Protein AF-A0A8A3P132-F1 (afdb_monomer)

InterPro domains:
  IPR001680 WD40 repeat [PF00400] (25-53)
  IPR001680 WD40 repeat [PF00400] (61-95)
  IPR001680 WD40 repeat [PS50082] (63-104)
  IPR001680 WD40 repeat [SM00320] (16-53)
  IPR001680 WD40 repeat [SM00320] (56-95)
  IPR001680 WD40 repeat [SM00320] (253-295)
  IPR001680 WD40 repeat [SM00320] (298-338)
  IPR004099 Pyridine nucleotide-disulphide oxidoreductase, dimerisation domain [PF02852] (936-1050)
  IPR006322 Glutathione reductase, eukaryote/bacterial [TIGR01421] (576-1051)
  IPR012999 Pyridine nucleotide-disulphide oxidoreductase, class I, active site [PS00076] (618-628)
  IPR015943 WD40/YVTN repeat-like-containing domain superfamily [G3DSA:2.130.10.10] (10-339)
  IPR016156 FAD/NAD-linked reductase, dimerisation domain superfamily [G3DSA:3.30.390.30] (935-1051)
  IPR016156 FAD/NAD-linked reductase, dimerisation domain superfamily [SSF55424] (933-1050)
  IPR019775 WD40 repeat, conserved site [PS00678] (82-96)
  IPR023753 FAD/NAD(P)-binding domain [PF07992] (578-913)
  IPR036188 FAD/NAD(P)-binding domain superfamily [G3DSA:3.50.50.60] (578-922)
  IPR036188 FAD/NAD(P)-binding domain superfamily [G3DSA:3.50.50.60] (737-866)
  IPR036188 FAD/NAD(P)-binding domain superfamily [SSF51905] (575-956)
  IPR036322 WD40-repeat-containing domain superfamily [SSF50978] (15-337)
  IPR046952 Glutathione reductase/thioredoxin reductase-like [PTHR42737] (564-1051)

Nearest PDB structures (foldseek):
  6e29-assembly2_B  TM=9.704E-01  e=8.428E-47  Thermothelomyces thermophilus
  1onf-assembly1_A-2  TM=9.423E-01  e=1.959E-43  Plasmodium falciparum
  8plu-assembly1_A  TM=9.176E-01  e=4.994E-42  Schistosoma mansoni
  8plm-assembly1_A-2  TM=9.094E-01  e=2.785E-42  Schistosoma mansoni
  8plf-assembly1_A  TM=9.152E-01  e=4.994E-42  Schistosoma mansoni

Radius of gyration: 40.09 Å; Cα contacts (8 Å, |Δi|>4): 2018; chains: 1; bounding box: 108×114×121 Å

Mean predicted aligned error: 20.46 Å

Solvent-accessible surface area (backbone atoms only — not comparable to full-atom values): 61676 Å² total; per-residue (Å²): 131,76,74,71,70,64,56,72,72,59,76,69,52,84,59,48,70,38,66,74,50,70,51,79,78,70,43,30,56,24,67,38,63,36,83,84,37,55,37,36,38,33,22,14,54,73,12,39,35,38,30,29,30,59,86,81,68,42,79,62,45,78,41,80,81,50,84,23,31,27,46,27,65,25,58,30,75,57,56,42,36,41,38,39,17,12,62,67,15,35,37,41,31,30,36,44,74,86,61,47,72,81,42,76,48,80,58,99,44,37,28,52,43,42,41,51,36,60,83,39,79,49,32,37,39,37,23,32,59,100,39,72,31,30,46,33,42,48,83,48,95,70,70,47,76,40,82,43,74,54,67,77,45,83,77,94,56,95,82,70,74,80,85,66,78,81,76,88,62,48,41,55,30,66,47,70,40,64,86,39,59,33,32,44,33,26,14,58,57,11,35,42,33,37,28,35,60,88,83,50,44,58,62,36,51,50,74,83,50,81,36,34,30,64,45,73,43,69,32,90,86,44,40,38,34,43,34,40,33,72,79,31,45,35,32,34,31,52,54,69,76,87,83,46,95,81,68,56,56,86,74,65,73,72,60,73,76,39,70,45,64,50,88,85,81,59,50,42,67,59,27,64,33,47,40,45,86,50,52,33,42,36,35,17,25,49,99,35,43,50,33,42,32,29,38,50,96,75,55,39,83,75,47,72,41,67,68,67,96,43,36,29,35,37,41,41,46,33,50,81,47,39,32,37,42,29,21,26,65,79,75,10,30,36,42,28,26,26,61,80,78,75,89,55,73,66,48,78,38,76,86,65,67,83,72,89,64,92,74,86,84,77,87,61,94,74,80,77,68,83,72,55,68,69,59,55,51,45,60,46,50,68,58,68,73,52,83,79,73,88,77,72,78,77,80,78,67,76,76,96,63,85,63,93,73,61,55,73,71,61,83,70,84,88,70,85,82,75,82,84,77,83,58,60,44,76,80,54,98,90,41,72,44,75,63,66,99,70,86,82,74,84,87,79,89,84,83,91,83,92,83,89,80,90,81,89,87,88,89,82,87,84,88,88,86,89,85,87,78,92,81,91,90,82,84,90,86,86,87,86,80,91,89,90,86,87,85,89,80,90,82,89,90,81,89,85,89,82,91,85,89,86,87,88,81,92,80,93,75,83,89,73,90,77,82,84,81,92,66,97,73,90,76,82,86,80,89,80,82,90,84,89,88,87,87,81,86,85,88,81,90,86,88,81,90,87,91,90,86,88,83,87,84,90,88,89,89,84,88,83,83,89,79,85,87,78,86,85,76,84,75,88,70,82,61,46,81,36,56,31,37,27,39,20,38,15,49,21,19,45,27,18,48,49,31,29,12,17,48,60,95,74,74,20,49,56,37,50,24,39,39,32,26,68,73,59,56,37,25,57,45,46,72,52,29,61,48,54,47,53,55,49,39,56,51,11,49,45,40,42,50,55,66,48,36,48,53,74,71,44,94,61,68,96,78,73,90,79,58,65,51,64,50,48,52,54,53,52,53,49,39,54,49,51,28,53,51,48,52,54,52,36,53,75,32,58,35,45,77,44,56,20,51,57,28,45,77,37,81,50,30,36,39,32,42,34,69,89,67,87,48,72,51,46,38,34,26,73,29,39,35,46,14,57,20,57,45,71,44,75,65,99,45,56,45,44,87,76,38,37,37,64,55,44,59,72,61,51,72,70,83,59,60,22,35,40,34,35,26,39,41,62,69,25,46,26,55,52,32,32,48,50,39,50,51,88,35,51,43,33,36,41,21,78,40,92,52,35,39,80,89,53,34,68,68,59,16,51,54,51,38,49,33,38,46,74,70,66,35,44,72,42,55,65,44,84,52,62,68,37,40,42,82,79,42,38,94,46,100,88,40,71,48,32,32,45,40,36,41,83,85,49,89,84,77,52,44,79,29,42,42,33,37,40,31,68,46,73,38,35,58,47,89,70,30,44,42,74,70,54,58,54,52,57,50,102,72,51,22,44,47,56,54,77,61,28,38,35,86,33,87,49,36,29,45,40,29,38,23,37,65,80,55,82,41,61,70,53,10,25,47,39,19,36,22,36,29,34,32,78,59,46,63,75,92,26,63,82,35,51,57,79,81,68,62,59,70,48,67,40,72,36,76,58,20,29,21,38,33,55,45,36,65,73,55,43,39,73,74,61,35,75,94,36,53,51,76,39,72,51,78,56,63,58,74,92,48,68,64,44,56,71,73,66,40,73,56,52,68,23,42,40,36,42,33,21,37,55,99,73,26,32,42,50,17,42,40,39,38,12,85,68,27,64,64,58,45,62,61,57,43,50,43,45,65,77,54,36,26,54,68,62,36,58,70,42,83,70,58,84,94,44,79,71,26,63,73,33,65,69,121

Organism: NCBI:txid61207

Foldseek 3Di:
DPPQLDDVVQVVDQAFAAFDDWADDAFFFAWDADQQRQWIWTWHQQGKIWIAGPQQRDTQDIAHDDRGTWQDWEAALLRQWIWIFGQSQKIFIAGLQVRDTPDIDGDPAGWNDKYAQRHDNQWIWTAGDVDFIWIWGRPDVDIDTDGADPDADDQPDPPDDPPDDDDDWHFQDKDAQNVSQWIWTWIQQQKTFIAGPVVSDTLHIDGHDGGGFHDWDAAPVSFKIWTFTPQQKIFIKGFPPPVDPPDRSSPDDIDTQEIAHDPPPGWHFQEKEAGLVRQKIWTFTDPFCWIWIAGRVVSGTDDIYDDDGAGWHYKYYRNHFNKIWTQGQVRSMITMGHHDPDPPVCSVCSVPPPCPDDDDDDDDPPPPDDDDPVVVVVVVVVVVPDPDPPPDDDDPPDDDDDPVSRDDRDRDPPDPPDPDDFDWDDPDSPDTHTDDPPPPDDDDDDDDDDDDDDDDDDDDDDDDDDDDDDDDDDDDDDDDDDDDDDDDDDDDDDDDDDDDDDDDDDDDDDDDDDRDDSDDDDDDDDDDDDDDDDDDDDDDDDDDDDDDDDDYDDDDDDDDDDDDDDDDDDDDDPAAEWAEEEEALALLSLLQQLQAQADVVVNHQNTQYEYEHQDFHRPCCLQLHVQVLVLLLVLLVVLVVLVLVVLVVDPRDPDDDDDPLVSLVVSVVVSVVVSVVSVVSCVVSNYHYFHAFWADPAQFKIWGAGPVNPGIHIHGHLAYEYENAWDFDQDPAAASVQADESNVLSVDNDDWLEEEQEAQALSSQSSQQSNLSNPNHAAEYEDLADWHHVQAAPVCGVLSRLLCVLSRYHYHHNFPDWNYKDWPWDPDVVIQTWIFTHGDPDPVRGDITRHYYRPHDIAADCPRHNVVNNPQDADPRQAGDADQLQDTPRRSYGYFANSNVLDNDSVRSSQSSSLNSCCPRNPPVSVVRGDDPAFDWDWRSGVFIKIKTADHPVRCCVVQNPVFKDKWKDKDFQPSCVSPPPSVRVSAIWMWMFMAGHPQRFTGIIITTHHPNVVLNPVVSVCSVVGDGLVNLCPDDADPPDSSSCSSPTD

Sequence (1051 aa):
MNLSLTDPFVLAQDYPESSTLTLRSGHASCVRFNRKGDFLAAGRTDGTVVIFDVETNGIARKLKGHTRQVQSLSWSRDGRFLLTSSQDWTCNIWDLMDGSIVKSVRFEAPVYLAEFHPWTHLKILVSLFEDPPLLVDLTNQQAVKYILPSTIKKRTVYGEDESKPIAPQTTTVAIFTASGDHILSGTNKGWLNIIEVSTRTVIYSTKLCTGVLLYMRLTTSGRDVVVNAQDRIIRTIQIPNLSAENLDPDTIDIEVEHKFQDVVNRLSWNHVAFSATGEYVTASTFNNHDIYIWERNHGSLVKILEGPKEEHGVVEWHPHKPMIAACGLESGRIHIWAIVPQQRWSALAPDFAEVEENVEYIEREDEFDIHPQEEIHKRRLDAEDDDVDVLTVEPIKGDVVDEENAFRMPVQLDGDDTESEEEFVAVGRGEMRRKSPSDGRNYQLDSEAIGSADEQPRKKKASYIPITSLLIPRKAAASGNLPLTPHKERDKEAAPMPLNRPCPPSLTITTTFFAPPTNLIAVSSNTSSTATQSSKSTSATTLSTISSVAKSALPISRAGLTRKMSGSVVTGGKAKEFDYIVIGGGSGGSGTARRAAAPREKGGWGKKVLLVEEGKSGGTCVNVGCVPKKHTWNFSSMSEALRASRHYGYETPSNIPFSYADFRAKRDANIAGLNRGYESNWAREGITLVRGSANFIASKTIAVKLEDGSGVETFKADHICIATGGKPIVPKIPGAQFGITSDGFFGLEELPQKIAVVGAGYIAVEMAGMLNAIGGIEVHMFIRGEKLLRKFDPMISETMTRTYEDAGIFVHRGYKGFSRIEMWSGEKKTEEKVLNLRWDGDDGKGLVANEVLWAVGRSPETEALDLEVVGVVTDERGHVKVDAFQNTNVEGVYALGDVTGQLELTPVAIAAGRQLSNRIFGPSRYSQSALSYSFVPTVVFAHPEVGTIGLTEPEALQKYGAGNLKIYRTRFTAMFYDFFPVEEKKHIPTEFKIICEGEEERIVGLHLIGLGVGEMLQGFAVAVKMGARKRDFDACVAIHPTSAEEIVTMK

Secondary structure (DSSP, 8-state):
--S--S-TTTTT--S--EEEEEE-SS-EEEEEE-SSSSEEEEEETTSEEEEEETTT-SEEEEEE--SS-EEEEEE-TTS-EEEEEETTSEEEEEETTT--EEEEEE-SS-EEEEEEETTEEEEEEEEESSS--EEEE-SSSSPEEEEPP-PPPPP--TT--TTSPPPP--EEEEEE-TTSSEEEEEETTSEEEEEETTT--EEEEEE--SS-EEEEEE-TTSSEEEEEETTS-EEEEEPP-TT-TT--TTT----EEEEE--TTT---EEEEEE-TTSSEEEEEETTS--EEEEETTTTEEEEEE---SS-EEEEEE-TTSSEEEEEETTT--EEEEE------GGGG-TT----SS-PPP---TTTT----HHHHHHHHHTTTSS---SS-----TT--S-GGG---------------S--EEEEETTEEEEPPTTS-----------------PPP-------------------------------------------------------------------------------------------------------------------PEEEEEEEE--BHHHHHHHHHHHS-GGGTS----EEEEESS-TBHHHHHSSHHHHHHHHHHHHHHHHHHHHGGGT----SS----HHHHHHHHHHHHHHHHHHHHHHHHHTT-EEEEEEEEEEETTEEEEEETTSS-EEEEEEEEEEE---EEEPPP-STTGGGSB-HHHHHH-SS--SEEEEE-SSHHHHHHHHHHHHH-S-EEEEE-SSS-SSTTS-HHHHHHHHHHHHHTT-EEETT---EEEEEEEE-SSTTS--EEEEEETT--SS-EEESEEEE-S-EEES-TTS-GGGTTPPB-TTSPBP--TT-B-SSTTEEE-SGGG-S---HHHHHHHHHHHHHHHHS-GGGTT-----SS--EEE--SSEEEEEE--HHHHHHHH-GGGEEEEEEEE--GGGTTS-HHHHHTS-EEEEEEEETTTTEEEEEEEEETTHHHHHHHHHHHHHHT-BHHHHHTSPP-SS-GGGGGTS--

pLDDT: mean 79.04, std 25.05, range [21.28, 98.69]

Structure (mmCIF, N/CA/C/O backbone):
data_AF-A0A8A3P132-F1
#
_entry.id   AF-A0A8A3P132-F1
#
loop_
_atom_site.group_PDB
_atom_site.id
_atom_site.type_symbol
_atom_site.label_atom_id
_atom_site.label_alt_id
_atom_site.label_comp_id
_atom_site.label_asym_id
_atom_site.label_entity_id
_atom_site.label_seq_id
_atom_site.pdbx_PDB_ins_code
_atom_site.Cartn_x
_atom_site.Cartn_y
_atom_site.Cartn_z
_atom_site.occupancy
_atom_site.B_iso_or_equiv
_atom_site.auth_seq_id
_atom_site.auth_comp_id
_atom_site.auth_asym_id
_atom_site.auth_atom_id
_atom_site.pdbx_PDB_model_num
ATOM 1 N N . MET A 1 1 ? -16.813 -29.650 -5.266 1.00 29.25 1 MET A N 1
ATOM 2 C CA . MET A 1 1 ? -17.705 -28.698 -4.568 1.00 29.25 1 MET A CA 1
ATOM 3 C C . MET A 1 1 ? -17.029 -27.327 -4.551 1.00 29.25 1 MET A C 1
ATOM 5 O O . MET A 1 1 ? -16.440 -26.963 -3.547 1.00 29.25 1 MET A O 1
ATOM 9 N N . ASN A 1 2 ? -17.024 -26.597 -5.675 1.00 32.03 2 ASN A N 1
ATOM 10 C CA . ASN A 1 2 ? -15.958 -25.610 -5.944 1.00 32.03 2 ASN A CA 1
ATOM 11 C C . ASN A 1 2 ? -16.453 -24.146 -5.979 1.00 32.03 2 ASN A C 1
ATOM 13 O O . ASN A 1 2 ? -15.849 -23.309 -6.639 1.00 32.03 2 ASN A O 1
ATOM 17 N N . LEU A 1 3 ? -17.546 -23.835 -5.271 1.00 30.72 3 LEU A N 1
ATOM 18 C CA . LEU A 1 3 ? -18.132 -22.484 -5.182 1.00 30.72 3 LEU A CA 1
ATOM 19 C C . LEU A 1 3 ? -17.760 -21.725 -3.887 1.00 30.72 3 LEU A C 1
ATOM 21 O O . LEU A 1 3 ? -18.159 -20.580 -3.708 1.00 30.72 3 LEU A O 1
ATOM 25 N N . SER A 1 4 ? -17.000 -22.347 -2.979 1.00 37.00 4 SER A N 1
ATOM 26 C CA . SER A 1 4 ? -16.753 -21.877 -1.604 1.00 37.00 4 SER A CA 1
ATOM 27 C C . SER A 1 4 ? -15.451 -21.087 -1.385 1.00 37.00 4 SER A C 1
ATOM 29 O O . SER A 1 4 ? -15.171 -20.698 -0.257 1.00 37.00 4 SER A O 1
ATOM 31 N N . LEU A 1 5 ? -14.657 -20.826 -2.431 1.00 41.88 5 LEU A N 1
ATOM 32 C CA . LEU A 1 5 ? -13.356 -20.132 -2.332 1.00 41.88 5 LEU A CA 1
ATOM 33 C C . LEU A 1 5 ? -13.416 -18.615 -2.616 1.00 41.88 5 LEU A C 1
ATOM 35 O O . LEU A 1 5 ? -12.380 -17.972 -2.777 1.00 41.88 5 LEU A O 1
ATOM 39 N N . THR A 1 6 ? -14.615 -18.025 -2.686 1.00 43.41 6 THR A N 1
ATOM 40 C CA . THR A 1 6 ? -14.787 -16.566 -2.806 1.00 43.41 6 THR A CA 1
ATOM 41 C C . THR A 1 6 ? -15.220 -15.992 -1.461 1.00 43.41 6 THR A C 1
ATOM 43 O O . THR A 1 6 ? -16.232 -16.412 -0.910 1.00 43.41 6 THR A O 1
ATOM 46 N N . ASP A 1 7 ? -14.459 -15.029 -0.934 1.00 42.38 7 ASP A N 1
ATOM 47 C CA . ASP A 1 7 ? -14.737 -14.386 0.356 1.00 42.38 7 ASP A CA 1
ATOM 48 C C . ASP A 1 7 ? -16.152 -13.755 0.373 1.00 42.38 7 ASP A C 1
ATOM 50 O O . ASP A 1 7 ? -16.442 -12.911 -0.485 1.00 42.38 7 ASP A O 1
ATOM 54 N N . PRO A 1 8 ? -17.030 -14.091 1.343 1.00 44.03 8 PRO A N 1
ATOM 55 C CA . PRO A 1 8 ? -18.371 -13.510 1.450 1.00 44.03 8 PRO A CA 1
ATOM 56 C C . PRO A 1 8 ? -18.376 -11.983 1.643 1.00 44.03 8 PRO A C 1
ATOM 58 O O . PRO A 1 8 ? -19.392 -11.346 1.388 1.00 44.03 8 PRO A O 1
ATOM 61 N N . PHE A 1 9 ? -17.255 -11.372 2.037 1.00 44.50 9 PHE A N 1
ATOM 62 C CA . PHE A 1 9 ? -17.093 -9.916 2.085 1.00 44.50 9 PHE A CA 1
ATOM 63 C C . PHE A 1 9 ? -16.603 -9.299 0.764 1.00 44.50 9 PHE A C 1
ATOM 65 O O . PHE A 1 9 ? -16.760 -8.096 0.576 1.00 44.50 9 PHE A O 1
ATOM 72 N N . VAL A 1 10 ? -16.050 -10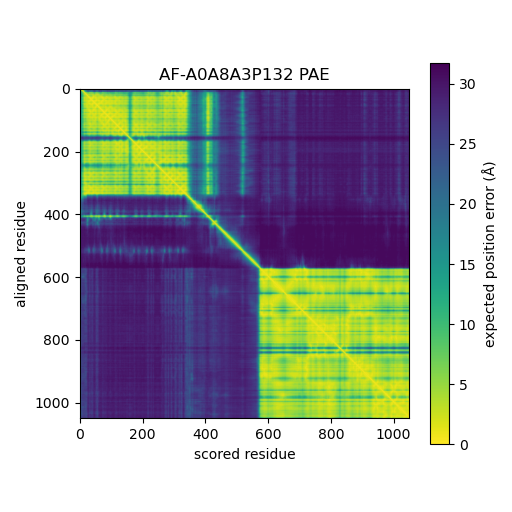.091 -0.162 1.00 46.00 10 VAL A N 1
ATOM 73 C CA . VAL A 1 10 ? -15.859 -9.676 -1.568 1.00 46.00 10 VAL A CA 1
ATOM 74 C C . VAL A 1 10 ? -17.184 -9.802 -2.330 1.00 46.00 10 VAL A C 1
ATOM 76 O O . VAL A 1 10 ? -17.493 -8.949 -3.152 1.00 46.00 10 VAL A O 1
ATOM 79 N N . LEU A 1 11 ? -18.021 -10.781 -1.966 1.00 42.78 11 LEU A N 1
ATOM 80 C CA . LEU A 1 11 ? -19.432 -10.892 -2.376 1.00 42.78 11 LEU A CA 1
ATOM 81 C C . LEU A 1 11 ? -20.368 -9.852 -1.715 1.00 42.78 11 LEU A C 1
ATOM 83 O O . LEU A 1 11 ? -21.577 -9.925 -1.894 1.00 42.78 11 LEU A O 1
ATOM 87 N N . ALA A 1 12 ? -19.828 -8.900 -0.946 1.00 47.56 12 ALA A N 1
ATOM 88 C CA . ALA A 1 12 ? -20.568 -7.774 -0.365 1.00 47.56 12 ALA A CA 1
ATOM 89 C C . ALA A 1 12 ? -20.214 -6.425 -1.027 1.00 47.56 12 ALA A C 1
ATOM 91 O O . ALA A 1 12 ? -20.519 -5.361 -0.481 1.00 47.56 12 ALA A O 1
ATOM 92 N N . GLN A 1 13 ? -19.510 -6.458 -2.164 1.00 61.34 13 GLN A N 1
ATOM 93 C CA . GLN A 1 13 ? -19.112 -5.278 -2.922 1.00 61.34 13 GLN A CA 1
ATOM 94 C C . GLN A 1 13 ? -19.314 -5.546 -4.420 1.00 61.34 13 GLN A C 1
ATOM 96 O O . GLN A 1 13 ? -18.494 -6.174 -5.080 1.00 61.34 13 GLN A O 1
ATOM 101 N N . ASP A 1 14 ? -20.426 -5.061 -4.967 1.00 77.38 14 ASP A N 1
ATOM 102 C CA . ASP A 1 14 ? -20.915 -5.475 -6.292 1.00 77.38 14 ASP A CA 1
ATOM 103 C C . ASP A 1 14 ? -20.467 -4.572 -7.457 1.00 77.38 14 ASP A C 1
ATOM 105 O O . ASP A 1 14 ? -20.869 -4.769 -8.607 1.00 77.38 14 ASP A O 1
ATOM 109 N N . TYR A 1 15 ? -19.601 -3.588 -7.191 1.00 85.88 15 TYR A N 1
ATOM 110 C CA . TYR A 1 15 ? -19.082 -2.639 -8.182 1.00 85.88 15 TYR A CA 1
ATOM 111 C C . TYR A 1 15 ? -17.563 -2.406 -8.043 1.00 85.88 15 TYR A C 1
ATOM 113 O O . TYR A 1 15 ? -17.030 -2.431 -6.932 1.00 85.88 15 TYR A O 1
ATOM 121 N N . PRO A 1 16 ? -16.835 -2.166 -9.154 1.00 89.38 16 PRO A N 1
ATOM 122 C CA . PRO A 1 16 ? -15.399 -1.888 -9.116 1.00 89.38 16 PRO A CA 1
ATOM 123 C C . PRO A 1 16 ? -15.092 -0.532 -8.466 1.00 89.38 16 PRO A C 1
ATOM 125 O O . PRO A 1 16 ? -15.871 0.412 -8.579 1.00 89.38 16 PRO A O 1
ATOM 128 N N . GLU A 1 17 ? -13.919 -0.400 -7.840 1.00 84.12 17 GLU A N 1
ATOM 129 C CA . GLU A 1 17 ? -13.526 0.842 -7.151 1.00 84.12 17 GLU A CA 1
ATOM 130 C C . GLU A 1 17 ? -12.268 1.526 -7.692 1.00 84.12 17 GLU A C 1
ATOM 132 O O . GLU A 1 17 ? -12.102 2.727 -7.476 1.00 84.12 17 GLU A O 1
ATOM 137 N N . SER A 1 18 ? -11.379 0.785 -8.358 1.00 84.56 18 SER A N 1
ATOM 138 C CA . SER A 1 18 ? -10.027 1.243 -8.702 1.00 84.56 18 SER A CA 1
ATOM 139 C C . SER A 1 18 ? -9.568 0.726 -10.059 1.00 84.56 18 SER A C 1
ATOM 141 O O . SER A 1 18 ? -9.802 -0.438 -10.381 1.00 84.56 18 SER A O 1
ATOM 143 N N . SER A 1 19 ? -8.852 1.561 -10.818 1.00 88.00 19 SER A N 1
ATOM 144 C CA . SER A 1 19 ? -8.117 1.139 -12.017 1.00 88.00 19 SER A CA 1
ATOM 145 C C . SER A 1 19 ? -7.047 0.117 -11.620 1.00 88.00 19 SER A C 1
ATOM 147 O O . SER A 1 19 ? -6.108 0.459 -10.904 1.00 88.00 19 SER A O 1
ATOM 149 N N . THR A 1 20 ? -7.180 -1.123 -12.085 1.00 86.69 20 THR A N 1
ATOM 150 C CA . THR A 1 20 ? -6.280 -2.241 -11.752 1.00 86.69 20 THR A CA 1
ATOM 151 C C . THR A 1 20 ? -5.294 -2.561 -12.868 1.00 86.69 20 THR A C 1
ATOM 153 O O . THR A 1 20 ? -4.156 -2.928 -12.583 1.00 86.69 20 THR A O 1
ATOM 156 N N . LEU A 1 21 ? -5.698 -2.399 -14.132 1.00 88.81 21 LEU A N 1
ATOM 157 C CA . LEU A 1 21 ? -4.904 -2.812 -15.288 1.00 88.81 21 LEU A CA 1
ATOM 158 C C . LEU A 1 21 ? -5.118 -1.890 -16.498 1.00 88.81 21 LEU A C 1
ATOM 160 O O . LEU A 1 21 ? -6.043 -1.081 -16.562 1.00 88.81 21 LEU A O 1
ATOM 164 N N . THR A 1 22 ? -4.221 -1.981 -17.477 1.00 91.25 22 THR A N 1
ATOM 165 C CA . THR A 1 22 ? -4.355 -1.324 -18.779 1.00 91.25 22 THR A CA 1
ATOM 166 C C . THR A 1 22 ? -3.805 -2.232 -19.873 1.00 91.25 22 THR A C 1
ATOM 168 O O . THR A 1 22 ? -2.589 -2.396 -19.980 1.00 91.25 22 THR A O 1
ATOM 171 N N . LEU A 1 23 ? -4.689 -2.795 -20.698 1.00 90.44 23 LEU A N 1
ATOM 172 C CA . LEU A 1 23 ? -4.308 -3.596 -21.861 1.00 90.44 23 LEU A CA 1
ATOM 173 C C . LEU A 1 23 ? -3.900 -2.679 -23.023 1.00 90.44 23 LEU A C 1
ATOM 175 O O . LEU A 1 23 ? -4.410 -1.562 -23.174 1.00 90.44 23 LEU A O 1
ATOM 179 N N . ARG A 1 24 ? -2.971 -3.154 -23.858 1.00 85.50 24 ARG A N 1
ATOM 180 C CA . ARG A 1 24 ? -2.433 -2.415 -25.009 1.00 85.50 24 ARG A CA 1
ATOM 181 C C . ARG A 1 24 ? -2.270 -3.353 -26.201 1.00 85.50 24 ARG A C 1
ATOM 183 O O . ARG A 1 24 ? -1.592 -4.367 -26.087 1.00 85.50 24 ARG A O 1
ATOM 190 N N . SER A 1 25 ? -2.872 -3.015 -27.339 1.00 83.50 25 SER A N 1
ATOM 191 C CA . SER A 1 25 ? -2.595 -3.664 -28.627 1.00 83.50 25 SER A CA 1
ATOM 192 C C . SER A 1 25 ? -3.145 -2.796 -29.756 1.00 83.50 25 SER A C 1
ATOM 194 O O . SER A 1 25 ? -4.300 -2.951 -30.155 1.00 83.50 25 SER A O 1
ATOM 196 N N . GLY A 1 26 ? -2.332 -1.856 -30.244 1.00 86.62 26 GLY A N 1
ATOM 197 C CA . GLY A 1 26 ? -2.779 -0.792 -31.150 1.00 86.62 26 GLY A CA 1
ATOM 198 C C . GLY A 1 26 ? -3.847 0.116 -30.526 1.00 86.62 26 GLY A C 1
ATOM 199 O O . GLY A 1 26 ? -4.088 0.070 -29.319 1.00 86.62 26 GLY A O 1
ATOM 200 N N . HIS A 1 27 ? -4.491 0.940 -31.355 1.00 92.44 27 HIS A N 1
ATOM 201 C CA . HIS A 1 27 ? -5.522 1.878 -30.908 1.00 92.44 27 HIS A CA 1
ATOM 202 C C . HIS A 1 27 ? -6.905 1.217 -30.951 1.00 92.44 27 HIS A C 1
ATOM 204 O O . HIS A 1 27 ? -7.560 1.187 -31.996 1.00 92.44 27 HIS A O 1
ATOM 210 N N . ALA A 1 28 ? -7.358 0.685 -29.814 1.00 94.31 28 ALA A N 1
ATOM 211 C CA . ALA A 1 28 ? -8.724 0.201 -29.637 1.00 94.31 28 ALA A CA 1
ATOM 212 C C . ALA A 1 28 ? -9.741 1.344 -29.810 1.00 94.31 28 ALA A C 1
ATOM 214 O O . ALA A 1 28 ? -9.422 2.520 -29.636 1.00 94.31 28 ALA A O 1
ATOM 215 N N . SER A 1 29 ? -10.971 0.995 -30.182 1.00 93.62 29 SER A N 1
ATOM 216 C CA . SER A 1 29 ? -12.067 1.958 -30.370 1.00 93.62 29 SER A CA 1
ATOM 217 C C . SER A 1 29 ? -13.442 1.420 -29.959 1.00 93.62 29 SER A C 1
ATOM 219 O O . SER A 1 29 ? -14.316 2.195 -29.580 1.00 93.62 29 SER A O 1
ATOM 221 N N . CYS A 1 30 ? -13.612 0.098 -29.957 1.00 94.25 30 CYS A N 1
ATOM 222 C CA . CYS A 1 30 ? -14.708 -0.598 -29.293 1.00 94.25 30 CYS A CA 1
ATOM 223 C C . CYS A 1 30 ? -14.174 -1.839 -28.562 1.00 94.25 30 CYS A C 1
ATOM 225 O O . CYS A 1 30 ? -13.175 -2.426 -28.983 1.00 94.25 30 CYS A O 1
ATOM 227 N N . VAL A 1 31 ? -14.847 -2.248 -27.485 1.00 96.81 31 VAL A N 1
ATOM 228 C CA . VAL A 1 31 ? -14.575 -3.481 -26.726 1.00 96.81 31 VAL A CA 1
ATOM 229 C C . VAL A 1 31 ? -15.868 -4.250 -26.469 1.00 96.81 31 VAL A C 1
ATOM 231 O O . VAL A 1 31 ? -16.947 -3.662 -26.509 1.00 96.81 31 VAL A O 1
ATOM 234 N N . ARG A 1 32 ? -15.770 -5.567 -26.240 1.00 96.00 32 ARG A N 1
ATOM 235 C CA . ARG A 1 32 ? -16.899 -6.429 -25.851 1.00 96.00 32 ARG A CA 1
ATOM 236 C C . ARG A 1 32 ? -16.416 -7.734 -25.214 1.00 96.00 32 ARG A C 1
ATOM 238 O O . ARG A 1 32 ? -15.740 -8.524 -25.879 1.00 96.00 32 ARG A O 1
ATOM 245 N N . PHE A 1 33 ? -16.817 -7.997 -23.971 1.00 95.50 33 PHE A N 1
ATOM 246 C CA . PHE A 1 33 ? -16.676 -9.325 -23.362 1.00 95.50 33 PHE A CA 1
ATOM 247 C C . PHE A 1 33 ? -17.544 -10.354 -24.103 1.00 95.50 33 PHE A C 1
ATOM 249 O O . PHE A 1 33 ? -18.640 -10.027 -24.571 1.00 95.50 33 PHE A O 1
ATOM 256 N N . ASN A 1 34 ? -17.078 -11.598 -24.197 1.00 92.69 34 ASN A N 1
ATOM 257 C CA . ASN A 1 34 ? -17.937 -12.721 -24.569 1.00 92.69 34 ASN A CA 1
ATOM 258 C C . ASN A 1 34 ? -18.935 -13.036 -23.433 1.00 92.69 34 ASN A C 1
ATOM 260 O O . ASN A 1 34 ? -18.916 -12.403 -22.379 1.00 92.69 34 ASN A O 1
ATOM 264 N N . ARG A 1 35 ? -19.837 -14.008 -23.633 1.00 87.69 35 ARG A N 1
ATOM 265 C CA . ARG A 1 35 ? -20.894 -14.292 -22.641 1.00 87.69 35 ARG A CA 1
ATOM 266 C C . ARG A 1 35 ? -20.373 -14.813 -21.298 1.00 87.69 35 ARG A C 1
ATOM 268 O O . ARG A 1 35 ? -20.992 -14.494 -20.294 1.00 87.69 35 ARG A O 1
ATOM 275 N N . LYS A 1 36 ? -19.271 -15.574 -21.295 1.00 85.88 36 LYS A N 1
ATOM 276 C CA . LYS A 1 36 ? -18.647 -16.165 -20.096 1.00 85.88 36 LYS A CA 1
ATOM 277 C C . LYS A 1 36 ? -17.640 -15.222 -19.411 1.00 85.88 36 LYS A C 1
ATOM 279 O O . LYS A 1 36 ? -17.315 -15.399 -18.241 1.00 85.88 36 LYS A O 1
ATOM 284 N N . GLY A 1 37 ? -17.186 -14.181 -20.110 1.00 89.12 37 GLY A N 1
ATOM 285 C CA . GLY A 1 37 ? -16.264 -13.165 -19.599 1.00 89.12 37 GLY A CA 1
ATOM 286 C C . GLY A 1 37 ? -14.790 -13.583 -19.568 1.00 89.12 37 GLY A C 1
ATOM 287 O O . GLY A 1 37 ? -13.947 -12.773 -19.195 1.00 89.12 37 GLY A O 1
ATOM 288 N N . ASP A 1 38 ? -14.461 -14.802 -19.997 1.00 89.00 38 ASP A N 1
ATOM 289 C CA . ASP A 1 38 ? -13.090 -15.296 -20.169 1.00 89.00 38 ASP A CA 1
ATOM 290 C C . ASP A 1 38 ? -12.353 -14.627 -21.344 1.00 89.00 38 ASP A C 1
ATOM 292 O O . ASP A 1 38 ? -11.126 -14.538 -21.318 1.00 89.00 38 ASP A O 1
ATOM 296 N N . PHE A 1 39 ? -13.077 -14.063 -22.321 1.00 93.19 39 PHE A N 1
ATOM 297 C CA . PHE A 1 39 ? -12.482 -13.326 -23.440 1.00 93.19 39 PHE A CA 1
ATOM 298 C C . PHE A 1 39 ? -13.035 -11.907 -23.614 1.00 93.19 39 PHE A C 1
ATOM 300 O O . PHE A 1 39 ? -14.245 -11.668 -23.586 1.00 93.19 39 PHE A O 1
ATOM 307 N N . LEU A 1 40 ? -12.133 -10.962 -23.893 1.00 96.00 40 LEU A N 1
ATOM 308 C CA . LEU A 1 40 ? -12.424 -9.565 -24.213 1.00 96.00 40 LEU A CA 1
ATOM 309 C C . LEU A 1 40 ? -11.963 -9.253 -25.642 1.00 96.00 40 LEU A C 1
ATOM 311 O O . LEU A 1 40 ? -10.767 -9.151 -25.909 1.00 96.00 40 LEU A O 1
ATOM 315 N N . ALA A 1 41 ? -12.907 -9.078 -26.568 1.00 96.69 41 ALA A N 1
ATOM 316 C CA . ALA A 1 41 ? -12.597 -8.607 -27.916 1.00 96.69 41 ALA A CA 1
ATOM 317 C C . ALA A 1 41 ? -12.454 -7.078 -27.935 1.00 96.69 41 ALA A C 1
ATOM 319 O O . ALA A 1 41 ? -13.196 -6.370 -27.252 1.00 96.69 41 ALA A O 1
ATOM 320 N N . ALA A 1 42 ? -11.537 -6.577 -28.760 1.00 96.94 42 ALA A N 1
ATOM 321 C CA . ALA A 1 42 ? -11.250 -5.166 -28.974 1.00 96.94 42 ALA A CA 1
ATOM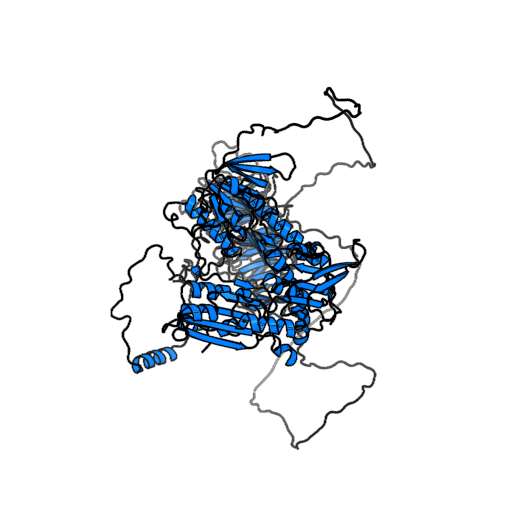 322 C C . ALA A 1 42 ? -11.078 -4.866 -30.473 1.00 96.94 42 ALA A C 1
ATOM 324 O O . ALA A 1 42 ? -10.244 -5.469 -31.146 1.00 96.94 42 ALA A O 1
ATOM 325 N N . GLY A 1 43 ? -11.862 -3.928 -31.002 1.00 96.25 43 GLY A N 1
ATOM 326 C CA . GLY A 1 43 ? -11.821 -3.502 -32.399 1.00 96.25 43 GLY A CA 1
ATOM 327 C C . GLY A 1 43 ? -10.997 -2.228 -32.565 1.00 96.25 43 GLY A C 1
ATOM 328 O O . GLY A 1 43 ? -11.311 -1.199 -31.952 1.00 96.25 43 GLY A O 1
ATOM 329 N N . ARG A 1 44 ? -9.940 -2.283 -33.383 1.00 95.12 44 ARG A N 1
ATOM 330 C CA . ARG A 1 44 ? -9.018 -1.160 -33.600 1.00 95.12 44 ARG A CA 1
ATOM 331 C C . ARG A 1 44 ? -9.500 -0.162 -34.657 1.00 95.12 44 ARG A C 1
ATOM 333 O O . ARG A 1 44 ? -10.348 -0.469 -35.498 1.00 95.12 44 ARG A O 1
ATOM 340 N N . THR A 1 45 ? -8.874 1.015 -34.666 1.00 94.00 45 THR A N 1
ATOM 341 C CA . THR A 1 45 ? -8.980 2.013 -35.747 1.00 94.00 45 THR A CA 1
ATOM 342 C C . THR A 1 45 ? -8.357 1.563 -37.074 1.00 94.00 45 THR A C 1
ATOM 344 O O . THR A 1 45 ? -8.810 2.008 -38.127 1.00 94.00 45 THR A O 1
ATOM 347 N N . ASP A 1 46 ? -7.389 0.641 -37.043 1.00 91.19 46 ASP A N 1
ATOM 348 C CA . ASP A 1 46 ? -6.721 0.091 -38.234 1.00 91.19 46 ASP A CA 1
ATOM 349 C C . ASP A 1 46 ? -7.514 -1.022 -38.963 1.00 91.19 46 ASP A C 1
ATOM 351 O O . ASP A 1 46 ? -7.191 -1.349 -40.103 1.00 91.19 46 ASP A O 1
ATOM 355 N N . GLY A 1 47 ? -8.580 -1.563 -38.354 1.00 92.12 47 GLY A N 1
ATOM 356 C CA . GLY A 1 47 ? -9.375 -2.678 -38.900 1.00 92.12 47 GLY A CA 1
ATOM 357 C C . GLY A 1 47 ? -8.999 -4.073 -38.371 1.00 92.12 47 GLY A C 1
ATOM 358 O O . GLY A 1 47 ? -9.664 -5.060 -38.694 1.00 92.12 47 GLY A O 1
ATOM 359 N N . THR A 1 48 ? -7.980 -4.174 -37.521 1.00 94.88 48 THR A N 1
ATOM 360 C CA . THR A 1 48 ? -7.647 -5.389 -36.767 1.00 94.88 48 THR A CA 1
ATOM 361 C C . THR A 1 48 ? -8.598 -5.555 -35.583 1.00 94.88 48 THR A C 1
ATOM 363 O O . THR A 1 48 ? -9.008 -4.585 -34.939 1.00 94.88 48 THR A O 1
ATOM 366 N N . VAL A 1 49 ? -8.909 -6.804 -35.251 1.00 95.94 49 VAL A N 1
ATOM 367 C CA . VAL A 1 49 ? -9.616 -7.183 -34.026 1.00 95.94 49 VAL A CA 1
ATOM 368 C C . VAL A 1 49 ? -8.655 -7.989 -33.160 1.00 95.94 49 VAL A C 1
ATOM 370 O O . VAL A 1 49 ? -7.996 -8.908 -33.644 1.00 95.94 49 VAL A O 1
ATOM 373 N N . VAL A 1 50 ? -8.546 -7.638 -31.885 1.00 94.44 50 VAL A N 1
ATOM 374 C CA . VAL A 1 50 ? -7.676 -8.308 -30.913 1.00 94.44 50 VAL A CA 1
ATOM 375 C C . VAL A 1 50 ? -8.561 -8.960 -29.863 1.00 94.44 50 VAL A C 1
ATOM 377 O O . VAL A 1 50 ? -9.459 -8.312 -29.335 1.00 94.44 50 VAL A O 1
ATOM 380 N N . ILE A 1 51 ? -8.327 -10.233 -29.559 1.00 94.19 51 ILE A N 1
ATOM 381 C CA . ILE A 1 51 ? -8.996 -10.938 -28.465 1.00 94.19 51 ILE A CA 1
ATOM 382 C C . ILE A 1 51 ? -7.977 -11.111 -27.347 1.00 94.19 51 ILE A C 1
ATOM 384 O O . ILE A 1 51 ? -6.926 -11.718 -27.556 1.00 94.19 51 ILE A O 1
ATOM 388 N N . PHE A 1 52 ? -8.294 -10.572 -26.176 1.00 92.75 52 PHE A N 1
ATOM 389 C CA . PHE A 1 52 ? -7.547 -10.783 -24.944 1.00 92.75 52 PHE A CA 1
ATOM 390 C C . PHE A 1 52 ? -8.196 -11.901 -24.125 1.00 92.75 52 PHE A C 1
ATOM 392 O O . PHE A 1 52 ? -9.423 -11.986 -24.051 1.00 92.75 52 PHE A O 1
ATOM 399 N N . ASP A 1 53 ? -7.367 -12.732 -23.506 1.00 89.81 53 ASP A N 1
ATOM 400 C CA . ASP A 1 53 ? -7.755 -13.631 -22.416 1.00 89.81 53 ASP A CA 1
ATOM 401 C C . ASP A 1 53 ? -7.793 -12.815 -21.113 1.00 89.81 53 ASP A C 1
ATOM 403 O O . ASP A 1 53 ? -6.874 -12.048 -20.825 1.00 89.81 53 ASP A O 1
ATOM 407 N N . VAL A 1 54 ? -8.882 -12.936 -20.354 1.00 88.38 54 VAL A N 1
ATOM 408 C CA . VAL A 1 54 ? -9.164 -12.134 -19.153 1.00 88.38 54 VAL A CA 1
ATOM 409 C C . VAL A 1 54 ? -8.532 -12.722 -17.879 1.00 88.38 54 VAL A C 1
ATOM 411 O O . VAL A 1 54 ? -8.377 -12.002 -16.893 1.00 88.38 54 VAL A O 1
ATOM 414 N N . GLU A 1 55 ? -8.122 -13.995 -17.873 1.00 83.69 55 GLU A N 1
ATOM 415 C CA . GLU A 1 55 ? -7.343 -14.578 -16.773 1.00 83.69 55 GLU A CA 1
ATOM 416 C C . GLU A 1 55 ? -5.852 -14.238 -16.915 1.00 83.69 55 GLU A C 1
ATOM 418 O O . GLU A 1 55 ? -5.242 -13.723 -15.975 1.00 83.69 55 GLU A O 1
ATOM 423 N N . THR A 1 56 ? -5.255 -14.474 -18.090 1.00 80.62 56 THR A N 1
ATOM 424 C CA . THR A 1 56 ? -3.818 -14.198 -18.300 1.00 80.62 56 THR A CA 1
ATOM 425 C C . THR A 1 56 ? -3.514 -12.745 -18.655 1.00 80.62 56 THR A C 1
ATOM 427 O O . THR A 1 56 ? -2.378 -12.302 -18.485 1.00 80.62 56 THR A O 1
ATOM 430 N N . ASN A 1 57 ? -4.509 -11.990 -19.134 1.00 84.56 57 ASN A N 1
ATOM 431 C CA . ASN A 1 57 ? -4.367 -10.648 -19.717 1.00 84.56 57 ASN A CA 1
ATOM 432 C C . ASN A 1 57 ? -3.501 -10.604 -20.995 1.00 84.56 57 ASN A C 1
ATOM 434 O O . ASN A 1 57 ? -3.126 -9.526 -21.466 1.00 84.56 57 ASN A O 1
ATOM 438 N N . GLY A 1 58 ? -3.194 -11.771 -21.570 1.00 83.38 58 GLY A N 1
ATOM 439 C CA . GLY A 1 58 ? -2.471 -11.917 -22.829 1.00 83.38 58 GLY A CA 1
ATOM 440 C C . GLY A 1 58 ? -3.360 -11.717 -24.059 1.00 83.38 58 GLY A C 1
ATOM 441 O O . GLY A 1 58 ? -4.588 -11.773 -23.992 1.00 83.38 58 GLY A O 1
ATOM 442 N N . ILE A 1 59 ? -2.731 -11.509 -25.219 1.00 88.50 59 ILE A N 1
ATOM 443 C CA . ILE A 1 59 ? -3.425 -11.539 -26.513 1.00 88.50 59 ILE A CA 1
ATOM 444 C C . ILE A 1 59 ? -3.618 -13.005 -26.909 1.00 88.50 59 ILE A C 1
ATOM 446 O O . ILE A 1 59 ? -2.656 -13.681 -27.260 1.00 88.50 59 ILE A O 1
ATOM 450 N N . ALA A 1 60 ? -4.861 -13.477 -26.884 1.00 86.19 60 ALA A N 1
ATOM 451 C CA . ALA A 1 60 ? -5.228 -14.838 -27.257 1.00 86.19 60 ALA A CA 1
ATOM 452 C C . ALA A 1 60 ? -5.428 -15.009 -28.777 1.00 86.19 60 ALA A C 1
ATOM 454 O O . ALA A 1 60 ? -5.244 -16.107 -29.300 1.00 86.19 60 ALA A O 1
ATOM 455 N N . ARG A 1 61 ? -5.788 -13.936 -29.507 1.00 88.12 61 ARG A N 1
ATOM 456 C CA . ARG A 1 61 ? -5.785 -13.917 -30.985 1.00 88.12 61 ARG A CA 1
ATOM 457 C C . ARG A 1 61 ? -5.719 -12.500 -31.571 1.00 88.12 61 ARG A C 1
ATOM 459 O O . ARG A 1 61 ? -6.216 -11.549 -30.970 1.00 88.12 61 ARG A O 1
ATOM 466 N N . LYS A 1 62 ? -5.162 -12.369 -32.780 1.00 90.25 62 LYS A N 1
ATOM 467 C CA . LYS A 1 62 ? -5.288 -11.191 -33.662 1.00 90.25 62 LYS A CA 1
ATOM 468 C C . LYS A 1 62 ? -6.018 -11.620 -34.940 1.00 90.25 62 LYS A C 1
ATOM 470 O O . LYS A 1 62 ? -5.697 -12.665 -35.495 1.00 90.25 62 LYS A O 1
ATOM 475 N N . LEU A 1 63 ? -6.977 -10.827 -35.408 1.00 92.38 63 LEU A N 1
ATOM 476 C CA . LEU A 1 63 ? -7.780 -11.083 -36.608 1.00 92.38 63 LEU A CA 1
ATOM 477 C C . LEU A 1 63 ? -7.671 -9.868 -37.542 1.00 92.38 63 LEU A C 1
ATOM 479 O O . LEU A 1 63 ? -8.054 -8.759 -37.165 1.00 92.38 63 LEU A O 1
ATOM 483 N N . LYS A 1 64 ? -7.130 -10.059 -38.749 1.00 91.62 64 LYS A N 1
ATOM 484 C CA . LYS A 1 64 ? -6.880 -8.997 -39.743 1.00 91.62 64 LYS A CA 1
ATOM 485 C C . LYS A 1 64 ? -7.796 -9.195 -40.951 1.00 91.62 64 LYS A C 1
ATOM 487 O O . LYS A 1 64 ? -7.782 -10.267 -41.549 1.00 91.62 64 LYS A O 1
ATOM 492 N N . GLY A 1 65 ? -8.602 -8.191 -41.313 1.00 86.75 65 GLY A N 1
ATOM 493 C CA . GLY A 1 65 ? -9.519 -8.322 -42.459 1.00 86.75 65 GLY A CA 1
ATOM 494 C C . GLY A 1 65 ? -10.560 -7.220 -42.677 1.00 86.75 65 GLY A C 1
ATOM 495 O O . GLY A 1 65 ? -11.171 -7.203 -43.743 1.00 86.75 65 GLY A O 1
ATOM 496 N N . HIS A 1 66 ? -10.756 -6.286 -41.739 1.00 94.50 66 HIS A N 1
ATOM 497 C CA . HIS A 1 66 ? -11.337 -4.985 -42.094 1.00 94.50 66 HIS A CA 1
ATOM 498 C C . HIS A 1 66 ? -10.241 -4.035 -42.586 1.00 94.50 66 HIS A C 1
ATOM 500 O O . HIS A 1 66 ? -9.066 -4.201 -42.270 1.00 94.50 66 HIS A O 1
ATOM 506 N N . THR A 1 67 ? -10.636 -3.030 -43.366 1.00 92.19 67 THR A N 1
ATOM 507 C CA . THR A 1 67 ? -9.729 -2.022 -43.957 1.00 92.19 67 THR A CA 1
ATOM 508 C C . THR A 1 67 ? -9.882 -0.630 -43.337 1.00 92.19 67 THR A C 1
ATOM 510 O O . THR A 1 67 ? -9.243 0.326 -43.777 1.00 92.19 67 THR A O 1
ATOM 513 N N . ARG A 1 68 ? -10.766 -0.501 -42.339 1.00 93.62 68 ARG A N 1
ATOM 514 C CA . ARG A 1 68 ? -11.061 0.719 -41.575 1.00 93.62 68 ARG A CA 1
ATOM 515 C C . ARG A 1 68 ? -11.512 0.366 -40.158 1.00 93.62 68 ARG A C 1
ATOM 517 O O . ARG A 1 68 ? -11.882 -0.780 -39.896 1.00 93.62 68 ARG A O 1
ATOM 524 N N . GLN A 1 69 ? -11.571 1.384 -39.299 1.00 94.50 69 GLN A N 1
ATOM 525 C CA . GLN A 1 69 ? -12.026 1.313 -37.912 1.00 94.50 69 GLN A CA 1
ATOM 526 C C . GLN A 1 69 ? -13.245 0.401 -37.707 1.00 94.50 69 GLN A C 1
ATOM 528 O O . GLN A 1 69 ? -14.309 0.602 -38.304 1.00 94.50 69 GLN A O 1
ATOM 533 N N . VAL A 1 70 ? -13.080 -0.562 -36.800 1.00 96.69 70 VAL A N 1
ATOM 534 C CA . VAL A 1 70 ? -14.143 -1.450 -36.318 1.00 96.69 70 VAL A CA 1
ATOM 535 C C . VAL A 1 70 ? -15.091 -0.647 -35.418 1.00 96.69 70 VAL A C 1
ATOM 537 O O . VAL A 1 70 ? -14.638 0.100 -34.553 1.00 96.69 70 VAL A O 1
ATOM 540 N N . GLN A 1 71 ? -16.404 -0.738 -35.635 1.00 94.06 71 GLN A N 1
ATOM 541 C CA . GLN A 1 71 ? -17.410 0.060 -34.914 1.00 94.06 71 GLN A CA 1
ATOM 542 C C . GLN A 1 71 ? -18.119 -0.729 -33.811 1.00 94.06 71 GLN A C 1
ATOM 544 O O . GLN A 1 71 ? -18.353 -0.192 -32.730 1.00 94.06 71 GLN A O 1
ATOM 549 N N . SER A 1 72 ? -18.418 -2.009 -34.044 1.00 94.38 72 SER A N 1
ATOM 550 C CA . SER A 1 72 ? -19.049 -2.870 -33.043 1.00 94.38 72 SER A CA 1
ATOM 551 C C . SER A 1 72 ? -18.556 -4.311 -33.096 1.00 94.38 72 SER A C 1
ATOM 553 O O . SER A 1 72 ? -18.111 -4.801 -34.136 1.00 94.38 72 SER A O 1
ATOM 555 N N . LEU A 1 73 ? -18.735 -4.999 -31.969 1.00 97.00 73 LEU A N 1
ATOM 556 C CA . LEU A 1 73 ? -18.379 -6.395 -31.741 1.00 97.00 73 LEU A CA 1
ATOM 557 C C . LEU A 1 73 ? -19.586 -7.129 -31.134 1.00 97.00 73 LEU A C 1
ATOM 559 O O . LEU A 1 73 ? -20.218 -6.625 -30.200 1.00 97.00 73 LEU A O 1
ATOM 563 N N . SER A 1 74 ? -19.892 -8.327 -31.625 1.00 95.81 74 SER A N 1
ATOM 564 C CA . SER A 1 74 ? -20.953 -9.178 -31.080 1.00 95.81 74 SER A CA 1
ATOM 565 C C . SER A 1 74 ? -20.523 -10.642 -31.087 1.00 95.81 74 SER A C 1
ATOM 567 O O . SER A 1 74 ? -20.041 -11.148 -32.095 1.00 95.81 74 SER A O 1
ATOM 569 N N . TRP A 1 75 ? -20.685 -11.318 -29.952 1.00 94.69 75 TRP A N 1
ATOM 570 C CA . TRP A 1 75 ? -20.325 -12.723 -29.772 1.00 94.69 75 TRP A CA 1
ATOM 571 C C . TRP A 1 75 ? -21.553 -13.618 -29.958 1.00 94.69 75 TRP A C 1
ATOM 573 O O . TRP A 1 75 ? -22.643 -13.296 -29.472 1.00 94.69 75 TRP A O 1
ATOM 583 N N . SER A 1 76 ? -21.384 -14.754 -30.631 1.00 93.44 76 SER A N 1
ATOM 584 C CA . SER A 1 76 ? -22.419 -15.786 -30.724 1.00 93.44 76 SER A CA 1
ATOM 585 C C . SER A 1 76 ? -22.721 -16.413 -29.354 1.00 93.44 76 SER A C 1
ATOM 587 O O . SER A 1 76 ? -21.971 -16.255 -28.389 1.00 93.44 76 SER A O 1
ATOM 589 N N . ARG A 1 77 ? -23.854 -17.123 -29.240 1.00 87.69 77 ARG A N 1
ATOM 590 C CA . ARG A 1 77 ? -24.291 -17.735 -27.969 1.00 87.69 77 ARG A CA 1
ATOM 591 C C . ARG A 1 77 ? -23.292 -18.759 -27.423 1.00 87.69 77 ARG A C 1
ATOM 593 O O . ARG A 1 77 ? -23.073 -18.788 -26.221 1.00 87.69 77 ARG A O 1
ATOM 600 N N . ASP A 1 78 ? -22.725 -19.561 -28.316 1.00 84.69 78 ASP A N 1
ATOM 601 C CA . ASP A 1 78 ? -21.726 -20.601 -28.047 1.00 84.69 78 ASP A CA 1
ATOM 602 C C . ASP A 1 78 ? -20.309 -20.045 -27.810 1.00 84.69 78 ASP A C 1
ATOM 604 O O . ASP A 1 78 ? -19.432 -20.793 -27.399 1.00 84.69 78 ASP A O 1
ATOM 608 N N . GLY A 1 79 ? -20.064 -18.754 -28.071 1.00 87.38 79 GLY A N 1
ATOM 609 C CA . GLY A 1 79 ? -18.739 -18.132 -27.987 1.00 87.38 79 GLY A CA 1
ATOM 610 C C . GLY A 1 79 ? -17.796 -18.447 -29.157 1.00 87.38 79 GLY A C 1
ATOM 611 O O . GLY A 1 79 ? -16.707 -17.878 -29.206 1.00 87.38 79 GLY A O 1
ATOM 612 N N . ARG A 1 80 ? -18.197 -19.299 -30.113 1.00 91.31 80 ARG A N 1
ATOM 613 C CA . ARG A 1 80 ? -17.349 -19.723 -31.243 1.00 91.31 80 ARG A CA 1
ATOM 614 C C . ARG A 1 80 ? -17.180 -18.663 -32.325 1.00 91.31 80 ARG A C 1
ATOM 616 O O . ARG A 1 80 ? -16.134 -18.618 -32.962 1.00 91.31 80 ARG A O 1
ATOM 623 N N . PHE A 1 81 ? -18.190 -17.834 -32.564 1.00 94.88 81 PHE A N 1
ATOM 624 C CA . PHE A 1 81 ? -18.188 -16.877 -33.663 1.00 94.88 81 PHE A CA 1
ATOM 625 C C . PHE A 1 81 ? -18.187 -15.441 -33.148 1.00 94.88 81 PHE A C 1
ATOM 627 O O . PHE A 1 81 ? -18.954 -15.072 -32.253 1.00 94.88 81 PHE A O 1
ATOM 634 N N . LEU A 1 82 ? -17.357 -14.607 -33.769 1.00 96.44 82 LEU A N 1
ATOM 635 C CA . LEU A 1 82 ? -17.322 -13.168 -33.532 1.00 96.44 82 LEU A CA 1
ATOM 636 C C . LEU A 1 82 ? -17.841 -12.445 -34.776 1.00 96.44 82 LEU A C 1
ATOM 638 O O . LEU A 1 82 ? -17.374 -12.693 -35.884 1.00 96.44 82 LEU A O 1
ATOM 642 N N . LEU A 1 83 ? -18.802 -11.546 -34.595 1.00 97.31 83 LEU A N 1
ATOM 643 C CA . LEU A 1 83 ? -19.289 -10.614 -35.607 1.00 97.31 83 LEU A CA 1
ATOM 644 C C . LEU A 1 83 ? -18.635 -9.258 -35.365 1.00 97.31 83 LEU A C 1
ATOM 646 O O . LEU A 1 83 ? -18.745 -8.703 -34.269 1.00 97.31 83 LEU A O 1
ATOM 650 N N . THR A 1 84 ? -18.004 -8.706 -36.396 1.00 97.56 84 THR A N 1
ATOM 651 C CA . THR A 1 84 ? -17.421 -7.361 -36.368 1.00 97.56 84 THR A CA 1
ATOM 652 C C . THR A 1 84 ? -17.975 -6.504 -37.495 1.00 97.56 84 THR A C 1
ATOM 654 O O . THR A 1 84 ? -18.189 -6.994 -38.603 1.00 97.56 84 THR A O 1
ATOM 657 N N . SER A 1 85 ? -18.214 -5.222 -37.216 1.00 96.06 85 SER A N 1
ATOM 658 C CA . SER A 1 85 ? -18.662 -4.227 -38.199 1.00 96.06 85 SER A CA 1
ATOM 659 C C . SER A 1 85 ? -17.607 -3.142 -38.402 1.00 96.06 85 SER A C 1
ATOM 661 O O . SER A 1 85 ? -16.864 -2.829 -37.471 1.00 96.06 85 SER A O 1
ATOM 663 N N . SER A 1 86 ? -17.527 -2.545 -39.594 1.00 95.69 86 SER A N 1
ATOM 664 C CA . SER A 1 86 ? -16.535 -1.504 -39.894 1.00 95.69 86 SER A CA 1
ATOM 665 C C . SER A 1 86 ? -17.072 -0.371 -40.773 1.00 95.69 86 SER A C 1
ATOM 667 O O . SER A 1 86 ? -17.996 -0.525 -41.580 1.00 95.69 86 SER A O 1
ATOM 669 N N . GLN A 1 87 ? -16.399 0.779 -40.675 1.00 94.12 87 GLN A N 1
ATOM 670 C CA . GLN A 1 87 ? -16.540 1.910 -41.594 1.00 94.12 87 GLN A CA 1
ATOM 671 C C . GLN A 1 87 ? -16.135 1.590 -43.049 1.00 94.12 87 GLN A C 1
ATOM 673 O O . GLN A 1 87 ? -16.335 2.429 -43.925 1.00 94.12 87 GLN A O 1
ATOM 678 N N . ASP A 1 88 ? -15.581 0.407 -43.346 1.00 93.81 88 ASP A N 1
ATOM 679 C CA . ASP A 1 88 ? -15.362 -0.078 -44.721 1.00 93.81 88 ASP A CA 1
ATOM 680 C C . ASP A 1 88 ? -16.632 -0.607 -45.421 1.00 93.81 88 ASP A C 1
ATOM 682 O O . ASP A 1 88 ? -16.582 -0.999 -46.594 1.00 93.81 88 ASP A O 1
ATOM 686 N N . TRP A 1 89 ? -17.773 -0.535 -44.724 1.00 95.06 89 TRP A N 1
ATOM 687 C CA . TRP A 1 89 ? -19.112 -0.972 -45.138 1.00 95.06 89 TRP A CA 1
ATOM 688 C C . TRP A 1 89 ? -19.265 -2.498 -45.165 1.00 95.06 89 TRP A C 1
ATOM 690 O O . TRP A 1 89 ? -20.092 -3.022 -45.912 1.00 95.06 89 TRP A O 1
ATOM 700 N N . THR A 1 90 ? -18.476 -3.232 -44.377 1.00 95.94 90 THR A N 1
ATOM 701 C CA . THR A 1 90 ? -18.622 -4.685 -44.226 1.00 95.94 90 THR A CA 1
ATOM 702 C C . THR A 1 90 ? -18.944 -5.105 -42.794 1.00 95.94 90 THR A C 1
ATOM 704 O O . THR A 1 90 ? -18.579 -4.442 -41.820 1.00 95.94 90 THR A O 1
ATOM 707 N N . CYS A 1 91 ? -19.637 -6.236 -42.678 1.00 96.62 91 CYS A N 1
ATOM 708 C CA . CYS A 1 91 ? -19.631 -7.069 -41.482 1.00 96.62 91 CYS A CA 1
ATOM 709 C C . CYS A 1 91 ? -18.889 -8.369 -41.791 1.00 96.62 91 CYS A C 1
ATOM 711 O O . CYS A 1 91 ? -19.228 -9.036 -42.771 1.00 96.62 91 CYS A O 1
ATOM 713 N N . ASN A 1 92 ? -17.928 -8.736 -40.947 1.00 96.25 92 ASN A N 1
ATOM 714 C CA . ASN A 1 92 ? -17.205 -10.002 -41.029 1.00 96.25 92 ASN A CA 1
ATOM 715 C C . ASN A 1 92 ? -17.625 -10.909 -39.867 1.00 96.25 92 ASN A C 1
ATOM 717 O O . ASN A 1 92 ? -17.770 -10.450 -38.734 1.00 96.25 92 ASN A O 1
ATOM 721 N N . ILE A 1 93 ? -17.821 -12.193 -40.161 1.00 96.19 93 ILE A N 1
ATOM 722 C CA . ILE A 1 93 ? -18.047 -13.247 -39.172 1.00 96.19 93 ILE A CA 1
ATOM 723 C C . ILE A 1 93 ? -16.822 -14.146 -39.161 1.00 96.19 93 ILE A C 1
ATOM 725 O O . ILE A 1 93 ? -16.483 -14.752 -40.179 1.00 96.19 93 ILE A O 1
ATOM 729 N N . TRP A 1 94 ? -16.185 -14.212 -38.001 1.00 95.25 94 TRP A N 1
ATOM 730 C CA . TRP A 1 94 ? -14.962 -14.953 -37.741 1.00 95.25 94 TRP A CA 1
ATOM 731 C C . TRP A 1 94 ? -15.291 -16.269 -37.044 1.00 95.25 94 TRP A C 1
ATOM 733 O O . TRP A 1 94 ? -16.071 -16.258 -36.091 1.00 95.25 94 TRP A O 1
ATOM 743 N N . ASP A 1 95 ? -14.688 -17.376 -37.475 1.00 93.69 95 ASP A N 1
ATOM 744 C CA . ASP A 1 95 ? -14.657 -18.604 -36.678 1.00 93.69 95 ASP A CA 1
ATOM 745 C C . ASP A 1 95 ? -13.458 -18.535 -35.735 1.00 93.69 95 ASP A C 1
ATOM 747 O O . ASP A 1 95 ? -12.308 -18.444 -36.168 1.00 93.69 95 ASP A O 1
ATOM 751 N N . LEU A 1 96 ? -13.705 -18.564 -34.430 1.00 91.75 96 LEU A N 1
ATOM 752 C CA . LEU A 1 96 ? -12.638 -18.563 -33.436 1.00 91.75 96 LEU A CA 1
ATOM 753 C C . LEU A 1 96 ? -12.016 -19.951 -33.252 1.00 91.75 96 LEU A C 1
ATOM 755 O O . LEU A 1 96 ? -11.059 -20.085 -32.497 1.00 91.75 96 LEU A O 1
ATOM 759 N N . MET A 1 97 ? -12.466 -20.977 -33.982 1.00 88.38 97 MET A N 1
ATOM 760 C CA . MET A 1 97 ? -11.712 -22.221 -34.134 1.00 88.38 97 MET A CA 1
ATOM 761 C C . MET A 1 97 ? -10.334 -21.920 -34.750 1.00 88.38 97 MET A C 1
ATOM 763 O O . MET A 1 97 ? -9.316 -22.046 -34.071 1.00 88.38 97 MET A O 1
ATOM 767 N N . ASP A 1 98 ? -10.284 -21.400 -35.979 1.00 86.31 98 ASP A N 1
ATOM 768 C CA . ASP A 1 98 ? -9.046 -21.200 -36.753 1.00 86.31 98 ASP A CA 1
ATOM 769 C C . ASP A 1 98 ? -8.645 -19.725 -36.969 1.00 86.31 98 ASP A C 1
ATOM 771 O O . ASP A 1 98 ? -7.468 -19.436 -37.175 1.00 86.31 98 ASP A O 1
ATOM 775 N N . GLY A 1 99 ? -9.585 -18.782 -36.833 1.00 85.94 99 GLY A N 1
ATOM 776 C CA . GLY A 1 99 ? -9.397 -17.351 -37.094 1.00 85.94 99 GLY A CA 1
ATOM 777 C C . GLY A 1 99 ? -9.820 -16.918 -38.502 1.00 85.94 99 GLY A C 1
ATOM 778 O O . GLY A 1 99 ? -9.577 -15.774 -38.885 1.00 85.94 99 GLY A O 1
ATOM 779 N N . SER A 1 100 ? -10.441 -17.807 -39.281 1.00 91.25 100 SER A N 1
ATOM 780 C CA . SER A 1 100 ? -10.903 -17.529 -40.641 1.00 91.25 100 SER A CA 1
ATOM 781 C C . SER A 1 100 ? -12.171 -16.665 -40.675 1.00 91.25 100 SER A C 1
ATOM 783 O O . SER A 1 100 ? -12.965 -16.636 -39.732 1.00 91.25 100 SER A O 1
ATOM 785 N N . ILE A 1 101 ? -12.390 -15.963 -41.793 1.00 93.75 101 ILE A N 1
ATOM 786 C CA . ILE A 1 101 ? -13.657 -15.274 -42.072 1.00 93.75 101 ILE A CA 1
ATOM 787 C C . ILE A 1 101 ? -14.613 -16.278 -42.725 1.00 93.75 101 ILE A C 1
ATOM 789 O O . ILE A 1 101 ? -14.498 -16.566 -43.916 1.00 93.75 101 ILE A O 1
ATOM 793 N N . VAL A 1 102 ? -15.597 -16.761 -41.965 1.00 91.81 102 VAL A N 1
ATOM 794 C CA . VAL A 1 102 ? -16.686 -17.626 -42.458 1.00 91.81 102 VAL A CA 1
ATOM 795 C C . VAL A 1 102 ? -17.518 -16.898 -43.510 1.00 91.81 102 VAL A C 1
ATOM 797 O O . VAL A 1 102 ? -17.974 -17.490 -44.490 1.00 91.81 102 VAL A O 1
ATOM 800 N N . LYS A 1 103 ? -17.767 -15.601 -43.287 1.00 91.75 103 LYS A N 1
ATOM 801 C CA . LYS A 1 103 ? -18.621 -14.787 -44.154 1.00 91.75 103 LYS A CA 1
ATOM 802 C C . LYS A 1 103 ? -18.298 -13.306 -44.030 1.00 91.75 103 LYS A C 1
ATOM 804 O O . LYS A 1 103 ? -18.196 -12.786 -42.923 1.00 91.75 103 LYS A O 1
ATOM 809 N N . SER A 1 104 ? -18.218 -12.624 -45.168 1.00 93.81 104 SER A N 1
ATOM 810 C CA . SER A 1 104 ? -18.216 -11.162 -45.246 1.00 93.81 104 SER A CA 1
ATOM 811 C C . SER A 1 104 ? -19.487 -10.696 -45.953 1.00 93.81 104 SER A C 1
ATOM 813 O O . SER A 1 104 ? -19.885 -11.270 -46.970 1.00 93.81 104 SER A O 1
ATOM 815 N N . VAL A 1 105 ? -20.147 -9.672 -45.415 1.00 94.69 105 VAL A N 1
ATOM 816 C CA . VAL A 1 105 ? -21.354 -9.068 -45.993 1.00 94.69 105 VAL A CA 1
ATOM 817 C C . VAL A 1 105 ? -21.110 -7.580 -46.193 1.00 94.69 105 VAL A C 1
ATOM 819 O O . VAL A 1 105 ? -20.860 -6.862 -45.229 1.00 94.69 105 VAL A O 1
ATOM 822 N N . ARG A 1 106 ? -21.200 -7.112 -47.445 1.00 94.50 106 ARG A N 1
ATOM 823 C CA . ARG A 1 106 ? -21.042 -5.696 -47.806 1.00 94.50 106 ARG A CA 1
ATOM 824 C C . ARG A 1 106 ? -22.384 -4.958 -47.845 1.00 94.50 106 ARG A C 1
ATOM 826 O O . ARG A 1 106 ? -23.385 -5.487 -48.338 1.00 94.50 106 ARG A O 1
ATOM 833 N N . PHE A 1 107 ? -22.379 -3.718 -47.375 1.00 94.19 107 PHE A N 1
ATOM 834 C CA . PHE A 1 107 ? -23.511 -2.797 -47.304 1.00 94.19 107 PHE A CA 1
ATOM 835 C C . PHE A 1 107 ? -23.275 -1.549 -48.166 1.00 94.19 107 PHE A C 1
ATOM 837 O O . PHE A 1 107 ? -22.195 -1.362 -48.729 1.00 94.19 107 PHE A O 1
ATOM 844 N N . GLU A 1 108 ? -24.319 -0.737 -48.316 1.00 89.81 108 GLU A N 1
ATOM 845 C CA . GLU A 1 108 ? -24.325 0.462 -49.171 1.00 89.81 108 GLU A CA 1
ATOM 846 C C . GLU A 1 108 ? -23.936 1.733 -48.392 1.00 89.81 108 GLU A C 1
ATOM 848 O O . GLU A 1 108 ? -23.558 2.735 -48.994 1.00 89.81 108 GLU A O 1
ATOM 853 N N . ALA A 1 109 ? -23.916 1.645 -47.058 1.00 90.38 109 ALA A N 1
ATOM 854 C CA . ALA A 1 109 ? -23.479 2.675 -46.121 1.00 90.38 109 ALA A CA 1
ATOM 855 C C . ALA A 1 109 ? -22.543 2.080 -45.037 1.00 90.38 109 ALA A C 1
ATOM 857 O O . ALA A 1 109 ? -22.506 0.855 -44.861 1.00 90.38 109 ALA A O 1
ATOM 858 N N . PRO A 1 110 ? -21.790 2.913 -44.287 1.00 90.88 110 PRO A N 1
ATOM 859 C CA . PRO A 1 110 ? -21.040 2.479 -43.109 1.00 90.88 110 PRO A CA 1
ATOM 860 C C . PRO A 1 110 ? -21.924 1.770 -42.078 1.00 90.88 110 PRO A C 1
ATOM 862 O O . PRO A 1 110 ? -23.042 2.208 -41.805 1.00 90.88 110 PRO A O 1
ATOM 865 N N . VAL A 1 111 ? -21.399 0.702 -41.472 1.00 92.06 111 VAL A N 1
ATOM 866 C CA . VAL A 1 111 ? -22.087 -0.026 -40.401 1.00 92.06 111 VAL A CA 1
ATOM 867 C C . VAL A 1 111 ? -21.598 0.486 -39.050 1.00 92.06 111 VAL A C 1
ATOM 869 O O . VAL A 1 111 ? -20.410 0.372 -38.756 1.00 92.06 111 VAL A O 1
ATOM 872 N N . TYR A 1 112 ? -22.501 1.009 -38.217 1.00 85.50 112 TYR A N 1
ATOM 873 C CA . TYR A 1 112 ? -22.160 1.422 -36.850 1.00 85.50 112 TYR A CA 1
ATOM 874 C C . TYR A 1 112 ? -22.364 0.313 -35.823 1.00 85.50 112 TYR A C 1
ATOM 876 O O . TYR A 1 112 ? -21.541 0.149 -34.927 1.00 85.50 112 TYR A O 1
ATOM 884 N N . LEU A 1 113 ? -23.453 -0.450 -35.935 1.00 91.69 113 LEU A N 1
ATOM 885 C CA . LEU A 1 113 ? -23.772 -1.503 -34.976 1.00 91.69 113 LEU A CA 1
ATOM 886 C C . LEU A 1 113 ? -24.271 -2.747 -35.698 1.00 91.69 113 LEU A C 1
ATOM 888 O O . LEU A 1 113 ? -25.186 -2.670 -36.513 1.00 91.69 113 LEU A O 1
ATOM 892 N N . ALA A 1 114 ? -23.678 -3.890 -35.374 1.00 95.00 114 ALA A N 1
ATOM 893 C CA . ALA A 1 114 ? -24.119 -5.201 -35.815 1.00 95.00 114 ALA A CA 1
ATOM 894 C C . ALA A 1 114 ? -24.179 -6.160 -34.619 1.00 95.00 114 ALA A C 1
ATOM 896 O O . ALA A 1 114 ? -23.225 -6.238 -33.841 1.00 95.00 114 ALA A O 1
ATOM 897 N N . GLU A 1 115 ? -25.287 -6.885 -34.470 1.00 94.38 115 GLU A N 1
ATOM 898 C CA . GLU A 1 115 ? -25.507 -7.832 -33.372 1.00 94.38 115 GLU A CA 1
ATOM 899 C C . GLU A 1 115 ? -26.021 -9.181 -33.900 1.00 94.38 115 GLU A C 1
ATOM 901 O O . GLU A 1 115 ? -26.869 -9.228 -34.795 1.00 94.38 115 GLU A O 1
ATOM 906 N N . PHE A 1 116 ? -25.497 -10.290 -33.368 1.00 95.62 116 PHE A N 1
ATOM 907 C CA . PHE A 1 116 ? -26.022 -11.629 -33.646 1.00 95.62 116 PHE A CA 1
ATOM 908 C C . PHE A 1 116 ? -27.417 -11.821 -33.046 1.00 95.62 116 PHE A C 1
ATOM 910 O O . PHE A 1 116 ? -27.721 -11.317 -31.964 1.00 95.62 116 PHE A O 1
ATOM 917 N N . HIS A 1 117 ? -28.235 -12.652 -33.692 1.00 94.12 117 HIS A N 1
ATOM 918 C CA . HIS A 1 117 ? -29.451 -13.170 -33.074 1.00 94.12 117 HIS A CA 1
ATOM 919 C C . HIS A 1 117 ? -29.098 -13.968 -31.796 1.00 94.12 117 HIS A C 1
ATOM 921 O O . HIS A 1 117 ? -28.191 -14.806 -31.845 1.00 94.12 117 HIS A O 1
ATOM 927 N N . PRO A 1 118 ? -29.807 -13.802 -30.657 1.00 89.88 118 PRO A N 1
ATOM 928 C CA . PRO A 1 118 ? -29.362 -14.327 -29.355 1.00 89.88 118 PRO A CA 1
ATOM 929 C C . PRO A 1 118 ? -29.233 -15.856 -29.254 1.00 89.88 118 PRO A C 1
ATOM 931 O O . PRO A 1 118 ? -28.673 -16.352 -28.270 1.00 89.88 118 PRO A O 1
ATOM 934 N N . TRP A 1 119 ? -29.748 -16.574 -30.257 1.00 89.00 119 TRP A N 1
ATOM 935 C CA . TRP A 1 119 ? -29.806 -18.036 -30.363 1.00 89.00 119 TRP A CA 1
ATOM 936 C C . TRP A 1 119 ? -29.212 -18.602 -31.667 1.00 89.00 119 TRP A C 1
ATOM 938 O O . TRP A 1 119 ? -29.201 -19.815 -31.836 1.00 89.00 119 TRP A O 1
ATOM 948 N N . THR A 1 120 ? -28.726 -17.778 -32.609 1.00 89.62 120 THR A N 1
ATOM 949 C CA . THR A 1 120 ? -28.052 -18.297 -33.818 1.00 89.62 120 THR A CA 1
ATOM 950 C C . THR A 1 120 ? -27.065 -17.302 -34.427 1.00 89.62 120 THR A C 1
ATOM 952 O O . THR A 1 120 ? -27.361 -16.119 -34.560 1.00 89.62 120 THR A O 1
ATOM 955 N N . HIS A 1 121 ? -25.909 -17.800 -34.872 1.00 88.44 121 HIS A N 1
ATOM 956 C CA . HIS A 1 121 ? -24.940 -17.020 -35.647 1.00 88.44 121 HIS A CA 1
ATOM 957 C C . HIS A 1 121 ? -25.373 -16.810 -37.119 1.00 88.44 121 HIS A C 1
ATOM 959 O O . HIS A 1 121 ? -24.740 -16.052 -37.848 1.00 88.44 121 HIS A O 1
ATOM 965 N N . LEU A 1 122 ? -26.456 -17.459 -37.576 1.00 91.00 122 LEU A N 1
ATOM 966 C CA . LEU A 1 122 ? -26.938 -17.399 -38.966 1.00 91.00 122 LEU A CA 1
ATOM 967 C C . LEU A 1 122 ? -27.891 -16.226 -39.257 1.00 91.00 122 LEU A C 1
ATOM 969 O O . LEU A 1 122 ? -28.372 -16.093 -40.383 1.00 91.00 122 LEU A O 1
ATOM 973 N N . LYS A 1 123 ? -28.165 -15.365 -38.272 1.00 94.25 123 LYS A N 1
ATOM 974 C CA . LYS A 1 123 ? -28.923 -14.119 -38.445 1.00 94.25 123 LYS A CA 1
ATOM 975 C C . LYS A 1 123 ? -28.229 -12.983 -37.705 1.00 94.25 123 LYS A C 1
ATOM 977 O O . LYS A 1 123 ? -27.822 -13.157 -36.556 1.00 94.25 123 LYS A O 1
ATOM 982 N N . ILE A 1 124 ? -28.125 -11.828 -38.356 1.00 96.06 124 ILE A N 1
ATOM 983 C CA . ILE A 1 124 ? -27.561 -10.605 -37.772 1.00 96.06 124 ILE A CA 1
ATOM 984 C C . ILE A 1 124 ? -28.499 -9.418 -37.997 1.00 96.06 124 ILE A C 1
ATOM 986 O O . ILE A 1 124 ? -29.175 -9.328 -39.022 1.00 96.06 124 ILE A O 1
ATOM 990 N N . LEU A 1 125 ? -28.523 -8.505 -37.035 1.00 96.25 125 LEU A N 1
ATOM 991 C CA . LEU A 1 125 ? -29.181 -7.206 -37.120 1.00 96.25 125 LEU A CA 1
ATOM 992 C C . LEU A 1 125 ? -28.115 -6.138 -37.342 1.00 96.25 125 LEU A C 1
ATOM 994 O O . LEU A 1 125 ? -27.084 -6.164 -36.676 1.00 96.25 125 LEU A O 1
ATOM 998 N N . VAL A 1 126 ? -28.352 -5.222 -38.279 1.00 95.31 126 VAL A N 1
ATOM 999 C CA . VAL A 1 126 ? -27.364 -4.246 -38.751 1.00 95.31 126 VAL A CA 1
ATOM 1000 C C . VAL A 1 126 ? -27.982 -2.847 -38.766 1.00 95.31 126 VAL A C 1
ATOM 1002 O O . VAL A 1 126 ? -28.988 -2.620 -39.433 1.00 95.31 126 VAL A O 1
ATOM 1005 N N . SER A 1 127 ? -27.373 -1.906 -38.045 1.00 92.38 127 SER A N 1
ATOM 1006 C CA . SER A 1 127 ? -27.705 -0.476 -38.052 1.00 92.38 127 SER A CA 1
ATOM 1007 C C . SER A 1 127 ? -26.678 0.284 -38.898 1.00 92.38 127 SER A C 1
ATOM 1009 O O . SER A 1 127 ? -25.474 0.244 -38.616 1.00 92.38 127 SER A O 1
ATOM 1011 N N . LEU A 1 128 ? -27.162 0.958 -39.941 1.00 91.00 128 LEU A N 1
ATOM 1012 C CA . LEU A 1 128 ? -26.362 1.695 -40.919 1.00 91.00 128 LEU A CA 1
ATOM 1013 C C . LEU A 1 128 ? -26.367 3.203 -40.626 1.00 91.00 128 LEU A C 1
ATOM 1015 O O . LEU A 1 128 ? -27.253 3.715 -39.941 1.00 91.00 128 LEU A O 1
ATOM 1019 N N . PHE A 1 129 ? -25.377 3.930 -41.147 1.00 85.69 129 PHE A N 1
ATOM 1020 C CA . PHE A 1 129 ? -25.364 5.392 -41.069 1.00 85.69 129 PHE A CA 1
ATOM 1021 C C . PHE A 1 129 ? -26.354 6.012 -42.069 1.00 85.69 129 PHE A C 1
ATOM 1023 O O . PHE A 1 129 ? -26.220 5.809 -43.271 1.00 85.69 129 PHE A O 1
ATOM 1030 N N . GLU A 1 130 ? -27.334 6.762 -41.550 1.00 81.88 130 GLU A N 1
ATOM 1031 C CA . GLU A 1 130 ? -28.400 7.481 -42.286 1.00 81.88 130 GLU A CA 1
ATOM 1032 C C . GLU A 1 130 ? -29.322 6.624 -43.187 1.00 81.88 130 GLU A C 1
ATOM 1034 O O . GLU A 1 130 ? -30.231 7.161 -43.820 1.00 81.88 130 GLU A O 1
ATOM 1039 N N . ASP A 1 131 ? -29.175 5.298 -43.155 1.00 86.69 131 ASP A N 1
ATOM 1040 C CA . ASP A 1 131 ? -29.888 4.313 -43.982 1.00 86.69 131 ASP A CA 1
ATOM 1041 C C . ASP A 1 131 ? -30.672 3.309 -43.093 1.00 86.69 131 ASP A C 1
ATOM 1043 O O . ASP A 1 131 ? -30.281 3.092 -41.939 1.00 86.69 131 ASP A O 1
ATOM 1047 N N . PRO A 1 132 ? -31.800 2.711 -43.540 1.00 86.81 132 PRO A N 1
ATOM 1048 C CA . PRO A 1 132 ? -32.629 1.862 -42.685 1.00 86.81 132 PRO A CA 1
ATOM 1049 C C . PRO A 1 132 ? -31.909 0.622 -42.122 1.00 86.81 132 PRO A C 1
ATOM 1051 O O . PRO A 1 132 ? -31.073 0.016 -42.794 1.00 86.81 132 PRO A O 1
ATOM 1054 N N . PRO A 1 133 ? -32.272 0.178 -40.905 1.00 91.31 133 PRO A N 1
ATOM 1055 C CA . PRO A 1 133 ? -31.691 -1.009 -40.298 1.00 91.31 133 PRO A CA 1
ATOM 1056 C C . PRO A 1 133 ? -32.111 -2.275 -41.052 1.00 91.31 133 PRO A C 1
ATOM 1058 O O . PRO A 1 133 ? -33.243 -2.402 -41.530 1.00 91.31 133 PRO A O 1
ATOM 1061 N N . LEU A 1 134 ? -31.193 -3.235 -41.126 1.00 94.38 134 LEU A N 1
ATOM 1062 C CA . LEU A 1 134 ? -31.351 -4.468 -41.885 1.00 94.38 134 LEU A CA 1
ATOM 1063 C C . LEU A 1 134 ? -31.319 -5.685 -40.961 1.00 94.38 134 LEU A C 1
ATOM 1065 O O . LEU A 1 134 ? -30.372 -5.875 -40.199 1.00 94.38 134 LEU A O 1
ATOM 1069 N N . LEU A 1 135 ? -32.312 -6.561 -41.100 1.00 95.12 135 LEU A N 1
ATOM 1070 C CA . LEU A 1 135 ? -32.209 -7.947 -40.655 1.00 95.12 135 LEU A CA 1
ATOM 1071 C C . LEU A 1 135 ? -31.589 -8.756 -41.797 1.00 95.12 135 LEU A C 1
ATOM 1073 O O . LEU A 1 135 ? -32.145 -8.799 -42.894 1.00 95.12 135 LEU A O 1
ATOM 1077 N N . VAL A 1 136 ? -30.447 -9.394 -41.557 1.00 95.06 136 VAL A N 1
ATOM 1078 C CA . VAL A 1 136 ? -29.725 -10.164 -42.574 1.00 95.06 136 VAL A CA 1
ATOM 1079 C C . VAL A 1 136 ? -29.734 -11.643 -42.211 1.00 95.06 136 VAL A C 1
ATOM 1081 O O . VAL A 1 136 ? -29.268 -12.037 -41.141 1.00 95.06 136 VAL A O 1
ATOM 1084 N N . ASP A 1 137 ? -30.251 -12.461 -43.124 1.00 93.12 137 ASP A N 1
ATOM 1085 C CA . ASP A 1 137 ? -30.233 -13.917 -43.033 1.00 93.12 137 ASP A CA 1
ATOM 1086 C C . ASP A 1 137 ? -29.029 -14.477 -43.803 1.00 93.12 137 ASP A C 1
ATOM 1088 O O . ASP A 1 137 ? -28.762 -14.110 -44.953 1.00 93.12 137 ASP A O 1
ATOM 1092 N N . LEU A 1 138 ? -28.274 -15.345 -43.136 1.00 92.00 138 LEU A N 1
ATOM 1093 C CA . LEU A 1 138 ? -26.982 -15.856 -43.579 1.00 92.00 138 LEU A CA 1
ATOM 1094 C C . LEU A 1 138 ? -27.009 -17.361 -43.869 1.00 92.00 138 LEU A C 1
ATOM 1096 O O . LEU A 1 138 ? -25.962 -17.903 -44.221 1.00 92.00 138 LEU A O 1
ATOM 1100 N N . THR A 1 139 ? -28.170 -18.017 -43.754 1.00 89.25 139 THR A N 1
ATOM 1101 C CA . THR A 1 139 ? -28.354 -19.458 -44.019 1.00 89.25 139 THR A CA 1
ATOM 1102 C C . THR A 1 139 ? -27.971 -19.852 -45.450 1.00 89.25 139 THR A C 1
ATOM 1104 O O . THR A 1 139 ? -27.324 -20.873 -45.668 1.00 89.25 139 THR A O 1
ATOM 1107 N N . ASN A 1 140 ? -28.323 -19.018 -46.430 1.00 85.12 140 ASN A N 1
ATOM 1108 C CA . ASN A 1 140 ? -27.976 -19.198 -47.840 1.00 85.12 140 ASN A CA 1
ATOM 1109 C C . ASN A 1 140 ? -26.571 -18.658 -48.143 1.00 85.12 140 ASN A C 1
ATOM 1111 O O . ASN A 1 140 ? -26.119 -17.717 -47.491 1.00 85.12 140 ASN A O 1
ATOM 1115 N N . GLN A 1 141 ? -25.886 -19.191 -49.166 1.00 77.50 141 GLN A N 1
ATOM 1116 C CA . GLN A 1 141 ? -24.541 -18.728 -49.563 1.00 77.50 141 GLN A CA 1
ATOM 1117 C C . GLN A 1 141 ? -24.492 -17.201 -49.748 1.00 77.50 141 GLN A C 1
ATOM 1119 O O . GLN A 1 141 ? -23.702 -16.524 -49.087 1.00 77.50 141 GLN A O 1
ATOM 1124 N N . GLN A 1 142 ? -25.403 -16.650 -50.555 1.00 84.81 142 GLN A N 1
ATOM 1125 C CA . GLN A 1 142 ? -25.637 -15.210 -50.636 1.00 84.81 142 GLN A CA 1
ATOM 1126 C C . GLN A 1 142 ? -26.508 -14.746 -49.458 1.00 84.81 142 GLN A C 1
ATOM 1128 O O . GLN A 1 142 ? -27.577 -15.300 -49.212 1.00 84.81 142 GLN A O 1
ATOM 1133 N N . ALA A 1 143 ? -26.050 -13.722 -48.734 1.00 88.56 143 ALA A N 1
ATOM 1134 C CA . ALA A 1 143 ? -26.784 -13.141 -47.612 1.00 88.56 143 ALA A CA 1
ATOM 1135 C C . ALA A 1 143 ? -28.053 -12.410 -48.089 1.00 88.56 143 ALA A C 1
ATOM 1137 O O . ALA A 1 143 ? -27.979 -11.549 -48.969 1.00 88.56 143 ALA A O 1
ATOM 1138 N N . VAL A 1 144 ? -29.202 -12.721 -47.485 1.00 92.75 144 VAL A N 1
ATOM 1139 C CA . VAL A 1 144 ? -30.492 -12.091 -47.805 1.00 92.75 144 VAL A CA 1
ATOM 1140 C C . VAL A 1 144 ? -30.736 -10.944 -46.829 1.00 92.75 144 VAL A C 1
ATOM 1142 O O . VAL A 1 144 ? -30.757 -11.154 -45.620 1.00 92.75 144 VAL A O 1
ATOM 1145 N N . LYS A 1 145 ? -30.912 -9.726 -47.347 1.00 93.75 145 LYS A N 1
ATOM 1146 C CA . LYS A 1 145 ? -31.135 -8.510 -46.551 1.00 93.75 145 LYS A CA 1
ATOM 1147 C C . LYS A 1 145 ? -32.622 -8.152 -46.540 1.00 93.75 145 LYS A C 1
ATOM 1149 O O . LYS A 1 145 ? -33.220 -8.006 -47.603 1.00 93.75 145 LYS A O 1
ATOM 1154 N N . TYR A 1 146 ? -33.194 -7.947 -45.358 1.00 93.00 146 TYR A N 1
ATOM 1155 C CA . TYR A 1 146 ? -34.551 -7.438 -45.172 1.00 93.00 146 TYR A CA 1
ATOM 1156 C C . TYR A 1 146 ? -34.501 -6.053 -44.526 1.00 93.00 146 TYR A C 1
ATOM 1158 O O . TYR A 1 146 ? -33.985 -5.905 -43.419 1.00 93.00 146 TYR A O 1
ATOM 1166 N N . ILE A 1 147 ? -35.058 -5.051 -45.208 1.00 91.75 147 ILE A N 1
ATOM 1167 C CA . ILE A 1 147 ? -35.226 -3.698 -44.664 1.00 91.75 147 ILE A CA 1
ATOM 1168 C C . ILE A 1 147 ? -36.278 -3.733 -43.552 1.00 91.75 147 ILE A C 1
ATOM 1170 O O . ILE A 1 147 ? -37.374 -4.260 -43.756 1.00 91.75 147 ILE A O 1
ATOM 1174 N N . LEU A 1 148 ? -35.949 -3.167 -42.390 1.00 91.06 148 LEU A N 1
ATOM 1175 C CA . LEU A 1 148 ? -36.862 -3.041 -41.256 1.00 91.06 148 LEU A CA 1
ATOM 1176 C C . LEU A 1 148 ? -37.496 -1.633 -41.207 1.00 91.06 148 LEU A C 1
ATOM 1178 O O . LEU A 1 148 ? -36.841 -0.641 -41.536 1.00 91.06 148 LEU A O 1
ATOM 1182 N N . PRO A 1 149 ? -38.767 -1.510 -40.783 1.00 86.75 149 PRO A N 1
ATOM 1183 C CA . PRO A 1 149 ? -39.487 -0.236 -40.761 1.00 86.75 149 PRO A CA 1
ATOM 1184 C C . PRO A 1 149 ? -39.096 0.687 -39.589 1.00 86.75 149 PRO A C 1
ATOM 1186 O O . PRO A 1 149 ? -39.232 0.327 -38.421 1.00 86.75 149 PRO A O 1
ATOM 1189 N N . SER A 1 150 ? -38.739 1.942 -39.888 1.00 82.31 150 SER A N 1
ATOM 1190 C CA . SER A 1 150 ? -38.594 3.017 -38.880 1.00 82.31 150 SER A CA 1
ATOM 1191 C C . SER A 1 150 ? -39.898 3.784 -38.580 1.00 82.31 150 SER A C 1
ATOM 1193 O O . SER A 1 150 ? -39.926 4.630 -37.683 1.00 82.31 150 SER A O 1
ATOM 1195 N N . THR A 1 151 ? -40.988 3.525 -39.310 1.00 81.75 151 THR A N 1
ATOM 1196 C CA . THR A 1 151 ? -42.303 4.176 -39.133 1.00 81.75 151 THR A CA 1
ATOM 1197 C C . THR A 1 151 ? -42.978 3.766 -37.824 1.00 81.75 151 THR A C 1
ATOM 1199 O O . THR A 1 151 ? -43.086 2.573 -37.560 1.00 81.75 151 THR A O 1
ATOM 1202 N N . ILE A 1 152 ? -43.493 4.717 -37.032 1.00 82.06 152 ILE A N 1
ATOM 1203 C CA . ILE A 1 152 ? -44.271 4.374 -35.827 1.00 82.06 152 ILE A CA 1
ATOM 1204 C C . ILE A 1 152 ? -45.614 3.719 -36.173 1.00 82.06 152 ILE A C 1
ATOM 1206 O O . ILE A 1 152 ? -46.258 4.094 -37.156 1.00 82.06 152 ILE A O 1
ATOM 1210 N N . LYS A 1 153 ? -46.080 2.822 -35.301 1.00 79.44 153 LYS A N 1
ATOM 1211 C CA . LYS A 1 153 ? -47.489 2.417 -35.232 1.00 79.44 153 LYS A CA 1
ATOM 1212 C C . LYS A 1 153 ? -48.261 3.478 -34.429 1.00 79.44 153 LYS A C 1
ATOM 1214 O O . LYS A 1 153 ? -47.842 3.830 -33.328 1.00 79.44 153 LYS A O 1
ATOM 1219 N N . LYS A 1 154 ? -49.379 4.000 -34.953 1.00 67.44 154 LYS A N 1
ATOM 1220 C CA . LYS A 1 154 ? -50.313 4.826 -34.156 1.00 67.44 154 LYS A CA 1
ATOM 1221 C C . LYS A 1 154 ? -51.088 3.902 -33.198 1.00 67.44 154 LYS A C 1
ATOM 1223 O O . LYS A 1 154 ? -51.566 2.863 -33.646 1.00 67.44 154 LYS A O 1
ATOM 1228 N N . ARG A 1 155 ? -51.224 4.261 -31.913 1.00 63.38 155 ARG A N 1
ATOM 1229 C CA . ARG A 1 155 ? -52.160 3.584 -30.987 1.00 63.38 155 ARG A CA 1
ATOM 1230 C C . ARG A 1 155 ? -53.585 4.056 -31.266 1.00 63.38 155 ARG A C 1
ATOM 1232 O O . ARG A 1 155 ? -53.809 5.241 -31.507 1.00 63.38 155 ARG A O 1
ATOM 1239 N N . THR A 1 156 ? -54.540 3.142 -31.165 1.00 54.34 156 THR A N 1
ATOM 1240 C CA . THR A 1 156 ? -55.965 3.370 -31.443 1.00 54.34 156 THR A CA 1
ATOM 1241 C C . THR A 1 156 ? -56.678 4.071 -30.270 1.00 54.34 156 THR A C 1
ATOM 1243 O O . THR A 1 156 ? -57.600 3.535 -29.660 1.00 54.34 156 THR A O 1
ATOM 1246 N N . VAL A 1 157 ? -56.223 5.275 -29.902 1.00 49.25 157 VAL A N 1
ATOM 1247 C CA . VAL A 1 157 ? -56.794 6.061 -28.791 1.00 49.25 157 VAL A CA 1
ATOM 1248 C C . VAL A 1 157 ? -57.996 6.875 -29.276 1.00 49.25 157 VAL A C 1
ATOM 1250 O O . VAL A 1 157 ? -57.869 7.711 -30.171 1.00 49.25 157 VAL A O 1
ATOM 1253 N N . TYR A 1 158 ? -59.160 6.674 -28.649 1.00 40.72 158 TYR A N 1
ATOM 1254 C CA . TYR A 1 158 ? -60.384 7.431 -28.932 1.00 40.72 158 TYR A CA 1
ATOM 1255 C C . TYR A 1 158 ? -60.193 8.939 -28.680 1.00 40.72 158 TYR A C 1
ATOM 1257 O O . TYR A 1 158 ? -60.330 9.408 -27.552 1.00 40.72 158 TYR A O 1
ATOM 1265 N N . GLY A 1 159 ? -59.915 9.703 -29.742 1.00 49.12 159 GLY A N 1
ATOM 1266 C CA . GLY A 1 159 ? -59.865 11.169 -29.710 1.00 49.12 159 GLY A CA 1
ATOM 1267 C C . GLY A 1 159 ? -58.670 11.821 -30.410 1.00 49.12 159 GLY A C 1
ATOM 1268 O O . GLY A 1 159 ? -58.694 13.039 -30.579 1.00 49.12 159 GLY A O 1
ATOM 1269 N N . GLU A 1 160 ? -57.648 11.070 -30.839 1.00 47.16 160 GLU A N 1
ATOM 1270 C CA . GLU A 1 160 ? -56.572 11.650 -31.657 1.00 47.16 160 GLU A CA 1
ATOM 1271 C C . GLU A 1 160 ? -56.955 11.753 -33.142 1.00 47.16 160 GLU A C 1
ATOM 1273 O O . GLU A 1 160 ? -57.540 10.850 -33.737 1.00 47.16 160 GLU A O 1
ATOM 1278 N N . ASP A 1 161 ? -56.606 12.887 -33.747 1.00 43.59 161 ASP A N 1
ATOM 1279 C CA . ASP A 1 161 ? -56.931 13.228 -35.130 1.00 43.59 161 ASP A CA 1
ATOM 1280 C C . ASP A 1 161 ? -55.997 12.490 -36.110 1.00 43.59 161 ASP A C 1
ATOM 1282 O O . ASP A 1 161 ? -54.814 12.831 -36.259 1.00 43.59 161 ASP A O 1
ATOM 1286 N N . GLU A 1 162 ? -56.526 11.462 -36.785 1.00 51.44 162 GLU A N 1
ATOM 1287 C CA . GLU A 1 162 ? -55.769 10.608 -37.709 1.00 51.44 162 GLU A CA 1
ATOM 1288 C C . GLU A 1 162 ? -55.074 11.389 -38.836 1.00 51.44 162 GLU A C 1
ATOM 1290 O O . GLU A 1 162 ? -54.045 10.931 -39.344 1.00 51.44 162 GLU A O 1
ATOM 1295 N N . SER A 1 163 ? -55.591 12.574 -39.188 1.00 49.78 163 SER A N 1
ATOM 1296 C CA . SER A 1 163 ? -55.174 13.376 -40.345 1.00 49.78 163 SER A CA 1
ATOM 1297 C C . SER A 1 163 ? -53.739 13.911 -40.287 1.00 49.78 163 SER A C 1
ATOM 1299 O O . SER A 1 163 ? -53.180 14.281 -41.323 1.00 49.78 163 SER A O 1
ATOM 1301 N N . LYS A 1 164 ? -53.102 13.953 -39.107 1.00 54.84 164 LYS A N 1
ATOM 1302 C CA . LYS A 1 164 ? -51.730 14.471 -38.982 1.00 54.84 164 LYS A CA 1
ATOM 1303 C C . LYS A 1 164 ? -50.697 13.490 -39.563 1.00 54.84 164 LYS A C 1
ATOM 1305 O O . LYS A 1 164 ? -50.617 12.346 -39.088 1.00 54.84 164 LYS A O 1
ATOM 1310 N N . PRO A 1 165 ? -49.862 13.926 -40.533 1.00 57.59 165 PRO A N 1
ATOM 1311 C CA . PRO A 1 165 ? -48.799 13.101 -41.090 1.00 57.59 165 PRO A CA 1
ATOM 1312 C C . PRO A 1 165 ? -47.664 12.918 -40.078 1.00 57.59 165 PRO A C 1
ATOM 1314 O O . PRO A 1 165 ? -47.215 13.866 -39.429 1.00 57.59 165 PRO A O 1
ATOM 1317 N N . ILE A 1 166 ? -47.165 11.688 -39.970 1.00 65.19 166 ILE A N 1
ATOM 1318 C CA . ILE A 1 166 ? -45.995 11.362 -39.151 1.00 65.19 166 ILE A CA 1
ATOM 1319 C C . ILE A 1 166 ? -44.758 11.927 -39.857 1.00 65.19 166 ILE A C 1
ATOM 1321 O O . ILE A 1 166 ? -44.431 11.520 -40.970 1.00 65.19 166 ILE A O 1
ATOM 1325 N N . ALA A 1 167 ? -44.061 12.872 -39.223 1.00 68.50 167 ALA A N 1
ATOM 1326 C CA . ALA A 1 167 ? -42.866 13.475 -39.807 1.00 68.50 167 ALA A CA 1
ATOM 1327 C C . ALA A 1 167 ? -41.731 12.431 -39.919 1.00 68.50 167 ALA A C 1
ATOM 1329 O O . ALA A 1 167 ? -41.358 11.863 -38.887 1.00 68.50 167 ALA A O 1
ATOM 1330 N N . PRO A 1 168 ? -41.115 12.231 -41.103 1.00 77.75 168 PRO A N 1
ATOM 1331 C CA . PRO A 1 168 ? -40.224 11.100 -41.391 1.00 77.75 168 PRO A CA 1
ATOM 1332 C C . PRO A 1 168 ? -39.044 11.011 -40.421 1.00 77.75 168 PRO A C 1
ATOM 1334 O O . PRO A 1 168 ? -38.476 12.035 -40.035 1.00 77.75 168 PRO A O 1
ATOM 1337 N N . GLN A 1 169 ? -38.699 9.793 -40.011 1.00 84.56 169 GLN A N 1
ATOM 1338 C CA . GLN A 1 169 ? -37.700 9.499 -38.982 1.00 84.56 169 GLN A CA 1
ATOM 1339 C C . GLN A 1 169 ? -36.881 8.266 -39.369 1.00 84.56 169 GLN A C 1
ATOM 1341 O O . GLN A 1 169 ? -37.389 7.387 -40.067 1.00 84.56 169 GLN A O 1
ATOM 1346 N N . THR A 1 170 ? -35.646 8.194 -38.885 1.00 86.50 170 THR A N 1
ATOM 1347 C CA . THR A 1 170 ? -34.726 7.074 -39.117 1.00 86.50 170 THR A CA 1
ATOM 1348 C C . THR A 1 170 ? -34.413 6.370 -37.802 1.00 86.50 170 THR A C 1
ATOM 1350 O O . THR A 1 170 ? -34.337 7.005 -36.745 1.00 86.50 170 THR A O 1
ATOM 1353 N N . THR A 1 171 ? -34.249 5.049 -37.851 1.00 88.25 171 THR A N 1
ATOM 1354 C CA . THR A 1 171 ? -33.671 4.282 -36.740 1.00 88.25 171 THR A CA 1
ATOM 1355 C C . THR A 1 171 ? -32.178 4.590 -36.655 1.00 88.25 171 THR A C 1
ATOM 1357 O O . THR A 1 171 ? -31.498 4.647 -37.673 1.00 88.25 171 THR A O 1
ATOM 1360 N N . THR A 1 172 ? -31.682 4.804 -35.442 1.00 89.12 172 THR A N 1
ATOM 1361 C CA . THR A 1 172 ? -30.279 5.129 -35.142 1.00 89.12 172 THR A CA 1
ATOM 1362 C C . THR A 1 172 ? -29.572 4.008 -34.386 1.00 89.12 172 THR A C 1
ATOM 1364 O O . THR A 1 172 ? -28.353 3.895 -34.461 1.00 89.12 172 THR A O 1
ATOM 1367 N N . VAL A 1 173 ? -30.328 3.152 -33.695 1.00 92.06 173 VAL A N 1
ATOM 1368 C CA . VAL A 1 173 ? -29.825 1.964 -32.996 1.00 92.06 173 VAL A CA 1
ATOM 1369 C C . VAL A 1 173 ? -30.906 0.885 -32.960 1.00 92.06 173 VAL A C 1
ATOM 1371 O O . VAL A 1 173 ? -32.062 1.179 -32.653 1.00 92.06 173 VAL A O 1
ATOM 1374 N N . ALA A 1 174 ? -30.542 -0.364 -33.250 1.00 93.81 174 ALA A N 1
ATOM 1375 C CA . ALA A 1 174 ? -31.431 -1.515 -33.120 1.00 93.81 174 ALA A CA 1
ATOM 1376 C C . ALA A 1 174 ? -30.718 -2.711 -32.463 1.00 93.81 174 ALA A C 1
ATOM 1378 O O . ALA A 1 174 ? -29.579 -3.006 -32.817 1.00 93.81 174 ALA A O 1
ATOM 1379 N N . ILE A 1 175 ? -31.397 -3.392 -31.532 1.00 94.62 175 ILE A N 1
ATOM 1380 C CA . ILE A 1 175 ? -30.908 -4.584 -30.804 1.00 94.62 175 ILE A CA 1
ATOM 1381 C C . ILE A 1 175 ? -31.984 -5.681 -30.774 1.00 94.62 175 ILE A C 1
ATOM 1383 O O . ILE A 1 175 ? -33.177 -5.374 -30.833 1.00 94.62 175 ILE A O 1
ATOM 1387 N N . PHE A 1 176 ? -31.594 -6.952 -30.659 1.00 94.94 176 PHE A N 1
ATOM 1388 C CA . PHE A 1 176 ? -32.552 -8.054 -30.465 1.00 94.94 176 PHE A CA 1
ATOM 1389 C C . PHE A 1 176 ? -33.036 -8.125 -29.011 1.00 94.94 176 PHE A C 1
ATOM 1391 O O . PHE A 1 176 ? -32.244 -7.927 -28.095 1.00 94.94 176 PHE A O 1
ATOM 1398 N N . THR A 1 177 ? -34.303 -8.483 -28.774 1.00 92.81 177 THR A N 1
ATOM 1399 C CA . THR A 1 177 ? -34.759 -8.929 -27.443 1.00 92.81 177 THR A CA 1
ATOM 1400 C C . THR A 1 177 ? -34.136 -10.279 -27.087 1.00 92.81 177 THR A C 1
ATOM 1402 O O . THR A 1 177 ? -33.688 -11.004 -27.970 1.00 92.81 177 THR A O 1
ATOM 1405 N N . ALA A 1 178 ? -34.129 -10.672 -25.809 1.00 88.88 178 ALA A N 1
ATOM 1406 C CA . ALA A 1 178 ? -33.462 -11.910 -25.386 1.00 88.88 178 ALA A CA 1
ATOM 1407 C C . ALA A 1 178 ? -34.052 -13.208 -25.982 1.00 88.88 178 ALA A C 1
ATOM 1409 O O . ALA A 1 178 ? -33.322 -14.191 -26.104 1.00 88.88 178 ALA A O 1
ATOM 1410 N N . SER A 1 179 ? -35.327 -13.228 -26.393 1.00 88.94 179 SER A N 1
ATOM 1411 C CA . SER A 1 179 ? -35.901 -14.363 -27.136 1.00 88.94 179 SER A CA 1
ATOM 1412 C C . SER A 1 179 ? -35.463 -14.377 -28.610 1.00 88.94 179 SER A C 1
ATOM 1414 O O . SER A 1 179 ? -35.304 -15.439 -29.200 1.00 88.94 179 SER A O 1
ATOM 1416 N N . GLY A 1 180 ? -35.167 -13.206 -29.185 1.00 89.94 180 GLY A N 1
ATOM 1417 C CA . GLY A 1 180 ? -34.772 -13.030 -30.583 1.00 89.94 180 GLY A CA 1
ATOM 1418 C C . GLY A 1 180 ? -35.941 -12.826 -31.553 1.00 89.94 180 GLY A C 1
ATOM 1419 O O . GLY A 1 180 ? -35.724 -12.316 -32.649 1.00 89.94 180 GLY A O 1
ATOM 1420 N N . ASP A 1 181 ? -37.179 -13.118 -31.140 1.00 91.00 181 ASP A N 1
ATOM 1421 C CA . ASP A 1 181 ? -38.392 -12.945 -31.962 1.00 91.00 181 ASP A CA 1
ATOM 1422 C C . ASP A 1 181 ? -38.767 -11.475 -32.194 1.00 91.00 181 ASP A C 1
ATOM 1424 O O . ASP A 1 181 ? -39.591 -11.167 -33.054 1.00 91.00 181 ASP A O 1
ATOM 1428 N N . HIS A 1 182 ? -38.170 -10.559 -31.429 1.00 93.00 182 HIS A N 1
ATOM 1429 C CA . HIS A 1 182 ? -38.445 -9.130 -31.485 1.00 93.00 182 HIS A CA 1
ATOM 1430 C C . HIS A 1 182 ? -37.151 -8.306 -31.535 1.00 93.00 182 HIS A C 1
ATOM 1432 O O . HIS A 1 182 ? -36.102 -8.696 -31.020 1.00 93.00 182 HIS A O 1
ATOM 1438 N N . ILE A 1 183 ? -37.242 -7.126 -32.143 1.00 94.81 183 ILE A N 1
ATOM 1439 C CA . ILE A 1 183 ? -36.175 -6.131 -32.256 1.00 94.81 183 ILE A CA 1
ATOM 1440 C C . ILE A 1 183 ? -36.647 -4.830 -31.613 1.00 94.81 183 ILE A C 1
ATOM 1442 O O . ILE A 1 183 ? -37.741 -4.343 -31.899 1.00 94.81 183 ILE A O 1
ATOM 1446 N N . LEU A 1 184 ? -35.793 -4.243 -30.780 1.00 94.38 184 LEU A N 1
ATOM 1447 C CA . LEU A 1 184 ? -35.979 -2.918 -30.202 1.00 94.38 184 LEU A CA 1
ATOM 1448 C C . LEU A 1 184 ? -35.228 -1.902 -31.065 1.00 94.38 184 LEU A C 1
ATOM 1450 O O . LEU A 1 184 ? -34.012 -1.999 -31.208 1.00 94.38 184 LEU A O 1
ATOM 1454 N N . SER A 1 185 ? -35.940 -0.934 -31.641 1.00 93.81 185 SER A N 1
ATOM 1455 C CA . SER A 1 185 ? -35.415 0.059 -32.590 1.00 93.81 185 SER A CA 1
ATOM 1456 C C . SER A 1 185 ? -35.604 1.481 -32.051 1.00 93.81 185 SER A C 1
ATOM 1458 O O . SER A 1 185 ? -36.727 1.988 -32.032 1.00 93.81 185 SER A O 1
ATOM 1460 N N . GLY A 1 186 ? -34.514 2.149 -31.673 1.00 93.19 186 GLY A N 1
ATOM 1461 C CA . GLY A 1 186 ? -34.500 3.554 -31.264 1.00 93.19 186 GLY A CA 1
ATOM 1462 C C . GLY A 1 186 ? -34.264 4.508 -32.440 1.00 93.19 186 GLY A C 1
ATOM 1463 O O . GLY A 1 186 ? -33.509 4.189 -33.355 1.00 93.19 186 GLY A O 1
ATOM 1464 N N . THR A 1 187 ? -34.910 5.677 -32.440 1.00 92.06 187 THR A N 1
ATOM 1465 C CA . THR A 1 187 ? -34.917 6.603 -33.594 1.00 92.06 187 THR A CA 1
ATOM 1466 C C . THR A 1 187 ? -34.323 7.985 -33.316 1.00 92.06 187 THR A C 1
ATOM 1468 O O . THR A 1 187 ? -34.206 8.433 -32.170 1.00 92.06 187 THR A O 1
ATOM 1471 N N . ASN A 1 188 ? -34.054 8.729 -34.395 1.00 90.38 188 ASN A N 1
ATOM 1472 C CA . ASN A 1 188 ? -33.584 10.116 -34.361 1.00 90.38 188 ASN A CA 1
ATOM 1473 C C . ASN A 1 188 ? -34.586 11.147 -33.785 1.00 90.38 188 ASN A C 1
ATOM 1475 O O . ASN A 1 188 ? -34.265 12.332 -33.725 1.00 90.38 188 ASN A O 1
ATOM 1479 N N . LYS A 1 189 ? -35.785 10.721 -33.356 1.00 89.31 189 LYS A N 1
ATOM 1480 C CA . LYS A 1 189 ? -36.823 11.573 -32.734 1.00 89.31 189 LYS A CA 1
ATOM 1481 C C . LYS A 1 189 ? -37.312 11.070 -31.372 1.00 89.31 189 LYS A C 1
ATOM 1483 O O . LYS A 1 189 ? -38.388 11.474 -30.919 1.00 89.31 189 LYS A O 1
ATOM 1488 N N . GLY A 1 190 ? -36.554 10.177 -30.740 1.00 89.56 190 GLY A N 1
ATOM 1489 C CA . GLY A 1 190 ? -36.816 9.721 -29.375 1.00 89.56 190 GLY A CA 1
ATOM 1490 C C . GLY A 1 190 ? -37.868 8.621 -29.255 1.00 89.56 190 GLY A C 1
ATOM 1491 O O . GLY A 1 190 ? -38.277 8.297 -28.139 1.00 89.56 190 GLY A O 1
ATOM 1492 N N . TRP A 1 191 ? -38.316 8.048 -30.378 1.00 92.19 191 TRP A N 1
ATOM 1493 C CA . TRP A 1 191 ? -39.215 6.893 -30.383 1.00 92.19 191 TRP A CA 1
ATOM 1494 C C . TRP A 1 191 ? -38.442 5.587 -30.256 1.00 92.19 191 TRP A C 1
ATOM 1496 O O . TRP A 1 191 ? -37.449 5.393 -30.963 1.00 92.19 191 TRP A O 1
ATOM 1506 N N . LEU A 1 192 ? -38.963 4.701 -29.411 1.00 93.25 192 LEU A N 1
ATOM 1507 C CA . LEU A 1 192 ? -38.660 3.280 -29.348 1.00 93.25 192 LEU A CA 1
ATOM 1508 C C . LEU A 1 192 ? -39.774 2.516 -30.076 1.00 93.25 192 LEU A C 1
ATOM 1510 O O . LEU A 1 192 ? -40.944 2.622 -29.707 1.00 93.25 192 LEU A O 1
ATOM 1514 N N . ASN A 1 193 ? -39.399 1.729 -31.079 1.00 92.44 193 ASN A N 1
ATOM 1515 C CA . ASN A 1 193 ? -40.272 0.795 -31.784 1.00 92.44 193 ASN A CA 1
ATOM 1516 C C . ASN A 1 193 ? -39.949 -0.643 -31.361 1.00 92.44 193 ASN A C 1
ATOM 1518 O O . ASN A 1 193 ? -38.774 -0.988 -31.227 1.00 92.44 193 ASN A O 1
ATOM 1522 N N . ILE A 1 194 ? -40.974 -1.487 -31.241 1.00 92.50 194 ILE A N 1
ATOM 1523 C CA . ILE A 1 194 ? -40.829 -2.947 -31.177 1.00 92.50 194 ILE A CA 1
ATOM 1524 C C . ILE A 1 194 ? -41.225 -3.511 -32.537 1.00 92.50 194 ILE A C 1
ATOM 1526 O O . ILE A 1 194 ? -42.336 -3.264 -33.012 1.00 92.50 194 ILE A O 1
ATOM 1530 N N . ILE A 1 195 ? -40.312 -4.253 -33.158 1.00 92.38 195 ILE A N 1
ATOM 1531 C CA . ILE A 1 195 ? -40.487 -4.872 -34.473 1.00 92.38 195 ILE A CA 1
ATOM 1532 C C . ILE A 1 195 ? -40.484 -6.391 -34.296 1.00 92.38 195 ILE A C 1
ATOM 1534 O O . ILE A 1 195 ? -39.546 -6.934 -33.721 1.00 92.38 195 ILE A O 1
ATOM 1538 N N . GLU A 1 196 ? -41.507 -7.081 -34.786 1.00 90.94 196 GLU A N 1
ATOM 1539 C CA . GLU A 1 196 ? -41.560 -8.548 -34.784 1.00 90.94 196 GLU A CA 1
ATOM 1540 C C . GLU A 1 196 ? -40.678 -9.109 -35.917 1.00 90.94 196 GLU A C 1
ATOM 1542 O O . GLU A 1 196 ? -40.754 -8.651 -37.057 1.00 90.94 196 GLU A O 1
ATOM 1547 N N . VAL A 1 197 ? -39.829 -10.100 -35.633 1.00 91.00 197 VAL A N 1
ATOM 1548 C CA . VAL A 1 197 ? -38.814 -10.629 -36.568 1.00 91.00 197 VAL A CA 1
ATOM 1549 C C . VAL A 1 197 ? -39.404 -11.547 -37.642 1.00 91.00 197 VAL A C 1
ATOM 1551 O O . VAL A 1 197 ? -38.867 -11.619 -38.749 1.00 91.00 197 VAL A O 1
ATOM 1554 N N . SER A 1 198 ? -40.518 -12.221 -37.350 1.00 89.12 198 SER A N 1
ATOM 1555 C CA . SER A 1 198 ? -41.232 -13.105 -38.283 1.00 89.12 198 SER A CA 1
ATOM 1556 C C . SER A 1 198 ? -41.888 -12.306 -39.426 1.00 89.12 198 SER A C 1
ATOM 1558 O O . SER A 1 198 ? -41.660 -12.583 -40.607 1.00 89.12 198 SER A O 1
ATOM 1560 N N . THR A 1 199 ? -42.663 -11.270 -39.088 1.00 88.69 199 THR A N 1
ATOM 1561 C CA . THR A 1 199 ? -43.392 -10.424 -40.038 1.00 88.69 199 THR A CA 1
ATOM 1562 C C . THR A 1 199 ? -42.526 -9.283 -40.571 1.00 88.69 199 THR A C 1
ATOM 1564 O O . THR A 1 199 ? -42.625 -8.951 -41.756 1.00 88.69 199 THR A O 1
ATOM 1567 N N . ARG A 1 200 ? -41.608 -8.755 -39.744 1.00 91.50 200 ARG A N 1
ATOM 1568 C CA . ARG A 1 200 ? -40.842 -7.500 -39.916 1.00 91.50 200 ARG A CA 1
ATOM 1569 C C . ARG A 1 200 ? -41.723 -6.249 -39.820 1.00 91.50 200 ARG A C 1
ATOM 1571 O O . ARG A 1 200 ? -41.468 -5.256 -40.498 1.00 91.50 200 ARG A O 1
ATOM 1578 N N . THR A 1 201 ? -42.766 -6.293 -38.989 1.00 89.75 201 THR A N 1
ATOM 1579 C CA . THR A 1 201 ? -43.701 -5.173 -38.776 1.00 89.75 201 THR A CA 1
ATOM 1580 C C . THR A 1 201 ? -43.542 -4.543 -37.391 1.00 89.75 201 THR A C 1
ATOM 1582 O O . THR A 1 201 ? -43.112 -5.203 -36.446 1.00 89.75 201 THR A O 1
ATOM 1585 N N . VAL A 1 202 ? -43.860 -3.247 -37.266 1.00 89.50 202 VAL A N 1
ATOM 1586 C CA . VAL A 1 202 ? -43.843 -2.542 -35.973 1.00 89.50 202 VAL A CA 1
ATOM 1587 C C . VAL A 1 202 ? -45.125 -2.861 -35.210 1.00 89.50 202 VAL A C 1
ATOM 1589 O O . VAL A 1 202 ? -46.202 -2.410 -35.598 1.00 89.50 202 VAL A O 1
ATOM 1592 N N . ILE A 1 203 ? -45.007 -3.607 -34.112 1.00 89.06 203 ILE A N 1
ATOM 1593 C CA . ILE A 1 203 ? -46.152 -4.007 -33.280 1.00 89.06 203 ILE A CA 1
ATOM 1594 C C . ILE A 1 203 ? -46.481 -2.976 -32.191 1.00 89.06 203 ILE A C 1
ATOM 1596 O O . ILE A 1 203 ? -47.640 -2.860 -31.789 1.00 89.06 203 ILE A O 1
ATOM 1600 N N . TYR A 1 204 ? -45.488 -2.188 -31.759 1.00 88.94 204 TYR A N 1
ATOM 1601 C CA . TYR A 1 204 ? -45.617 -1.165 -30.716 1.00 88.94 204 TYR A CA 1
ATOM 1602 C C . TYR A 1 204 ? -44.646 0.006 -30.935 1.00 88.94 204 TYR A C 1
ATOM 1604 O O . TYR A 1 204 ? -43.529 -0.190 -31.419 1.00 88.94 204 TYR A O 1
ATOM 1612 N N . SER A 1 205 ? -45.052 1.212 -30.528 1.00 90.25 205 SER A N 1
ATOM 1613 C CA . SER A 1 205 ? -44.231 2.430 -30.554 1.00 90.25 205 SER A CA 1
ATOM 1614 C C . SER A 1 205 ? -44.498 3.287 -29.312 1.00 90.25 205 SER A C 1
ATOM 1616 O O . SER A 1 205 ? -45.643 3.648 -29.047 1.00 90.25 205 SER A O 1
ATOM 1618 N N . THR A 1 206 ? -43.444 3.677 -28.590 1.00 89.19 206 THR A N 1
ATOM 1619 C CA . THR A 1 206 ? -43.499 4.638 -27.469 1.00 89.19 206 THR A CA 1
ATOM 1620 C C . THR A 1 206 ? -42.422 5.716 -27.615 1.00 89.19 206 THR A C 1
ATOM 1622 O O . THR A 1 206 ? -41.455 5.536 -28.356 1.00 89.19 206 THR A O 1
ATOM 1625 N N . LYS A 1 207 ? -42.571 6.855 -26.930 1.00 90.56 207 LYS A N 1
ATOM 1626 C CA . LYS A 1 207 ? -41.658 8.001 -27.035 1.00 90.56 207 LYS A CA 1
ATOM 1627 C C . LYS A 1 207 ? -40.952 8.285 -25.708 1.00 90.56 207 LYS A C 1
ATOM 1629 O O . LYS A 1 207 ? -41.556 8.794 -24.771 1.00 90.56 207 LYS A O 1
ATOM 1634 N N . LEU A 1 208 ? -39.650 8.003 -25.658 1.00 90.50 208 LEU A N 1
ATOM 1635 C CA . LEU A 1 208 ? -38.818 8.102 -24.451 1.00 90.50 208 LEU A CA 1
ATOM 1636 C C . LEU A 1 208 ? -38.227 9.507 -24.229 1.00 90.50 208 LEU A C 1
ATOM 1638 O O . LEU A 1 208 ? -37.945 9.902 -23.091 1.00 90.50 208 LEU A O 1
ATOM 1642 N N . CYS A 1 209 ? -37.992 10.255 -25.312 1.00 89.69 209 CYS A N 1
ATOM 1643 C CA . CYS A 1 209 ? -37.405 11.596 -25.282 1.00 89.69 209 CYS A CA 1
ATOM 1644 C C . CYS A 1 209 ? -37.796 12.434 -26.514 1.00 89.69 209 CYS A C 1
ATOM 1646 O O . CYS A 1 209 ? -38.603 12.013 -27.343 1.00 89.69 209 CYS A O 1
ATOM 1648 N N . THR A 1 210 ? -37.243 13.643 -26.634 1.00 87.38 210 THR A N 1
ATOM 1649 C CA . THR A 1 210 ? -37.418 14.532 -27.800 1.00 87.38 210 THR A CA 1
ATOM 1650 C C . THR A 1 210 ? -36.216 14.573 -28.749 1.00 87.38 210 THR A C 1
ATOM 1652 O O . THR A 1 210 ? -36.371 15.075 -29.860 1.00 87.38 210 THR A O 1
ATOM 1655 N N . GLY A 1 211 ? -35.050 14.070 -28.330 1.00 86.94 211 GLY A N 1
ATOM 1656 C CA . GLY A 1 211 ? -33.809 14.037 -29.116 1.00 86.94 211 GLY A CA 1
ATOM 1657 C C . GLY A 1 211 ? -33.518 12.671 -29.747 1.00 86.94 211 GLY A C 1
ATOM 1658 O O . GLY A 1 211 ? -34.377 11.795 -29.790 1.00 86.94 211 GLY A O 1
ATOM 1659 N N . VAL A 1 212 ? -32.288 12.477 -30.225 1.00 91.56 212 VAL A N 1
ATOM 1660 C CA . VAL A 1 212 ? -31.828 11.198 -30.795 1.00 91.56 212 VAL A CA 1
ATOM 1661 C C . VAL A 1 212 ? -31.606 10.147 -29.697 1.00 91.56 212 VAL A C 1
ATOM 1663 O O . VAL A 1 212 ? -30.999 10.453 -28.668 1.00 91.56 212 VAL A O 1
ATOM 1666 N N . LEU A 1 213 ? -32.040 8.900 -29.929 1.00 93.31 213 LEU A N 1
ATOM 1667 C CA . LEU A 1 213 ? -31.582 7.736 -29.155 1.00 93.31 213 LEU A CA 1
ATOM 1668 C C . LEU A 1 213 ? -30.242 7.250 -29.726 1.00 93.31 213 LEU A C 1
ATOM 1670 O O . LEU A 1 213 ? -30.153 6.953 -30.917 1.00 93.31 213 LEU A O 1
ATOM 1674 N N . LEU A 1 214 ? -29.199 7.223 -28.896 1.00 91.75 214 LEU A N 1
ATOM 1675 C CA . LEU A 1 214 ? -27.806 7.035 -29.323 1.00 91.75 214 LEU A CA 1
ATOM 1676 C C . LEU A 1 214 ? -27.334 5.584 -29.178 1.00 91.75 214 LEU A C 1
ATOM 1678 O O . LEU A 1 214 ? -26.669 5.062 -30.065 1.00 91.75 214 LEU A O 1
ATOM 1682 N N . TYR A 1 215 ? -27.676 4.933 -28.065 1.00 93.75 215 TYR A N 1
ATOM 1683 C CA . TYR A 1 215 ? -27.287 3.551 -27.779 1.00 93.75 215 TYR A CA 1
ATOM 1684 C C . TYR A 1 215 ? -28.339 2.867 -26.906 1.00 93.75 215 TYR A C 1
ATOM 1686 O O . TYR A 1 215 ? -29.019 3.533 -26.121 1.00 93.75 215 TYR A O 1
ATOM 1694 N N . MET A 1 216 ? -28.468 1.546 -27.032 1.00 94.88 216 MET A N 1
ATOM 1695 C CA . MET A 1 216 ? -29.353 0.718 -26.211 1.00 94.88 216 MET A CA 1
ATOM 1696 C C . MET A 1 216 ? -28.653 -0.596 -25.857 1.00 94.88 216 MET A C 1
ATOM 1698 O O . MET A 1 216 ? -27.957 -1.165 -26.698 1.00 94.88 216 MET A O 1
ATOM 1702 N N . ARG A 1 217 ? -28.857 -1.099 -24.635 1.00 93.06 217 ARG A N 1
ATOM 1703 C CA . ARG A 1 217 ? -28.297 -2.378 -24.174 1.00 93.06 217 ARG A CA 1
ATOM 1704 C C . ARG A 1 217 ? -29.261 -3.083 -23.221 1.00 93.06 217 ARG A C 1
ATOM 1706 O O . ARG A 1 217 ? -29.817 -2.436 -22.343 1.00 93.06 217 ARG A O 1
ATOM 1713 N N . LEU A 1 218 ? -29.447 -4.390 -23.396 1.00 92.00 218 LEU A N 1
ATOM 1714 C CA . LEU A 1 218 ? -30.251 -5.249 -22.514 1.00 92.00 218 LEU A CA 1
ATOM 1715 C C . LEU A 1 218 ? -29.433 -5.797 -21.336 1.00 92.00 218 LEU A C 1
ATOM 1717 O O . LEU A 1 218 ? -28.232 -6.037 -21.481 1.00 92.00 218 LEU A O 1
ATOM 1721 N N . THR A 1 219 ? -30.098 -6.062 -20.209 1.00 90.62 219 THR A N 1
ATOM 1722 C CA . THR A 1 219 ? -29.588 -6.933 -19.137 1.00 90.62 219 THR A CA 1
ATOM 1723 C C . THR A 1 219 ? -29.505 -8.394 -19.588 1.00 90.62 219 THR A C 1
ATOM 1725 O O . THR A 1 219 ? -30.227 -8.829 -20.488 1.00 90.62 219 THR A O 1
ATOM 1728 N N . THR A 1 220 ? -28.665 -9.194 -18.923 1.00 81.12 220 THR A N 1
ATOM 1729 C CA . THR A 1 220 ? -28.523 -10.645 -19.170 1.00 81.12 220 THR A CA 1
ATOM 1730 C C . THR A 1 220 ? -29.841 -11.412 -18.983 1.00 81.12 220 THR A C 1
ATOM 1732 O O . THR A 1 220 ? -30.074 -12.414 -19.655 1.00 81.12 220 THR A O 1
ATOM 1735 N N . SER A 1 221 ? -30.738 -10.915 -18.122 1.00 82.62 221 SER A N 1
ATOM 1736 C CA . SER A 1 221 ? -32.092 -11.453 -17.914 1.00 82.62 221 SER A CA 1
ATOM 1737 C C . SER A 1 221 ? -33.069 -11.144 -19.059 1.00 82.62 221 SER A C 1
ATOM 1739 O O . SER A 1 221 ? -34.163 -11.707 -19.100 1.00 82.62 221 SER A O 1
ATOM 1741 N N . GLY A 1 222 ? -32.710 -10.228 -19.967 1.00 84.62 222 GLY A N 1
ATOM 1742 C CA . GLY A 1 222 ? -33.546 -9.782 -21.080 1.00 84.62 222 GLY A CA 1
ATOM 1743 C C . GLY A 1 222 ? -34.719 -8.875 -20.704 1.00 84.62 222 GLY A C 1
ATOM 1744 O O . GLY A 1 222 ? -35.509 -8.541 -21.586 1.00 84.62 222 GLY A O 1
ATOM 1745 N N . ARG A 1 223 ? -34.860 -8.504 -19.424 1.00 86.62 223 ARG A N 1
ATOM 1746 C CA . ARG A 1 223 ? -36.027 -7.771 -18.902 1.00 86.62 223 ARG A CA 1
ATOM 1747 C C . ARG A 1 223 ? -35.881 -6.258 -18.941 1.00 86.62 223 ARG A C 1
ATOM 1749 O O . ARG A 1 223 ? -36.892 -5.572 -19.023 1.00 86.62 223 ARG A O 1
ATOM 1756 N N . ASP A 1 224 ? -34.659 -5.739 -18.885 1.00 91.75 224 ASP A N 1
ATOM 1757 C CA . ASP A 1 224 ? -34.412 -4.307 -18.709 1.00 91.75 224 ASP A CA 1
ATOM 1758 C C . ASP A 1 224 ? -33.476 -3.790 -19.799 1.00 91.75 224 ASP A C 1
ATOM 1760 O O . ASP A 1 224 ? -32.520 -4.466 -20.185 1.00 91.75 224 ASP A O 1
ATOM 1764 N N . VAL A 1 225 ? -33.733 -2.577 -20.289 1.00 94.44 225 VAL A N 1
ATOM 1765 C CA . VAL A 1 225 ? -32.904 -1.908 -21.299 1.00 94.44 225 VAL A CA 1
ATOM 1766 C C . VAL A 1 225 ? -32.400 -0.589 -20.739 1.00 94.44 225 VAL A C 1
ATOM 1768 O O . VAL A 1 225 ? -33.199 0.234 -20.293 1.00 94.44 225 VAL A O 1
ATOM 1771 N N . VAL A 1 226 ? -31.091 -0.355 -20.822 1.00 95.62 226 VAL A N 1
ATOM 1772 C CA . VAL A 1 226 ? -30.499 0.970 -20.635 1.00 95.62 226 VAL A CA 1
ATOM 1773 C C . VAL A 1 226 ? -30.423 1.676 -21.987 1.00 95.62 226 VAL A C 1
ATOM 1775 O O . VAL A 1 226 ? -30.000 1.091 -22.986 1.00 95.62 226 VAL A O 1
ATOM 1778 N N . VAL A 1 227 ? -30.861 2.933 -22.027 1.00 95.75 227 VAL A N 1
ATOM 1779 C CA . VAL A 1 227 ? -30.953 3.768 -23.230 1.00 95.75 227 VAL A CA 1
ATOM 1780 C C . VAL A 1 227 ? -30.173 5.062 -23.004 1.00 95.75 227 VAL A C 1
ATOM 1782 O O . VAL A 1 227 ? -30.508 5.841 -22.109 1.00 95.75 227 VAL A O 1
ATOM 1785 N N . ASN A 1 228 ? -29.160 5.315 -23.837 1.00 95.56 228 ASN A N 1
ATOM 1786 C CA . ASN A 1 228 ? -28.467 6.603 -23.913 1.00 95.56 228 ASN A CA 1
ATOM 1787 C C . ASN A 1 228 ? -29.134 7.495 -24.975 1.00 95.56 228 ASN A C 1
ATOM 1789 O O . ASN A 1 228 ? -29.495 7.023 -26.058 1.00 95.56 228 ASN A O 1
ATOM 1793 N N . ALA A 1 229 ? -29.283 8.786 -24.686 1.00 93.44 229 ALA A N 1
ATOM 1794 C CA . ALA A 1 229 ? -29.971 9.745 -25.541 1.00 93.44 229 ALA A CA 1
ATOM 1795 C C . ALA A 1 229 ? -29.282 11.116 -25.542 1.00 93.44 229 ALA A C 1
ATOM 1797 O O . ALA A 1 229 ? -28.688 11.552 -24.556 1.00 93.44 229 ALA A O 1
ATOM 1798 N N . GLN A 1 230 ? -29.427 11.837 -26.653 1.00 92.44 230 GLN A N 1
ATOM 1799 C CA . GLN A 1 230 ? -28.806 13.147 -26.884 1.00 92.44 230 GLN A CA 1
ATOM 1800 C C . GLN A 1 230 ? -29.271 14.243 -25.898 1.00 92.44 230 GLN A C 1
ATOM 1802 O O . GLN A 1 230 ? -28.625 15.283 -25.777 1.00 92.44 230 GLN A O 1
ATOM 1807 N N . ASP A 1 231 ? -30.367 14.016 -25.164 1.00 91.31 231 ASP A N 1
ATOM 1808 C CA . ASP A 1 231 ? -30.843 14.908 -24.098 1.00 91.31 231 ASP A CA 1
ATOM 1809 C C . ASP A 1 231 ? -30.089 14.752 -22.762 1.00 91.31 231 ASP A C 1
ATOM 1811 O O . ASP A 1 231 ? -30.454 15.399 -21.783 1.00 91.31 231 ASP A O 1
ATOM 1815 N N . ARG A 1 232 ? -28.997 13.967 -22.749 1.00 91.56 232 ARG A N 1
ATOM 1816 C CA . ARG A 1 232 ? -28.061 13.762 -21.624 1.00 91.56 232 ARG A CA 1
ATOM 1817 C C . ARG A 1 232 ? -28.635 12.987 -20.435 1.00 91.56 232 ARG A C 1
ATOM 1819 O O . ARG A 1 232 ? -27.998 12.914 -19.384 1.00 91.56 232 ARG A O 1
ATOM 1826 N N . ILE A 1 233 ? -29.809 12.382 -20.605 1.00 93.44 233 ILE A N 1
ATOM 1827 C CA . ILE A 1 233 ? -30.467 11.570 -19.583 1.00 93.44 233 ILE A CA 1
ATOM 1828 C C . ILE A 1 233 ? -30.407 10.102 -20.010 1.00 93.44 233 ILE A C 1
ATOM 1830 O O . ILE A 1 233 ? -31.074 9.686 -20.962 1.00 93.44 233 ILE A O 1
ATOM 1834 N N . ILE A 1 234 ? -29.639 9.306 -19.272 1.00 95.62 234 ILE A N 1
ATOM 1835 C CA . ILE A 1 234 ? -29.653 7.848 -19.395 1.00 95.62 234 ILE A CA 1
ATOM 1836 C C . ILE A 1 234 ? -30.955 7.349 -18.770 1.00 95.62 234 ILE A C 1
ATOM 1838 O O . ILE A 1 234 ? -31.394 7.863 -17.740 1.00 95.62 234 ILE A O 1
ATOM 1842 N N . ARG A 1 235 ? -31.597 6.364 -19.392 1.00 93.62 235 ARG A N 1
ATOM 1843 C CA . ARG A 1 235 ? -32.889 5.819 -18.957 1.00 93.62 235 ARG A CA 1
ATOM 1844 C C . ARG A 1 235 ? -32.791 4.315 -18.792 1.00 93.62 235 ARG A C 1
ATOM 1846 O O . ARG A 1 235 ? -32.211 3.673 -19.663 1.00 93.62 235 ARG A O 1
ATOM 1853 N N . THR A 1 236 ? -33.418 3.759 -17.763 1.00 94.50 236 THR A N 1
ATOM 1854 C CA . THR A 1 236 ? -33.805 2.342 -17.762 1.00 94.50 236 THR A CA 1
ATOM 1855 C C . THR A 1 236 ? -35.288 2.209 -18.089 1.00 94.50 236 THR A C 1
ATOM 1857 O O . THR A 1 236 ? -36.110 3.027 -17.672 1.00 94.50 236 THR A O 1
ATOM 1860 N N . ILE A 1 237 ? -35.626 1.203 -18.888 1.00 93.19 237 ILE A N 1
ATOM 1861 C CA . ILE A 1 237 ? -37.002 0.810 -19.207 1.00 93.19 237 ILE A CA 1
ATOM 1862 C C . ILE A 1 237 ? -37.144 -0.692 -18.974 1.00 93.19 237 ILE A C 1
ATOM 1864 O O . ILE A 1 237 ? -36.228 -1.456 -19.292 1.00 93.19 237 ILE A O 1
ATOM 1868 N N . GLN A 1 238 ? -38.293 -1.113 -18.454 1.00 90.25 238 GLN A N 1
ATOM 1869 C CA . GLN A 1 238 ? -38.631 -2.527 -18.345 1.00 90.25 238 GLN A CA 1
ATOM 1870 C C . GLN A 1 238 ? -39.370 -2.973 -19.612 1.00 90.25 238 GLN A C 1
ATOM 1872 O O . GLN A 1 238 ? -40.277 -2.292 -20.092 1.00 90.25 238 GLN A O 1
ATOM 1877 N N . ILE A 1 239 ? -38.978 -4.116 -20.165 1.00 88.12 239 ILE A N 1
ATOM 1878 C CA . ILE A 1 239 ? -39.619 -4.744 -21.319 1.00 88.12 239 ILE A CA 1
ATOM 1879 C C . ILE A 1 239 ? -40.584 -5.822 -20.799 1.00 88.12 239 ILE A C 1
ATOM 1881 O O . ILE A 1 239 ? -40.148 -6.729 -20.081 1.00 88.12 239 ILE A O 1
ATOM 1885 N N . PRO A 1 240 ? -41.890 -5.756 -21.126 1.00 84.56 240 PRO A N 1
ATOM 1886 C CA . PRO A 1 240 ? -42.846 -6.791 -20.736 1.00 84.56 240 PRO A CA 1
ATOM 1887 C C . PRO A 1 240 ? -42.553 -8.117 -21.455 1.00 84.56 240 PRO A C 1
ATOM 1889 O O . PRO A 1 240 ? -41.767 -8.172 -22.401 1.00 84.56 240 PRO A O 1
ATOM 1892 N N . ASN A 1 241 ? -43.199 -9.211 -21.038 1.00 82.38 241 ASN A N 1
ATOM 1893 C CA . ASN A 1 241 ? -43.014 -10.506 -21.698 1.00 82.38 241 ASN A CA 1
ATOM 1894 C C . ASN A 1 241 ? -43.663 -10.531 -23.096 1.00 82.38 241 ASN A C 1
ATOM 1896 O O . ASN A 1 241 ? -44.799 -10.974 -23.262 1.00 82.38 241 ASN A O 1
ATOM 1900 N N . LEU A 1 242 ? -42.902 -10.110 -24.108 1.00 83.44 242 LEU A N 1
ATOM 1901 C CA . LEU A 1 242 ? -43.293 -10.120 -25.522 1.00 83.44 242 LEU A CA 1
ATOM 1902 C C . LEU A 1 242 ? -43.448 -11.536 -26.117 1.00 83.44 242 LEU A C 1
ATOM 1904 O O . LEU A 1 242 ? -43.805 -11.665 -27.281 1.00 83.44 242 LEU A O 1
ATOM 1908 N N . SER A 1 243 ? -43.167 -12.593 -25.346 1.00 78.62 243 SER A N 1
ATOM 1909 C CA . SER A 1 243 ? -43.290 -13.998 -25.774 1.00 78.62 243 SER A CA 1
ATOM 1910 C C . SER A 1 243 ? -44.566 -14.672 -25.241 1.00 78.62 243 SER A C 1
ATOM 1912 O O . SER A 1 243 ? -44.681 -15.894 -25.271 1.00 78.62 243 SER A O 1
ATOM 1914 N N . ALA A 1 244 ? -45.512 -13.902 -24.690 1.00 79.19 244 ALA A N 1
ATOM 1915 C CA . ALA A 1 244 ? -46.777 -14.428 -24.184 1.00 79.19 244 ALA A CA 1
ATOM 1916 C C . ALA A 1 244 ? -47.760 -14.744 -25.328 1.00 79.19 244 ALA A C 1
ATOM 1918 O O . ALA A 1 244 ? -48.038 -13.889 -26.163 1.00 79.19 244 ALA A O 1
ATOM 1919 N N . GLU A 1 245 ? -48.360 -15.940 -25.315 1.00 69.88 245 GLU A N 1
ATOM 1920 C CA . GLU A 1 245 ? -49.266 -16.433 -26.375 1.00 69.88 245 GLU A CA 1
ATOM 1921 C C . GLU A 1 245 ? -50.501 -15.545 -26.627 1.00 69.88 245 GLU A C 1
ATOM 1923 O O . GLU A 1 245 ? -51.081 -15.586 -27.707 1.00 69.88 245 GLU A O 1
ATOM 1928 N N . ASN A 1 246 ? -50.897 -14.734 -25.638 1.00 69.44 246 ASN A N 1
ATOM 1929 C CA . ASN A 1 246 ? -52.036 -13.810 -25.699 1.00 69.44 246 ASN A CA 1
ATOM 1930 C C . ASN A 1 246 ? -51.600 -12.334 -25.564 1.00 69.44 246 ASN A C 1
ATOM 1932 O O . ASN A 1 246 ? -52.290 -11.536 -24.929 1.00 69.44 246 ASN A O 1
ATOM 1936 N N . LEU A 1 247 ? -50.430 -11.966 -26.097 1.00 74.56 247 LEU A N 1
ATOM 1937 C CA . LEU A 1 247 ? -49.951 -10.581 -26.107 1.00 74.56 247 LEU A CA 1
ATOM 1938 C C . LEU A 1 247 ? -50.805 -9.708 -27.045 1.00 74.56 247 LEU A C 1
ATOM 1940 O O . LEU A 1 247 ? -50.642 -9.763 -28.262 1.00 74.56 247 LEU A O 1
ATOM 1944 N N . ASP A 1 248 ? -51.664 -8.852 -26.487 1.00 77.31 248 ASP A N 1
ATOM 1945 C CA . ASP A 1 248 ? -52.296 -7.756 -27.232 1.00 77.31 248 ASP A CA 1
ATOM 1946 C C . ASP A 1 248 ? -51.310 -6.571 -27.344 1.00 77.31 248 ASP A C 1
ATOM 1948 O O . ASP A 1 248 ? -51.003 -5.939 -26.323 1.00 77.31 248 ASP A O 1
ATOM 1952 N N . PRO A 1 249 ? -50.819 -6.218 -28.552 1.00 75.44 249 PRO A N 1
ATOM 1953 C CA . PRO A 1 249 ? -49.836 -5.151 -28.721 1.00 75.44 249 PRO A CA 1
ATOM 1954 C C . PRO A 1 249 ? -50.340 -3.750 -28.352 1.00 75.44 249 PRO A C 1
ATOM 1956 O O . PRO A 1 249 ? -49.519 -2.858 -28.138 1.00 75.44 249 PRO A O 1
ATOM 1959 N N . ASP A 1 250 ? -51.657 -3.530 -28.275 1.00 73.62 250 ASP A N 1
ATOM 1960 C CA . ASP A 1 250 ? -52.227 -2.250 -27.845 1.00 73.62 250 ASP A CA 1
ATOM 1961 C C . ASP A 1 250 ? -52.306 -2.147 -26.307 1.00 73.62 250 ASP A C 1
ATOM 1963 O O . ASP A 1 250 ? -52.372 -1.030 -25.788 1.00 73.62 250 ASP A O 1
ATOM 1967 N N . THR A 1 251 ? -52.196 -3.267 -25.572 1.00 76.00 251 THR A N 1
ATOM 1968 C CA . THR A 1 251 ? -52.076 -3.307 -24.093 1.00 76.00 251 THR A CA 1
ATOM 1969 C C . THR A 1 251 ? -50.644 -3.190 -23.568 1.00 76.00 251 THR A C 1
ATOM 1971 O O . THR A 1 251 ? -50.459 -2.957 -22.375 1.00 76.00 251 THR A O 1
ATOM 1974 N N . ILE A 1 252 ? -49.630 -3.316 -24.433 1.00 81.81 252 ILE A N 1
ATOM 1975 C CA . ILE A 1 252 ? -48.224 -3.104 -24.062 1.00 81.81 252 ILE A CA 1
ATOM 1976 C C . ILE A 1 252 ? -48.073 -1.701 -23.466 1.00 81.81 252 ILE A C 1
ATOM 1978 O O . ILE A 1 252 ? -48.448 -0.710 -24.095 1.00 81.81 252 ILE A O 1
ATOM 1982 N N . ASP A 1 253 ?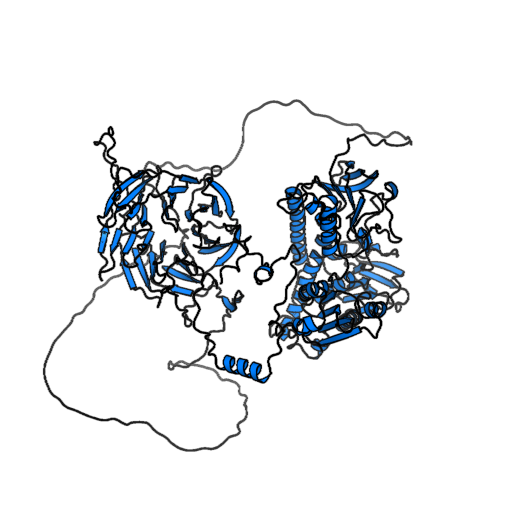 -47.480 -1.603 -22.280 1.00 79.69 253 ASP A N 1
ATOM 1983 C CA . ASP A 1 253 ? -46.991 -0.335 -21.750 1.00 79.69 253 ASP A CA 1
ATOM 1984 C C . ASP A 1 253 ? -45.518 -0.455 -21.357 1.00 79.69 253 ASP A C 1
ATOM 1986 O O . ASP A 1 253 ? -45.041 -1.538 -21.010 1.00 79.69 253 ASP A O 1
ATOM 1990 N N . ILE A 1 254 ? -44.784 0.646 -21.508 1.00 85.62 254 ILE A N 1
ATOM 1991 C CA . ILE A 1 254 ? -43.334 0.725 -21.294 1.00 85.62 254 ILE A CA 1
ATOM 1992 C C . ILE A 1 254 ? -43.031 2.080 -20.669 1.00 85.62 254 ILE A C 1
ATOM 1994 O O . ILE A 1 254 ? -42.856 3.087 -21.365 1.00 85.62 254 ILE A O 1
ATOM 1998 N N . GLU A 1 255 ? -42.969 2.084 -19.342 1.00 83.19 255 GLU A N 1
ATOM 1999 C CA . GLU A 1 255 ? -42.570 3.241 -18.551 1.00 83.19 255 GLU A CA 1
ATOM 2000 C C . GLU A 1 255 ? -41.039 3.347 -18.427 1.00 83.19 255 GLU A C 1
ATOM 2002 O O . GLU A 1 255 ? -40.288 2.397 -18.666 1.00 83.19 255 GLU A O 1
ATOM 2007 N N . VAL A 1 256 ? -40.567 4.539 -18.052 1.00 87.81 256 VAL A N 1
ATOM 2008 C CA . VAL A 1 256 ? -39.157 4.783 -17.723 1.00 87.81 256 VAL A CA 1
ATOM 2009 C C . VAL A 1 256 ? -38.980 4.624 -16.220 1.00 87.81 256 VAL A C 1
ATOM 2011 O O . VAL A 1 256 ? -39.409 5.492 -15.463 1.00 87.81 256 VAL A O 1
ATOM 2014 N N . GLU A 1 257 ? -38.329 3.530 -15.836 1.00 87.38 257 GLU A N 1
ATOM 2015 C CA . GLU A 1 257 ? -38.071 3.089 -14.463 1.00 87.38 257 GLU A CA 1
ATOM 2016 C C . GLU A 1 257 ? -37.193 4.117 -13.719 1.00 87.38 257 GLU A C 1
ATOM 2018 O O . GLU A 1 257 ? -37.661 4.780 -12.794 1.00 87.38 257 GLU A O 1
ATOM 2023 N N . HIS A 1 258 ? -35.960 4.351 -14.189 1.00 89.12 258 HIS A N 1
ATOM 2024 C CA . HIS A 1 258 ? -35.062 5.375 -13.641 1.00 89.12 258 HIS A CA 1
ATOM 2025 C C . HIS A 1 258 ? -34.447 6.279 -14.721 1.00 89.12 258 HIS A C 1
ATOM 2027 O O . HIS A 1 258 ? -34.421 5.967 -15.916 1.00 89.12 258 HIS A O 1
ATOM 2033 N N . LYS A 1 259 ? -33.972 7.454 -14.283 1.00 92.94 259 LYS A N 1
ATOM 2034 C CA . LYS A 1 259 ? -33.366 8.506 -15.114 1.00 92.94 259 LYS A CA 1
ATOM 2035 C C . LYS A 1 259 ? -32.089 9.017 -14.451 1.00 92.94 259 LYS A C 1
ATOM 2037 O O . LYS A 1 259 ? -32.162 9.649 -13.400 1.00 92.94 259 LYS A O 1
ATOM 2042 N N . PHE A 1 260 ? -30.946 8.793 -15.089 1.00 93.19 260 PHE A N 1
ATOM 2043 C CA . PHE A 1 260 ? -29.622 9.136 -14.569 1.00 93.19 260 PHE A CA 1
ATOM 2044 C C . PHE A 1 260 ? -29.014 10.289 -15.378 1.00 93.19 260 PHE A C 1
ATOM 2046 O O . PHE A 1 260 ? -29.082 10.305 -16.608 1.00 93.19 260 PHE A O 1
ATOM 2053 N N . GLN A 1 261 ? -28.462 11.284 -14.684 1.00 91.81 261 GLN A N 1
ATOM 2054 C CA . GLN A 1 261 ? -27.883 12.499 -15.266 1.00 91.81 261 GLN A CA 1
ATOM 2055 C C . GLN A 1 261 ? -26.962 13.192 -14.250 1.00 91.81 261 GLN A C 1
ATOM 2057 O O . GLN A 1 261 ? -27.189 13.098 -13.043 1.00 91.81 261 GLN A O 1
ATOM 2062 N N . ASP A 1 262 ? -25.979 13.960 -14.725 1.00 87.62 262 ASP A N 1
ATOM 2063 C CA . ASP A 1 262 ? -25.260 14.922 -13.885 1.00 87.62 262 ASP A CA 1
ATOM 2064 C C . ASP A 1 262 ? -26.073 16.225 -13.834 1.00 87.62 262 ASP A C 1
ATOM 2066 O O . ASP A 1 262 ? -26.091 17.011 -14.782 1.00 87.62 262 ASP A O 1
ATOM 2070 N N . VAL A 1 263 ? -26.773 16.453 -12.722 1.00 84.94 263 VAL A N 1
ATOM 2071 C CA . VAL A 1 263 ? -27.608 17.650 -12.515 1.00 84.94 263 VAL A CA 1
ATOM 2072 C C . VAL A 1 263 ? -26.765 18.932 -12.386 1.00 84.94 263 VAL A C 1
ATOM 2074 O O . VAL A 1 263 ? -27.263 20.022 -12.679 1.00 84.94 263 VAL A O 1
ATOM 2077 N N . VAL A 1 264 ? -25.497 18.810 -11.973 1.00 84.19 264 VAL A N 1
ATOM 2078 C CA . VAL A 1 264 ? -24.585 19.922 -11.672 1.00 84.19 264 VAL A CA 1
ATOM 2079 C C . VAL A 1 264 ? -23.890 20.400 -12.945 1.00 84.19 264 VAL A C 1
ATOM 2081 O O . VAL A 1 264 ? -24.094 21.538 -13.367 1.00 84.19 264 VAL A O 1
ATOM 2084 N N . ASN A 1 265 ? -23.107 19.529 -13.585 1.00 83.69 265 ASN A N 1
ATOM 2085 C CA . ASN A 1 265 ? -22.289 19.887 -14.748 1.00 83.69 265 ASN A CA 1
ATOM 2086 C C . ASN A 1 265 ? -23.021 19.667 -16.081 1.00 83.69 265 ASN A C 1
ATOM 2088 O O . ASN A 1 265 ? -22.614 20.216 -17.105 1.00 83.69 265 ASN A O 1
ATOM 2092 N N . ARG A 1 266 ? -24.114 18.886 -16.080 1.00 87.31 266 ARG A N 1
ATOM 2093 C CA . ARG A 1 266 ? -24.896 18.523 -17.277 1.00 87.31 266 ARG A CA 1
ATOM 2094 C C . ARG A 1 266 ? -24.040 17.886 -18.374 1.00 87.31 266 ARG A C 1
ATOM 2096 O O . ARG A 1 266 ? -24.175 18.245 -19.546 1.00 87.31 266 ARG A O 1
ATOM 2103 N N . LEU A 1 267 ? -23.156 16.965 -17.988 1.00 89.62 267 LEU A N 1
ATOM 2104 C CA . LEU A 1 267 ? -22.319 16.194 -18.913 1.00 89.62 267 LEU A CA 1
ATOM 2105 C C . LEU A 1 267 ? -23.169 15.392 -19.909 1.00 89.62 267 LEU A C 1
ATOM 2107 O O . LEU A 1 267 ? -24.323 15.069 -19.633 1.00 89.62 267 LEU A O 1
ATOM 2111 N N . SER A 1 268 ? -22.590 15.081 -21.068 1.00 91.19 268 SER A N 1
ATOM 2112 C CA . SER A 1 268 ? -23.135 14.104 -22.020 1.00 91.19 268 SER A CA 1
ATOM 2113 C C . SER A 1 268 ? -22.413 12.763 -21.849 1.00 91.19 268 SER A C 1
ATOM 2115 O O . SER A 1 268 ? -21.304 12.726 -21.315 1.00 91.19 268 SER A O 1
ATOM 2117 N N . TRP A 1 269 ? -23.015 11.675 -22.331 1.00 94.81 269 TRP A N 1
ATOM 2118 C CA . TRP A 1 269 ? -22.507 10.311 -22.142 1.00 94.81 269 TRP A CA 1
ATOM 2119 C C . TRP A 1 269 ? -22.097 9.696 -23.477 1.00 94.81 269 TRP A C 1
ATOM 2121 O O . TRP A 1 269 ? -22.901 9.686 -24.414 1.00 94.81 269 TRP A O 1
ATOM 2131 N N . ASN A 1 270 ? -20.878 9.166 -23.552 1.00 93.44 270 ASN A N 1
ATOM 2132 C CA . ASN A 1 270 ? -20.357 8.508 -24.750 1.00 93.44 270 ASN A CA 1
ATOM 2133 C C . ASN A 1 270 ? -21.004 7.131 -24.938 1.00 93.44 270 ASN A C 1
ATOM 2135 O O . ASN A 1 270 ? -21.543 6.823 -26.002 1.00 93.44 270 ASN A O 1
ATOM 2139 N N . HIS A 1 271 ? -20.993 6.308 -23.890 1.00 95.25 271 HIS A N 1
ATOM 2140 C CA . HIS A 1 271 ? -21.478 4.930 -23.929 1.00 95.25 271 HIS A CA 1
ATOM 2141 C C . HIS A 1 271 ? -22.024 4.497 -22.555 1.00 95.25 271 HIS A C 1
ATOM 2143 O O . HIS A 1 271 ? -21.787 5.179 -21.557 1.00 95.25 271 HIS A O 1
ATOM 2149 N N . VAL A 1 272 ? -22.822 3.422 -22.515 1.00 96.44 272 VAL A N 1
ATOM 2150 C CA . VAL A 1 272 ? -23.523 2.941 -21.309 1.00 96.44 272 VAL A CA 1
ATOM 2151 C C . VAL A 1 272 ? -23.582 1.412 -21.243 1.00 96.44 272 VAL A C 1
ATOM 2153 O O . VAL A 1 272 ? -23.820 0.750 -22.256 1.00 96.44 272 VAL A O 1
ATOM 2156 N N . ALA A 1 273 ? -23.458 0.860 -20.034 1.00 95.19 273 ALA A N 1
ATOM 2157 C CA . ALA A 1 273 ? -23.575 -0.574 -19.759 1.00 95.19 273 ALA A CA 1
ATOM 2158 C C . ALA A 1 273 ? -24.278 -0.861 -18.416 1.00 95.19 273 ALA A C 1
ATOM 2160 O O . ALA A 1 273 ? -24.377 0.009 -17.550 1.00 95.19 273 ALA A O 1
ATOM 2161 N N . PHE A 1 274 ? -24.755 -2.097 -18.250 1.00 94.38 274 PHE A N 1
ATOM 2162 C CA . PHE A 1 274 ? -25.288 -2.644 -16.994 1.00 94.38 274 PHE A CA 1
ATOM 2163 C C . PHE A 1 274 ? -24.227 -3.464 -16.251 1.00 94.38 274 PHE A C 1
ATOM 2165 O O . PHE A 1 274 ? -23.343 -4.022 -16.899 1.00 94.38 274 PHE A O 1
ATOM 2172 N N . SER A 1 275 ? -24.365 -3.622 -14.931 1.00 92.94 275 SER A N 1
ATOM 2173 C CA . SER A 1 275 ? -23.649 -4.656 -14.170 1.00 92.94 275 SER A CA 1
ATOM 2174 C C . SER A 1 275 ? -24.059 -6.079 -14.563 1.00 92.94 275 SER A C 1
ATOM 2176 O O . SER A 1 275 ? -25.104 -6.296 -15.177 1.00 92.94 275 SER A O 1
ATOM 2178 N N . ALA A 1 276 ? -23.259 -7.059 -14.130 1.00 83.81 276 ALA A N 1
ATOM 2179 C CA . ALA A 1 276 ? -23.563 -8.491 -14.215 1.00 83.81 276 ALA A CA 1
ATOM 2180 C C . ALA A 1 276 ? -24.992 -8.844 -13.741 1.00 83.81 276 ALA A C 1
ATOM 2182 O O . ALA A 1 276 ? -25.696 -9.613 -14.396 1.00 83.81 276 ALA A O 1
ATOM 2183 N N . THR A 1 277 ? -25.428 -8.239 -12.631 1.00 85.19 277 THR A N 1
ATOM 2184 C CA . THR A 1 277 ? -26.763 -8.415 -12.033 1.00 85.19 277 THR A CA 1
ATOM 2185 C C . THR A 1 277 ? -27.851 -7.550 -12.680 1.00 85.19 277 THR A C 1
ATOM 2187 O O . THR A 1 277 ? -29.034 -7.865 -12.572 1.00 85.19 277 THR A O 1
ATOM 2190 N N . GLY A 1 278 ? -27.477 -6.467 -13.370 1.00 87.25 278 GLY A N 1
ATOM 2191 C CA . GLY A 1 278 ? -28.398 -5.452 -13.891 1.00 87.25 278 GLY A CA 1
ATOM 2192 C C . GLY A 1 278 ? -28.827 -4.386 -12.873 1.00 87.25 278 GLY A C 1
ATOM 2193 O O . GLY A 1 278 ? -29.654 -3.537 -13.211 1.00 87.25 278 GLY A O 1
ATOM 2194 N N . GLU A 1 279 ? -28.286 -4.415 -11.652 1.00 89.88 279 GLU A N 1
ATOM 2195 C CA . GLU A 1 279 ? -28.612 -3.493 -10.549 1.00 89.88 279 GLU A CA 1
ATOM 2196 C C . GLU A 1 279 ? -27.846 -2.167 -10.606 1.00 89.88 279 GLU A C 1
ATOM 2198 O O . GLU A 1 279 ? -28.294 -1.182 -10.021 1.00 89.88 279 GLU A O 1
ATOM 2203 N N . TYR A 1 280 ? -26.725 -2.108 -11.331 1.00 93.56 280 TYR A N 1
ATOM 2204 C CA . TYR A 1 280 ? -25.993 -0.865 -11.574 1.00 93.56 280 TYR A CA 1
ATOM 2205 C C . TYR A 1 280 ? -25.975 -0.509 -13.056 1.00 93.56 280 TYR A C 1
ATOM 2207 O O . TYR A 1 280 ? -25.911 -1.377 -13.930 1.00 93.56 280 TYR A O 1
ATOM 2215 N N . VAL A 1 281 ? -25.975 0.793 -13.326 1.00 95.19 281 VAL A N 1
ATOM 2216 C CA . VAL A 1 281 ? -25.731 1.375 -14.648 1.00 95.19 281 VAL A CA 1
ATOM 2217 C C . VAL A 1 281 ? -24.410 2.131 -14.592 1.00 95.19 281 VAL A C 1
ATOM 2219 O O . VAL A 1 281 ? -24.189 2.913 -13.669 1.00 95.19 281 VAL A O 1
ATOM 2222 N N . THR A 1 282 ? -23.544 1.933 -15.584 1.00 95.94 282 THR A N 1
ATOM 2223 C CA . THR A 1 282 ? -22.319 2.723 -15.761 1.00 95.94 282 THR A CA 1
ATOM 2224 C C . THR A 1 282 ? -22.334 3.502 -17.072 1.00 95.94 282 THR A C 1
ATOM 2226 O O . THR A 1 282 ? -22.958 3.071 -18.045 1.00 95.94 282 THR A O 1
ATOM 2229 N N . ALA A 1 283 ? -21.656 4.652 -17.094 1.00 96.00 283 ALA A N 1
ATOM 2230 C CA . ALA A 1 283 ? -21.499 5.476 -18.286 1.00 96.00 283 ALA A CA 1
ATOM 2231 C C . ALA A 1 283 ? -20.150 6.195 -18.332 1.00 96.00 283 ALA A C 1
ATOM 2233 O O . ALA A 1 283 ? -19.677 6.723 -17.323 1.00 96.00 283 ALA A O 1
ATOM 2234 N N . SER A 1 284 ? -19.577 6.277 -19.530 1.00 95.06 284 SER A N 1
ATOM 2235 C CA . SER A 1 284 ? -18.412 7.105 -19.840 1.00 95.06 284 SER A CA 1
ATOM 2236 C C . SER A 1 284 ? -18.837 8.531 -20.212 1.00 95.06 284 SER A C 1
ATOM 2238 O O . SER A 1 284 ? -19.855 8.738 -20.881 1.00 95.06 284 SER A O 1
ATOM 2240 N N . THR A 1 285 ? -18.078 9.535 -19.767 1.00 93.31 285 THR A N 1
ATOM 2241 C CA . THR A 1 285 ? -18.388 10.952 -20.024 1.00 93.31 285 THR A CA 1
ATOM 2242 C C . THR A 1 285 ? -17.801 11.458 -21.343 1.00 93.31 285 THR A C 1
ATOM 2244 O O . THR A 1 285 ? -16.708 11.074 -21.738 1.00 93.31 285 THR A O 1
ATOM 2247 N N . PHE A 1 286 ? -18.536 12.343 -22.021 1.00 90.69 286 PHE A N 1
ATOM 2248 C CA . PHE A 1 286 ? -18.059 13.084 -23.193 1.00 90.69 286 PHE A CA 1
ATOM 2249 C C . PHE A 1 286 ? -17.285 14.345 -22.776 1.00 90.69 286 PHE A C 1
ATOM 2251 O O . PHE A 1 286 ? -17.748 15.074 -21.891 1.00 90.69 286 PHE A O 1
ATOM 2258 N N . ASN A 1 287 ? -16.164 14.650 -23.445 1.00 87.62 287 ASN A N 1
ATOM 2259 C CA . ASN A 1 287 ? -15.233 15.742 -23.111 1.00 87.62 287 ASN A CA 1
ATOM 2260 C C . ASN A 1 287 ? -14.720 15.705 -21.650 1.00 87.62 287 ASN A C 1
ATOM 2262 O O . ASN A 1 287 ? -14.359 16.744 -21.088 1.00 87.62 287 ASN A O 1
ATOM 2266 N N . ASN A 1 288 ? -14.712 14.534 -21.004 1.00 89.38 288 ASN A N 1
ATOM 2267 C CA . ASN A 1 288 ? -14.208 14.354 -19.645 1.00 89.38 288 ASN A CA 1
ATOM 2268 C C . ASN A 1 288 ? -13.703 12.911 -19.426 1.00 89.38 288 ASN A C 1
ATOM 2270 O O . ASN A 1 288 ? -14.043 11.993 -20.166 1.00 89.38 288 ASN A O 1
ATOM 2274 N N . HIS A 1 289 ? -12.848 12.731 -18.421 1.00 90.44 289 HIS A N 1
ATOM 2275 C CA . HIS A 1 289 ? -12.155 11.476 -18.119 1.00 90.44 289 HIS A CA 1
ATOM 2276 C C . HIS A 1 289 ? -12.919 10.509 -17.198 1.00 90.44 289 HIS A C 1
ATOM 2278 O O . HIS A 1 289 ? -12.584 9.327 -17.128 1.00 90.44 289 HIS A O 1
ATOM 2284 N N . ASP A 1 290 ? -13.949 10.995 -16.506 1.00 91.69 290 ASP A N 1
ATOM 2285 C CA . ASP A 1 290 ? -14.655 10.261 -15.457 1.00 91.69 290 ASP A CA 1
ATOM 2286 C C . ASP A 1 290 ? -15.613 9.186 -16.011 1.00 91.69 290 ASP A C 1
ATOM 2288 O O . ASP A 1 290 ? -16.329 9.412 -16.996 1.00 91.69 290 ASP A O 1
ATOM 2292 N N . ILE A 1 291 ? -15.702 8.042 -15.322 1.00 94.44 291 ILE A N 1
ATOM 2293 C CA . ILE A 1 291 ? -16.736 7.017 -15.543 1.00 94.44 291 ILE A CA 1
ATOM 2294 C C . ILE A 1 291 ? -17.653 6.977 -14.316 1.00 94.44 291 ILE A C 1
ATOM 2296 O O . ILE A 1 291 ? -17.192 6.842 -13.185 1.00 94.44 291 ILE A O 1
ATOM 2300 N N . TYR A 1 292 ? -18.959 7.112 -14.529 1.00 94.88 292 TYR A N 1
ATOM 2301 C CA . TYR A 1 292 ? -19.963 7.187 -13.465 1.00 94.88 292 TYR A CA 1
ATOM 2302 C C . TYR A 1 292 ? -20.617 5.810 -13.251 1.00 94.88 292 TYR A C 1
ATOM 2304 O O . TYR A 1 292 ? -20.763 5.037 -14.202 1.00 94.88 292 TYR A O 1
ATOM 2312 N N . ILE A 1 293 ? -21.027 5.503 -12.015 1.00 95.31 293 ILE A N 1
ATOM 2313 C CA . ILE A 1 293 ? -21.815 4.314 -11.650 1.00 95.31 293 ILE A CA 1
ATOM 2314 C C . ILE A 1 293 ? -22.988 4.731 -10.757 1.00 95.31 293 ILE A C 1
ATOM 2316 O O . ILE A 1 293 ? -22.788 5.283 -9.669 1.00 95.31 293 ILE A O 1
ATOM 2320 N N . TRP A 1 294 ? -24.205 4.407 -11.188 1.00 94.88 294 TRP A N 1
ATOM 2321 C CA . TRP A 1 294 ? -25.434 4.595 -10.419 1.00 94.88 294 TRP A CA 1
ATOM 2322 C C . TRP A 1 294 ? -26.053 3.260 -10.010 1.00 94.88 294 TRP A C 1
ATOM 2324 O O . TRP A 1 294 ? -26.014 2.295 -10.772 1.00 94.88 294 TRP A O 1
ATOM 2334 N N . GLU A 1 295 ? -26.679 3.233 -8.837 1.00 92.31 295 GLU A N 1
ATOM 2335 C CA . GLU A 1 295 ? -27.579 2.160 -8.413 1.00 92.31 295 GLU A CA 1
ATOM 2336 C C . GLU A 1 295 ? -28.952 2.368 -9.057 1.00 92.31 295 GLU A C 1
ATOM 2338 O O . GLU A 1 295 ? -29.515 3.468 -9.020 1.00 92.31 295 GLU A O 1
ATOM 2343 N N . ARG A 1 296 ? -29.522 1.295 -9.606 1.00 89.38 296 ARG A N 1
ATOM 2344 C CA . ARG A 1 296 ? -30.842 1.313 -10.232 1.00 89.38 296 ARG A CA 1
ATOM 2345 C C . ARG A 1 296 ? -31.942 1.521 -9.191 1.00 89.38 296 ARG A C 1
ATOM 2347 O O . ARG A 1 296 ? -32.616 2.538 -9.278 1.00 89.38 296 ARG A O 1
ATOM 2354 N N . ASN A 1 297 ? -32.017 0.671 -8.159 1.00 82.25 297 ASN A N 1
ATOM 2355 C CA . ASN A 1 297 ? -33.052 0.646 -7.100 1.00 82.25 297 ASN A CA 1
ATOM 2356 C C . ASN A 1 297 ? -33.487 2.021 -6.556 1.00 82.25 297 ASN A C 1
ATOM 2358 O O . ASN A 1 297 ? -34.648 2.224 -6.190 1.00 82.25 297 ASN A O 1
ATOM 2362 N N . HIS A 1 298 ? -32.545 2.961 -6.447 1.00 80.56 298 HIS A N 1
ATOM 2363 C CA . HIS A 1 298 ? -32.767 4.291 -5.881 1.00 80.56 298 HIS A CA 1
ATOM 2364 C C . HIS A 1 298 ? -32.439 5.442 -6.846 1.00 80.56 298 HIS A C 1
ATOM 2366 O O . HIS A 1 298 ? -32.606 6.606 -6.482 1.00 80.56 298 HIS A O 1
ATOM 2372 N N . GLY A 1 299 ? -31.980 5.156 -8.071 1.00 82.62 299 GLY A N 1
ATOM 2373 C CA . GLY A 1 299 ? -31.504 6.171 -9.020 1.00 82.62 299 GLY A CA 1
ATOM 2374 C C . GLY A 1 299 ? -30.278 6.961 -8.532 1.00 82.62 299 GLY A C 1
ATOM 2375 O O . GLY A 1 299 ? -30.035 8.076 -9.000 1.00 82.62 299 GLY A O 1
ATOM 2376 N N . SER A 1 300 ? -29.552 6.435 -7.543 1.00 85.88 300 SER A N 1
ATOM 2377 C CA . SER A 1 300 ? -28.530 7.148 -6.773 1.00 85.88 300 SER A CA 1
ATOM 2378 C C . SER A 1 300 ? -27.160 7.077 -7.462 1.00 85.88 300 SER A C 1
ATOM 2380 O O . SER A 1 300 ? -26.817 6.070 -8.074 1.00 85.88 300 SER A O 1
ATOM 2382 N N . LEU A 1 301 ? -26.353 8.144 -7.387 1.00 91.00 301 LEU A N 1
ATOM 2383 C CA . LEU A 1 301 ? -24.950 8.091 -7.820 1.00 91.00 301 LEU A CA 1
ATOM 2384 C C . LEU A 1 301 ? -24.122 7.436 -6.708 1.00 91.00 301 LEU A C 1
ATOM 2386 O O . LEU A 1 301 ? -24.004 8.002 -5.623 1.00 91.00 301 LEU A O 1
ATOM 2390 N N . VAL A 1 302 ? -23.549 6.265 -6.988 1.00 89.50 302 VAL A N 1
ATOM 2391 C CA . VAL A 1 302 ? -22.786 5.467 -6.013 1.00 89.50 302 VAL A CA 1
ATOM 2392 C C . VAL A 1 302 ? -21.305 5.813 -6.072 1.00 89.50 302 VAL A C 1
ATOM 2394 O O . VAL A 1 302 ? -20.661 6.023 -5.043 1.00 89.50 302 VAL A O 1
ATOM 2397 N N . LYS A 1 303 ? -20.752 5.873 -7.287 1.00 90.75 303 LYS A N 1
ATOM 2398 C CA . LYS A 1 303 ? -19.312 5.996 -7.514 1.00 90.75 303 LYS A CA 1
ATOM 2399 C C . LYS A 1 303 ? -19.036 6.819 -8.769 1.00 90.75 303 LYS A C 1
ATOM 2401 O O . LYS A 1 303 ? -19.731 6.696 -9.775 1.00 90.75 303 LYS A O 1
ATOM 2406 N N . ILE A 1 304 ? -17.975 7.615 -8.710 1.00 92.75 304 ILE A N 1
ATOM 2407 C CA . ILE A 1 304 ? -17.231 8.052 -9.891 1.00 92.75 304 ILE A CA 1
ATOM 2408 C C . ILE A 1 304 ? -15.898 7.303 -9.836 1.00 92.75 304 ILE A C 1
ATOM 2410 O O . ILE A 1 304 ? -15.258 7.248 -8.781 1.00 92.75 304 ILE A O 1
ATOM 2414 N N . LEU A 1 305 ? -15.527 6.653 -10.935 1.00 91.56 305 LEU A N 1
ATOM 2415 C CA . LEU A 1 305 ? -14.274 5.927 -11.068 1.00 91.56 305 LEU A CA 1
ATOM 2416 C C . LEU A 1 305 ? -13.165 6.898 -11.463 1.00 91.56 305 LEU A C 1
ATOM 2418 O O . LEU A 1 305 ? -13.109 7.362 -12.601 1.00 91.56 305 LEU A O 1
ATOM 2422 N N . GLU A 1 306 ? -12.258 7.162 -10.527 1.00 80.75 306 GLU A N 1
ATOM 2423 C CA . GLU A 1 306 ? -11.010 7.863 -10.823 1.00 80.75 306 GLU A CA 1
ATOM 2424 C C . GLU A 1 306 ? -10.115 6.985 -11.719 1.00 80.75 306 GLU A C 1
ATOM 2426 O O . GLU A 1 306 ? -10.042 5.759 -11.565 1.00 80.75 306 GLU A O 1
ATOM 2431 N N . GLY A 1 307 ? -9.422 7.608 -12.672 1.00 78.75 307 GLY A N 1
ATOM 2432 C CA . GLY A 1 307 ? -8.635 6.903 -13.681 1.00 78.75 307 GLY A CA 1
ATOM 2433 C C . GLY A 1 307 ? -7.622 7.796 -14.405 1.00 78.75 307 GLY A C 1
ATOM 2434 O O . GLY A 1 307 ? -7.311 8.899 -13.942 1.00 78.75 307 GLY A O 1
ATOM 2435 N N . PRO A 1 308 ? -7.069 7.318 -15.533 1.00 84.25 308 PRO A N 1
ATOM 2436 C CA . PRO A 1 308 ? -6.229 8.115 -16.424 1.00 84.25 308 PRO A CA 1
ATOM 2437 C C . PRO A 1 308 ? -6.939 9.387 -16.900 1.00 84.25 308 PRO A C 1
ATOM 2439 O O . PRO A 1 308 ? -8.158 9.419 -17.035 1.00 84.25 308 PRO A O 1
ATOM 2442 N N . LYS A 1 309 ? -6.171 10.450 -17.161 1.00 88.69 309 LYS A N 1
ATOM 2443 C CA . LYS A 1 309 ? -6.699 11.759 -17.582 1.00 88.69 309 LYS A CA 1
ATOM 2444 C C . LYS A 1 309 ? -6.859 11.860 -19.098 1.00 88.69 309 LYS A C 1
ATOM 2446 O O . LYS A 1 309 ? -6.259 12.733 -19.714 1.00 88.69 309 LYS A O 1
ATOM 2451 N N . GLU A 1 310 ? -7.648 10.950 -19.650 1.00 91.06 310 GLU A N 1
ATOM 2452 C CA . GLU A 1 310 ? -8.057 10.908 -21.055 1.00 91.06 310 GLU A CA 1
ATOM 2453 C C . GLU A 1 310 ? -9.552 10.574 -21.147 1.00 91.06 310 GLU A C 1
ATOM 2455 O O . GLU A 1 310 ? -10.108 9.948 -20.243 1.00 91.06 310 GLU A O 1
ATOM 2460 N N . GLU A 1 311 ? -10.219 11.022 -22.208 1.00 92.81 311 GLU A N 1
ATOM 2461 C CA . GLU A 1 311 ? -11.638 10.736 -22.433 1.00 92.81 311 GLU A CA 1
ATOM 2462 C C . GLU A 1 311 ? -11.879 9.244 -22.709 1.00 92.81 311 GLU A C 1
ATOM 2464 O O . GLU A 1 311 ? -11.150 8.610 -23.474 1.00 92.81 311 GLU A O 1
ATOM 2469 N N . HIS A 1 312 ? -12.938 8.678 -22.124 1.00 93.88 312 HIS A N 1
ATOM 2470 C CA . HIS A 1 312 ? -13.301 7.273 -22.312 1.00 93.88 312 HIS A CA 1
ATOM 2471 C C . HIS A 1 312 ? -14.461 7.121 -23.312 1.00 93.88 312 HIS A C 1
ATOM 2473 O O . HIS A 1 312 ? -15.508 7.756 -23.190 1.00 93.88 312 HIS A O 1
ATOM 2479 N N . GLY A 1 313 ? -14.270 6.264 -24.317 1.00 92.12 313 GLY A N 1
ATOM 2480 C CA . GLY A 1 313 ? -15.240 5.957 -25.370 1.00 92.12 313 GLY A CA 1
ATOM 2481 C C . GLY A 1 313 ? -16.231 4.866 -24.953 1.00 92.12 313 GLY A C 1
ATOM 2482 O O . GLY A 1 313 ? -17.080 5.082 -24.092 1.00 92.12 313 GLY A O 1
ATOM 2483 N N . VAL A 1 314 ? -16.142 3.689 -25.582 1.00 94.81 314 VAL A N 1
ATOM 2484 C CA . VAL A 1 314 ? -16.949 2.503 -25.231 1.00 94.81 314 VAL A CA 1
ATOM 2485 C C . VAL A 1 314 ? -16.588 1.996 -23.830 1.00 94.81 314 VAL A C 1
ATOM 2487 O O . VAL A 1 314 ? -15.402 1.909 -23.509 1.00 94.81 314 VAL A O 1
ATOM 2490 N N . VAL A 1 315 ? -17.598 1.630 -23.031 1.00 95.62 315 VAL A N 1
ATOM 2491 C CA . VAL A 1 315 ? -17.457 1.068 -21.678 1.00 95.62 315 VAL A CA 1
ATOM 2492 C C . VAL A 1 315 ? -18.280 -0.219 -21.539 1.00 95.62 315 VAL A C 1
ATOM 2494 O O . VAL A 1 315 ? -19.471 -0.248 -21.818 1.00 95.62 315 VAL A O 1
ATOM 2497 N N . GLU A 1 316 ? -17.660 -1.310 -21.099 1.00 95.50 316 GLU A N 1
ATOM 2498 C CA . GLU A 1 316 ? -18.319 -2.609 -20.927 1.00 95.50 316 GLU A CA 1
ATOM 2499 C C . GLU A 1 316 ? -18.061 -3.156 -19.523 1.00 95.50 316 GLU A C 1
ATOM 2501 O O . GLU A 1 316 ? -16.926 -3.174 -19.048 1.00 95.50 316 GLU A O 1
ATOM 2506 N N . TRP A 1 317 ? -19.110 -3.653 -18.871 1.00 95.19 317 TRP A N 1
ATOM 2507 C CA . TRP A 1 317 ? -19.002 -4.400 -17.617 1.00 95.19 317 TRP A CA 1
ATOM 2508 C C . TRP A 1 317 ? -18.832 -5.896 -17.926 1.00 95.19 317 TRP A C 1
ATOM 2510 O O . TRP A 1 317 ? -19.442 -6.424 -18.857 1.00 95.19 317 TRP A O 1
ATOM 2520 N N . HIS A 1 318 ? -18.008 -6.594 -17.148 1.00 94.25 318 HIS A N 1
ATOM 2521 C CA . HIS A 1 318 ? -17.805 -8.039 -17.260 1.00 94.25 318 HIS A CA 1
ATOM 2522 C C . HIS A 1 318 ? -19.074 -8.821 -16.844 1.00 94.25 318 HIS A C 1
ATOM 2524 O O . HIS A 1 318 ? -19.614 -8.562 -15.766 1.00 94.25 318 HIS A O 1
ATOM 2530 N N . PRO A 1 319 ? -19.531 -9.832 -17.609 1.00 89.75 319 PRO A N 1
ATOM 2531 C CA . PRO A 1 319 ? -20.856 -10.452 -17.437 1.00 89.75 319 PRO A CA 1
ATOM 2532 C C . PRO A 1 319 ? -21.108 -11.116 -16.073 1.00 89.75 319 PRO A C 1
ATOM 2534 O O . PRO A 1 319 ? -22.265 -11.286 -15.696 1.00 89.75 319 PRO A O 1
ATOM 2537 N N . HIS A 1 320 ? -20.052 -11.488 -15.338 1.00 84.88 320 HIS A N 1
ATOM 2538 C CA . HIS A 1 320 ? -20.135 -12.215 -14.057 1.00 84.88 320 HIS A CA 1
ATOM 2539 C C . HIS A 1 320 ? -19.234 -11.659 -12.930 1.00 84.88 320 HIS A C 1
ATOM 2541 O O . HIS A 1 320 ? -18.964 -12.368 -11.968 1.00 84.88 320 HIS A O 1
ATOM 2547 N N . LYS A 1 321 ? -18.674 -10.441 -13.051 1.00 86.94 321 LYS A N 1
ATOM 2548 C CA . LYS A 1 321 ? -17.708 -9.896 -12.062 1.00 86.94 321 LYS A CA 1
ATOM 2549 C C . LYS A 1 321 ? -17.880 -8.379 -11.887 1.00 86.94 321 LYS A C 1
ATOM 2551 O O . LYS A 1 321 ? -18.244 -7.712 -12.857 1.00 86.94 321 LYS A O 1
ATOM 2556 N N . PRO A 1 322 ? -17.558 -7.802 -10.714 1.00 89.69 322 PRO A N 1
ATOM 2557 C CA . PRO A 1 322 ? -17.478 -6.354 -10.503 1.00 89.69 322 PRO A CA 1
ATOM 2558 C C . PRO A 1 322 ? -16.211 -5.781 -11.166 1.00 89.69 322 PRO A C 1
ATOM 2560 O O . PRO A 1 322 ? -15.220 -5.448 -10.513 1.00 89.69 322 PRO A O 1
ATOM 2563 N N . MET A 1 323 ? -16.230 -5.719 -12.500 1.00 92.50 323 MET A N 1
ATOM 2564 C CA . MET A 1 323 ? -15.130 -5.245 -13.337 1.00 92.50 323 MET A CA 1
ATOM 2565 C C . MET A 1 323 ? -15.666 -4.536 -14.584 1.00 92.50 323 MET A C 1
ATOM 2567 O O . MET A 1 323 ? -16.571 -5.040 -15.246 1.00 92.50 323 MET A O 1
ATOM 2571 N N . ILE A 1 324 ? -15.070 -3.395 -14.922 1.00 95.50 324 ILE A N 1
ATOM 2572 C CA . ILE A 1 324 ? -15.377 -2.576 -16.098 1.00 95.50 324 ILE A CA 1
ATOM 2573 C C . ILE A 1 324 ? -14.116 -2.435 -16.953 1.00 95.50 324 ILE A C 1
ATOM 2575 O O . ILE A 1 324 ? -13.043 -2.154 -16.421 1.00 95.50 324 ILE A O 1
ATOM 2579 N N . ALA A 1 325 ? -14.257 -2.570 -18.271 1.00 95.94 325 ALA A N 1
ATOM 2580 C CA . ALA A 1 325 ? -13.244 -2.221 -19.261 1.00 95.94 325 ALA A CA 1
ATOM 2581 C C . ALA A 1 325 ? -13.733 -1.042 -20.121 1.00 95.94 325 ALA A C 1
ATOM 2583 O O . ALA A 1 325 ? -14.868 -1.065 -20.597 1.00 95.94 325 ALA A O 1
ATOM 2584 N N . ALA A 1 326 ? -12.890 -0.035 -20.358 1.00 96.19 326 ALA A N 1
ATOM 2585 C CA . ALA A 1 326 ? -13.215 1.094 -21.235 1.00 96.19 326 ALA A CA 1
ATOM 2586 C C . ALA A 1 326 ? -12.073 1.435 -22.200 1.00 96.19 326 ALA A C 1
ATOM 2588 O O . ALA A 1 326 ? -10.897 1.361 -21.838 1.00 96.19 326 ALA A O 1
ATOM 2589 N N . CYS A 1 327 ? -12.414 1.839 -23.425 1.00 94.62 327 CYS A N 1
ATOM 2590 C CA . CYS A 1 327 ? -11.442 2.356 -24.391 1.00 94.62 327 CYS A CA 1
ATOM 2591 C C . CYS A 1 327 ? -11.080 3.811 -24.067 1.00 94.62 327 CYS A C 1
ATOM 2593 O O . CYS A 1 327 ? -11.964 4.665 -24.071 1.00 94.62 327 CYS A O 1
ATOM 2595 N N . GLY A 1 328 ? -9.795 4.107 -23.874 1.00 93.31 328 GLY A N 1
ATOM 2596 C CA . GLY A 1 328 ? -9.277 5.474 -23.918 1.00 93.31 328 GLY A CA 1
ATOM 2597 C C . GLY A 1 328 ? -9.333 6.010 -25.351 1.00 93.31 328 GLY A C 1
ATOM 2598 O O . GLY A 1 328 ? -8.822 5.377 -26.277 1.00 93.31 328 GLY A O 1
ATOM 2599 N N . LEU A 1 329 ? -9.994 7.149 -25.552 1.00 89.69 329 LEU A N 1
ATOM 2600 C CA . LEU A 1 329 ? -10.251 7.744 -26.866 1.00 89.69 329 LEU A CA 1
ATOM 2601 C C . LEU A 1 329 ? -8.992 8.383 -27.475 1.00 89.69 329 LEU A C 1
ATOM 2603 O O . LEU A 1 329 ? -8.866 8.450 -28.695 1.00 89.69 329 LEU A O 1
ATOM 2607 N N . GLU A 1 330 ? -8.069 8.831 -26.622 1.00 89.44 330 GLU A N 1
ATOM 2608 C CA . GLU A 1 330 ? -6.841 9.542 -26.996 1.00 89.44 330 GLU A CA 1
ATOM 2609 C C . GLU A 1 330 ? -5.634 8.605 -27.123 1.00 89.44 330 GLU A C 1
ATOM 2611 O O . GLU A 1 330 ? -4.834 8.750 -28.047 1.00 89.44 330 GLU A O 1
ATOM 2616 N N . SER A 1 331 ? -5.483 7.645 -26.199 1.00 89.88 331 SER A N 1
ATOM 2617 C CA . SER A 1 331 ? -4.367 6.689 -26.224 1.00 89.88 331 SER A CA 1
ATOM 2618 C C . SER A 1 331 ? -4.684 5.381 -26.949 1.00 89.88 331 SER A C 1
ATOM 2620 O O . SER A 1 331 ? -3.770 4.605 -27.236 1.00 89.88 331 SER A O 1
ATOM 2622 N N . GLY A 1 332 ? -5.968 5.092 -27.188 1.00 89.50 332 GLY A N 1
ATOM 2623 C CA . GLY A 1 332 ? -6.431 3.824 -27.746 1.00 89.50 332 GLY A CA 1
ATOM 2624 C C . GLY A 1 332 ? -6.216 2.608 -26.840 1.00 89.50 332 GLY A C 1
ATOM 2625 O O . GLY A 1 332 ? -6.340 1.472 -27.299 1.00 89.50 332 GLY A O 1
ATOM 2626 N N . ARG A 1 333 ? -5.862 2.814 -25.569 1.00 93.69 333 ARG A N 1
ATOM 2627 C CA . ARG A 1 333 ? -5.655 1.742 -24.586 1.00 93.69 333 ARG A CA 1
ATOM 2628 C C . ARG A 1 333 ? -6.988 1.255 -24.029 1.00 93.69 333 ARG A C 1
ATOM 2630 O O . ARG A 1 333 ? -8.012 1.920 -24.163 1.00 93.69 333 ARG A O 1
ATOM 2637 N N . ILE A 1 334 ? -6.977 0.091 -23.385 1.00 95.69 334 ILE A N 1
ATOM 2638 C CA . ILE A 1 334 ? -8.152 -0.432 -22.680 1.00 95.69 334 ILE A CA 1
ATOM 2639 C C . ILE A 1 334 ? -7.845 -0.391 -21.190 1.00 95.69 334 ILE A C 1
ATOM 2641 O O . ILE A 1 334 ? -7.019 -1.162 -20.701 1.00 95.69 334 ILE A O 1
ATOM 2645 N N . HIS A 1 335 ? -8.485 0.526 -20.477 1.00 95.31 335 HIS A N 1
ATOM 2646 C CA . HIS A 1 335 ? -8.351 0.662 -19.033 1.00 95.31 335 HIS A CA 1
ATOM 2647 C C . HIS A 1 335 ? -9.355 -0.252 -18.337 1.00 95.31 335 HIS A C 1
ATOM 2649 O O . HIS A 1 335 ? -10.492 -0.382 -18.791 1.00 95.31 335 HIS A O 1
ATOM 2655 N N . ILE A 1 336 ? -8.919 -0.920 -17.268 1.00 94.50 336 ILE A N 1
ATOM 2656 C CA . ILE A 1 336 ? -9.736 -1.877 -16.522 1.00 94.50 336 ILE A CA 1
ATOM 2657 C C . ILE A 1 336 ? -9.805 -1.444 -15.062 1.00 94.50 336 ILE A C 1
ATOM 2659 O O . ILE A 1 336 ? -8.781 -1.324 -14.387 1.00 94.50 336 ILE A O 1
ATOM 2663 N N . TRP A 1 337 ? -11.027 -1.263 -14.569 1.00 94.12 337 TRP A N 1
ATOM 2664 C CA . TRP A 1 337 ? -11.334 -1.073 -13.158 1.00 94.12 337 TRP A CA 1
ATOM 2665 C C . TRP A 1 337 ? -11.930 -2.360 -12.622 1.00 94.12 337 TRP A C 1
ATOM 2667 O O . TRP A 1 337 ? -12.870 -2.900 -13.198 1.00 94.12 337 TRP A O 1
ATOM 2677 N N . ALA A 1 338 ? -11.406 -2.833 -11.503 1.00 90.81 338 ALA A N 1
ATOM 2678 C CA . ALA A 1 338 ? -11.910 -4.008 -10.809 1.00 90.81 338 ALA A CA 1
ATOM 2679 C C . ALA A 1 338 ? -11.889 -3.742 -9.303 1.00 90.81 338 ALA A C 1
ATOM 2681 O O . ALA A 1 338 ? -11.295 -2.765 -8.831 1.00 90.81 338 ALA A O 1
ATOM 2682 N N . ILE A 1 339 ? -12.512 -4.630 -8.539 1.00 86.19 339 ILE A N 1
ATOM 2683 C CA . ILE A 1 339 ? -12.163 -4.779 -7.128 1.00 86.19 339 ILE A CA 1
ATOM 2684 C C . ILE A 1 339 ? -10.776 -5.416 -7.065 1.00 86.19 339 ILE A C 1
ATOM 2686 O O . ILE A 1 339 ? -10.517 -6.409 -7.742 1.00 86.19 339 ILE A O 1
ATOM 2690 N N . VAL A 1 340 ? -9.880 -4.848 -6.258 1.00 69.75 340 VAL A N 1
ATOM 2691 C CA . VAL A 1 340 ? -8.638 -5.524 -5.868 1.00 69.75 340 VAL A CA 1
ATOM 2692 C C . VAL A 1 340 ? -8.987 -6.438 -4.693 1.00 69.75 340 VAL A C 1
ATOM 2694 O O . VAL A 1 340 ? -9.187 -5.917 -3.591 1.00 69.75 340 VAL A O 1
ATOM 2697 N N . PRO A 1 341 ? -9.090 -7.770 -4.872 1.00 57.88 341 PRO A N 1
ATOM 2698 C CA . PRO A 1 341 ? -9.321 -8.660 -3.746 1.00 57.88 341 PRO A CA 1
ATOM 2699 C C . PRO A 1 341 ? -8.131 -8.542 -2.793 1.00 57.88 341 PRO A C 1
ATOM 2701 O O . PRO A 1 341 ? -6.985 -8.809 -3.164 1.00 57.88 341 PRO A O 1
ATOM 2704 N N . GLN A 1 342 ? -8.385 -8.123 -1.553 1.00 54.66 342 GLN A N 1
ATOM 2705 C CA . GLN A 1 342 ? -7.356 -8.185 -0.521 1.00 54.66 342 GLN A CA 1
ATOM 2706 C C . GLN A 1 342 ? -7.022 -9.659 -0.299 1.00 54.66 342 GLN A C 1
ATOM 2708 O O . GLN A 1 342 ? -7.917 -10.445 0.004 1.00 54.66 342 GLN A O 1
ATOM 2713 N N . GLN A 1 343 ? -5.749 -10.035 -0.454 1.00 47.16 343 GLN A N 1
ATOM 2714 C CA . GLN A 1 343 ? -5.289 -11.414 -0.276 1.00 47.16 343 GLN A CA 1
ATOM 2715 C C . GLN A 1 343 ? -5.407 -11.835 1.197 1.00 47.16 343 GLN A C 1
ATOM 2717 O O . GLN A 1 343 ? -4.459 -11.765 1.981 1.00 47.16 343 GLN A O 1
ATOM 2722 N N . ARG A 1 344 ? -6.612 -12.256 1.580 1.00 46.62 344 ARG A N 1
ATOM 2723 C CA . ARG A 1 344 ? -6.925 -12.907 2.848 1.00 46.62 344 ARG A CA 1
ATOM 2724 C C . ARG A 1 344 ? -6.580 -14.380 2.709 1.00 46.62 344 ARG A C 1
ATOM 2726 O O . ARG A 1 344 ? -7.386 -15.177 2.246 1.00 46.62 344 ARG A O 1
ATOM 2733 N N . TRP A 1 345 ? -5.364 -14.726 3.116 1.00 48.97 345 TRP A N 1
ATOM 2734 C CA . TRP A 1 345 ? -4.829 -16.089 3.054 1.00 48.97 345 TRP A CA 1
ATOM 2735 C C . TRP A 1 345 ? -5.686 -17.124 3.810 1.00 48.97 345 TRP A C 1
ATOM 2737 O O . TRP A 1 345 ? -5.621 -18.303 3.488 1.00 48.97 345 TRP A O 1
ATOM 2747 N N . SER A 1 346 ? -6.545 -16.692 4.742 1.00 46.91 346 SER A N 1
ATOM 2748 C CA . SER A 1 346 ? -7.565 -17.534 5.383 1.00 46.91 346 SER A CA 1
ATOM 2749 C C . SER A 1 346 ? -8.619 -18.085 4.412 1.00 46.91 346 SER A C 1
ATOM 2751 O O . SER A 1 346 ? -9.073 -19.207 4.597 1.00 46.91 346 SER A O 1
ATOM 2753 N N . ALA A 1 347 ? -8.973 -17.364 3.342 1.00 42.84 347 ALA A N 1
ATOM 2754 C CA . ALA A 1 347 ? -9.979 -17.813 2.370 1.00 42.84 347 ALA A CA 1
ATOM 2755 C C . ALA A 1 347 ? -9.506 -18.981 1.475 1.00 42.84 347 ALA A C 1
ATOM 2757 O O . ALA A 1 347 ? -10.311 -19.567 0.757 1.00 42.84 347 ALA A O 1
ATOM 2758 N N . LEU A 1 348 ? -8.212 -19.327 1.513 1.00 44.00 348 LEU A N 1
ATOM 2759 C CA . LEU A 1 348 ? -7.638 -20.469 0.789 1.00 44.00 348 LEU A CA 1
ATOM 2760 C C . LEU A 1 348 ? -7.727 -21.794 1.566 1.00 44.00 348 LEU A C 1
ATOM 2762 O O . LEU A 1 348 ? -7.410 -22.839 1.004 1.00 44.00 348 LEU A O 1
ATOM 2766 N N . ALA A 1 349 ? -8.166 -21.763 2.827 1.00 47.78 349 ALA A N 1
ATOM 2767 C CA . ALA A 1 349 ? -8.375 -22.943 3.658 1.00 47.78 349 ALA A CA 1
ATOM 2768 C C . ALA A 1 349 ? -9.852 -22.996 4.104 1.00 47.78 349 ALA A C 1
ATOM 2770 O O . ALA A 1 349 ? -10.170 -22.552 5.205 1.00 47.78 349 ALA A O 1
ATOM 2771 N N . PRO A 1 350 ? -10.781 -23.490 3.261 1.00 41.41 350 PRO A N 1
ATOM 2772 C CA . PRO A 1 350 ? -12.221 -23.447 3.547 1.00 41.41 350 PRO A CA 1
ATOM 2773 C C . PRO A 1 350 ? -12.636 -24.306 4.753 1.00 41.41 350 PRO A C 1
ATOM 2775 O O . PRO A 1 350 ? -13.651 -24.015 5.379 1.00 41.41 350 PRO A O 1
ATOM 2778 N N . ASP A 1 351 ? -11.837 -25.313 5.116 1.00 42.03 351 ASP A N 1
ATOM 2779 C CA . ASP A 1 351 ? -12.022 -26.120 6.331 1.00 42.03 351 ASP A CA 1
ATOM 2780 C C . ASP A 1 351 ? -11.553 -25.387 7.607 1.00 42.03 351 ASP A C 1
ATOM 2782 O O . ASP A 1 351 ? -11.834 -25.817 8.726 1.00 42.03 351 ASP A O 1
ATOM 2786 N N . PHE A 1 352 ? -10.856 -24.253 7.460 1.00 40.50 352 PHE A N 1
ATOM 2787 C CA . PHE A 1 352 ? -10.365 -23.423 8.559 1.00 40.50 352 PHE A CA 1
ATOM 2788 C C . PHE A 1 352 ? -11.473 -22.490 9.067 1.00 40.50 352 PHE A C 1
ATOM 2790 O O . PHE A 1 352 ? -11.417 -21.266 8.928 1.00 40.50 352 PHE A O 1
ATOM 2797 N N . ALA A 1 353 ? -12.507 -23.086 9.662 1.00 42.47 353 ALA A N 1
ATOM 2798 C CA . ALA A 1 353 ? -13.533 -22.341 10.377 1.00 42.47 353 ALA A CA 1
ATOM 2799 C C . ALA A 1 353 ? -12.885 -21.466 11.467 1.00 42.47 353 ALA A C 1
ATOM 2801 O O . ALA A 1 353 ? -12.119 -21.957 12.299 1.00 42.47 353 ALA A O 1
ATOM 2802 N N . GLU A 1 354 ? -13.200 -20.169 11.494 1.00 41.22 354 GLU A N 1
ATOM 2803 C CA . GLU A 1 354 ? -12.760 -19.280 12.573 1.00 41.22 354 GLU A CA 1
ATOM 2804 C C . GLU A 1 354 ? -13.664 -19.525 13.797 1.00 41.22 354 GLU A C 1
ATOM 2806 O O . GLU A 1 354 ? -14.703 -18.895 13.984 1.00 41.22 354 GLU A O 1
ATOM 2811 N N . VAL A 1 355 ? -13.307 -20.552 14.575 1.00 39.12 355 VAL A N 1
ATOM 2812 C CA . VAL A 1 355 ? -14.078 -21.067 15.717 1.00 39.12 355 VAL A CA 1
ATOM 2813 C C . VAL A 1 355 ? -14.100 -20.036 16.857 1.00 39.12 355 VAL A C 1
ATOM 2815 O O . VAL A 1 355 ? -13.192 -19.990 17.685 1.00 39.12 355 VAL A O 1
ATOM 2818 N N . GLU A 1 356 ? -15.144 -19.197 16.908 1.00 48.50 356 GLU A N 1
ATOM 2819 C CA . GLU A 1 356 ? -15.330 -18.199 17.980 1.00 48.50 356 GLU A CA 1
ATOM 2820 C C . GLU A 1 356 ? -15.670 -18.824 19.356 1.00 48.50 356 GLU A C 1
ATOM 2822 O O . GLU A 1 356 ? -15.432 -18.187 20.384 1.00 48.50 356 GLU A O 1
ATOM 2827 N N . GLU A 1 357 ? -16.177 -20.065 19.402 1.00 42.41 357 GLU A N 1
ATOM 2828 C CA . GLU A 1 357 ? -16.460 -20.821 20.635 1.00 42.41 357 GLU A CA 1
ATOM 2829 C C . GLU A 1 357 ? -15.944 -22.267 20.545 1.00 42.41 357 GLU A C 1
ATOM 2831 O O . GLU A 1 357 ? -16.227 -22.968 19.577 1.00 42.41 357 GLU A O 1
ATOM 2836 N N . ASN A 1 358 ? -15.217 -22.733 21.569 1.00 46.00 358 ASN A N 1
ATOM 2837 C CA . ASN A 1 358 ? -14.627 -24.078 21.613 1.00 46.00 358 ASN A CA 1
ATOM 2838 C C . ASN A 1 358 ? -15.683 -25.188 21.443 1.00 46.00 358 ASN A C 1
ATOM 2840 O O . ASN A 1 358 ? -16.460 -25.450 22.362 1.00 46.00 358 ASN A O 1
ATOM 2844 N N . VAL A 1 359 ? -15.643 -25.902 20.318 1.00 40.75 359 VAL A N 1
ATOM 2845 C CA . VAL A 1 359 ? -16.373 -27.165 20.129 1.00 40.75 359 VAL A CA 1
ATOM 2846 C C . VAL A 1 359 ? -15.517 -28.310 20.675 1.00 40.75 359 VAL A C 1
ATOM 2848 O O . VAL A 1 359 ? -14.357 -28.447 20.288 1.00 40.75 359 VAL A O 1
ATOM 2851 N N . GLU A 1 360 ? -16.066 -29.138 21.568 1.00 47.81 360 GLU A N 1
ATOM 2852 C CA . GLU A 1 360 ? -15.382 -30.359 22.013 1.00 47.81 360 GLU A CA 1
ATOM 2853 C C . GLU A 1 360 ? -15.341 -31.388 20.873 1.00 47.81 360 GLU A C 1
ATOM 2855 O O . GLU A 1 360 ? -16.373 -31.772 20.319 1.00 47.81 360 GLU A O 1
ATOM 2860 N N . TYR A 1 361 ? -14.130 -31.821 20.519 1.00 55.16 361 TYR A N 1
ATOM 2861 C CA . TYR A 1 361 ? -13.903 -32.870 19.530 1.00 55.16 361 TYR A CA 1
ATOM 2862 C C . TYR A 1 361 ? -14.274 -34.239 20.107 1.00 55.16 361 TYR A C 1
ATOM 2864 O O . TYR A 1 361 ? -13.937 -34.549 21.250 1.00 55.16 361 TYR A O 1
ATOM 2872 N N . ILE A 1 362 ? -14.944 -35.063 19.302 1.00 44.94 362 ILE A N 1
ATOM 2873 C CA . ILE A 1 362 ? -15.270 -36.452 19.629 1.00 44.94 362 ILE A CA 1
ATOM 2874 C C . ILE A 1 362 ? -14.605 -37.317 18.561 1.00 44.94 362 ILE A C 1
ATOM 2876 O O . ILE A 1 362 ? -15.074 -37.354 17.422 1.00 44.94 362 ILE A O 1
ATOM 2880 N N . GLU A 1 363 ? -13.511 -37.979 18.937 1.00 44.03 363 GLU A N 1
ATOM 2881 C CA . GLU A 1 363 ? -12.824 -38.969 18.101 1.00 44.03 363 GLU A CA 1
ATOM 2882 C C . GLU A 1 363 ? -13.792 -40.072 17.656 1.00 44.03 363 GLU A C 1
ATOM 2884 O O . GLU A 1 363 ? -14.693 -40.477 18.401 1.00 44.03 363 GLU A O 1
ATOM 2889 N N . ARG A 1 364 ? -13.582 -40.590 16.444 1.00 49.09 364 ARG A N 1
ATOM 2890 C CA . ARG A 1 364 ? -14.187 -41.852 16.016 1.00 49.09 364 ARG A CA 1
ATOM 2891 C C . ARG A 1 364 ? -13.179 -42.976 16.213 1.00 49.09 364 ARG A C 1
ATOM 2893 O O . ARG A 1 364 ? -11.990 -42.798 15.966 1.00 49.09 364 ARG A O 1
ATOM 2900 N N . GLU A 1 365 ? -13.661 -44.126 16.679 1.00 47.38 365 GLU A N 1
ATOM 2901 C CA . GLU A 1 365 ? -12.810 -45.243 17.119 1.00 47.38 365 GLU A CA 1
ATOM 2902 C C . GLU A 1 365 ? -11.944 -45.841 15.987 1.00 47.38 365 GLU A C 1
ATOM 2904 O O . GLU A 1 365 ? -10.967 -46.524 16.273 1.00 47.38 365 GLU A O 1
ATOM 2909 N N . ASP A 1 366 ? -12.272 -45.555 14.723 1.00 54.00 366 ASP A N 1
ATOM 2910 C CA . ASP A 1 366 ? -11.610 -46.023 13.501 1.00 54.00 366 ASP A CA 1
ATOM 2911 C C . ASP A 1 366 ? -10.536 -45.065 12.931 1.00 54.00 366 ASP A C 1
ATOM 2913 O O . ASP A 1 366 ? -9.836 -45.417 11.982 1.00 54.00 366 ASP A O 1
ATOM 2917 N N . GLU A 1 367 ? -10.349 -43.867 13.500 1.00 50.09 367 GLU A N 1
ATOM 2918 C CA . GLU A 1 367 ? -9.468 -42.827 12.928 1.00 50.09 367 GLU A CA 1
ATOM 2919 C C . GLU A 1 367 ? -7.957 -43.056 13.176 1.00 50.09 367 GLU A C 1
ATOM 2921 O O . GLU A 1 367 ? -7.115 -42.474 12.491 1.00 50.09 367 GLU A O 1
ATOM 2926 N N . PHE A 1 368 ? -7.598 -43.943 14.113 1.00 52.03 368 PHE A N 1
ATOM 2927 C CA . PHE A 1 368 ? -6.208 -44.226 14.517 1.00 52.03 368 PHE A CA 1
ATOM 2928 C C . PHE A 1 368 ? -5.766 -45.692 14.324 1.00 52.03 368 PHE A C 1
ATOM 2930 O O . PHE A 1 368 ? -4.725 -46.101 14.849 1.00 52.03 368 PHE A O 1
ATOM 2937 N N . ASP A 1 369 ? -6.521 -46.492 13.567 1.00 58.72 369 ASP A N 1
ATOM 2938 C CA . ASP A 1 369 ? -6.223 -47.916 13.376 1.00 58.72 369 ASP A CA 1
ATOM 2939 C C . ASP A 1 369 ? -4.945 -48.155 12.544 1.00 58.72 369 ASP A C 1
ATOM 2941 O O . ASP A 1 369 ? -4.803 -47.732 11.391 1.00 58.72 369 ASP A O 1
ATOM 2945 N N . ILE A 1 370 ? -3.983 -48.879 13.129 1.00 53.19 370 ILE A N 1
ATOM 2946 C CA . ILE A 1 370 ? -2.680 -49.152 12.505 1.00 53.19 370 ILE A CA 1
ATOM 2947 C C . ILE A 1 370 ? -2.811 -50.314 11.511 1.00 53.19 370 ILE A C 1
ATOM 2949 O O . ILE A 1 370 ? -2.575 -51.479 11.845 1.00 53.19 370 ILE A O 1
ATOM 2953 N N . HIS A 1 371 ? -3.144 -49.989 10.261 1.00 55.81 371 HIS A N 1
ATOM 2954 C CA . HIS A 1 371 ? -3.118 -50.950 9.158 1.00 55.81 371 HIS A CA 1
ATOM 2955 C C . HIS A 1 371 ? -1.722 -51.594 8.982 1.00 55.81 371 HIS A C 1
ATOM 2957 O O . HIS A 1 371 ? -0.703 -50.896 9.049 1.00 55.81 371 HIS A O 1
ATOM 2963 N N . PRO A 1 372 ? -1.632 -52.911 8.703 1.00 70.25 372 PRO A N 1
ATOM 2964 C CA . PRO A 1 372 ? -0.363 -53.570 8.400 1.00 70.25 372 PRO A CA 1
ATOM 2965 C C . PRO A 1 372 ? 0.355 -52.933 7.203 1.00 70.25 372 PRO A C 1
ATOM 2967 O O . PRO A 1 372 ? -0.272 -52.571 6.207 1.00 70.25 372 PRO A O 1
ATOM 2970 N N . GLN A 1 373 ? 1.690 -52.860 7.255 1.00 60.06 373 GLN A N 1
ATOM 2971 C CA . GLN A 1 373 ? 2.496 -52.234 6.193 1.00 60.06 373 GLN A CA 1
ATOM 2972 C C . GLN A 1 373 ? 2.269 -52.854 4.805 1.00 60.06 373 GLN A C 1
ATOM 2974 O O . GLN A 1 373 ? 2.362 -52.146 3.809 1.00 60.06 373 GLN A O 1
ATOM 2979 N N . GLU A 1 374 ? 1.938 -54.145 4.729 1.00 61.75 374 GLU A N 1
ATOM 2980 C CA . GLU A 1 374 ? 1.605 -54.831 3.475 1.00 61.75 374 GLU A CA 1
ATOM 2981 C C . GLU A 1 374 ? 0.296 -54.311 2.858 1.00 61.75 374 GLU A C 1
ATOM 2983 O O . GLU A 1 374 ? 0.209 -54.169 1.642 1.00 61.75 374 GLU A O 1
ATOM 2988 N N . GLU A 1 375 ? -0.697 -53.956 3.680 1.00 67.44 375 GLU A N 1
ATOM 2989 C CA . GLU A 1 375 ? -1.961 -53.379 3.215 1.00 67.44 375 GLU A CA 1
ATOM 2990 C C . GLU A 1 375 ? -1.770 -51.925 2.761 1.00 67.44 375 GLU A C 1
ATOM 2992 O O . GLU A 1 375 ? -2.276 -51.534 1.712 1.00 67.44 375 GLU A O 1
ATOM 2997 N N . ILE A 1 376 ? -0.971 -51.142 3.495 1.00 63.06 376 ILE A N 1
ATOM 2998 C CA . ILE A 1 376 ? -0.609 -49.764 3.120 1.00 63.06 376 ILE A CA 1
ATOM 2999 C C . ILE A 1 376 ? 0.215 -49.750 1.823 1.00 63.06 376 ILE A C 1
ATOM 3001 O O . ILE A 1 376 ? -0.037 -48.935 0.938 1.00 63.06 376 ILE A O 1
ATOM 3005 N N . HIS A 1 377 ? 1.183 -50.660 1.683 1.00 71.25 377 HIS A N 1
ATOM 3006 C CA . HIS A 1 377 ? 1.985 -50.797 0.467 1.00 71.25 377 HIS A CA 1
ATOM 3007 C C . HIS A 1 377 ? 1.127 -51.242 -0.718 1.00 71.25 377 HIS A C 1
ATOM 3009 O O . HIS A 1 377 ? 1.293 -50.710 -1.811 1.00 71.25 377 HIS A O 1
ATOM 3015 N N . LYS A 1 378 ? 0.162 -52.145 -0.498 1.00 69.56 378 LYS A N 1
ATOM 3016 C CA . LYS A 1 378 ? -0.777 -52.534 -1.547 1.00 69.56 378 LYS A CA 1
ATOM 3017 C C . LYS A 1 378 ? -1.683 -51.372 -1.964 1.00 69.56 378 LYS A C 1
ATOM 3019 O O . LYS A 1 378 ? -1.726 -51.080 -3.146 1.00 69.56 378 LYS A O 1
ATOM 3024 N N . ARG A 1 379 ? -2.296 -50.640 -1.024 1.00 65.56 379 ARG A N 1
ATOM 3025 C CA . ARG A 1 379 ? -3.082 -49.425 -1.335 1.00 65.56 379 ARG A CA 1
ATOM 3026 C C . ARG A 1 379 ? -2.255 -48.343 -2.044 1.00 65.56 379 ARG A C 1
ATOM 3028 O O . ARG A 1 379 ? -2.828 -47.543 -2.769 1.00 65.56 379 ARG A O 1
ATOM 3035 N N . ARG A 1 380 ? -0.931 -48.299 -1.838 1.00 64.81 380 ARG A N 1
ATOM 3036 C CA . ARG A 1 380 ? -0.028 -47.420 -2.598 1.00 64.81 380 ARG A CA 1
ATOM 3037 C C . ARG A 1 380 ? 0.201 -47.925 -4.022 1.00 64.81 380 ARG A C 1
ATOM 3039 O O . ARG A 1 380 ? 0.104 -47.120 -4.928 1.00 64.81 380 ARG A O 1
ATOM 3046 N N . LEU A 1 381 ? 0.464 -49.217 -4.221 1.00 65.69 381 LEU A N 1
ATOM 3047 C CA . LEU A 1 381 ? 0.609 -49.810 -5.559 1.00 65.69 381 LEU A CA 1
ATOM 3048 C C . LEU A 1 381 ? -0.694 -49.705 -6.364 1.00 65.69 381 LEU A C 1
ATOM 3050 O O . LEU A 1 381 ? -0.673 -49.225 -7.489 1.00 65.69 381 LEU A O 1
ATOM 3054 N N . ASP A 1 382 ? -1.829 -50.043 -5.743 1.00 66.50 382 ASP A N 1
ATOM 3055 C CA . ASP A 1 382 ? -3.170 -49.908 -6.324 1.00 66.50 382 ASP A CA 1
ATOM 3056 C C . ASP A 1 382 ? -3.482 -48.437 -6.729 1.00 66.50 382 ASP A C 1
ATOM 3058 O O . ASP A 1 382 ? -4.340 -48.224 -7.575 1.00 66.50 382 ASP A O 1
ATOM 3062 N N . ALA A 1 383 ? -2.780 -47.439 -6.160 1.00 61.66 383 ALA A N 1
ATOM 3063 C CA . ALA A 1 383 ? -2.886 -46.005 -6.483 1.00 61.66 383 ALA A CA 1
ATOM 3064 C C . ALA A 1 383 ? -1.685 -45.435 -7.283 1.00 61.66 383 ALA A C 1
ATOM 3066 O O . ALA A 1 383 ? -1.682 -44.256 -7.633 1.00 61.66 383 ALA A O 1
ATOM 3067 N N . GLU A 1 384 ? -0.656 -46.244 -7.557 1.00 55.44 384 GLU A N 1
ATOM 3068 C CA . GLU A 1 384 ? 0.426 -45.951 -8.513 1.00 55.44 384 GLU A CA 1
ATOM 3069 C C . GLU A 1 384 ? 0.089 -46.521 -9.910 1.00 55.44 384 GLU A C 1
ATOM 3071 O O . GLU A 1 384 ? 0.617 -46.026 -10.904 1.00 55.44 384 GLU A O 1
ATOM 3076 N N . ASP A 1 385 ? -0.827 -47.499 -9.983 1.00 50.88 385 ASP A N 1
ATOM 3077 C CA . ASP A 1 385 ? -1.442 -48.028 -11.214 1.00 50.88 385 ASP A CA 1
ATOM 3078 C C . ASP A 1 385 ? -2.680 -47.214 -11.693 1.00 50.88 385 ASP A C 1
ATOM 3080 O O . ASP A 1 385 ? -3.221 -47.498 -12.764 1.00 50.88 385 ASP A O 1
ATOM 3084 N N . ASP A 1 386 ? -3.137 -46.200 -10.940 1.00 52.31 386 ASP A N 1
ATOM 3085 C CA . ASP A 1 386 ? -4.208 -45.273 -11.357 1.00 52.31 386 ASP A CA 1
ATOM 3086 C C . ASP A 1 386 ? -3.656 -44.202 -12.330 1.00 52.31 386 ASP A C 1
ATOM 3088 O O . ASP A 1 386 ? -2.856 -43.342 -11.950 1.00 52.31 386 ASP A O 1
ATOM 3092 N N . ASP A 1 387 ? -4.111 -44.214 -13.591 1.00 51.59 387 ASP A N 1
ATOM 3093 C CA . ASP A 1 387 ? -3.737 -43.223 -14.616 1.00 51.59 387 ASP A CA 1
ATOM 3094 C C . ASP A 1 387 ? -4.186 -41.798 -14.214 1.00 51.59 387 ASP A C 1
ATOM 3096 O O . ASP A 1 387 ? -5.356 -41.424 -14.345 1.00 51.59 387 ASP A O 1
ATOM 3100 N N . VAL A 1 388 ? -3.244 -40.966 -13.753 1.00 52.88 388 VAL A N 1
ATOM 3101 C CA . VAL A 1 388 ? -3.508 -39.567 -13.371 1.00 52.88 388 VAL A CA 1
ATOM 3102 C C . VAL A 1 388 ? -3.816 -38.719 -14.610 1.00 52.88 388 VAL A C 1
ATOM 3104 O O . VAL A 1 388 ? -2.915 -38.283 -15.332 1.00 52.88 388 VAL A O 1
ATOM 3107 N N . ASP A 1 389 ? -5.100 -38.437 -14.836 1.00 47.06 389 ASP A N 1
ATOM 3108 C CA . ASP A 1 389 ? -5.555 -37.649 -15.983 1.00 47.06 389 ASP A CA 1
ATOM 3109 C C . ASP A 1 389 ? -5.220 -36.150 -15.839 1.00 47.06 389 ASP A C 1
ATOM 3111 O O . ASP A 1 389 ? -5.954 -35.353 -15.254 1.00 47.06 389 ASP A O 1
ATOM 3115 N N . VAL A 1 390 ? -4.081 -35.763 -16.413 1.00 48.56 390 VAL A N 1
ATOM 3116 C CA . VAL A 1 390 ? -3.606 -34.372 -16.528 1.00 48.56 390 VAL A CA 1
ATOM 3117 C C . VAL A 1 390 ? -4.135 -33.630 -17.769 1.00 48.56 390 VAL A C 1
ATOM 3119 O O . VAL A 1 390 ? -3.693 -32.511 -18.037 1.00 48.56 390 VAL A O 1
ATOM 3122 N N . LEU A 1 391 ? -5.061 -34.215 -18.540 1.00 37.94 391 LEU A N 1
ATOM 3123 C CA . LEU A 1 391 ? -5.603 -33.623 -19.775 1.00 37.94 391 LEU A CA 1
ATOM 3124 C C . LEU A 1 391 ? -7.110 -33.328 -19.699 1.00 37.94 391 LEU A C 1
ATOM 3126 O O . LEU A 1 391 ? -7.564 -32.328 -20.266 1.00 37.94 391 LEU A O 1
ATOM 3130 N N . THR A 1 392 ? -7.889 -34.146 -18.992 1.00 42.06 392 THR A N 1
ATOM 3131 C CA . THR A 1 392 ? -9.324 -33.920 -18.788 1.00 42.06 392 THR A CA 1
ATOM 3132 C C . THR A 1 392 ? -9.553 -32.837 -17.741 1.00 42.06 392 THR A C 1
ATOM 3134 O O . THR A 1 392 ? -9.494 -33.061 -16.535 1.00 42.06 392 THR A O 1
ATOM 3137 N N . VAL A 1 393 ? -9.884 -31.633 -18.207 1.00 48.19 393 VAL A N 1
ATOM 3138 C CA . VAL A 1 393 ? -10.365 -30.559 -17.330 1.00 48.19 393 VAL A CA 1
ATOM 3139 C C . VAL A 1 393 ? -11.776 -30.906 -16.852 1.00 48.19 393 VAL A C 1
ATOM 3141 O O . VAL A 1 393 ? -12.735 -30.718 -17.605 1.00 48.19 393 VAL A O 1
ATOM 3144 N N . GLU A 1 394 ? -11.912 -31.381 -15.609 1.00 42.38 394 GLU A N 1
ATOM 3145 C CA . GLU A 1 394 ? -13.225 -31.621 -14.997 1.00 42.38 394 GLU A CA 1
ATOM 3146 C C . GLU A 1 394 ? -14.129 -30.370 -15.083 1.00 42.38 394 GLU A C 1
ATOM 3148 O O . GLU A 1 394 ? -13.670 -29.250 -14.821 1.00 42.38 394 GLU A O 1
ATOM 3153 N N . PRO A 1 395 ? -15.425 -30.522 -15.416 1.00 40.75 395 PRO A N 1
ATOM 3154 C CA . PRO A 1 395 ? -16.364 -29.407 -15.424 1.00 40.75 395 PRO A CA 1
ATOM 3155 C C . PRO A 1 395 ? -16.615 -28.898 -13.999 1.00 40.75 395 PRO A C 1
ATOM 3157 O O . PRO A 1 395 ? -16.898 -29.664 -13.071 1.00 40.75 395 PRO A O 1
ATOM 3160 N N . ILE A 1 396 ? -16.549 -27.577 -13.821 1.00 42.31 396 ILE A N 1
ATOM 3161 C CA . ILE A 1 396 ? -16.705 -26.938 -12.513 1.00 42.31 396 ILE A CA 1
ATOM 3162 C C . ILE A 1 396 ? -18.173 -27.048 -12.086 1.00 42.31 396 ILE A C 1
ATOM 3164 O O . ILE A 1 396 ? -19.031 -26.303 -12.552 1.00 42.31 396 ILE A O 1
ATOM 3168 N N . LYS A 1 397 ? -18.470 -27.967 -11.158 1.00 32.81 397 LYS A N 1
ATOM 3169 C CA . LYS A 1 397 ? -19.798 -28.100 -10.533 1.00 32.81 397 LYS A CA 1
ATOM 3170 C C . LYS A 1 397 ? -20.167 -26.817 -9.768 1.00 32.81 397 LYS A C 1
ATOM 3172 O O . LYS A 1 397 ? -19.836 -26.696 -8.585 1.00 32.81 397 LYS A O 1
ATOM 3177 N N . GLY A 1 398 ? -20.853 -25.899 -10.453 1.00 40.34 398 GLY A N 1
ATOM 3178 C CA . GLY A 1 398 ? -21.327 -24.620 -9.921 1.00 40.34 398 GLY A CA 1
ATOM 3179 C C . GLY A 1 398 ? -22.344 -23.893 -10.814 1.00 40.34 398 GLY A C 1
ATOM 3180 O O . GLY A 1 398 ? -23.426 -23.568 -10.330 1.00 40.34 398 GLY A O 1
ATOM 3181 N N . ASP A 1 399 ? -22.035 -23.667 -12.096 1.00 33.84 399 ASP A N 1
ATOM 3182 C CA . ASP A 1 399 ? -22.834 -22.776 -12.958 1.00 33.84 399 ASP A CA 1
ATOM 3183 C C . ASP A 1 399 ? -23.965 -23.480 -13.731 1.00 33.84 399 ASP A C 1
ATOM 3185 O O . ASP A 1 399 ? -23.779 -24.513 -14.374 1.00 33.84 399 ASP A O 1
ATOM 3189 N N . VAL A 1 400 ? -25.166 -22.890 -13.697 1.00 39.59 400 VAL A N 1
ATOM 3190 C CA . VAL A 1 400 ? -26.407 -23.479 -14.238 1.00 39.59 400 VAL A CA 1
ATOM 3191 C C . VAL A 1 400 ? -26.718 -22.949 -15.649 1.00 39.59 400 VAL A C 1
ATOM 3193 O O . VAL A 1 400 ? -27.766 -22.347 -15.879 1.00 39.59 400 VAL A O 1
ATOM 3196 N N . VAL A 1 401 ? -25.801 -23.154 -16.606 1.00 42.38 401 VAL A N 1
ATOM 3197 C CA . VAL A 1 401 ? -26.045 -22.922 -18.049 1.00 42.38 401 VAL A CA 1
ATOM 3198 C C . VAL A 1 401 ? -25.242 -23.911 -18.915 1.00 42.38 401 VAL A C 1
ATOM 3200 O O . VAL A 1 401 ? -24.036 -23.753 -19.039 1.00 42.38 401 VAL A O 1
ATOM 3203 N N . ASP A 1 402 ? -25.917 -24.891 -19.533 1.00 45.12 402 ASP A N 1
ATOM 3204 C CA . ASP A 1 402 ? -25.494 -25.758 -20.663 1.00 45.12 402 ASP A CA 1
ATOM 3205 C C . ASP A 1 402 ? -23.975 -25.856 -21.000 1.00 45.12 402 ASP A C 1
ATOM 3207 O O . ASP A 1 402 ? -23.562 -25.572 -22.128 1.00 45.12 402 ASP A O 1
ATOM 3211 N N . GLU A 1 403 ? -23.119 -26.294 -20.066 1.00 47.16 403 GLU A N 1
ATOM 3212 C CA . GLU A 1 403 ? -21.663 -26.378 -20.313 1.00 47.16 403 GLU A CA 1
ATOM 3213 C C . GLU A 1 403 ? -21.229 -27.549 -21.222 1.00 47.16 403 GLU A C 1
ATOM 3215 O O . GLU A 1 403 ? -20.108 -27.525 -21.730 1.00 47.16 403 GLU A O 1
ATOM 3220 N N . GLU A 1 404 ? -22.090 -28.543 -21.492 1.00 43.66 404 GLU A N 1
ATOM 3221 C CA . GLU A 1 404 ? -21.730 -29.781 -22.224 1.00 43.66 404 GLU A CA 1
ATOM 3222 C C . GLU A 1 404 ? -21.167 -29.560 -23.645 1.00 43.66 404 GLU A C 1
ATOM 3224 O O . GLU A 1 404 ? -20.573 -30.472 -24.214 1.00 43.66 404 GLU A O 1
ATOM 3229 N N . ASN A 1 405 ? -21.336 -28.370 -24.234 1.00 49.00 405 ASN A N 1
ATOM 3230 C CA . ASN A 1 405 ? -20.752 -27.993 -25.530 1.00 49.00 405 ASN A CA 1
ATOM 3231 C C . ASN A 1 405 ? -20.168 -26.559 -25.541 1.00 49.00 405 ASN A C 1
ATOM 3233 O O . ASN A 1 405 ? -20.178 -25.885 -26.573 1.00 49.00 405 ASN A O 1
ATOM 3237 N N . ALA A 1 406 ? -19.663 -26.062 -24.405 1.00 61.12 406 ALA A N 1
ATOM 3238 C CA . ALA A 1 406 ? -19.048 -24.734 -24.333 1.00 61.12 406 ALA A CA 1
ATOM 3239 C C . ALA A 1 406 ? -17.752 -24.654 -25.172 1.00 61.12 406 ALA A C 1
ATOM 3241 O O . ALA A 1 406 ? -16.746 -25.293 -24.853 1.00 61.12 406 ALA A O 1
ATOM 3242 N N . PHE A 1 407 ? -17.753 -23.849 -26.242 1.00 78.19 407 PHE A N 1
ATOM 3243 C CA . PHE A 1 407 ? -16.584 -23.689 -27.109 1.00 78.19 407 PHE A CA 1
ATOM 3244 C C . PHE A 1 407 ? -15.438 -22.978 -26.373 1.00 78.19 407 PHE A C 1
ATOM 3246 O O . PHE A 1 407 ? -15.607 -21.874 -25.854 1.00 78.19 407 PHE A O 1
ATOM 3253 N N . ARG A 1 408 ? -14.244 -23.579 -26.401 1.00 76.56 408 ARG A N 1
ATOM 3254 C CA . ARG A 1 408 ? -12.993 -22.956 -25.946 1.00 76.56 408 ARG A CA 1
ATOM 3255 C C . ARG A 1 408 ? -12.135 -22.609 -27.163 1.00 76.56 408 ARG A C 1
ATOM 3257 O O . ARG A 1 408 ? -11.855 -23.480 -27.986 1.00 76.56 408 ARG A O 1
ATOM 3264 N N . MET A 1 409 ? -11.707 -21.351 -27.274 1.00 82.06 409 MET A N 1
ATOM 3265 C CA . MET A 1 409 ? -10.815 -20.916 -28.354 1.00 82.06 409 MET A CA 1
ATOM 3266 C C . MET A 1 409 ? -9.445 -21.605 -28.207 1.00 82.06 409 MET A C 1
ATOM 3268 O O . MET A 1 409 ? -8.840 -21.496 -27.139 1.00 82.06 409 MET A O 1
ATOM 3272 N N . PRO A 1 410 ? -8.926 -22.304 -29.235 1.00 76.56 410 PRO A N 1
ATOM 3273 C CA . PRO A 1 410 ? -7.641 -22.978 -29.130 1.00 76.56 410 PRO A CA 1
ATOM 3274 C C . PRO A 1 410 ? -6.496 -21.961 -29.135 1.00 76.56 410 PRO A C 1
ATOM 3276 O O . PRO A 1 410 ? -6.492 -20.996 -29.911 1.00 76.56 410 PRO A O 1
ATOM 3279 N N . VAL A 1 411 ? -5.506 -22.218 -28.283 1.00 60.59 411 VAL A N 1
ATOM 3280 C CA . VAL A 1 411 ? -4.272 -21.435 -28.192 1.00 60.59 411 VAL A CA 1
ATOM 3281 C C . VAL A 1 411 ? -3.404 -21.738 -29.414 1.00 60.59 411 VAL A C 1
ATOM 3283 O O . VAL A 1 411 ? -2.898 -22.848 -29.567 1.00 60.59 411 VAL A O 1
ATOM 3286 N N . GLN A 1 412 ? -3.228 -20.750 -30.290 1.00 55.72 412 GLN A N 1
ATOM 3287 C CA . GLN A 1 412 ? -2.260 -20.812 -31.385 1.00 55.72 412 GLN A CA 1
ATOM 3288 C C . GLN A 1 412 ? -0.894 -20.376 -30.841 1.00 55.72 412 GLN A C 1
ATOM 3290 O O . GLN A 1 412 ? -0.692 -19.200 -30.551 1.00 55.72 412 GLN A O 1
ATOM 3295 N N . LEU A 1 413 ? 0.025 -21.331 -30.672 1.00 47.28 413 LEU A N 1
ATOM 3296 C CA . LEU A 1 413 ? 1.379 -21.073 -30.161 1.00 47.28 413 LEU A CA 1
ATOM 3297 C C . LEU A 1 413 ? 2.298 -20.439 -31.227 1.00 47.28 413 LEU A C 1
ATOM 3299 O O . LEU A 1 413 ? 3.180 -19.651 -30.893 1.00 47.28 413 LEU A O 1
ATOM 3303 N N . ASP A 1 414 ? 2.051 -20.730 -32.507 1.00 42.66 414 ASP A N 1
ATOM 3304 C CA . ASP A 1 414 ? 2.918 -20.373 -33.640 1.00 42.66 414 ASP A CA 1
ATOM 3305 C C . ASP A 1 414 ? 2.490 -19.055 -34.326 1.00 42.66 414 ASP A C 1
ATOM 3307 O O . ASP A 1 414 ? 2.166 -19.010 -35.514 1.00 42.66 414 ASP A O 1
ATOM 3311 N N . GLY A 1 415 ? 2.424 -17.965 -33.553 1.00 42.78 415 GLY A N 1
ATOM 3312 C CA . GLY A 1 415 ? 1.922 -16.655 -33.996 1.00 42.78 415 GLY A CA 1
ATOM 3313 C C . GLY A 1 415 ? 3.006 -15.601 -34.255 1.00 42.78 415 GLY A C 1
ATOM 3314 O O . GLY A 1 415 ? 3.139 -14.667 -33.468 1.00 42.78 415 GLY A O 1
ATOM 3315 N N . ASP A 1 416 ? 3.729 -15.688 -35.375 1.00 39.34 416 ASP A N 1
ATOM 3316 C CA . ASP A 1 416 ? 4.898 -14.832 -35.705 1.00 39.34 416 ASP A CA 1
ATOM 3317 C C . ASP A 1 416 ? 4.583 -13.335 -35.995 1.00 39.34 416 ASP A C 1
ATOM 3319 O O . ASP A 1 416 ? 5.459 -12.538 -36.342 1.00 39.34 416 ASP A O 1
ATOM 3323 N N . ASP A 1 417 ? 3.320 -12.920 -35.846 1.00 43.00 417 ASP A N 1
ATOM 3324 C CA . ASP A 1 417 ? 2.760 -11.644 -36.315 1.00 43.00 417 ASP A CA 1
ATOM 3325 C C . ASP A 1 417 ? 3.099 -10.457 -35.373 1.00 43.00 417 ASP A C 1
ATOM 3327 O O . ASP A 1 417 ? 2.247 -9.855 -34.701 1.00 43.00 417 ASP A O 1
ATOM 3331 N N . THR A 1 418 ? 4.395 -10.150 -35.287 1.00 37.59 418 THR A N 1
ATOM 3332 C CA . THR A 1 418 ? 5.028 -9.194 -34.359 1.00 37.59 418 THR A CA 1
ATOM 3333 C C . THR A 1 418 ? 5.074 -7.752 -34.888 1.00 37.59 418 THR A C 1
ATOM 3335 O O . THR A 1 418 ? 6.123 -7.197 -35.209 1.00 37.59 418 THR A O 1
ATOM 3338 N N . GLU A 1 419 ? 3.919 -7.081 -34.898 1.00 41.25 419 GLU A N 1
ATOM 3339 C CA . GLU A 1 419 ? 3.865 -5.608 -34.898 1.00 41.25 419 GLU A CA 1
ATOM 3340 C C . GLU A 1 419 ? 4.443 -5.060 -33.581 1.00 41.25 419 GLU A C 1
ATOM 3342 O O . GLU A 1 419 ? 3.870 -5.251 -32.507 1.00 41.25 419 GLU A O 1
ATOM 3347 N N . SER A 1 420 ? 5.602 -4.402 -33.657 1.00 38.09 420 SER A N 1
ATOM 3348 C CA . SER A 1 420 ? 6.418 -4.065 -32.490 1.00 38.09 420 SER A CA 1
ATOM 3349 C C . SER A 1 420 ? 6.132 -2.676 -31.897 1.00 38.09 420 SER A C 1
ATOM 3351 O O . SER A 1 420 ? 6.768 -1.697 -32.285 1.00 38.09 420 SER A O 1
ATOM 3353 N N . GLU A 1 421 ? 5.298 -2.611 -30.859 1.00 39.19 421 GLU A N 1
ATOM 3354 C CA . GLU A 1 421 ? 5.390 -1.566 -29.825 1.00 39.19 421 GLU A CA 1
ATOM 3355 C C . GLU A 1 421 ? 5.413 -2.209 -28.427 1.00 39.19 421 GLU A C 1
ATOM 3357 O O . GLU A 1 421 ? 4.382 -2.523 -27.843 1.00 39.19 421 GLU A O 1
ATOM 3362 N N . GLU A 1 422 ? 6.633 -2.422 -27.916 1.00 43.56 422 GLU A N 1
ATOM 3363 C CA . GLU A 1 422 ? 6.957 -2.935 -26.570 1.00 43.56 422 GLU A CA 1
ATOM 3364 C C . GLU A 1 422 ? 6.236 -4.233 -26.147 1.00 43.56 422 GLU A C 1
ATOM 3366 O O . GLU A 1 422 ? 5.490 -4.269 -25.171 1.00 43.56 422 GLU A O 1
ATOM 3371 N N . GLU A 1 423 ? 6.525 -5.334 -26.848 1.00 41.09 423 GLU A N 1
ATOM 3372 C CA . GLU A 1 423 ? 6.025 -6.667 -26.492 1.00 41.09 423 GLU A CA 1
ATOM 3373 C C . GLU A 1 423 ? 6.589 -7.172 -25.146 1.00 41.09 423 GLU A C 1
ATOM 3375 O O . GLU A 1 423 ? 7.806 -7.204 -24.917 1.00 41.09 423 GLU A O 1
ATOM 3380 N N . PHE A 1 424 ? 5.686 -7.617 -24.269 1.00 45.56 424 PHE A N 1
ATOM 3381 C CA . PHE A 1 424 ? 5.999 -8.371 -23.059 1.00 45.56 424 PHE A CA 1
ATOM 3382 C C . PHE A 1 424 ? 5.565 -9.830 -23.243 1.00 45.56 424 PHE A C 1
ATOM 3384 O O . PHE A 1 424 ? 4.450 -10.105 -23.676 1.00 45.56 424 PHE A O 1
ATOM 3391 N N . VAL A 1 425 ? 6.445 -10.759 -22.880 1.00 40.53 425 VAL A N 1
ATOM 3392 C CA . VAL A 1 425 ? 6.199 -12.204 -22.874 1.00 40.53 425 VAL A CA 1
ATOM 3393 C C . VAL A 1 425 ? 5.759 -12.610 -21.468 1.00 40.53 425 VAL A C 1
ATOM 3395 O O . VAL A 1 425 ? 6.409 -12.226 -20.493 1.00 40.53 425 VAL A O 1
ATOM 3398 N N . ALA A 1 426 ? 4.681 -13.384 -21.344 1.00 42.84 426 ALA A N 1
ATOM 3399 C CA . ALA A 1 426 ? 4.297 -13.986 -20.068 1.00 42.84 426 ALA A CA 1
ATOM 3400 C C . ALA A 1 426 ? 5.300 -15.089 -19.686 1.00 42.84 426 ALA A C 1
ATOM 3402 O O . ALA A 1 426 ? 5.600 -15.957 -20.504 1.00 42.84 426 ALA A O 1
ATOM 3403 N N . VAL A 1 427 ? 5.829 -15.048 -18.461 1.00 43.06 427 VAL A N 1
ATOM 3404 C CA . VAL A 1 427 ? 6.822 -16.027 -17.957 1.00 43.06 427 VAL A CA 1
ATOM 3405 C C . VAL A 1 427 ? 6.234 -16.923 -16.855 1.00 43.06 427 VAL A C 1
ATOM 3407 O O . VAL A 1 427 ? 6.780 -17.978 -16.546 1.00 43.06 427 VAL A O 1
ATOM 3410 N N . GLY A 1 428 ? 5.072 -16.555 -16.313 1.00 37.31 428 GLY A N 1
ATOM 3411 C CA . GLY A 1 428 ? 4.304 -17.344 -15.352 1.00 37.31 428 GLY A CA 1
ATOM 3412 C C . GLY A 1 428 ? 2.939 -16.708 -15.080 1.00 37.31 428 GLY A C 1
ATOM 3413 O O . GLY A 1 428 ? 2.600 -15.678 -15.669 1.00 37.31 428 GLY A O 1
ATOM 3414 N N . ARG A 1 429 ? 2.149 -17.293 -14.168 1.00 29.19 429 ARG A N 1
ATOM 3415 C CA . ARG A 1 429 ? 0.874 -16.701 -13.717 1.00 29.19 429 ARG A CA 1
ATOM 3416 C C . ARG A 1 429 ? 1.137 -15.350 -13.033 1.00 29.19 429 ARG A C 1
ATOM 3418 O O . ARG A 1 429 ? 1.546 -15.308 -11.879 1.00 29.19 429 ARG A O 1
ATOM 3425 N N . GLY A 1 430 ? 0.883 -14.258 -13.757 1.00 37.44 430 GLY A N 1
ATOM 3426 C CA . GLY A 1 430 ? 0.986 -12.879 -13.266 1.00 37.44 430 GLY A CA 1
ATOM 3427 C C . GLY A 1 430 ? 2.279 -12.125 -13.611 1.00 37.44 430 GLY A C 1
ATOM 3428 O O . GLY A 1 430 ? 2.329 -10.921 -13.374 1.00 37.44 430 GLY A O 1
ATOM 3429 N N . GLU A 1 431 ? 3.295 -12.766 -14.205 1.00 33.69 431 GLU A N 1
ATOM 3430 C CA . GLU A 1 431 ? 4.572 -12.107 -14.533 1.00 33.69 431 GLU A CA 1
ATOM 3431 C C . GLU A 1 431 ? 4.799 -11.918 -16.040 1.00 33.69 431 GLU A C 1
ATOM 3433 O O . GLU A 1 431 ? 4.726 -12.858 -16.836 1.00 33.69 431 GLU A O 1
ATOM 3438 N N . MET A 1 432 ? 5.142 -10.681 -16.419 1.00 41.69 432 MET A N 1
ATOM 3439 C CA . MET A 1 432 ? 5.390 -10.239 -17.793 1.00 41.69 432 MET A CA 1
ATOM 3440 C C . MET A 1 432 ? 6.817 -9.688 -17.951 1.00 41.69 432 MET A C 1
ATOM 3442 O O . MET A 1 432 ? 7.184 -8.705 -17.306 1.00 41.69 432 MET A O 1
ATOM 3446 N N . ARG A 1 433 ? 7.613 -10.260 -18.863 1.00 44.72 433 ARG A N 1
ATOM 3447 C CA . ARG A 1 433 ? 8.992 -9.833 -19.169 1.00 44.72 433 ARG A CA 1
ATOM 3448 C C . ARG A 1 433 ? 9.074 -9.171 -20.544 1.00 44.72 433 ARG A C 1
ATOM 3450 O O . ARG A 1 433 ? 8.698 -9.774 -21.545 1.00 44.72 433 ARG A O 1
ATOM 3457 N N . ARG A 1 434 ? 9.634 -7.961 -20.624 1.00 41.44 434 ARG A N 1
ATOM 3458 C CA . ARG A 1 434 ? 9.918 -7.267 -21.896 1.00 41.44 434 ARG A CA 1
ATOM 3459 C C . ARG A 1 434 ? 10.787 -8.139 -22.820 1.00 41.44 434 ARG A C 1
ATOM 3461 O O . ARG A 1 434 ? 11.819 -8.651 -22.382 1.00 41.44 434 ARG A O 1
ATOM 3468 N N . LYS A 1 435 ? 10.397 -8.280 -24.090 1.00 40.25 435 LYS A N 1
ATOM 3469 C CA . LYS A 1 435 ? 11.137 -9.055 -25.101 1.00 40.25 435 LYS A CA 1
ATOM 3470 C C . LYS A 1 435 ? 12.412 -8.325 -25.542 1.00 40.25 435 LYS A C 1
ATOM 3472 O O . LYS A 1 435 ? 12.410 -7.107 -25.736 1.00 40.25 435 LYS A O 1
ATOM 3477 N N . SER A 1 436 ? 13.507 -9.065 -25.697 1.00 40.41 436 SER A N 1
ATOM 3478 C CA . SER A 1 436 ? 14.805 -8.533 -26.130 1.00 40.41 436 SER A CA 1
ATOM 3479 C C . SER A 1 436 ? 14.812 -8.328 -27.660 1.00 40.41 436 SER A C 1
ATOM 3481 O O . SER A 1 436 ? 14.367 -9.229 -28.370 1.00 40.41 436 SER A O 1
ATOM 3483 N N . PRO A 1 437 ? 15.361 -7.224 -28.217 1.00 37.19 437 PRO A N 1
ATOM 3484 C CA . PRO A 1 437 ? 15.409 -6.995 -29.675 1.00 37.19 437 PRO A CA 1
ATOM 3485 C C . PRO A 1 437 ? 16.262 -7.987 -30.495 1.00 37.19 437 PRO A C 1
ATOM 3487 O O . PRO A 1 437 ? 16.395 -7.828 -31.707 1.00 37.19 437 PRO A O 1
ATOM 3490 N N . SER A 1 438 ? 16.892 -8.964 -29.839 1.00 36.72 438 SER A N 1
ATOM 3491 C CA . SER A 1 438 ? 17.845 -9.933 -30.393 1.00 36.72 438 SER A CA 1
ATOM 3492 C C . SER A 1 438 ? 17.269 -11.330 -30.638 1.00 36.72 438 SER A C 1
ATOM 3494 O O . SER A 1 438 ? 17.820 -12.077 -31.449 1.00 36.72 438 SER A O 1
ATOM 3496 N N . ASP A 1 439 ? 16.188 -11.702 -29.949 1.00 41.03 439 ASP A N 1
ATOM 3497 C CA . ASP A 1 439 ? 15.826 -13.110 -29.718 1.00 41.03 439 ASP A CA 1
ATOM 3498 C C . ASP A 1 439 ? 14.937 -13.671 -30.845 1.00 41.03 439 ASP A C 1
ATOM 3500 O O . ASP A 1 439 ? 13.849 -14.190 -30.614 1.00 41.03 439 ASP A O 1
ATOM 3504 N N . GLY A 1 440 ? 15.393 -13.511 -32.092 1.00 41.19 440 GLY A N 1
ATOM 3505 C CA . GLY A 1 440 ? 14.612 -13.806 -33.300 1.00 41.19 440 GLY A CA 1
ATOM 3506 C C . GLY A 1 440 ? 15.442 -14.006 -34.573 1.00 41.19 440 GLY A C 1
ATOM 3507 O O . GLY A 1 440 ? 14.991 -13.652 -35.659 1.00 41.19 440 GLY A O 1
ATOM 3508 N N . ARG A 1 441 ? 16.682 -14.512 -34.468 1.00 29.62 441 ARG A N 1
ATOM 3509 C CA . ARG A 1 441 ? 17.543 -14.816 -35.633 1.00 29.62 441 ARG A CA 1
ATOM 3510 C C . ARG A 1 441 ? 18.298 -16.139 -35.497 1.00 29.62 441 ARG A C 1
ATOM 3512 O O . ARG A 1 441 ? 19.520 -16.153 -35.361 1.00 29.62 441 ARG A O 1
ATOM 3519 N N . ASN A 1 442 ? 17.576 -17.253 -35.604 1.00 29.25 442 ASN A N 1
ATOM 3520 C CA . ASN A 1 442 ? 18.212 -18.518 -35.969 1.00 29.25 442 ASN A CA 1
ATOM 3521 C C . ASN A 1 442 ? 18.507 -18.520 -37.475 1.00 29.25 442 ASN A C 1
ATOM 3523 O O . ASN A 1 442 ? 17.633 -18.238 -38.291 1.00 29.25 442 ASN A O 1
ATOM 3527 N N . TYR A 1 443 ? 19.751 -18.826 -37.840 1.00 26.77 443 TYR A N 1
ATOM 3528 C CA . TYR A 1 443 ? 20.158 -18.974 -39.234 1.00 26.77 443 TYR A CA 1
ATOM 3529 C C . TYR A 1 443 ? 19.776 -20.360 -39.753 1.00 26.77 443 TYR A C 1
ATOM 3531 O O . TYR A 1 443 ? 20.247 -21.365 -39.223 1.00 26.77 443 TYR A O 1
ATOM 3539 N N . GLN A 1 444 ? 19.077 -20.412 -40.883 1.00 26.48 444 GLN A N 1
ATOM 3540 C CA . GLN A 1 444 ? 19.231 -21.521 -41.818 1.00 26.48 444 GLN A CA 1
ATOM 3541 C C . GLN A 1 444 ? 19.312 -20.970 -43.245 1.00 26.48 444 GLN A C 1
ATOM 3543 O O . GLN A 1 444 ? 18.804 -19.887 -43.527 1.00 26.48 444 GLN A O 1
ATOM 3548 N N . LEU A 1 445 ? 20.095 -21.637 -44.094 1.00 25.58 445 LEU A N 1
ATOM 3549 C CA . LEU A 1 445 ? 20.545 -21.066 -45.363 1.00 25.58 445 LEU A CA 1
ATOM 3550 C C . LEU A 1 445 ? 19.521 -21.267 -46.475 1.00 25.58 445 LEU A C 1
ATOM 3552 O O . LEU A 1 445 ? 18.976 -22.360 -46.607 1.00 25.58 445 LEU A O 1
ATOM 3556 N N . ASP A 1 446 ? 19.437 -20.280 -47.363 1.00 26.56 446 ASP A N 1
ATOM 3557 C CA . ASP A 1 446 ? 19.178 -20.546 -48.774 1.00 26.56 446 ASP A CA 1
ATOM 3558 C C . ASP A 1 446 ? 20.115 -19.709 -49.667 1.00 26.56 446 ASP A C 1
ATOM 3560 O O . ASP A 1 446 ? 20.884 -18.880 -49.168 1.00 26.56 446 ASP A O 1
ATOM 3564 N N . SER A 1 447 ? 20.155 -20.013 -50.964 1.00 25.44 447 SER A N 1
ATOM 3565 C CA . SER A 1 447 ? 21.300 -19.708 -51.841 1.00 25.44 447 SER A CA 1
ATOM 3566 C C . SER A 1 447 ? 21.064 -18.651 -52.939 1.00 25.44 447 SER A C 1
ATOM 3568 O O . SER A 1 447 ? 19.935 -18.302 -53.255 1.00 25.44 447 SER A O 1
ATOM 3570 N N . GLU A 1 448 ? 22.179 -18.192 -53.537 1.00 26.56 448 GLU A N 1
ATOM 3571 C CA . GLU A 1 448 ? 22.309 -17.338 -54.744 1.00 26.56 448 GLU A CA 1
ATOM 3572 C C . GLU A 1 448 ? 22.041 -15.812 -54.626 1.00 26.56 448 GLU A C 1
ATOM 3574 O O . GLU A 1 448 ? 20.896 -15.387 -54.547 1.00 26.56 448 GLU A O 1
ATOM 3579 N N . ALA A 1 449 ? 23.106 -14.979 -54.735 1.00 28.95 449 ALA A N 1
ATOM 3580 C CA . ALA A 1 449 ? 23.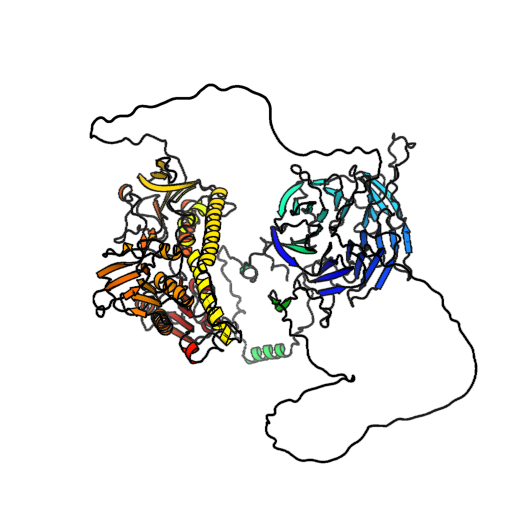186 -13.772 -55.609 1.00 28.95 449 ALA A CA 1
ATOM 3581 C C . ALA A 1 449 ? 24.458 -12.883 -55.400 1.00 28.95 449 ALA A C 1
ATOM 3583 O O . ALA A 1 449 ? 24.457 -11.927 -54.636 1.00 28.95 449 ALA A O 1
ATOM 3584 N N . ILE A 1 450 ? 25.536 -13.195 -56.134 1.00 27.95 450 ILE A N 1
ATOM 3585 C CA . ILE A 1 450 ? 26.521 -12.301 -56.813 1.00 27.95 450 ILE A CA 1
ATOM 3586 C C . ILE A 1 450 ? 26.812 -10.864 -56.261 1.00 27.95 450 ILE A C 1
ATOM 3588 O O . ILE A 1 450 ? 25.982 -9.969 -56.375 1.00 27.95 450 ILE A O 1
ATOM 3592 N N . GLY A 1 451 ? 28.089 -10.593 -55.909 1.00 26.48 451 GLY A N 1
ATOM 3593 C CA . GLY A 1 451 ? 28.721 -9.246 -55.817 1.00 26.48 451 GLY A CA 1
ATOM 3594 C C . GLY A 1 451 ? 29.698 -9.101 -54.624 1.00 26.48 451 GLY A C 1
ATOM 3595 O O . GLY A 1 451 ? 29.256 -9.142 -53.488 1.00 26.48 451 GLY A O 1
ATOM 3596 N N . SER A 1 452 ? 31.036 -9.121 -54.766 1.00 24.98 452 SER A N 1
ATOM 3597 C CA . SER A 1 452 ? 31.951 -8.084 -55.317 1.00 24.98 452 SER A CA 1
ATOM 3598 C C . SER A 1 452 ? 32.004 -6.794 -54.465 1.00 24.98 452 SER A C 1
ATOM 3600 O O . SER A 1 452 ? 31.006 -6.087 -54.433 1.00 24.98 452 SER A O 1
ATOM 3602 N N . ALA A 1 453 ? 33.113 -6.381 -53.823 1.00 26.95 453 ALA A N 1
ATOM 3603 C CA . ALA A 1 453 ? 34.482 -6.932 -53.724 1.00 26.95 453 ALA A CA 1
ATOM 3604 C C . ALA A 1 453 ? 35.244 -6.373 -52.480 1.00 26.95 453 ALA A C 1
ATOM 3606 O O . ALA A 1 453 ? 34.757 -5.431 -51.864 1.00 26.95 453 ALA A O 1
ATOM 3607 N N . ASP A 1 454 ? 36.440 -6.924 -52.195 1.00 27.36 454 ASP A N 1
ATOM 3608 C CA . ASP A 1 454 ? 37.532 -6.421 -51.315 1.00 27.36 454 ASP A CA 1
ATOM 3609 C C . ASP A 1 454 ? 37.252 -6.216 -49.789 1.00 27.36 454 ASP A C 1
ATOM 3611 O O . ASP A 1 454 ? 36.139 -5.928 -49.375 1.00 27.36 454 ASP A O 1
ATOM 3615 N N . GLU A 1 455 ? 38.195 -6.388 -48.840 1.00 26.31 455 GLU A N 1
ATOM 3616 C CA . GLU A 1 455 ? 39.597 -6.848 -48.916 1.00 26.31 455 GLU A CA 1
ATOM 3617 C C . GLU A 1 455 ? 40.044 -7.705 -47.684 1.00 26.31 455 GLU A C 1
ATOM 3619 O O . GLU A 1 455 ? 39.490 -7.636 -46.592 1.00 26.31 455 GLU A O 1
ATOM 3624 N N . GLN A 1 456 ? 41.080 -8.523 -47.906 1.00 25.83 456 GLN A N 1
ATOM 3625 C CA . GLN A 1 456 ? 41.859 -9.460 -47.053 1.00 25.83 456 GLN A CA 1
ATOM 3626 C C . GLN A 1 456 ? 41.734 -9.497 -45.489 1.00 25.83 456 GLN A C 1
ATOM 3628 O O . GLN A 1 456 ? 41.989 -8.502 -44.810 1.00 25.83 456 GLN A O 1
ATOM 3633 N N . PRO A 1 457 ? 41.590 -10.701 -44.868 1.00 26.72 457 PRO A N 1
ATOM 3634 C CA . PRO A 1 457 ? 41.660 -10.915 -43.408 1.00 26.72 457 PRO A CA 1
ATOM 3635 C C . PRO A 1 457 ? 43.032 -11.406 -42.871 1.00 26.72 457 PRO A C 1
ATOM 3637 O O . PRO A 1 457 ? 43.806 -12.071 -43.566 1.00 26.72 457 PRO A O 1
ATOM 3640 N N . ARG A 1 458 ? 43.313 -11.187 -41.571 1.00 24.45 458 ARG A N 1
ATOM 3641 C CA . ARG A 1 458 ? 44.497 -11.738 -40.859 1.00 24.45 458 ARG A CA 1
ATOM 3642 C C . ARG A 1 458 ? 44.209 -13.071 -40.141 1.00 24.45 458 ARG A C 1
ATOM 3644 O O . ARG A 1 458 ? 43.176 -13.250 -39.510 1.00 24.45 458 ARG A O 1
ATOM 3651 N N . LYS A 1 459 ? 45.169 -14.005 -40.207 1.00 23.22 459 LYS A N 1
ATOM 3652 C CA . LYS A 1 459 ? 45.066 -15.405 -39.731 1.00 23.22 459 LYS A CA 1
ATOM 3653 C C . LYS A 1 459 ? 45.440 -15.603 -38.252 1.00 23.22 459 LYS A C 1
ATOM 3655 O O . LYS A 1 459 ? 46.466 -15.080 -37.824 1.00 23.22 459 LYS A O 1
ATOM 3660 N N . LYS A 1 460 ? 44.751 -16.536 -37.577 1.00 25.30 460 LYS A N 1
ATOM 3661 C CA . LYS A 1 460 ? 45.271 -17.523 -36.588 1.00 25.30 460 LYS A CA 1
ATOM 3662 C C . LYS A 1 460 ? 44.207 -18.632 -36.439 1.00 25.30 460 LYS A C 1
ATOM 3664 O O . LYS A 1 460 ? 43.113 -18.354 -35.984 1.00 25.30 460 LYS A O 1
ATOM 3669 N N . LYS A 1 461 ? 44.367 -19.802 -37.069 1.00 23.20 461 LYS A N 1
ATOM 3670 C CA . LYS A 1 461 ? 45.074 -21.008 -36.572 1.00 23.20 461 LYS A CA 1
ATOM 3671 C C . LYS A 1 461 ? 44.518 -21.575 -35.251 1.00 23.20 461 LYS A C 1
ATOM 3673 O O . LYS A 1 461 ? 44.914 -21.124 -34.185 1.00 23.20 461 LYS A O 1
ATOM 3678 N N . ALA A 1 462 ? 43.754 -22.662 -35.374 1.00 25.27 462 ALA A N 1
ATOM 3679 C CA . ALA A 1 462 ? 43.629 -23.741 -34.389 1.00 25.27 462 ALA A CA 1
ATOM 3680 C C . ALA A 1 462 ? 44.096 -25.068 -35.040 1.00 25.27 462 ALA A C 1
ATOM 3682 O O . ALA A 1 462 ? 44.290 -25.119 -36.259 1.00 25.27 462 ALA A O 1
ATOM 3683 N N . SER A 1 463 ? 44.369 -26.103 -34.245 1.00 26.23 463 SER A N 1
ATOM 3684 C CA . SER A 1 463 ? 45.119 -27.305 -34.654 1.00 26.23 463 SER A CA 1
ATOM 3685 C C . SER A 1 463 ? 44.261 -28.486 -35.129 1.00 26.23 463 SER A C 1
ATOM 3687 O O . SER A 1 463 ? 43.224 -28.781 -34.547 1.00 26.23 463 SER A O 1
ATOM 3689 N N . TYR A 1 464 ? 44.768 -29.215 -36.127 1.00 23.58 464 TYR A N 1
ATOM 3690 C CA . TYR A 1 464 ? 44.251 -30.508 -36.595 1.00 23.58 464 TYR A CA 1
ATOM 3691 C C . TYR A 1 464 ? 44.835 -31.682 -35.790 1.00 23.58 464 TYR A C 1
ATOM 3693 O O . TYR A 1 464 ? 46.043 -31.706 -35.554 1.00 23.58 464 TYR A O 1
ATOM 3701 N N . ILE A 1 465 ? 44.019 -32.708 -35.524 1.00 26.66 465 ILE A N 1
ATOM 3702 C CA . ILE A 1 465 ? 44.448 -34.114 -35.400 1.00 26.66 465 ILE A CA 1
ATOM 3703 C C . ILE A 1 465 ? 43.445 -34.953 -36.225 1.00 26.66 465 ILE A C 1
ATOM 3705 O O . ILE A 1 465 ? 42.244 -34.778 -36.026 1.00 26.66 465 ILE A O 1
ATOM 3709 N N . PRO A 1 466 ? 43.881 -35.791 -37.189 1.00 28.92 466 PRO A N 1
ATOM 3710 C CA . PRO A 1 466 ? 42.979 -36.453 -38.139 1.00 28.92 466 PRO A CA 1
ATOM 3711 C C . PRO A 1 466 ? 42.684 -37.924 -37.800 1.00 28.92 466 PRO A C 1
ATOM 3713 O O . PRO A 1 466 ? 43.526 -38.612 -37.226 1.00 28.92 466 PRO A O 1
ATOM 3716 N N . ILE A 1 467 ? 41.550 -38.440 -38.292 1.00 27.98 467 ILE A N 1
ATOM 3717 C CA . ILE A 1 467 ? 41.321 -39.881 -38.501 1.00 27.98 467 ILE A CA 1
ATOM 3718 C C . ILE A 1 467 ? 40.795 -40.121 -39.932 1.00 27.98 467 ILE A C 1
ATOM 3720 O O . ILE A 1 467 ? 40.018 -39.343 -40.481 1.00 27.98 467 ILE A O 1
ATOM 3724 N N . THR A 1 468 ? 41.303 -41.187 -40.544 1.00 28.19 468 THR A N 1
ATOM 3725 C CA . THR A 1 468 ? 41.041 -41.745 -41.887 1.00 28.19 468 THR A CA 1
ATOM 3726 C C . THR A 1 468 ? 39.732 -42.557 -41.967 1.00 28.19 468 THR A C 1
ATOM 3728 O O . THR A 1 468 ? 39.289 -43.043 -40.936 1.00 28.19 468 THR A O 1
ATOM 3731 N N . SER A 1 469 ? 39.125 -42.896 -43.115 1.00 27.31 469 SER A N 1
ATOM 3732 C CA . SER A 1 469 ? 39.174 -42.424 -44.520 1.00 27.31 469 SER A CA 1
ATOM 3733 C C . SER A 1 469 ? 38.153 -43.235 -45.368 1.00 27.31 469 SER A C 1
ATOM 3735 O O . SER A 1 469 ? 37.666 -44.260 -44.910 1.00 27.31 469 SER A O 1
ATOM 3737 N N . LEU A 1 470 ? 37.912 -42.826 -46.629 1.00 27.56 470 LEU A N 1
ATOM 3738 C CA . LEU A 1 470 ? 37.549 -43.695 -47.780 1.00 27.56 470 LEU A CA 1
ATOM 3739 C C . LEU A 1 470 ? 36.236 -44.541 -47.760 1.00 27.56 470 LEU A C 1
ATOM 3741 O O . LEU A 1 470 ? 36.222 -45.634 -47.209 1.00 27.56 470 LEU A O 1
ATOM 3745 N N . LEU A 1 471 ? 35.212 -44.138 -48.551 1.00 26.11 471 LEU A N 1
ATOM 3746 C CA . LEU A 1 471 ? 34.702 -44.837 -49.777 1.00 26.11 471 LEU A CA 1
ATOM 3747 C C . LEU A 1 471 ? 33.248 -44.445 -50.197 1.00 26.11 471 LEU A C 1
ATOM 3749 O O . LEU A 1 471 ? 32.301 -44.826 -49.530 1.00 26.11 471 LEU A O 1
ATOM 3753 N N . ILE A 1 472 ? 33.124 -43.727 -51.335 1.00 28.14 472 ILE A N 1
ATOM 3754 C CA . ILE A 1 472 ? 32.185 -43.807 -52.509 1.00 28.14 472 ILE A CA 1
ATOM 3755 C C . ILE A 1 472 ? 30.699 -44.341 -52.414 1.00 28.14 472 ILE A C 1
ATOM 3757 O O . ILE A 1 472 ? 30.305 -44.916 -51.413 1.00 28.14 472 ILE A O 1
ATOM 3761 N N . PRO A 1 473 ? 29.787 -44.066 -53.399 1.00 35.62 473 PRO A N 1
ATOM 3762 C CA . PRO A 1 473 ? 28.442 -43.540 -53.068 1.00 35.62 473 PRO A CA 1
ATOM 3763 C C . PRO A 1 473 ? 27.237 -44.136 -53.865 1.00 35.62 473 PRO A C 1
ATOM 3765 O O . PRO A 1 473 ? 27.395 -45.081 -54.630 1.00 35.62 473 PRO A O 1
ATOM 3768 N N . ARG A 1 474 ? 26.078 -43.439 -53.789 1.00 24.78 474 ARG A N 1
ATOM 3769 C CA . ARG A 1 474 ? 24.950 -43.290 -54.765 1.00 24.78 474 ARG A CA 1
ATOM 3770 C C . ARG A 1 474 ? 23.569 -43.875 -54.404 1.00 24.78 474 ARG A C 1
ATOM 3772 O O . ARG A 1 474 ? 23.395 -45.077 -54.309 1.00 24.78 474 ARG A O 1
ATOM 3779 N N . LYS A 1 475 ? 22.592 -42.953 -54.471 1.00 25.69 475 LYS A N 1
ATOM 3780 C CA . LYS A 1 475 ? 21.240 -43.021 -55.082 1.00 25.69 475 LYS A CA 1
ATOM 3781 C C . LYS A 1 475 ? 20.311 -44.209 -54.780 1.00 25.69 475 LYS A C 1
ATOM 3783 O O . LYS A 1 475 ? 20.566 -45.339 -55.172 1.00 25.69 475 LYS A O 1
ATOM 3788 N N . ALA A 1 476 ? 19.108 -43.865 -54.318 1.00 29.70 476 ALA A N 1
ATOM 3789 C CA . ALA A 1 476 ? 17.912 -44.693 -54.450 1.00 29.70 476 ALA A CA 1
ATOM 3790 C C . ALA A 1 476 ? 17.327 -44.661 -55.879 1.00 29.70 476 ALA A C 1
ATOM 3792 O O . ALA A 1 476 ? 17.421 -43.636 -56.560 1.00 29.70 476 ALA A O 1
ATOM 3793 N N . ALA A 1 477 ? 16.672 -45.757 -56.282 1.00 28.50 477 ALA A N 1
ATOM 3794 C CA . ALA A 1 477 ? 15.539 -45.801 -57.217 1.00 28.50 477 ALA A CA 1
ATOM 3795 C C . ALA A 1 477 ? 14.927 -47.218 -57.244 1.00 28.50 477 ALA A C 1
ATOM 3797 O O . ALA A 1 477 ? 15.657 -48.189 -57.426 1.00 28.50 477 ALA A O 1
ATOM 3798 N N . ALA A 1 478 ? 13.600 -47.333 -57.132 1.00 25.77 478 ALA A N 1
ATOM 3799 C CA . ALA A 1 478 ? 12.828 -48.516 -57.527 1.00 25.77 478 ALA A CA 1
ATOM 3800 C C . ALA A 1 478 ? 11.378 -48.100 -57.839 1.00 25.77 478 ALA A C 1
ATOM 3802 O O . ALA A 1 478 ? 10.845 -47.198 -57.194 1.00 25.77 478 ALA A O 1
ATOM 3803 N N . SER A 1 479 ? 10.759 -48.717 -58.847 1.00 29.47 479 SER A N 1
ATOM 3804 C CA . SER A 1 479 ? 9.420 -48.373 -59.347 1.00 29.47 479 SER A CA 1
ATOM 3805 C C . SER A 1 479 ? 8.794 -49.539 -60.130 1.00 29.47 479 SER A C 1
ATOM 3807 O O . SER A 1 479 ? 9.466 -50.530 -60.416 1.00 29.47 479 SER A O 1
ATOM 3809 N N . GLY A 1 480 ? 7.513 -49.409 -60.493 1.00 27.67 480 GLY A N 1
ATOM 3810 C CA . GLY A 1 480 ? 6.781 -50.309 -61.397 1.00 27.67 480 GLY A CA 1
ATOM 3811 C C . GLY A 1 480 ? 5.294 -50.398 -61.025 1.00 27.67 480 GLY A C 1
ATOM 3812 O O . GLY A 1 480 ? 4.963 -50.242 -59.857 1.00 27.67 480 GLY A O 1
ATOM 3813 N N . ASN A 1 481 ? 4.338 -50.623 -61.933 1.00 27.11 481 ASN A N 1
ATOM 3814 C CA . ASN A 1 481 ? 4.361 -50.790 -63.400 1.00 27.11 481 ASN A CA 1
ATOM 3815 C C . ASN A 1 481 ? 2.975 -50.330 -63.945 1.00 27.11 481 ASN A C 1
ATOM 3817 O O . ASN A 1 481 ? 1.986 -50.498 -63.243 1.00 27.11 481 ASN A O 1
ATOM 3821 N N . LEU A 1 482 ? 2.877 -49.532 -65.026 1.00 29.92 482 LEU A N 1
ATOM 3822 C CA . LEU A 1 482 ? 2.626 -49.921 -66.442 1.00 29.92 482 LEU A CA 1
ATOM 3823 C C . LEU A 1 482 ? 1.280 -50.667 -66.710 1.00 29.92 482 LEU A C 1
ATOM 3825 O O . LEU A 1 482 ? 0.850 -51.442 -65.866 1.00 29.92 482 LEU A O 1
ATOM 3829 N N . PRO A 1 483 ? 0.704 -50.618 -67.935 1.00 48.94 483 PRO A N 1
ATOM 3830 C CA . PRO A 1 483 ? 0.288 -49.428 -68.709 1.00 48.94 483 PRO A CA 1
ATOM 3831 C C . PRO A 1 483 ? -1.079 -49.633 -69.442 1.00 48.94 483 PRO A C 1
ATOM 3833 O O . PRO A 1 483 ? -1.634 -50.725 -69.385 1.00 48.94 483 PRO A O 1
ATOM 3836 N N . LEU A 1 484 ? -1.583 -48.635 -70.202 1.00 27.03 484 LEU A N 1
ATOM 3837 C CA . LEU A 1 484 ? -2.169 -48.757 -71.572 1.00 27.03 484 LEU A CA 1
ATOM 3838 C C . LEU A 1 484 ? -2.805 -47.429 -72.073 1.00 27.03 484 LEU A C 1
ATOM 3840 O O . LEU A 1 484 ? -2.986 -46.486 -71.309 1.00 27.03 484 LEU A O 1
ATOM 3844 N N . THR A 1 485 ? -3.081 -47.345 -73.381 1.00 27.11 485 THR A N 1
ATOM 3845 C CA . THR A 1 485 ? -3.560 -46.174 -74.172 1.00 27.11 485 THR A CA 1
ATOM 3846 C C . THR A 1 485 ? -4.607 -46.666 -75.225 1.00 27.11 485 THR A C 1
ATOM 3848 O O . THR A 1 485 ? -4.898 -47.865 -75.164 1.00 27.11 485 THR A O 1
ATOM 3851 N N . PRO A 1 486 ? -5.187 -45.888 -76.195 1.00 46.47 486 PRO A N 1
ATOM 3852 C CA . PRO A 1 486 ? -4.917 -44.492 -76.607 1.00 46.47 486 PRO A CA 1
ATOM 3853 C C . PRO A 1 486 ? -6.106 -43.588 -77.097 1.00 46.47 486 PRO A C 1
ATOM 3855 O O . PRO A 1 486 ? -7.220 -44.039 -77.327 1.00 46.47 486 PRO A O 1
ATOM 3858 N N . HIS A 1 487 ? -5.741 -42.338 -77.454 1.00 26.42 487 HIS A N 1
ATOM 3859 C CA . HIS A 1 487 ? -6.213 -41.518 -78.606 1.00 26.42 487 HIS A CA 1
ATOM 3860 C C . HIS A 1 487 ? -7.446 -40.564 -78.567 1.00 26.42 487 HIS A C 1
ATOM 3862 O O . HIS A 1 487 ? -8.576 -40.990 -78.375 1.00 26.42 487 HIS A O 1
ATOM 3868 N N . LYS A 1 488 ? -7.175 -39.326 -79.062 1.00 26.06 488 LYS A N 1
ATOM 3869 C CA . LYS A 1 488 ? -8.057 -38.330 -79.750 1.00 26.06 488 LYS A CA 1
ATOM 3870 C C . LYS A 1 488 ? -9.057 -37.527 -78.876 1.00 26.06 488 LYS A C 1
ATOM 3872 O O . LYS A 1 488 ? -9.533 -38.044 -77.882 1.00 26.06 488 LYS A O 1
ATOM 3877 N N . GLU A 1 489 ? -9.424 -36.265 -79.175 1.00 26.84 489 GLU A N 1
ATOM 3878 C CA . GLU A 1 489 ? -8.998 -35.268 -80.197 1.00 26.84 489 GLU A CA 1
ATOM 3879 C C . GLU A 1 489 ? -9.419 -33.824 -79.785 1.00 26.84 489 GLU A C 1
ATOM 3881 O O . GLU A 1 489 ? -10.529 -33.690 -79.286 1.00 26.84 489 GLU A O 1
ATOM 3886 N N . ARG A 1 490 ? -8.631 -32.780 -80.152 1.00 28.02 490 ARG A N 1
ATOM 3887 C CA . ARG A 1 490 ? -9.062 -31.374 -80.465 1.00 28.02 490 ARG A CA 1
ATOM 3888 C C . ARG A 1 490 ? -9.689 -30.505 -79.334 1.00 28.02 490 ARG A C 1
ATOM 3890 O O . ARG A 1 490 ? -10.174 -31.037 -78.350 1.00 28.02 490 ARG A O 1
ATOM 3897 N N . ASP A 1 491 ? -9.766 -29.162 -79.388 1.00 28.09 491 ASP A N 1
ATOM 3898 C CA . ASP A 1 491 ? -9.070 -28.093 -80.153 1.00 28.09 491 ASP A CA 1
ATOM 3899 C C . ASP A 1 491 ? -9.398 -26.690 -79.550 1.00 28.09 491 ASP A C 1
ATOM 3901 O O . ASP A 1 491 ? -10.441 -26.548 -78.919 1.00 28.09 491 ASP A O 1
ATOM 3905 N N . LYS A 1 492 ? -8.599 -25.654 -79.904 1.00 26.86 492 LYS A N 1
ATOM 3906 C CA . LYS A 1 492 ? -8.954 -24.198 -80.004 1.00 26.86 492 LYS A CA 1
ATOM 3907 C C . LYS A 1 492 ? -9.134 -23.364 -78.713 1.00 26.86 492 LYS A C 1
ATOM 3909 O O . LYS A 1 492 ? -9.757 -23.818 -77.769 1.00 26.86 492 LYS A O 1
ATOM 3914 N N . GLU A 1 493 ? -8.484 -22.201 -78.503 1.00 27.08 493 GLU A N 1
ATOM 3915 C CA . GLU A 1 493 ? -8.322 -20.886 -79.217 1.00 27.08 493 GLU A CA 1
ATOM 3916 C C . GLU A 1 493 ? -9.262 -19.800 -78.617 1.00 27.08 493 GLU A C 1
ATOM 3918 O O . GLU A 1 493 ? -10.389 -20.126 -78.270 1.00 27.08 493 GLU A O 1
ATOM 3923 N N . ALA A 1 494 ? -8.950 -18.491 -78.532 1.00 26.62 494 ALA A N 1
ATOM 3924 C CA . ALA A 1 494 ? -7.680 -17.738 -78.426 1.00 26.62 494 ALA A CA 1
ATOM 3925 C C . ALA A 1 494 ? -7.951 -16.212 -78.228 1.00 26.62 494 ALA A C 1
ATOM 3927 O O . ALA A 1 494 ? -8.887 -15.693 -78.828 1.00 26.62 494 ALA A O 1
ATOM 3928 N N . ALA A 1 495 ? -7.038 -15.490 -77.543 1.00 25.80 495 ALA A N 1
ATOM 3929 C CA . ALA A 1 495 ? -6.829 -14.016 -77.619 1.00 25.80 495 ALA A CA 1
ATOM 3930 C C . ALA A 1 495 ? -7.977 -13.090 -77.081 1.00 25.80 495 ALA A C 1
ATOM 3932 O O . ALA A 1 495 ? -9.039 -13.612 -76.746 1.00 25.80 495 ALA A O 1
ATOM 3933 N N . PRO A 1 496 ? -7.819 -11.736 -76.963 1.00 33.53 496 PRO A N 1
ATOM 3934 C CA . PRO A 1 496 ? -6.678 -10.881 -77.350 1.00 33.53 496 PRO A CA 1
ATOM 3935 C C . PRO A 1 496 ? -6.208 -9.783 -76.338 1.00 33.53 496 PRO A C 1
ATOM 3937 O O . PRO A 1 496 ? -6.809 -9.536 -75.298 1.00 33.53 496 PRO A O 1
ATOM 3940 N N . MET A 1 497 ? -5.124 -9.082 -76.709 1.00 27.06 497 MET A N 1
ATOM 3941 C CA . MET A 1 497 ? -4.679 -7.737 -76.244 1.00 27.06 497 MET A CA 1
ATOM 3942 C C . MET A 1 497 ? -5.113 -6.650 -77.291 1.00 27.06 497 MET A C 1
ATOM 3944 O O . MET A 1 497 ? -5.776 -7.064 -78.244 1.00 27.06 497 MET A O 1
ATOM 3948 N N . PRO A 1 498 ? -4.752 -5.326 -77.268 1.00 41.28 498 PRO A N 1
ATOM 3949 C CA . PRO A 1 498 ? -3.904 -4.530 -76.345 1.00 41.28 498 PRO A CA 1
ATOM 3950 C C . PRO A 1 498 ? -4.394 -3.092 -75.947 1.00 41.28 498 PRO A C 1
ATOM 3952 O O . PRO A 1 498 ? -5.310 -2.532 -76.533 1.00 41.28 498 PRO A O 1
ATOM 3955 N N . LEU A 1 499 ? -3.658 -2.465 -75.006 1.00 29.58 499 LEU A N 1
ATOM 3956 C CA . LEU A 1 499 ? -3.280 -1.026 -74.879 1.00 29.58 499 LEU A CA 1
ATOM 3957 C C . LEU A 1 499 ? -4.275 0.136 -75.167 1.00 29.58 499 LEU A C 1
ATOM 3959 O O . LEU A 1 499 ? -4.563 0.424 -76.328 1.00 29.58 499 LEU A O 1
ATOM 3963 N N . ASN A 1 500 ? -4.479 1.022 -74.166 1.00 24.72 500 ASN A N 1
ATOM 3964 C CA . ASN A 1 500 ? -4.009 2.430 -74.250 1.00 24.72 500 ASN A CA 1
ATOM 3965 C C . ASN A 1 500 ? -3.950 3.217 -72.905 1.00 24.72 500 ASN A C 1
ATOM 3967 O O . ASN A 1 500 ? -4.350 2.713 -71.862 1.00 24.72 500 ASN A O 1
ATOM 3971 N N . ARG A 1 501 ? -3.360 4.429 -72.951 1.00 28.14 501 ARG A N 1
ATOM 3972 C CA . ARG A 1 501 ? -3.017 5.391 -71.853 1.00 28.14 501 ARG A CA 1
ATOM 3973 C C . ARG A 1 501 ? -4.209 6.322 -71.455 1.00 28.14 501 ARG A C 1
ATOM 3975 O O . ARG A 1 501 ? -5.197 6.246 -72.183 1.00 28.14 501 ARG A O 1
ATOM 3982 N N . PRO A 1 502 ? -4.157 7.245 -70.438 1.00 27.31 502 PRO A N 1
ATOM 3983 C CA . PRO A 1 502 ? -2.998 7.782 -69.673 1.00 27.31 502 PRO A CA 1
ATOM 3984 C C . PRO A 1 502 ? -3.174 8.047 -68.140 1.00 27.31 502 PRO A C 1
ATOM 3986 O O . PRO A 1 502 ? -4.260 7.927 -67.588 1.00 27.31 502 PRO A O 1
ATOM 3989 N N . CYS A 1 503 ? -2.103 8.519 -67.475 1.00 31.39 503 CYS A N 1
ATOM 3990 C CA . CYS A 1 503 ? -2.143 9.253 -66.184 1.00 31.39 503 CYS A CA 1
ATOM 3991 C C . CYS A 1 503 ? -2.248 10.775 -66.443 1.00 31.39 503 CYS A C 1
ATOM 3993 O O . CYS A 1 503 ? -1.719 11.216 -67.471 1.00 31.39 503 CYS A O 1
ATOM 3995 N N . PRO A 1 504 ? -2.879 11.597 -65.569 1.00 29.16 504 PRO A N 1
ATO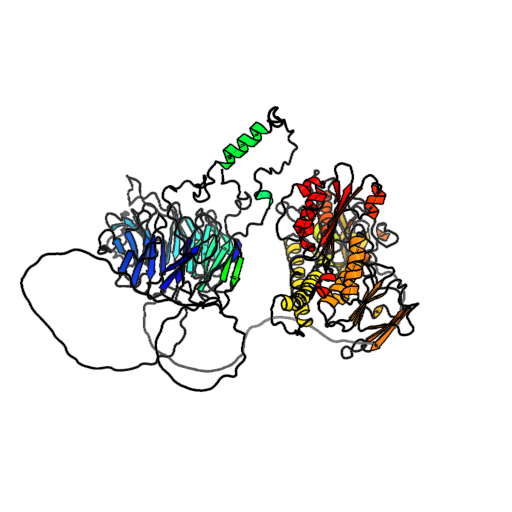M 3996 C CA . PRO A 1 504 ? -2.206 12.187 -64.381 1.00 29.16 504 PRO A CA 1
ATOM 3997 C C . PRO A 1 504 ? -3.200 12.503 -63.212 1.00 29.16 504 PRO A C 1
ATOM 3999 O O . PRO A 1 504 ? -4.345 12.064 -63.298 1.00 29.16 504 PRO A O 1
ATOM 4002 N N . PRO A 1 505 ? -2.877 13.315 -62.170 1.00 28.28 505 PRO A N 1
ATOM 4003 C CA . PRO A 1 505 ? -1.583 13.755 -61.626 1.00 28.28 505 PRO A CA 1
ATOM 4004 C C . PRO A 1 505 ? -1.348 13.297 -60.161 1.00 28.28 505 PRO A C 1
ATOM 4006 O O . PRO A 1 505 ? -2.237 12.774 -59.496 1.00 28.28 505 PRO A O 1
ATOM 4009 N N . SER A 1 506 ? -0.161 13.574 -59.615 1.00 32.59 506 SER A N 1
ATOM 4010 C CA . SER A 1 506 ? 0.119 13.492 -58.172 1.00 32.59 506 SER A CA 1
ATOM 4011 C C . SER A 1 506 ? -0.422 14.711 -57.411 1.00 32.59 506 SER A C 1
ATOM 4013 O O . SER A 1 506 ? -0.134 15.843 -57.803 1.00 32.59 506 SER A O 1
ATOM 4015 N N . LEU A 1 507 ? -1.104 14.494 -56.281 1.00 23.56 507 LEU A N 1
ATOM 4016 C CA . LEU A 1 507 ? -1.470 15.543 -55.320 1.00 23.56 507 LEU A CA 1
ATOM 4017 C C . LEU A 1 507 ? -0.893 15.231 -53.936 1.00 23.56 507 LEU A C 1
ATOM 4019 O O . LEU A 1 507 ? -1.368 14.338 -53.240 1.00 23.56 507 LEU A O 1
ATOM 4023 N N . THR A 1 508 ? 0.115 16.000 -53.529 1.00 24.69 508 THR A N 1
ATOM 4024 C CA . THR A 1 508 ? 0.598 16.024 -52.145 1.00 24.69 508 THR A CA 1
ATOM 4025 C C . THR A 1 508 ? -0.398 16.806 -51.293 1.00 24.69 508 THR A C 1
ATOM 4027 O O . THR A 1 508 ? -0.621 17.987 -51.552 1.00 24.69 508 THR A O 1
ATOM 4030 N N . ILE A 1 509 ? -0.973 16.175 -50.268 1.00 23.06 509 ILE A N 1
ATOM 4031 C CA . ILE A 1 509 ? -1.816 16.845 -49.269 1.00 23.06 509 ILE A CA 1
ATOM 4032 C C . ILE A 1 509 ? -1.166 16.663 -47.897 1.00 23.06 509 ILE A C 1
ATOM 4034 O O . ILE A 1 509 ? -0.844 15.548 -47.494 1.00 23.06 509 ILE A O 1
ATOM 4038 N N . THR A 1 510 ? -0.944 17.778 -47.204 1.00 21.28 510 THR A N 1
ATOM 4039 C CA . THR A 1 510 ? -0.301 17.828 -45.887 1.00 21.28 510 THR A CA 1
ATOM 4040 C C . THR A 1 510 ? -1.162 17.147 -44.827 1.00 21.28 510 THR A C 1
ATOM 4042 O O . THR A 1 510 ? -2.340 17.472 -44.686 1.00 21.28 510 THR A O 1
ATOM 4045 N N . THR A 1 511 ? -0.575 16.251 -44.035 1.00 22.27 511 THR A N 1
ATOM 4046 C CA . THR A 1 511 ? -1.265 15.559 -42.940 1.00 22.27 511 THR A CA 1
ATOM 4047 C C . THR A 1 511 ? -1.550 16.511 -41.774 1.00 22.27 511 THR A C 1
ATOM 4049 O O . THR A 1 511 ? -0.698 16.744 -40.919 1.00 22.27 511 THR A O 1
ATOM 4052 N N . THR A 1 512 ? -2.764 17.059 -41.706 1.00 22.09 512 THR A N 1
ATOM 4053 C CA . THR A 1 512 ? -3.303 17.623 -40.459 1.00 22.09 512 THR A CA 1
ATOM 4054 C C . THR A 1 512 ? -3.979 16.519 -39.660 1.00 22.09 512 THR A C 1
ATOM 4056 O O . THR A 1 512 ? -4.884 15.861 -40.174 1.00 22.09 512 THR A O 1
ATOM 4059 N N . PHE A 1 513 ? -3.559 16.333 -38.409 1.00 23.11 513 PHE A N 1
ATOM 4060 C CA . PHE A 1 513 ? -4.195 15.396 -37.484 1.00 23.11 513 PHE A CA 1
ATOM 4061 C C . PHE A 1 513 ? -5.674 15.757 -37.282 1.00 23.11 513 PHE A C 1
ATOM 4063 O O . PHE A 1 513 ? -5.995 16.900 -36.957 1.00 23.11 513 PHE A O 1
ATOM 4070 N N . PHE A 1 514 ? -6.555 14.769 -37.431 1.00 21.58 514 PHE A N 1
ATOM 4071 C CA . PHE A 1 514 ? -7.947 14.828 -36.988 1.00 21.58 514 PHE A CA 1
ATOM 4072 C C . PHE A 1 514 ? -8.131 13.844 -35.830 1.00 21.58 514 PHE A C 1
ATOM 4074 O O . PHE A 1 514 ? -7.708 12.693 -35.927 1.00 21.58 514 PHE A O 1
ATOM 4081 N N . ALA A 1 515 ? -8.752 14.306 -34.745 1.00 23.81 515 ALA A N 1
ATOM 4082 C CA . ALA A 1 515 ? -9.136 13.467 -33.611 1.00 23.81 515 ALA A CA 1
ATOM 4083 C C . ALA A 1 515 ? -10.317 12.536 -33.981 1.00 23.81 515 ALA A C 1
ATOM 4085 O O . ALA A 1 515 ? -11.099 12.883 -34.875 1.00 23.81 515 ALA A O 1
ATOM 4086 N N . PRO A 1 516 ? -10.471 11.372 -33.322 1.00 24.84 516 PRO A N 1
ATOM 4087 C CA . PRO A 1 516 ? -11.552 10.431 -33.613 1.00 24.84 516 PRO A CA 1
ATOM 4088 C C . PRO A 1 516 ? -12.937 11.016 -33.259 1.00 24.84 516 PRO A C 1
ATOM 4090 O O . PRO A 1 516 ? -13.135 11.483 -32.138 1.00 24.84 516 PRO A O 1
ATOM 4093 N N . PRO A 1 517 ? -13.927 10.983 -34.173 1.00 29.59 517 PRO A N 1
ATOM 4094 C CA . PRO A 1 517 ? -15.243 11.564 -33.928 1.00 29.59 517 PRO A CA 1
ATOM 4095 C C . PRO A 1 517 ? -16.218 10.566 -33.278 1.00 29.59 517 PRO A C 1
ATOM 4097 O O . PRO A 1 517 ? -17.116 10.039 -33.936 1.00 29.59 517 PRO A O 1
ATOM 4100 N N . THR A 1 518 ? -16.123 10.358 -31.963 1.00 34.44 518 THR A N 1
ATOM 4101 C CA . THR A 1 518 ? -17.241 9.824 -31.159 1.00 34.44 518 THR A CA 1
ATOM 4102 C C . THR A 1 518 ? -18.321 10.895 -30.980 1.00 34.44 518 THR A C 1
ATOM 4104 O O . THR A 1 518 ? -18.502 11.447 -29.901 1.00 34.44 518 THR A O 1
ATOM 4107 N N . ASN A 1 519 ? -19.040 11.241 -32.055 1.00 34.72 519 ASN A N 1
ATOM 4108 C CA . ASN A 1 519 ? -20.224 12.102 -31.962 1.00 34.72 519 ASN A CA 1
ATOM 4109 C C . ASN A 1 519 ? -21.179 11.972 -33.158 1.00 34.72 519 ASN A C 1
ATOM 4111 O O . ASN A 1 519 ? -20.876 12.404 -34.270 1.00 34.72 519 ASN A O 1
ATOM 4115 N N . LEU A 1 520 ? -22.397 11.495 -32.891 1.00 29.00 520 LEU A N 1
ATOM 4116 C CA . LEU A 1 520 ? -23.548 11.699 -33.772 1.00 29.00 520 LEU A CA 1
ATOM 4117 C C . LEU A 1 520 ? -24.127 13.104 -33.539 1.00 29.00 520 LEU A C 1
ATOM 4119 O O . LEU A 1 520 ? -25.043 13.291 -32.736 1.00 29.00 520 LEU A O 1
ATOM 4123 N N . ILE A 1 521 ? -23.618 14.098 -34.272 1.00 28.78 521 ILE A N 1
ATOM 4124 C CA . ILE A 1 521 ? -24.271 15.409 -34.402 1.00 28.78 521 ILE A CA 1
ATOM 4125 C C . ILE A 1 521 ? -24.499 15.721 -35.883 1.00 28.78 521 ILE A C 1
ATOM 4127 O O . ILE A 1 521 ? -23.678 16.353 -36.545 1.00 28.78 521 ILE A O 1
ATOM 4131 N N . ALA A 1 522 ? -25.662 15.316 -36.393 1.00 25.58 522 ALA A N 1
ATOM 4132 C CA . ALA A 1 522 ? -26.162 15.804 -37.670 1.00 25.58 522 ALA A CA 1
ATOM 4133 C C . ALA A 1 522 ? -26.569 17.284 -37.528 1.00 25.58 522 ALA A C 1
ATOM 4135 O O . ALA A 1 522 ? -27.579 17.602 -36.898 1.00 25.58 522 ALA A O 1
ATOM 4136 N N . VAL A 1 523 ? -25.787 18.196 -38.114 1.00 26.67 523 VAL A N 1
ATOM 4137 C CA . VAL A 1 523 ? -26.148 19.618 -38.236 1.00 26.67 523 VAL A CA 1
ATOM 4138 C C . VAL A 1 523 ? -26.623 19.883 -39.660 1.00 26.67 523 VAL A C 1
ATOM 4140 O O . VAL A 1 523 ? -25.820 20.022 -40.580 1.00 26.67 523 VAL A O 1
ATOM 4143 N N . SER A 1 524 ? -27.940 19.985 -39.847 1.00 24.62 524 SER A N 1
ATOM 4144 C CA . SER A 1 524 ? -28.523 20.435 -41.114 1.00 24.62 524 SER A CA 1
ATOM 4145 C C . SER A 1 524 ? -28.086 21.872 -41.412 1.00 24.62 524 SER A C 1
ATOM 4147 O O . SER A 1 524 ? -28.341 22.777 -40.612 1.00 24.62 524 SER A O 1
ATOM 4149 N N . SER A 1 525 ? -27.449 22.091 -42.559 1.00 25.14 525 SER A N 1
ATOM 4150 C CA . SER A 1 525 ? -26.965 23.406 -42.971 1.00 25.14 525 SER A CA 1
ATOM 4151 C C . SER A 1 525 ? -28.110 24.392 -43.227 1.00 25.14 525 SER A C 1
ATOM 4153 O O . SER A 1 525 ? -29.106 24.072 -43.870 1.00 25.14 525 SER A O 1
ATOM 4155 N N . ASN A 1 526 ? -27.939 25.632 -42.765 1.00 25.20 526 ASN A N 1
ATOM 4156 C CA . ASN A 1 526 ? -28.733 26.770 -43.222 1.00 25.20 526 ASN A CA 1
ATOM 4157 C C . ASN A 1 526 ? -27.828 28.004 -43.312 1.00 25.20 526 ASN A C 1
ATOM 4159 O O . ASN A 1 526 ? -27.093 28.317 -42.376 1.00 25.20 526 ASN A O 1
ATOM 4163 N N . THR A 1 527 ? -27.829 28.671 -44.465 1.00 24.95 527 THR A N 1
ATOM 4164 C CA . THR A 1 527 ? -26.828 29.686 -44.830 1.00 24.95 527 THR A CA 1
ATOM 4165 C C . THR A 1 527 ? -27.383 31.106 -44.781 1.00 24.95 527 THR A C 1
ATOM 4167 O O . THR A 1 527 ? -28.343 31.402 -45.490 1.00 24.95 527 THR A O 1
ATOM 4170 N N . SER A 1 528 ? -26.705 32.026 -44.085 1.00 24.88 528 SER A N 1
ATOM 4171 C CA . SER A 1 528 ? -26.902 33.471 -44.293 1.00 24.88 528 SER A CA 1
ATOM 4172 C C . SER A 1 528 ? -25.677 34.324 -43.925 1.00 24.88 528 SER A C 1
ATOM 4174 O O . SER A 1 528 ? -25.315 34.435 -42.758 1.00 24.88 528 SER A O 1
ATOM 4176 N N . SER A 1 529 ? -25.097 34.968 -44.945 1.00 23.70 529 SER A N 1
ATOM 4177 C CA . SER A 1 529 ? -24.417 36.282 -44.911 1.00 23.70 529 SER A CA 1
ATOM 4178 C C . SER A 1 529 ? -23.424 36.624 -43.778 1.00 23.70 529 SER A C 1
ATOM 4180 O O . SER A 1 529 ? -23.788 37.175 -42.744 1.00 23.70 529 SER A O 1
ATOM 4182 N N . THR A 1 530 ? -22.136 36.461 -44.091 1.00 23.69 530 THR A N 1
ATOM 4183 C CA . THR A 1 530 ? -21.092 37.516 -44.043 1.00 23.69 530 THR A CA 1
ATOM 4184 C C . THR A 1 530 ? -21.288 38.768 -43.162 1.00 23.69 530 THR A C 1
ATOM 4186 O O . THR A 1 530 ? -22.095 39.636 -43.497 1.00 23.69 530 THR A O 1
ATOM 4189 N N . ALA A 1 531 ? -20.344 39.002 -42.241 1.00 24.02 531 ALA A N 1
ATOM 4190 C CA . ALA A 1 531 ? -19.685 40.309 -42.077 1.00 24.02 531 ALA A CA 1
ATOM 4191 C C . ALA A 1 531 ? -18.300 40.157 -41.411 1.00 24.02 531 ALA A C 1
ATOM 4193 O O . ALA A 1 531 ? -18.148 39.435 -40.431 1.00 24.02 531 ALA A O 1
ATOM 4194 N N . THR A 1 532 ? -17.285 40.846 -41.935 1.00 24.53 532 THR A N 1
ATOM 4195 C CA . THR A 1 532 ? -15.929 40.924 -41.356 1.00 24.53 532 THR A CA 1
ATOM 4196 C C . THR A 1 532 ? -15.777 42.134 -40.439 1.00 24.53 532 THR A C 1
ATOM 4198 O O . THR A 1 532 ? -16.199 43.216 -40.843 1.00 24.53 532 THR A O 1
ATOM 4201 N N . GLN A 1 533 ? -15.017 42.018 -39.342 1.00 25.44 533 GLN A N 1
ATOM 4202 C CA . GLN A 1 533 ? -14.011 43.031 -38.968 1.00 25.44 533 GLN A CA 1
ATOM 4203 C C . GLN A 1 533 ? -13.045 42.548 -37.871 1.00 25.44 533 GLN A C 1
ATOM 4205 O O . GLN A 1 533 ? -13.266 41.527 -37.228 1.00 25.44 533 GLN A O 1
ATOM 4210 N N . SER A 1 534 ? -11.944 43.284 -37.700 1.00 24.30 534 SER A N 1
ATOM 4211 C CA . SER A 1 534 ? -10.814 42.965 -36.819 1.00 24.30 534 SER A CA 1
ATOM 4212 C C . SER A 1 534 ? -10.438 44.150 -35.930 1.00 24.30 534 SER A C 1
ATOM 4214 O O . SER A 1 534 ? -10.373 45.271 -36.437 1.00 24.30 534 SER A O 1
ATOM 4216 N N . SER A 1 535 ? -10.030 43.914 -34.681 1.00 24.78 535 SER A N 1
ATOM 4217 C CA . SER A 1 535 ? -9.189 44.853 -33.917 1.00 24.78 535 SER A CA 1
ATOM 4218 C C . SER A 1 535 ? -8.505 44.167 -32.721 1.00 24.78 535 SER A C 1
ATOM 4220 O O . SER A 1 535 ? -8.724 42.985 -32.456 1.00 24.78 535 SER A O 1
ATOM 4222 N N . LYS A 1 536 ? -7.607 44.893 -32.041 1.00 23.11 536 LYS A N 1
ATOM 4223 C CA . LYS A 1 536 ? -6.810 44.428 -30.893 1.00 23.11 536 LYS A CA 1
ATOM 4224 C C . LYS A 1 536 ? -7.191 45.178 -29.605 1.00 23.11 536 LYS A C 1
ATOM 4226 O O . LYS A 1 536 ? -7.644 46.315 -29.667 1.00 23.11 536 LYS A O 1
ATOM 4231 N N . SER A 1 537 ? -6.799 44.570 -28.480 1.00 23.28 537 SER A N 1
ATOM 4232 C CA . SER A 1 537 ? -6.280 45.195 -27.242 1.00 23.28 537 SER A CA 1
ATOM 4233 C C . SER A 1 537 ? -7.183 46.025 -26.299 1.00 23.28 537 SER A C 1
ATOM 4235 O O . SER A 1 537 ? -7.733 47.055 -26.662 1.00 23.28 537 SER A O 1
ATOM 4237 N N . THR A 1 538 ? -7.087 45.638 -25.014 1.00 23.11 538 THR A N 1
ATOM 4238 C CA . THR A 1 538 ? -7.008 46.473 -23.785 1.00 23.11 538 THR A CA 1
ATOM 4239 C C . THR A 1 538 ? -8.214 47.272 -23.248 1.00 23.11 538 THR A C 1
ATOM 4241 O O . THR A 1 538 ? -8.457 48.397 -23.662 1.00 23.11 538 THR A O 1
ATOM 4244 N N . SER A 1 539 ? -8.724 46.765 -22.111 1.00 22.80 539 SER A N 1
ATOM 4245 C CA . SER A 1 539 ? -8.778 47.457 -20.797 1.00 22.80 539 SER A CA 1
ATOM 4246 C C . SER A 1 539 ? -9.946 48.385 -20.389 1.00 22.80 539 SER A C 1
ATOM 4248 O O . SER A 1 539 ? -10.402 49.228 -21.146 1.00 22.80 539 SER A O 1
ATOM 4250 N N . ALA A 1 540 ? -10.233 48.307 -19.074 1.00 25.31 540 ALA A N 1
ATOM 4251 C CA . ALA A 1 540 ? -10.860 49.291 -18.166 1.00 25.31 540 ALA A CA 1
ATOM 4252 C C . ALA A 1 540 ? -12.410 49.412 -18.069 1.00 25.31 540 ALA A C 1
ATOM 4254 O O . ALA A 1 540 ? -13.081 49.787 -19.019 1.00 25.31 540 ALA A O 1
ATOM 4255 N N . THR A 1 541 ? -12.909 49.124 -16.847 1.00 26.25 541 THR A N 1
ATOM 4256 C CA . THR A 1 541 ? -13.900 49.830 -15.970 1.00 26.25 541 THR A CA 1
ATOM 4257 C C . THR A 1 541 ? -14.906 50.851 -16.555 1.00 26.25 541 THR A C 1
ATOM 4259 O O . THR A 1 541 ? -14.628 51.538 -17.522 1.00 26.25 541 THR A O 1
ATOM 4262 N N . THR A 1 542 ? -16.091 51.123 -15.978 1.00 28.77 542 THR A N 1
ATOM 4263 C CA . THR A 1 542 ? -16.586 51.140 -14.562 1.00 28.77 542 THR A CA 1
ATOM 4264 C C . THR A 1 542 ? -18.145 51.018 -14.589 1.00 28.77 542 THR A C 1
ATOM 4266 O O . THR A 1 542 ? -18.677 50.878 -15.683 1.00 28.77 542 THR A O 1
ATOM 4269 N N . LEU A 1 543 ? -19.010 51.043 -13.555 1.00 26.27 543 LEU A N 1
ATOM 4270 C CA . LEU A 1 543 ? -19.058 51.440 -12.118 1.00 26.27 543 LEU A CA 1
ATOM 4271 C C . LEU A 1 543 ? -19.667 50.252 -11.290 1.00 26.27 543 LEU A C 1
ATOM 4273 O O . LEU A 1 543 ? -19.491 49.127 -11.739 1.00 26.27 543 LEU A O 1
ATOM 4277 N N . SER A 1 544 ? -20.314 50.284 -10.105 1.00 24.80 544 SER A N 1
ATOM 4278 C CA . SER A 1 544 ? -20.857 51.274 -9.131 1.00 24.80 544 SER A CA 1
ATOM 4279 C C . SER A 1 544 ? -20.826 50.640 -7.713 1.00 24.80 544 SER A C 1
ATOM 4281 O O . SER A 1 544 ? -21.250 49.498 -7.575 1.00 24.80 544 SER A O 1
ATOM 4283 N N . THR A 1 545 ? -20.189 51.197 -6.670 1.00 27.86 545 THR A N 1
ATOM 4284 C CA . THR A 1 545 ? -20.663 52.221 -5.686 1.00 27.86 545 THR A CA 1
ATOM 4285 C C . THR A 1 545 ? -21.963 51.875 -4.929 1.00 27.86 545 THR A C 1
ATOM 4287 O O . THR A 1 545 ? -22.932 51.506 -5.576 1.00 27.86 545 THR A O 1
ATOM 4290 N N . ILE A 1 546 ? -22.114 52.052 -3.601 1.00 28.14 546 ILE A N 1
ATOM 4291 C CA . ILE A 1 546 ? -21.263 52.619 -2.514 1.00 28.14 546 ILE A CA 1
ATOM 4292 C C . ILE A 1 546 ? -21.785 52.043 -1.159 1.00 28.14 546 ILE A C 1
ATOM 4294 O O . ILE A 1 546 ? -22.959 51.703 -1.080 1.00 28.14 546 ILE A O 1
ATOM 4298 N N . SER A 1 547 ? -21.007 51.811 -0.088 1.00 24.53 547 SER A N 1
ATOM 4299 C CA . SER A 1 547 ? -20.524 52.829 0.873 1.00 24.53 547 SER A CA 1
ATOM 4300 C C . SER A 1 547 ? -19.605 52.230 1.962 1.00 24.53 547 SER A C 1
ATOM 4302 O O . SER A 1 547 ? -19.756 51.060 2.311 1.00 24.53 547 SER A O 1
ATOM 4304 N N . SER A 1 548 ? -18.701 53.029 2.549 1.00 26.38 548 SER A N 1
ATOM 4305 C CA . SER A 1 548 ? -17.918 52.678 3.752 1.00 26.38 548 SER A CA 1
ATOM 4306 C C . SER A 1 548 ? -17.350 53.918 4.473 1.00 26.38 548 SER A C 1
ATOM 4308 O O . SER A 1 548 ? -16.981 54.898 3.830 1.00 26.38 548 SER A O 1
ATOM 4310 N N . VAL A 1 549 ? -17.267 53.879 5.812 1.00 26.97 549 VAL A N 1
ATOM 4311 C CA . VAL A 1 549 ? -16.705 54.928 6.701 1.00 26.97 549 VAL A CA 1
ATOM 4312 C C . VAL A 1 549 ? -16.210 54.233 7.987 1.00 26.97 549 VAL A C 1
ATOM 4314 O O . VAL A 1 549 ? -16.972 53.452 8.547 1.00 26.97 549 VAL A O 1
ATOM 4317 N N . ALA A 1 550 ? -15.004 54.420 8.542 1.00 23.28 550 ALA A N 1
ATOM 4318 C CA . ALA A 1 550 ? -13.751 55.031 8.064 1.00 23.28 550 ALA A CA 1
ATOM 4319 C C . ALA A 1 550 ? -12.538 54.418 8.831 1.00 23.28 550 ALA A C 1
ATOM 4321 O O . ALA A 1 550 ? -12.712 53.502 9.635 1.00 23.28 550 ALA A O 1
ATOM 4322 N N . LYS A 1 551 ? -11.303 54.900 8.595 1.00 25.64 551 LYS A N 1
ATOM 4323 C CA . LYS A 1 551 ? -10.047 54.428 9.232 1.00 25.64 551 LYS A CA 1
ATOM 4324 C C . LYS A 1 551 ? -9.126 55.585 9.670 1.00 25.64 551 LYS A C 1
ATOM 4326 O O . LYS A 1 551 ? -9.151 56.643 9.049 1.00 25.64 551 LYS A O 1
ATOM 4331 N N . SER A 1 552 ? -8.170 55.260 10.559 1.00 25.98 552 SER A N 1
ATOM 4332 C CA . SER A 1 552 ? -6.852 55.923 10.767 1.00 25.98 552 SER A CA 1
ATOM 4333 C C . SER A 1 552 ? -6.849 57.277 11.536 1.00 25.98 552 SER A C 1
ATOM 4335 O O . SER A 1 552 ? -7.910 57.857 11.718 1.00 25.98 552 SER A O 1
ATOM 4337 N N . ALA A 1 553 ? -5.728 57.801 12.078 1.00 26.08 553 ALA A N 1
ATOM 4338 C CA . ALA A 1 553 ? -4.309 57.423 11.910 1.00 26.08 553 ALA A CA 1
ATOM 4339 C C . ALA A 1 553 ? -3.338 57.899 13.043 1.00 26.08 553 ALA A C 1
ATOM 4341 O O . ALA A 1 553 ? -3.678 58.787 13.817 1.00 26.08 553 ALA A O 1
ATOM 4342 N N . LEU A 1 554 ? -2.081 57.410 12.970 1.00 25.70 554 LEU A N 1
ATOM 4343 C CA . LEU A 1 554 ? -0.788 58.010 13.413 1.00 25.70 554 LEU A CA 1
ATOM 4344 C C . LEU A 1 554 ? -0.308 57.931 14.905 1.00 25.70 554 LEU A C 1
ATOM 4346 O O . LEU A 1 554 ? -1.108 57.635 15.788 1.00 25.70 554 LEU A O 1
ATOM 4350 N N . PRO A 1 555 ? 1.024 58.089 15.180 1.00 42.38 555 PRO A N 1
ATOM 4351 C CA . PRO A 1 555 ? 1.696 57.576 16.394 1.00 42.38 555 PRO A CA 1
ATOM 4352 C C . PRO A 1 555 ? 2.499 58.615 17.225 1.00 42.38 555 PRO A C 1
ATOM 4354 O O . PRO A 1 555 ? 2.709 59.741 16.786 1.00 42.38 555 PRO A O 1
ATOM 4357 N N . ILE A 1 556 ? 3.064 58.188 18.369 1.00 27.28 556 ILE A N 1
ATOM 4358 C CA . ILE A 1 556 ? 4.105 58.875 19.178 1.00 27.28 556 ILE A CA 1
ATOM 4359 C C . ILE A 1 556 ? 5.017 57.827 19.855 1.00 27.28 556 ILE A C 1
ATOM 4361 O O . ILE A 1 556 ? 4.577 56.708 20.116 1.00 27.28 556 ILE A O 1
ATOM 4365 N N . SER A 1 557 ? 6.270 58.176 20.186 1.00 25.94 557 SER A N 1
ATOM 4366 C CA . SER A 1 557 ? 7.150 57.354 21.037 1.00 25.94 557 SER A CA 1
ATOM 4367 C C . SER A 1 557 ? 8.002 58.185 22.013 1.00 25.94 557 SER A C 1
ATOM 4369 O O . SER A 1 557 ? 8.572 59.203 21.622 1.00 25.94 557 SER A O 1
ATOM 4371 N N . ARG A 1 558 ? 8.128 57.730 23.276 1.00 26.39 558 ARG A N 1
ATOM 4372 C CA . ARG A 1 558 ? 9.381 57.728 24.074 1.00 26.39 558 ARG A CA 1
ATOM 4373 C C . ARG A 1 558 ? 9.230 57.082 25.466 1.00 26.39 558 ARG A C 1
ATOM 4375 O O . ARG A 1 558 ? 8.150 57.031 26.034 1.00 26.39 558 ARG A O 1
ATOM 4382 N N . ALA A 1 559 ? 10.362 56.580 25.958 1.00 24.08 559 ALA A N 1
ATOM 4383 C CA . ALA A 1 559 ? 10.593 55.769 27.159 1.00 24.08 559 ALA A CA 1
ATOM 4384 C C . ALA A 1 559 ? 10.168 56.363 28.526 1.00 24.08 559 ALA A C 1
ATOM 4386 O O . ALA A 1 559 ? 10.153 57.580 28.692 1.00 24.08 559 ALA A O 1
ATOM 4387 N N . GLY A 1 560 ? 9.983 55.496 29.542 1.00 23.08 560 GLY A N 1
ATOM 4388 C CA . GLY A 1 560 ? 9.855 55.916 30.951 1.00 23.08 560 GLY A CA 1
ATOM 4389 C C . GLY A 1 560 ? 9.605 54.811 32.003 1.00 23.08 560 GLY A C 1
ATOM 4390 O O . GLY A 1 560 ? 8.463 54.510 32.308 1.00 23.08 560 GLY A O 1
ATOM 4391 N N . LEU A 1 561 ? 10.683 54.273 32.592 1.00 25.70 561 LEU A N 1
ATOM 4392 C CA . LEU A 1 561 ? 10.809 53.672 33.945 1.00 25.70 561 LEU A CA 1
ATOM 4393 C C . LEU A 1 561 ? 9.764 52.664 34.524 1.00 25.70 561 LEU A C 1
ATOM 4395 O O . LEU A 1 561 ? 8.720 53.021 35.052 1.00 25.70 561 LEU A O 1
ATOM 4399 N N . THR A 1 562 ? 10.227 51.412 34.658 1.00 28.09 562 THR A N 1
ATOM 4400 C CA . THR A 1 562 ? 10.195 50.560 35.880 1.00 28.09 562 THR A CA 1
ATOM 4401 C C . THR A 1 562 ? 8.928 50.412 36.752 1.00 28.09 562 THR A C 1
ATOM 4403 O O . THR A 1 562 ? 8.643 51.256 37.604 1.00 28.09 562 THR A O 1
ATOM 4406 N N . ARG A 1 563 ? 8.412 49.171 36.827 1.00 25.89 563 ARG A N 1
ATOM 4407 C CA . ARG A 1 563 ? 8.151 48.501 38.123 1.00 25.89 563 ARG A CA 1
ATOM 4408 C C . ARG A 1 563 ? 8.289 46.971 38.020 1.00 25.89 563 ARG A C 1
ATOM 4410 O O . ARG A 1 563 ? 7.929 46.386 37.007 1.00 25.89 563 ARG A O 1
ATOM 4417 N N . LYS A 1 564 ? 8.828 46.339 39.072 1.00 30.30 564 LYS A N 1
ATOM 4418 C CA . LYS A 1 564 ? 8.686 44.891 39.348 1.00 30.30 564 LYS A CA 1
ATOM 4419 C C . LYS A 1 564 ? 7.345 44.632 40.062 1.00 30.30 564 LYS A C 1
ATOM 4421 O O . LYS A 1 564 ? 6.692 45.594 40.463 1.00 30.30 564 LYS A O 1
ATOM 4426 N N . MET A 1 565 ? 7.056 43.347 40.314 1.00 24.94 565 MET A N 1
ATOM 4427 C CA . MET A 1 565 ? 5.815 42.744 40.846 1.00 24.94 565 MET A CA 1
ATOM 4428 C C . MET A 1 565 ? 4.782 42.438 39.748 1.00 24.94 565 MET A C 1
ATOM 4430 O O . MET A 1 565 ? 4.585 43.272 38.874 1.00 24.94 565 MET A O 1
ATOM 4434 N N . SER A 1 566 ? 4.035 41.328 39.745 1.00 31.19 566 SER A N 1
ATOM 4435 C CA . SER A 1 566 ? 4.207 39.961 40.300 1.00 31.19 566 SER A CA 1
ATOM 4436 C C . SER A 1 566 ? 2.910 39.199 39.991 1.00 31.19 566 SER A C 1
ATOM 4438 O O . SER A 1 566 ? 1.852 39.716 40.335 1.00 31.19 566 SER A O 1
ATOM 4440 N N . GLY A 1 567 ? 2.969 37.990 39.423 1.00 38.12 567 GLY A N 1
ATOM 4441 C CA . GLY A 1 567 ? 1.780 37.158 39.181 1.00 38.12 567 GLY A CA 1
ATOM 4442 C C . GLY A 1 567 ? 0.845 37.695 38.088 1.00 38.12 567 GLY A C 1
ATOM 4443 O O . GLY A 1 567 ? 0.020 38.570 38.331 1.00 38.12 567 GLY A O 1
ATOM 4444 N N . SER A 1 568 ? 0.933 37.127 36.883 1.00 27.17 568 SER A N 1
ATOM 4445 C CA . SER A 1 568 ? -0.136 37.270 35.889 1.00 27.17 568 SER A CA 1
ATOM 4446 C C . SER A 1 568 ? -1.148 36.147 36.110 1.00 27.17 568 SER A C 1
ATOM 4448 O O . SER A 1 568 ? -0.779 34.974 36.117 1.00 27.17 568 SER A O 1
ATOM 4450 N N . VAL A 1 569 ? -2.405 36.509 36.358 1.00 32.25 569 VAL A N 1
ATOM 4451 C CA . VAL A 1 569 ? -3.504 35.557 36.559 1.00 32.25 569 VAL A CA 1
ATOM 4452 C C . VAL A 1 569 ? -3.886 34.947 35.212 1.00 32.25 569 VAL A C 1
ATOM 4454 O O . VAL A 1 569 ? -4.138 35.685 34.261 1.00 32.25 569 VAL A O 1
ATOM 4457 N N . VAL A 1 570 ? -3.983 33.615 35.144 1.00 36.72 570 VAL A N 1
ATOM 4458 C CA . VAL A 1 570 ? -4.546 32.916 33.977 1.00 36.72 570 VAL A CA 1
ATOM 4459 C C . VAL A 1 570 ? -5.986 33.388 33.774 1.00 36.72 570 VAL A C 1
ATOM 4461 O O . VAL A 1 570 ? -6.847 33.183 34.630 1.00 36.72 570 VAL A O 1
ATOM 4464 N N . THR A 1 571 ? -6.249 34.057 32.654 1.00 34.22 571 THR A N 1
ATOM 4465 C CA . THR A 1 571 ? -7.581 34.560 32.316 1.00 34.22 571 THR A CA 1
ATOM 4466 C C . THR A 1 571 ? -8.511 33.397 31.970 1.00 34.22 571 THR A C 1
ATOM 4468 O O . THR A 1 571 ? -8.176 32.523 31.174 1.00 34.22 571 THR A O 1
ATOM 4471 N N . GLY A 1 572 ? -9.685 33.366 32.605 1.00 36.25 572 GLY A N 1
ATOM 4472 C CA . GLY A 1 572 ? -10.570 32.198 32.628 1.00 36.25 572 GLY A CA 1
ATOM 4473 C C . GLY A 1 572 ? -11.290 31.893 31.312 1.00 36.25 572 GLY A C 1
ATOM 4474 O O . GLY A 1 572 ? -12.490 32.137 31.195 1.00 36.25 572 GLY A O 1
ATOM 4475 N N . GLY A 1 573 ? -10.587 31.296 30.350 1.00 49.75 573 GLY A N 1
ATOM 4476 C CA . GLY A 1 573 ? -11.211 30.541 29.264 1.00 49.75 573 GLY A CA 1
ATOM 4477 C C . GLY A 1 573 ? -11.881 29.273 29.807 1.00 49.75 573 GLY A C 1
ATOM 4478 O O . GLY A 1 573 ? -11.290 28.535 30.596 1.00 49.75 573 GLY A O 1
ATOM 4479 N N . LYS A 1 574 ? -13.128 28.999 29.407 1.00 68.19 574 LYS A N 1
ATOM 4480 C CA . LYS A 1 574 ? -13.846 27.788 29.836 1.00 68.19 574 LYS A CA 1
ATOM 4481 C C . LYS A 1 574 ? -13.258 26.567 29.115 1.00 68.19 574 LYS A C 1
ATOM 4483 O O . LYS A 1 574 ? -13.355 26.483 27.894 1.00 68.19 574 LYS A O 1
ATOM 4488 N N . ALA A 1 575 ? -12.657 25.643 29.868 1.00 79.00 575 ALA A N 1
ATOM 4489 C CA . ALA A 1 575 ? -11.945 24.486 29.319 1.00 79.00 575 ALA A CA 1
ATOM 4490 C C . ALA A 1 575 ? -12.819 23.632 28.381 1.00 79.00 575 ALA A C 1
ATOM 4492 O O . ALA A 1 575 ? -13.973 23.332 28.698 1.00 79.00 575 ALA A O 1
ATOM 4493 N N . LYS A 1 576 ? -12.256 23.223 27.237 1.00 93.25 576 LYS A N 1
ATOM 4494 C CA . LYS A 1 576 ? -12.946 22.425 26.211 1.00 93.25 576 LYS A CA 1
ATOM 4495 C C . LYS A 1 576 ? -13.005 20.947 26.627 1.00 93.25 576 LYS A C 1
ATOM 4497 O O . LYS A 1 576 ? -11.990 20.371 27.011 1.00 93.25 576 LYS A O 1
ATOM 4502 N N . GLU A 1 577 ? -14.189 20.342 26.535 1.00 96.00 577 GLU A N 1
ATOM 4503 C CA . GLU A 1 577 ? -14.470 18.963 26.981 1.00 96.00 577 GLU A CA 1
ATOM 4504 C C . GLU A 1 577 ? -14.343 17.927 25.857 1.00 96.00 577 GLU A C 1
ATOM 4506 O O . GLU A 1 577 ? -14.849 18.145 24.752 1.00 96.00 577 GLU A O 1
ATOM 4511 N N . PHE A 1 578 ? -13.704 16.794 26.160 1.00 97.94 578 PHE A N 1
ATOM 4512 C CA . PHE A 1 578 ? -13.493 15.636 25.282 1.00 97.94 578 PHE A CA 1
ATOM 4513 C C . PHE A 1 578 ? -13.667 14.321 26.070 1.00 97.94 578 PHE A C 1
ATOM 4515 O O . PHE A 1 578 ? -13.522 14.318 27.289 1.00 97.94 578 PHE A O 1
ATOM 4522 N N . ASP A 1 579 ? -13.957 13.204 25.392 1.00 97.50 579 ASP A N 1
ATOM 4523 C CA . ASP A 1 579 ? -13.947 11.867 26.020 1.00 97.50 579 ASP A CA 1
ATOM 4524 C C . ASP A 1 579 ? -12.508 11.400 26.296 1.00 97.50 579 ASP A C 1
ATOM 4526 O O . ASP A 1 579 ? -12.228 10.746 27.301 1.00 97.50 579 ASP A O 1
ATOM 4530 N N . TYR A 1 580 ? -11.599 11.721 25.370 1.00 98.44 580 TYR A N 1
ATOM 4531 C CA . TYR A 1 580 ? -10.220 11.243 25.356 1.00 98.44 580 TYR A CA 1
ATOM 4532 C C . TYR A 1 580 ? -9.279 12.338 24.857 1.00 98.44 580 TYR A C 1
ATOM 4534 O O . TYR A 1 580 ? -9.558 12.989 23.848 1.00 98.44 580 TYR A O 1
ATOM 4542 N N . ILE A 1 581 ? -8.148 12.508 25.536 1.00 98.69 581 ILE A N 1
ATOM 4543 C CA . ILE A 1 581 ? -7.034 13.349 25.091 1.00 98.69 581 ILE A CA 1
ATOM 4544 C C . ILE A 1 581 ? -5.827 12.455 24.817 1.00 98.69 581 ILE A C 1
ATOM 4546 O O . ILE A 1 581 ? -5.470 11.612 25.637 1.00 98.69 581 ILE A O 1
ATOM 4550 N N . VAL A 1 582 ? -5.174 12.659 23.678 1.00 98.56 582 VAL A N 1
ATOM 4551 C CA . VAL A 1 582 ? -3.951 11.954 23.291 1.00 98.56 582 VAL A CA 1
ATOM 4552 C C . VAL A 1 582 ? -2.852 12.978 23.037 1.00 98.56 582 VAL A C 1
ATOM 4554 O O . VAL A 1 582 ? -3.000 13.853 22.186 1.00 98.56 582 VAL A O 1
ATOM 4557 N N . ILE A 1 583 ? -1.758 12.874 23.789 1.00 98.31 583 ILE A N 1
ATOM 4558 C CA . ILE A 1 583 ? -0.596 13.759 23.692 1.00 98.31 583 ILE A CA 1
ATOM 4559 C C . ILE A 1 583 ? 0.473 13.036 22.869 1.00 98.31 583 ILE A C 1
ATOM 4561 O O . ILE A 1 583 ? 1.012 12.025 23.318 1.00 98.31 583 ILE A O 1
ATOM 4565 N N . GLY A 1 584 ? 0.762 13.539 21.671 1.00 97.69 584 GLY A N 1
ATOM 4566 C CA . GLY A 1 584 ? 1.642 12.926 20.676 1.00 97.69 584 GLY A CA 1
ATOM 4567 C C . GLY A 1 584 ? 0.865 12.287 19.518 1.00 97.69 584 GLY A C 1
ATOM 4568 O O . GLY A 1 584 ? 0.131 11.315 19.689 1.00 97.69 584 GLY A O 1
ATOM 4569 N N . GLY A 1 585 ? 1.082 12.795 18.306 1.00 96.81 585 GLY A N 1
ATOM 4570 C CA . GLY A 1 585 ? 0.537 12.309 17.033 1.00 96.81 585 GLY A CA 1
ATOM 4571 C C . GLY A 1 585 ? 1.359 11.202 16.362 1.00 96.81 585 GLY A C 1
ATOM 4572 O O . GLY A 1 585 ? 1.177 10.928 15.171 1.00 96.81 585 GLY A O 1
ATOM 4573 N N . GLY A 1 586 ? 2.276 10.578 17.108 1.00 96.44 586 GLY A N 1
ATOM 4574 C CA . GLY A 1 586 ? 3.106 9.453 16.673 1.00 96.44 586 GLY A CA 1
ATOM 4575 C C . GLY A 1 586 ? 2.340 8.135 16.505 1.00 96.44 586 GLY A C 1
ATOM 4576 O O . GLY A 1 586 ? 1.127 8.064 16.704 1.00 96.44 586 GLY A O 1
ATOM 4577 N N . SER A 1 587 ? 3.056 7.058 16.165 1.00 97.00 587 SER A N 1
ATOM 4578 C CA . SER A 1 587 ? 2.484 5.736 15.856 1.00 97.00 587 SER A CA 1
ATOM 4579 C C . SER A 1 587 ? 1.477 5.230 16.903 1.00 97.00 587 SER A C 1
ATOM 4581 O O . SER A 1 587 ? 0.369 4.829 16.548 1.00 97.00 587 SER A O 1
ATOM 4583 N N . GLY A 1 588 ? 1.827 5.278 18.195 1.00 96.19 588 GLY A N 1
ATOM 4584 C CA . GLY A 1 588 ? 0.943 4.826 19.275 1.00 96.19 588 GLY A CA 1
ATOM 4585 C C . GLY A 1 588 ? -0.243 5.757 19.528 1.00 96.19 588 GLY A C 1
ATOM 4586 O O . GLY A 1 588 ? -1.374 5.287 19.645 1.00 96.19 588 GLY A O 1
ATOM 4587 N N . GLY A 1 589 ? -0.005 7.072 19.540 1.00 97.38 589 GLY A N 1
ATOM 4588 C CA . GLY A 1 589 ? -1.046 8.082 19.737 1.00 97.38 589 GLY A CA 1
ATOM 4589 C C . GLY A 1 589 ? -2.092 8.065 18.623 1.00 97.38 589 GLY A C 1
ATOM 4590 O O . GLY A 1 589 ? -3.286 7.952 18.886 1.00 97.38 589 GLY A O 1
ATOM 4591 N N . SER A 1 590 ? -1.646 8.027 17.367 1.00 96.81 590 SER A N 1
ATOM 4592 C CA . SER A 1 590 ? -2.503 7.800 16.198 1.00 96.81 590 SER A CA 1
ATOM 4593 C C . SER A 1 590 ? -3.244 6.456 16.284 1.00 96.81 590 SER A C 1
ATOM 4595 O O . SER A 1 590 ? -4.441 6.386 16.010 1.00 96.81 590 SER A O 1
ATOM 4597 N N . GLY A 1 591 ? -2.566 5.389 16.726 1.00 95.88 591 GLY A N 1
ATOM 4598 C CA . GLY A 1 591 ? -3.153 4.058 16.903 1.00 95.88 591 GLY A CA 1
ATOM 4599 C C . GLY A 1 591 ? -4.291 4.003 17.929 1.00 95.88 591 GLY A C 1
ATOM 4600 O O . GLY A 1 591 ? -5.307 3.359 17.662 1.00 95.88 591 GLY A O 1
ATOM 4601 N N . THR A 1 592 ? -4.151 4.695 19.067 1.00 97.94 592 THR A N 1
ATOM 4602 C CA . THR A 1 592 ? -5.206 4.782 20.090 1.00 97.94 592 THR A CA 1
ATOM 4603 C C . THR A 1 592 ? -6.297 5.786 19.704 1.00 97.94 592 THR A C 1
ATOM 4605 O O . THR A 1 592 ? -7.471 5.427 19.687 1.00 97.94 592 THR A O 1
ATOM 4608 N N . ALA A 1 593 ? -5.939 7.002 19.273 1.00 97.88 593 ALA A N 1
ATOM 4609 C CA . ALA A 1 593 ? -6.899 8.052 18.928 1.00 97.88 593 ALA A CA 1
ATOM 4610 C C . ALA A 1 593 ? -7.893 7.607 17.846 1.00 97.88 593 ALA A C 1
ATOM 4612 O O . ALA A 1 593 ? -9.095 7.811 17.997 1.00 97.88 593 ALA A O 1
ATOM 4613 N N . ARG A 1 594 ? -7.412 6.931 16.793 1.00 97.12 594 ARG A N 1
ATOM 4614 C CA . ARG A 1 594 ? -8.259 6.408 15.708 1.00 97.12 594 ARG A CA 1
ATOM 4615 C C . ARG A 1 594 ? -9.186 5.284 16.168 1.00 97.12 594 ARG A C 1
ATOM 4617 O O . ARG A 1 594 ? -10.352 5.264 15.786 1.00 97.12 594 ARG A O 1
ATOM 4624 N N . ARG A 1 595 ? -8.715 4.380 17.038 1.00 96.81 595 ARG A N 1
ATOM 4625 C CA . ARG A 1 595 ? -9.551 3.308 17.612 1.00 96.81 595 ARG A CA 1
ATOM 4626 C C . ARG A 1 595 ? -10.618 3.865 18.564 1.00 96.81 595 ARG A C 1
ATOM 4628 O O . ARG A 1 595 ? -11.735 3.361 18.567 1.00 96.81 595 ARG A O 1
ATOM 4635 N N . ALA A 1 596 ? -10.319 4.914 19.326 1.00 97.50 596 ALA A N 1
ATOM 4636 C CA . ALA A 1 596 ? -11.317 5.608 20.135 1.00 97.50 596 ALA A CA 1
ATOM 4637 C C . ALA A 1 596 ? -12.342 6.379 19.278 1.00 97.50 596 ALA A C 1
ATOM 4639 O O . ALA A 1 596 ? -13.544 6.243 19.506 1.00 97.50 596 ALA A O 1
ATOM 4640 N N . ALA A 1 597 ? -11.889 7.159 18.291 1.00 97.06 597 ALA A N 1
ATOM 4641 C CA . ALA A 1 597 ? -12.737 8.099 17.556 1.00 97.06 597 ALA A CA 1
ATOM 4642 C C . ALA A 1 597 ? -13.633 7.461 16.486 1.00 97.06 597 ALA A C 1
ATOM 4644 O O . ALA A 1 597 ? -14.800 7.833 16.371 1.00 97.06 597 ALA A O 1
ATOM 4645 N N . ALA A 1 598 ? -13.107 6.507 15.708 1.00 90.94 598 ALA A N 1
ATOM 4646 C CA . ALA A 1 598 ? -13.798 6.009 14.522 1.00 90.94 598 ALA A CA 1
ATOM 4647 C C . ALA A 1 598 ? -15.180 5.389 14.851 1.00 90.94 598 ALA A C 1
ATOM 4649 O O . ALA A 1 598 ? -15.368 4.847 15.945 1.00 90.94 598 ALA A O 1
ATOM 4650 N N . PRO A 1 599 ? -16.156 5.425 13.920 1.00 88.31 599 PRO A N 1
ATOM 4651 C CA . PRO A 1 599 ? -17.462 4.792 14.112 1.00 88.31 599 PRO A CA 1
ATOM 4652 C C . PRO A 1 599 ? -17.368 3.286 14.398 1.00 88.31 599 PRO A C 1
ATOM 4654 O O . PRO A 1 599 ? -16.430 2.616 13.959 1.00 88.31 599 PRO A O 1
ATOM 4657 N N . ARG A 1 600 ? -18.388 2.727 15.065 1.00 85.00 600 ARG A N 1
ATOM 4658 C CA . ARG A 1 600 ? -18.472 1.280 15.358 1.00 85.00 600 ARG A CA 1
ATOM 4659 C C . ARG A 1 600 ? -18.431 0.413 14.100 1.00 85.00 600 ARG A C 1
ATOM 4661 O O . ARG A 1 600 ? -17.718 -0.582 14.082 1.00 85.00 600 ARG A O 1
ATOM 4668 N N . GLU A 1 601 ? -19.094 0.855 13.033 1.00 83.25 601 GLU A N 1
ATOM 4669 C CA . GLU A 1 601 ? -19.050 0.253 11.686 1.00 83.25 601 GLU A CA 1
ATOM 4670 C C . GLU A 1 601 ? -17.624 0.120 11.122 1.00 83.25 601 GLU A C 1
ATOM 4672 O O . GLU A 1 601 ? -17.357 -0.748 10.301 1.00 83.25 601 GLU A O 1
ATOM 4677 N N . LYS A 1 602 ? -16.690 0.969 11.571 1.00 77.75 602 LYS A N 1
ATOM 4678 C CA . LYS A 1 602 ? -15.280 0.984 11.148 1.00 77.75 602 LYS A CA 1
ATOM 4679 C C . LYS A 1 602 ? -14.348 0.433 12.235 1.00 77.75 602 LYS A C 1
ATOM 4681 O O . LYS A 1 602 ? -13.148 0.701 12.232 1.00 77.75 602 LYS A O 1
ATOM 4686 N N . GLY A 1 603 ? -14.903 -0.333 13.179 1.00 77.25 603 GLY A N 1
ATOM 4687 C CA . GLY A 1 603 ? -14.164 -0.975 14.263 1.00 77.25 603 GLY A CA 1
ATOM 4688 C C . GLY A 1 603 ? -13.579 0.003 15.285 1.00 77.25 603 GLY A C 1
ATOM 4689 O O . GLY A 1 603 ? -12.508 -0.276 15.827 1.00 77.25 603 GLY A O 1
ATOM 4690 N N . GLY A 1 604 ? -14.233 1.148 15.512 1.00 89.06 604 GLY A N 1
ATOM 4691 C CA . GLY A 1 604 ? -13.899 2.111 16.566 1.00 89.06 604 GLY A CA 1
ATOM 4692 C C . GLY A 1 604 ? -15.023 2.318 17.587 1.00 89.06 604 GLY A C 1
ATOM 4693 O O . GLY A 1 604 ? -16.035 1.615 17.573 1.00 89.06 604 GLY A O 1
ATOM 4694 N N . TRP A 1 605 ? -14.843 3.277 18.499 1.00 94.81 605 TRP A N 1
ATOM 4695 C CA . TRP A 1 605 ? -15.738 3.475 19.648 1.00 94.81 605 TRP A CA 1
ATOM 4696 C C . TRP A 1 605 ? -16.564 4.770 19.629 1.00 94.81 605 TRP A C 1
ATOM 4698 O O . TRP A 1 605 ? -17.331 5.005 20.564 1.00 94.81 605 TRP A O 1
ATOM 4708 N N . GLY A 1 606 ? -16.479 5.571 18.560 1.00 94.81 606 GLY A N 1
ATOM 4709 C CA . GLY A 1 606 ? -17.304 6.770 18.360 1.00 94.81 606 GLY A CA 1
ATOM 4710 C C . GLY A 1 606 ? -17.077 7.883 19.389 1.00 94.81 606 GLY A C 1
ATOM 4711 O O . GLY A 1 606 ? -18.006 8.628 19.696 1.00 94.81 606 GLY A O 1
ATOM 4712 N N . LYS A 1 607 ? -15.879 7.962 19.980 1.00 97.12 607 LYS A N 1
ATOM 4713 C CA . LYS A 1 607 ? -15.552 8.916 21.047 1.00 97.12 607 LYS A CA 1
ATOM 4714 C C . LYS A 1 607 ? -15.087 10.267 20.518 1.00 97.12 607 LYS A C 1
ATOM 4716 O O . LYS A 1 607 ? -14.411 10.359 19.498 1.00 97.12 607 LYS A O 1
ATOM 4721 N N . LYS A 1 608 ? -15.376 11.336 21.260 1.00 97.56 608 LYS A N 1
ATOM 4722 C CA . LYS A 1 608 ? -14.868 12.676 20.968 1.00 97.56 608 LYS A CA 1
ATOM 4723 C C . LYS A 1 608 ? -13.409 12.780 21.423 1.00 97.56 608 LYS A C 1
ATOM 4725 O O . LYS A 1 608 ? -13.139 13.037 22.597 1.00 97.56 608 LYS A O 1
ATOM 4730 N N . VAL A 1 609 ? -12.476 12.588 20.491 1.00 98.44 609 VAL A N 1
ATOM 4731 C CA . VAL A 1 609 ? -11.028 12.570 20.764 1.00 98.44 609 VAL A CA 1
ATOM 4732 C C . VAL A 1 609 ? -10.357 13.895 20.396 1.00 98.44 609 VAL A C 1
ATOM 4734 O O . VAL A 1 609 ? -10.541 14.415 19.294 1.00 98.44 609 VAL A O 1
ATOM 4737 N N . LEU A 1 610 ? -9.530 14.401 21.309 1.00 98.50 610 LEU A N 1
ATOM 4738 C CA . LEU A 1 610 ? -8.512 15.415 21.046 1.00 98.50 610 LEU A CA 1
ATOM 4739 C C . LEU A 1 610 ? -7.163 14.718 20.830 1.00 98.50 610 LEU A C 1
ATOM 4741 O O . LEU A 1 610 ? -6.759 13.900 21.656 1.00 98.50 610 LEU A O 1
ATOM 4745 N N . LEU A 1 611 ? -6.447 15.075 19.769 1.00 98.44 611 LEU A N 1
ATOM 4746 C CA . LEU A 1 611 ? -5.055 14.685 19.556 1.00 98.44 611 LEU A CA 1
ATOM 4747 C C . LEU A 1 611 ? -4.204 15.953 19.480 1.00 98.44 611 LEU A C 1
ATOM 4749 O O . LEU A 1 611 ? -4.469 16.829 18.659 1.00 98.44 611 LEU A O 1
ATOM 4753 N N . VAL A 1 612 ? -3.195 16.054 20.341 1.00 98.06 612 VAL A N 1
ATOM 4754 C CA . VAL A 1 612 ? -2.267 17.189 20.387 1.00 98.06 612 VAL A CA 1
ATOM 4755 C C . VAL A 1 612 ? -0.910 16.741 19.859 1.00 98.06 612 VAL A C 1
ATOM 4757 O O . VAL A 1 612 ? -0.389 15.721 20.306 1.00 98.06 612 VAL A O 1
ATOM 4760 N N . GLU A 1 613 ? -0.345 17.481 18.907 1.00 97.00 613 GLU A N 1
ATOM 4761 C CA . GLU A 1 613 ? 0.950 17.170 18.293 1.00 97.00 613 GLU A CA 1
ATOM 4762 C C . GLU A 1 613 ? 1.763 18.449 18.053 1.00 97.00 613 GLU A C 1
ATOM 4764 O O . GLU A 1 613 ? 1.336 19.341 17.314 1.00 97.00 613 GLU A O 1
ATOM 4769 N N . GLU A 1 614 ? 2.957 18.499 18.648 1.00 93.12 614 GLU A N 1
ATOM 4770 C CA . GLU A 1 614 ? 3.943 19.580 18.492 1.00 93.12 614 GLU A CA 1
ATOM 4771 C C . GLU A 1 614 ? 4.841 19.379 17.256 1.00 93.12 614 GLU A C 1
ATOM 4773 O O . GLU A 1 614 ? 5.353 20.340 16.692 1.00 93.12 614 GLU A O 1
ATOM 4778 N N . GLY A 1 615 ? 5.024 18.128 16.817 1.00 91.44 615 GLY A N 1
ATOM 4779 C CA . GLY A 1 615 ? 5.841 17.757 15.663 1.00 91.44 615 GLY A CA 1
ATOM 4780 C C . GLY A 1 615 ? 5.052 17.537 14.367 1.00 91.44 615 GLY A C 1
ATOM 4781 O O . GLY A 1 615 ? 3.989 18.107 14.118 1.00 91.44 615 GLY A O 1
ATOM 4782 N N . LYS A 1 616 ? 5.581 16.679 13.489 1.00 94.19 616 LYS A N 1
ATOM 4783 C CA . LYS A 1 616 ? 4.922 16.304 12.228 1.00 94.19 616 LYS A CA 1
ATOM 4784 C C . LYS A 1 616 ? 4.061 15.054 12.399 1.00 94.19 616 LYS A C 1
ATOM 4786 O O . LYS A 1 616 ? 4.517 14.036 12.915 1.00 94.19 616 LYS A O 1
ATOM 4791 N N . SER A 1 617 ? 2.856 15.090 11.835 1.00 96.50 617 SER A N 1
ATOM 4792 C CA . SER A 1 617 ? 1.863 14.006 11.888 1.00 96.50 617 SER A CA 1
ATOM 4793 C C . SER A 1 617 ? 2.453 12.639 11.526 1.00 96.50 617 SER A C 1
ATOM 4795 O O . SER A 1 617 ? 3.120 12.497 10.498 1.00 96.50 617 SER A O 1
ATOM 4797 N N . GLY A 1 618 ? 2.224 11.638 12.382 1.00 94.12 618 GLY A N 1
ATOM 4798 C CA . GLY A 1 618 ? 2.870 10.322 12.315 1.00 94.12 618 GLY A CA 1
ATOM 4799 C C . GLY A 1 618 ? 4.153 10.193 13.155 1.00 94.12 618 GLY A C 1
ATOM 4800 O O . GLY A 1 618 ? 4.657 9.081 13.325 1.00 94.12 618 GLY A O 1
ATOM 4801 N N . GLY A 1 619 ? 4.664 11.290 13.727 1.00 96.12 619 GLY A N 1
ATOM 4802 C CA . GLY A 1 619 ? 5.785 11.312 14.671 1.00 96.12 619 GLY A CA 1
ATOM 4803 C C . GLY A 1 619 ? 7.085 10.715 14.120 1.00 96.12 619 GLY A C 1
ATOM 4804 O O . GLY A 1 619 ? 7.332 10.719 12.909 1.00 96.12 619 GLY A O 1
ATOM 4805 N N . THR A 1 620 ? 7.924 10.180 15.014 1.00 97.06 620 THR A N 1
ATOM 4806 C CA . THR A 1 620 ? 9.287 9.707 14.708 1.00 97.06 620 THR A CA 1
ATOM 4807 C C . THR A 1 620 ? 9.331 8.729 13.530 1.00 97.06 620 THR A C 1
ATOM 4809 O O . THR A 1 620 ? 10.099 8.932 12.599 1.00 97.06 620 THR A O 1
ATOM 4812 N N . CYS A 1 621 ? 8.486 7.691 13.516 1.00 96.62 621 CYS A N 1
ATOM 4813 C CA . CYS A 1 621 ? 8.557 6.608 12.524 1.00 96.62 621 CYS A CA 1
ATOM 4814 C C . CYS A 1 621 ? 8.296 7.064 11.078 1.00 96.62 621 CYS A C 1
ATOM 4816 O O . CYS A 1 621 ? 8.937 6.563 10.151 1.00 96.62 621 CYS A O 1
ATOM 4818 N N . VAL A 1 622 ? 7.384 8.020 10.886 1.00 97.38 622 VAL A N 1
ATOM 4819 C CA . VAL A 1 622 ? 7.028 8.549 9.559 1.00 97.38 622 VAL A CA 1
ATOM 4820 C C . VAL A 1 622 ? 8.030 9.604 9.092 1.00 97.38 622 VAL A C 1
ATOM 4822 O O . VAL A 1 622 ? 8.335 9.669 7.906 1.00 97.38 622 VAL A O 1
ATOM 4825 N N . ASN A 1 623 ? 8.566 10.411 10.012 1.00 97.25 623 ASN A N 1
ATOM 4826 C CA . ASN A 1 623 ? 9.298 11.630 9.661 1.00 97.25 623 ASN A CA 1
ATOM 4827 C C . ASN A 1 623 ? 10.824 11.511 9.761 1.00 97.25 623 ASN A C 1
ATOM 4829 O O . ASN A 1 623 ? 11.526 12.116 8.958 1.00 97.25 623 ASN A O 1
ATOM 4833 N N . VAL A 1 624 ? 11.335 10.752 10.736 1.00 96.38 624 VAL A N 1
ATOM 4834 C CA . VAL A 1 624 ? 12.771 10.629 11.073 1.00 96.38 624 VAL A CA 1
ATOM 4835 C C . VAL A 1 624 ? 13.117 9.208 11.553 1.00 96.38 624 VAL A C 1
ATOM 4837 O O . VAL A 1 624 ? 13.946 8.996 12.434 1.00 96.38 624 VAL A O 1
ATOM 4840 N N . GLY A 1 625 ? 12.436 8.203 11.000 1.00 96.00 625 GLY A N 1
ATOM 4841 C CA . GLY A 1 625 ? 12.487 6.824 11.480 1.00 96.00 625 GLY A CA 1
ATOM 4842 C C . GLY A 1 625 ? 12.217 5.808 10.376 1.00 96.00 625 GLY A C 1
ATOM 4843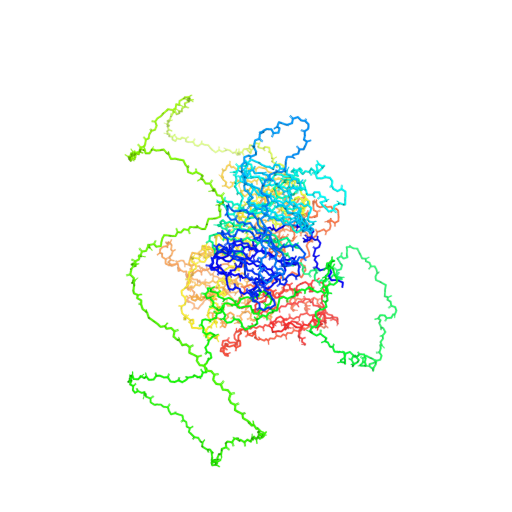 O O . GLY A 1 625 ? 12.823 5.874 9.313 1.00 96.00 625 GLY A O 1
ATOM 4844 N N . CYS A 1 626 ? 11.325 4.850 10.633 1.00 96.31 626 CYS A N 1
ATOM 4845 C CA . CYS A 1 626 ? 11.040 3.692 9.778 1.00 96.31 626 CYS A CA 1
ATOM 4846 C C . CYS A 1 626 ? 10.949 4.008 8.273 1.00 96.31 626 CYS A C 1
ATOM 4848 O O . CYS A 1 626 ? 11.599 3.335 7.473 1.00 96.31 626 CYS A O 1
ATOM 4850 N N . VAL A 1 627 ? 10.160 5.023 7.899 1.00 97.50 627 VAL A N 1
ATOM 4851 C CA . VAL A 1 627 ? 9.873 5.372 6.498 1.00 97.50 627 VAL A CA 1
ATOM 4852 C C . VAL A 1 627 ? 11.107 5.946 5.787 1.00 97.50 627 VAL A C 1
ATOM 4854 O O . VAL A 1 627 ? 11.587 5.294 4.855 1.00 97.50 627 VAL A O 1
ATOM 4857 N N . PRO A 1 628 ? 11.698 7.086 6.214 1.00 97.50 628 PRO A N 1
ATOM 4858 C CA . PRO A 1 628 ? 12.906 7.607 5.574 1.00 97.50 628 PRO A CA 1
ATOM 4859 C C . PRO A 1 628 ? 14.096 6.645 5.693 1.00 97.50 628 PRO A C 1
ATOM 4861 O O . PRO A 1 628 ? 14.914 6.603 4.774 1.00 97.50 628 PRO A O 1
ATOM 4864 N N . LYS A 1 629 ? 14.170 5.821 6.753 1.00 97.75 629 LYS A N 1
ATOM 4865 C CA . LYS A 1 629 ? 15.164 4.744 6.883 1.00 97.75 629 LYS A CA 1
ATOM 4866 C C . LYS A 1 629 ? 15.025 3.716 5.763 1.00 97.75 629 LYS A C 1
ATOM 4868 O O . LYS A 1 629 ? 15.965 3.570 4.996 1.00 97.75 629 LYS A O 1
ATOM 4873 N N . LYS A 1 630 ? 13.877 3.036 5.605 1.00 97.69 630 LYS A N 1
ATOM 4874 C CA . LYS A 1 630 ? 13.730 2.003 4.556 1.00 97.69 630 LYS A CA 1
ATOM 4875 C C . LYS A 1 630 ? 13.786 2.608 3.146 1.00 97.69 630 LYS A C 1
ATOM 4877 O O . LYS A 1 630 ? 14.299 1.960 2.247 1.00 97.69 630 LYS A O 1
ATOM 4882 N N . HIS A 1 631 ? 13.381 3.869 2.947 1.00 97.50 631 HIS A N 1
ATOM 4883 C CA . HIS A 1 631 ? 13.641 4.577 1.682 1.00 97.50 631 HIS A CA 1
ATOM 4884 C C . HIS A 1 631 ? 15.146 4.757 1.410 1.00 97.50 631 HIS A C 1
ATOM 4886 O O . HIS A 1 631 ? 15.592 4.530 0.290 1.00 97.50 631 HIS A O 1
ATOM 4892 N N . THR A 1 632 ? 15.932 5.146 2.421 1.00 97.06 632 THR A N 1
ATOM 4893 C CA . THR A 1 632 ? 17.393 5.329 2.289 1.00 97.06 632 THR A CA 1
ATOM 4894 C C . THR A 1 632 ? 18.119 3.985 2.165 1.00 97.06 632 THR A C 1
ATOM 4896 O O . THR A 1 632 ? 19.093 3.891 1.426 1.00 97.06 632 THR A O 1
ATOM 4899 N N . TRP A 1 633 ? 17.592 2.927 2.787 1.00 97.69 633 TRP A N 1
ATOM 4900 C CA . TRP A 1 633 ? 18.083 1.555 2.642 1.00 97.69 633 TRP A CA 1
ATOM 4901 C C . TRP A 1 633 ? 17.785 0.992 1.247 1.00 97.69 633 TRP A C 1
ATOM 4903 O O . TRP A 1 633 ? 18.664 0.437 0.607 1.00 97.69 633 TRP A O 1
ATOM 4913 N N . ASN A 1 634 ? 16.589 1.228 0.693 1.00 97.31 634 ASN A N 1
ATOM 4914 C CA . ASN A 1 634 ? 16.294 0.868 -0.699 1.00 97.31 634 ASN A CA 1
ATOM 4915 C C . ASN A 1 634 ? 17.234 1.603 -1.683 1.00 97.31 634 ASN A C 1
ATOM 4917 O O . ASN A 1 634 ? 17.599 1.049 -2.718 1.00 97.31 634 ASN A O 1
ATOM 4921 N N . PHE A 1 635 ? 17.643 2.837 -1.364 1.00 96.31 635 PHE A N 1
ATOM 4922 C CA . PHE A 1 635 ? 18.628 3.597 -2.141 1.00 96.31 635 PHE A CA 1
ATOM 4923 C C . PHE A 1 635 ? 20.050 3.016 -2.011 1.00 96.31 635 PHE A C 1
ATOM 4925 O O . PHE A 1 635 ? 20.717 2.832 -3.028 1.00 96.31 635 PHE A O 1
ATOM 4932 N N . SER A 1 636 ? 20.502 2.645 -0.807 1.00 95.88 636 SER A N 1
ATOM 4933 C CA . SER A 1 636 ? 21.814 2.009 -0.612 1.00 95.88 636 SER A CA 1
ATOM 4934 C C . SER A 1 636 ? 21.888 0.599 -1.214 1.00 95.88 636 SER A C 1
ATOM 4936 O O . SER A 1 636 ? 22.871 0.263 -1.874 1.00 95.88 636 SER A O 1
ATOM 4938 N N . SER A 1 637 ? 20.823 -0.197 -1.096 1.00 94.81 637 SER A N 1
ATOM 4939 C CA . SER A 1 637 ? 20.707 -1.506 -1.749 1.00 94.81 637 SER A CA 1
ATOM 4940 C C . SER A 1 637 ? 20.634 -1.414 -3.276 1.00 94.81 637 SER A C 1
ATOM 4942 O O . SER A 1 637 ? 21.052 -2.349 -3.955 1.00 94.81 637 SER A O 1
ATOM 4944 N N . MET A 1 638 ? 20.189 -0.289 -3.851 1.00 95.19 638 MET A N 1
ATOM 4945 C CA . MET A 1 638 ? 20.311 -0.055 -5.296 1.00 95.19 638 MET A CA 1
ATOM 4946 C C . MET A 1 638 ? 21.780 0.134 -5.710 1.00 95.19 638 MET A C 1
ATOM 4948 O O . MET A 1 638 ? 22.208 -0.449 -6.704 1.00 95.19 638 MET A O 1
ATOM 4952 N N . SER A 1 639 ? 22.589 0.859 -4.926 1.00 92.69 639 SER A N 1
ATOM 4953 C CA . SER A 1 639 ? 24.045 0.933 -5.145 1.00 92.69 639 SER A CA 1
ATOM 4954 C C . SER A 1 639 ? 24.738 -0.429 -4.993 1.00 92.69 639 SER A C 1
ATOM 4956 O O . SER A 1 639 ? 25.709 -0.704 -5.699 1.00 92.69 639 SER A O 1
ATOM 4958 N N . GLU A 1 640 ? 24.249 -1.311 -4.117 1.00 91.56 640 GLU A N 1
ATOM 4959 C CA . GLU A 1 640 ? 24.719 -2.702 -4.028 1.00 91.56 640 GLU A CA 1
ATOM 4960 C C . GLU A 1 640 ? 24.314 -3.536 -5.248 1.00 91.56 640 GLU A C 1
ATOM 4962 O O . GLU A 1 640 ? 25.175 -4.180 -5.844 1.00 91.56 640 GLU A O 1
ATOM 4967 N N . ALA A 1 641 ? 23.047 -3.488 -5.667 1.00 93.12 641 ALA A N 1
ATOM 4968 C CA . ALA A 1 641 ? 22.545 -4.217 -6.832 1.00 93.12 641 ALA A CA 1
ATOM 4969 C C . ALA A 1 641 ? 23.249 -3.788 -8.132 1.00 93.12 641 ALA A C 1
ATOM 4971 O O . ALA A 1 641 ? 23.643 -4.629 -8.942 1.00 93.12 641 ALA A O 1
ATOM 4972 N N . LEU A 1 642 ? 23.496 -2.486 -8.303 1.00 93.31 642 LEU A N 1
ATOM 4973 C CA . LEU A 1 642 ? 24.276 -1.958 -9.420 1.00 93.31 642 LEU A CA 1
ATOM 4974 C C . LEU A 1 642 ? 25.724 -2.469 -9.384 1.00 93.31 642 LEU A C 1
ATOM 4976 O O . LEU A 1 642 ? 26.218 -2.949 -10.404 1.00 93.31 642 LEU A O 1
ATOM 4980 N N . ARG A 1 643 ? 26.390 -2.473 -8.219 1.00 89.81 643 ARG A N 1
ATOM 4981 C CA . ARG A 1 643 ? 27.734 -3.070 -8.075 1.00 89.81 643 ARG A CA 1
ATOM 4982 C C . ARG A 1 643 ? 27.747 -4.583 -8.323 1.00 89.81 643 ARG A C 1
ATOM 4984 O O . ARG A 1 643 ? 28.716 -5.073 -8.897 1.00 89.81 643 ARG A O 1
ATOM 4991 N N . ALA A 1 644 ? 26.694 -5.302 -7.936 1.00 91.50 644 ALA A N 1
ATOM 4992 C CA . ALA A 1 644 ? 26.532 -6.742 -8.143 1.00 91.50 644 ALA A CA 1
ATOM 4993 C C . ALA A 1 644 ? 26.292 -7.119 -9.614 1.00 91.50 644 ALA A C 1
ATOM 4995 O O . ALA A 1 644 ? 26.772 -8.157 -10.066 1.00 91.50 644 ALA A O 1
ATOM 4996 N N . SER A 1 645 ? 25.590 -6.272 -10.377 1.00 94.50 645 SER A N 1
ATOM 4997 C CA . SER A 1 645 ? 25.179 -6.552 -11.764 1.00 94.50 645 SER A CA 1
ATOM 4998 C C . SER A 1 645 ? 26.334 -6.951 -12.699 1.00 94.50 645 SER A C 1
ATOM 5000 O O . SER A 1 645 ? 26.149 -7.795 -13.576 1.00 94.50 645 SER A O 1
ATOM 5002 N N . ARG A 1 646 ? 27.552 -6.442 -12.458 1.00 92.50 646 ARG A N 1
ATOM 5003 C CA . ARG A 1 646 ? 28.775 -6.812 -13.196 1.00 92.50 646 ARG A CA 1
ATOM 5004 C C . ARG A 1 646 ? 29.053 -8.323 -13.192 1.00 92.50 646 ARG A C 1
ATOM 5006 O O . ARG A 1 646 ? 29.535 -8.862 -14.181 1.00 92.50 646 ARG A O 1
ATOM 5013 N N . HIS A 1 647 ? 28.721 -9.008 -12.094 1.00 93.56 647 HIS A N 1
ATOM 5014 C CA . HIS A 1 647 ? 28.933 -10.450 -11.915 1.00 93.56 647 HIS A CA 1
ATOM 5015 C C . HIS A 1 647 ? 27.884 -11.287 -12.664 1.00 93.56 647 HIS A C 1
ATOM 5017 O O . HIS A 1 647 ? 28.124 -12.447 -12.973 1.00 93.56 647 HIS A O 1
ATOM 5023 N N . TYR A 1 648 ? 26.753 -10.670 -13.018 1.00 95.62 648 TYR A N 1
ATOM 5024 C CA . TYR A 1 648 ? 25.699 -11.226 -13.871 1.00 95.62 648 TYR A CA 1
ATOM 5025 C C . TYR A 1 648 ? 25.852 -10.829 -15.355 1.00 95.62 648 TYR A C 1
ATOM 5027 O O . TYR A 1 648 ? 24.927 -11.010 -16.143 1.00 95.62 648 TYR A O 1
ATOM 5035 N N . GLY A 1 649 ? 27.008 -10.282 -15.754 1.00 94.06 649 GLY A N 1
ATOM 5036 C CA . GLY A 1 649 ? 27.317 -9.954 -17.151 1.00 94.06 649 GLY A CA 1
ATOM 5037 C C . GLY A 1 649 ? 26.763 -8.618 -17.660 1.00 94.06 649 GLY A C 1
ATOM 5038 O O . GLY A 1 649 ? 26.832 -8.362 -18.860 1.00 94.06 649 GLY A O 1
ATOM 5039 N N . TYR A 1 650 ? 26.241 -7.751 -16.787 1.00 94.38 650 TYR A N 1
ATOM 5040 C CA . TYR A 1 650 ? 25.843 -6.395 -17.177 1.00 94.38 650 TYR A CA 1
ATOM 5041 C C . TYR A 1 650 ? 27.079 -5.493 -17.340 1.00 94.38 650 TYR A C 1
ATOM 5043 O O . TYR A 1 650 ? 27.923 -5.425 -16.444 1.00 94.38 650 TYR A O 1
ATOM 5051 N N . GLU A 1 651 ? 27.165 -4.751 -18.451 1.00 91.62 651 GLU A N 1
ATOM 5052 C CA . GLU A 1 651 ? 28.224 -3.757 -18.718 1.00 91.62 651 GLU A CA 1
ATOM 5053 C C . GLU A 1 651 ? 28.026 -2.465 -17.898 1.00 91.62 651 GLU A C 1
ATOM 5055 O O . GLU A 1 651 ? 27.821 -1.369 -18.420 1.00 91.62 651 GLU A O 1
ATOM 5060 N N . THR A 1 652 ? 28.062 -2.602 -16.576 1.00 89.25 652 THR A N 1
ATOM 5061 C CA . THR A 1 652 ? 27.801 -1.519 -15.626 1.00 89.25 652 THR A CA 1
ATOM 5062 C C . THR A 1 652 ? 29.084 -0.728 -15.320 1.00 89.25 652 THR A C 1
ATOM 5064 O O . THR A 1 652 ? 30.057 -1.317 -14.837 1.00 89.25 652 THR A O 1
ATOM 5067 N N . PRO A 1 653 ? 29.122 0.605 -15.544 1.00 86.62 653 PRO A N 1
ATOM 5068 C CA . PRO A 1 653 ? 30.292 1.430 -15.242 1.00 86.62 653 PRO A CA 1
ATOM 5069 C C . PRO A 1 653 ? 30.709 1.369 -13.767 1.00 86.62 653 PRO A C 1
ATOM 5071 O O . PRO A 1 653 ? 29.872 1.377 -12.869 1.00 86.62 653 PRO A O 1
ATOM 5074 N N . SER A 1 654 ? 32.018 1.389 -13.502 1.00 78.06 654 SER A N 1
ATOM 5075 C CA . SER A 1 654 ? 32.569 1.326 -12.137 1.00 78.06 654 SER A CA 1
ATOM 5076 C C . SER A 1 654 ? 32.331 2.584 -11.292 1.00 78.06 654 SER A C 1
ATOM 5078 O O . SER A 1 654 ? 32.482 2.533 -10.074 1.00 78.06 654 SER A O 1
ATOM 5080 N N . ASN A 1 655 ? 31.956 3.699 -11.923 1.00 81.19 655 ASN A N 1
ATOM 5081 C CA . ASN A 1 655 ? 31.572 4.948 -11.273 1.00 81.19 655 ASN A CA 1
ATOM 5082 C C . ASN A 1 655 ? 30.250 5.440 -11.880 1.00 81.19 655 ASN A C 1
ATOM 5084 O O . ASN A 1 655 ? 30.243 6.088 -12.928 1.00 81.19 655 ASN A O 1
ATOM 5088 N N . ILE A 1 656 ? 29.133 5.074 -11.249 1.00 86.44 656 ILE A N 1
ATOM 5089 C CA . ILE A 1 656 ? 27.790 5.492 -11.659 1.00 86.44 656 ILE A CA 1
ATOM 5090 C C . ILE A 1 656 ? 27.439 6.772 -10.890 1.00 86.44 656 ILE A C 1
ATOM 5092 O O . ILE A 1 656 ? 27.389 6.728 -9.659 1.00 86.44 656 ILE A O 1
ATOM 5096 N N . PRO A 1 657 ? 27.169 7.905 -11.561 1.00 87.31 657 PRO A N 1
ATOM 5097 C CA . PRO A 1 657 ? 26.751 9.116 -10.871 1.00 87.31 657 PRO A CA 1
ATOM 5098 C C . PRO A 1 657 ? 25.350 8.936 -10.273 1.00 87.31 657 PRO A C 1
ATOM 5100 O O . PRO A 1 657 ? 24.408 8.553 -10.968 1.00 87.31 657 PRO A O 1
ATOM 5103 N N . PHE A 1 658 ? 25.199 9.268 -8.991 1.00 91.12 658 PHE A N 1
ATOM 5104 C CA . PHE A 1 658 ? 23.912 9.339 -8.302 1.00 91.12 658 PHE A CA 1
ATOM 5105 C C . PHE A 1 658 ? 23.690 10.739 -7.717 1.00 91.12 658 PHE A C 1
ATOM 5107 O O . PHE A 1 658 ? 24.637 11.473 -7.446 1.00 91.12 658 PHE A O 1
ATOM 5114 N N . SER A 1 659 ? 22.427 11.100 -7.488 1.00 93.00 659 SER A N 1
ATOM 5115 C CA . SER A 1 659 ? 22.043 12.366 -6.854 1.00 93.00 659 SER A CA 1
ATOM 5116 C C . SER A 1 659 ? 21.290 12.093 -5.556 1.00 93.00 659 SER A C 1
ATOM 5118 O O . SER A 1 659 ? 20.111 11.722 -5.563 1.00 93.00 659 SER A O 1
ATOM 5120 N N . TYR A 1 660 ? 21.977 12.269 -4.424 1.00 94.31 660 TYR A N 1
ATOM 5121 C CA . TYR A 1 660 ? 21.345 12.157 -3.107 1.00 94.31 660 TYR A CA 1
ATOM 5122 C C . TYR A 1 660 ? 20.314 13.276 -2.881 1.00 94.31 660 TYR A C 1
ATOM 5124 O O . TYR A 1 660 ? 19.273 13.029 -2.278 1.00 94.31 660 TYR A O 1
ATOM 5132 N N . ALA A 1 661 ? 20.542 14.470 -3.441 1.00 93.62 661 ALA A N 1
ATOM 5133 C CA . ALA A 1 661 ? 19.603 15.587 -3.383 1.00 93.62 661 ALA A CA 1
ATOM 5134 C C . ALA A 1 661 ? 18.261 15.263 -4.074 1.00 93.62 661 ALA A C 1
ATOM 5136 O O . ALA A 1 661 ? 17.201 15.493 -3.489 1.00 93.62 661 ALA A O 1
ATOM 5137 N N . ASP A 1 662 ? 18.283 14.656 -5.268 1.00 95.12 662 ASP A N 1
ATOM 5138 C CA . ASP A 1 662 ? 17.056 14.249 -5.976 1.00 95.12 662 ASP A CA 1
ATOM 5139 C C . ASP A 1 662 ? 16.334 13.091 -5.276 1.00 95.12 662 ASP A C 1
ATOM 5141 O O . ASP A 1 662 ? 15.101 13.047 -5.243 1.00 95.12 662 ASP A O 1
ATOM 5145 N N . PHE A 1 663 ? 17.085 12.149 -4.694 1.00 96.31 663 PHE A N 1
ATOM 5146 C CA . PHE A 1 663 ? 16.517 11.096 -3.851 1.00 96.31 663 PHE A CA 1
ATOM 5147 C C . PHE A 1 663 ? 15.831 11.687 -2.607 1.00 96.31 663 PHE A C 1
ATOM 5149 O O . PHE A 1 663 ? 14.663 11.388 -2.346 1.00 96.31 663 PHE A O 1
ATOM 5156 N N . ARG A 1 664 ? 16.517 12.578 -1.881 1.00 95.25 664 ARG A N 1
ATOM 5157 C CA . ARG A 1 664 ? 16.007 13.291 -0.702 1.00 95.25 664 ARG A CA 1
ATOM 5158 C C . ARG A 1 664 ? 14.744 14.082 -1.025 1.00 95.25 664 ARG A C 1
ATOM 5160 O O . ARG A 1 664 ? 13.754 13.940 -0.317 1.00 95.25 664 ARG A O 1
ATOM 5167 N N . ALA A 1 665 ? 14.729 14.834 -2.126 1.00 96.19 665 ALA A N 1
ATOM 5168 C CA . ALA A 1 665 ? 13.552 15.582 -2.565 1.00 96.19 665 ALA A CA 1
ATOM 5169 C C . ALA A 1 665 ? 12.331 14.668 -2.798 1.00 96.19 665 ALA A C 1
ATOM 5171 O O . ALA A 1 665 ? 11.231 14.980 -2.339 1.00 96.19 665 ALA A O 1
ATOM 5172 N N . LYS A 1 666 ? 12.519 13.506 -3.442 1.00 97.50 666 LYS A N 1
ATOM 5173 C CA . LYS A 1 666 ? 11.454 12.507 -3.657 1.00 97.50 666 LYS A CA 1
ATOM 5174 C C . LYS A 1 666 ? 10.981 11.870 -2.343 1.00 97.50 666 LYS A C 1
ATOM 5176 O O . LYS A 1 666 ? 9.775 11.755 -2.121 1.00 97.50 666 LYS A O 1
ATOM 5181 N N . ARG A 1 667 ? 11.916 11.498 -1.460 1.00 97.50 667 ARG A N 1
ATOM 5182 C CA . ARG A 1 667 ? 11.650 10.939 -0.122 1.00 97.50 667 ARG A CA 1
ATOM 5183 C C . ARG A 1 667 ? 10.835 11.909 0.736 1.00 97.50 667 ARG A C 1
ATOM 5185 O O . ARG A 1 667 ? 9.811 11.529 1.298 1.00 97.50 667 ARG A O 1
ATOM 5192 N N . ASP A 1 668 ? 11.254 13.167 0.797 1.00 96.06 668 ASP A N 1
ATOM 5193 C CA . ASP A 1 668 ? 10.641 14.180 1.656 1.00 96.06 668 ASP A CA 1
ATOM 5194 C C . ASP A 1 668 ? 9.273 14.628 1.113 1.00 96.06 668 ASP A C 1
ATOM 5196 O O . ASP A 1 668 ? 8.345 14.865 1.890 1.00 96.06 668 ASP A O 1
ATOM 5200 N N . ALA A 1 669 ? 9.093 14.647 -0.214 1.00 97.31 669 ALA A N 1
ATOM 5201 C CA . ALA A 1 669 ? 7.789 14.846 -0.847 1.00 97.31 669 ALA A CA 1
ATOM 5202 C C . ALA A 1 669 ? 6.801 13.700 -0.546 1.00 97.31 669 ALA A C 1
ATOM 5204 O O . ALA A 1 669 ? 5.621 13.967 -0.295 1.00 97.31 669 ALA A O 1
ATOM 5205 N N . ASN A 1 670 ? 7.268 12.443 -0.517 1.00 97.50 670 ASN A N 1
ATOM 5206 C CA . ASN A 1 670 ? 6.454 11.294 -0.106 1.00 97.50 670 ASN A CA 1
ATOM 5207 C C . ASN A 1 670 ? 6.023 11.418 1.366 1.00 97.50 670 ASN A C 1
ATOM 5209 O O . ASN A 1 670 ? 4.829 11.351 1.660 1.00 97.50 670 ASN A O 1
ATOM 5213 N N . ILE A 1 671 ? 6.963 11.710 2.272 1.00 97.38 671 ILE A N 1
ATOM 5214 C CA . ILE A 1 671 ? 6.692 11.899 3.708 1.00 97.38 671 ILE A CA 1
ATOM 5215 C C . ILE A 1 671 ? 5.696 13.043 3.941 1.00 97.38 671 ILE A C 1
ATOM 5217 O O . ILE A 1 671 ? 4.734 12.867 4.687 1.00 97.38 671 ILE A O 1
ATOM 5221 N N . ALA A 1 672 ? 5.834 14.169 3.233 1.00 96.38 672 ALA A N 1
ATOM 5222 C CA . ALA A 1 672 ? 4.855 15.256 3.278 1.00 96.38 672 ALA A CA 1
ATOM 5223 C C . ALA A 1 672 ? 3.457 14.816 2.789 1.00 96.38 672 ALA A C 1
ATOM 5225 O O . ALA A 1 672 ? 2.440 15.298 3.294 1.00 96.38 672 ALA A O 1
ATOM 5226 N N . GLY A 1 673 ? 3.388 13.892 1.824 1.00 96.69 673 GLY A N 1
ATOM 5227 C CA . GLY A 1 673 ? 2.155 13.210 1.424 1.00 96.69 673 GLY A CA 1
ATOM 5228 C C . GLY A 1 673 ? 1.559 12.360 2.548 1.00 96.69 673 GLY A C 1
ATOM 5229 O O . GLY A 1 673 ? 0.372 12.495 2.846 1.00 96.69 673 GLY A O 1
ATOM 5230 N N . LEU A 1 674 ? 2.382 11.556 3.228 1.00 95.38 674 LEU A N 1
ATOM 5231 C CA . LEU A 1 674 ? 1.959 10.748 4.375 1.00 95.38 674 LEU A CA 1
ATOM 5232 C C . LEU A 1 674 ? 1.455 11.622 5.532 1.00 95.38 674 LEU A C 1
ATOM 5234 O O . LEU A 1 674 ? 0.407 11.309 6.092 1.00 95.38 674 LEU A O 1
ATOM 5238 N N . ASN A 1 675 ? 2.118 12.744 5.850 1.00 96.94 675 ASN A N 1
ATOM 5239 C CA . ASN A 1 675 ? 1.657 13.679 6.889 1.00 96.94 675 ASN A CA 1
ATOM 5240 C C . ASN A 1 675 ? 0.221 14.167 6.605 1.00 96.94 675 ASN A C 1
ATOM 5242 O O . ASN A 1 675 ? -0.652 14.043 7.465 1.00 96.94 675 ASN A O 1
ATOM 5246 N N . ARG A 1 676 ? -0.050 14.630 5.371 1.00 96.00 676 ARG A N 1
ATOM 5247 C CA . ARG A 1 676 ? -1.399 15.039 4.930 1.00 96.00 676 ARG A CA 1
ATOM 5248 C C . ARG A 1 676 ? -2.395 13.879 4.953 1.00 96.00 676 ARG A C 1
ATOM 5250 O O . ARG A 1 676 ? -3.565 14.088 5.265 1.00 96.00 676 ARG A O 1
ATOM 5257 N N . GLY A 1 677 ? -1.946 12.662 4.650 1.00 94.44 677 GLY A N 1
ATOM 5258 C CA . GLY A 1 677 ? -2.749 11.442 4.737 1.00 94.44 677 GLY A CA 1
ATOM 5259 C C . GLY A 1 677 ? -3.181 11.109 6.169 1.00 94.44 677 GLY A C 1
ATOM 5260 O O . GLY A 1 677 ? -4.345 10.775 6.388 1.00 94.44 677 GLY A O 1
ATOM 5261 N N . TYR A 1 678 ? -2.291 11.251 7.157 1.00 95.56 678 TYR A N 1
ATOM 5262 C CA . TYR A 1 678 ? -2.646 11.108 8.575 1.00 95.56 678 TYR A CA 1
ATOM 5263 C C . TYR A 1 678 ? -3.710 12.126 8.991 1.00 95.56 678 TYR A C 1
ATOM 5265 O O . TYR A 1 678 ? -4.749 11.730 9.508 1.00 95.56 678 TYR A O 1
ATOM 5273 N N . GLU A 1 679 ? -3.496 13.408 8.694 1.00 96.38 679 GLU A N 1
ATOM 5274 C CA . GLU A 1 679 ? -4.412 14.496 9.070 1.00 96.38 679 GLU A CA 1
ATOM 5275 C C . GLU A 1 679 ? -5.788 14.355 8.408 1.00 96.38 679 GLU A C 1
ATOM 5277 O O . GLU A 1 679 ? -6.818 14.502 9.066 1.00 96.38 679 GLU A O 1
ATOM 5282 N N . SER A 1 680 ? -5.813 13.972 7.129 1.00 94.62 680 SER A N 1
ATOM 5283 C CA . SER A 1 680 ? -7.047 13.728 6.371 1.00 94.62 680 SER A CA 1
ATOM 5284 C C . SER A 1 680 ? -7.840 12.534 6.920 1.00 94.62 680 SER A C 1
ATOM 5286 O O . SER A 1 680 ? -9.068 12.578 6.967 1.00 94.62 680 SER A O 1
ATOM 5288 N N . ASN A 1 681 ? -7.158 11.472 7.368 1.00 92.81 681 ASN A N 1
ATOM 5289 C CA . ASN A 1 681 ? -7.798 10.329 8.023 1.00 92.81 681 ASN A CA 1
ATOM 5290 C C . ASN A 1 681 ? -8.299 10.688 9.431 1.00 92.81 681 ASN A C 1
ATOM 5292 O O . ASN A 1 681 ? -9.424 10.337 9.772 1.00 92.81 681 ASN A O 1
ATOM 5296 N N . TRP A 1 682 ? -7.514 11.428 10.220 1.00 96.19 682 TRP A N 1
ATOM 5297 C CA . TRP A 1 682 ? -7.917 11.908 11.545 1.00 96.19 682 TRP A CA 1
ATOM 5298 C C . TRP A 1 682 ? -9.169 12.793 11.479 1.00 96.19 682 TRP A C 1
ATOM 5300 O O . TRP A 1 682 ? -10.123 12.548 12.215 1.00 96.19 682 TRP A O 1
ATOM 5310 N N . ALA A 1 683 ? -9.213 13.751 10.547 1.00 94.25 683 ALA A N 1
ATOM 5311 C CA . ALA A 1 683 ? -10.379 14.604 10.327 1.00 94.25 683 ALA A CA 1
ATOM 5312 C C . ALA A 1 683 ? -11.616 13.801 9.878 1.00 94.25 683 ALA A C 1
ATOM 5314 O O . ALA A 1 683 ? -12.710 14.009 10.402 1.00 94.25 683 ALA A O 1
ATOM 5315 N N . ARG A 1 684 ? -11.446 12.834 8.961 1.00 91.88 684 ARG A N 1
ATOM 5316 C CA . ARG A 1 684 ? -12.521 11.931 8.498 1.00 91.88 684 ARG A CA 1
ATOM 5317 C C . ARG A 1 684 ? -13.067 11.024 9.612 1.00 91.88 684 ARG A C 1
ATOM 5319 O O . ARG A 1 684 ? -14.218 10.604 9.545 1.00 91.88 684 ARG A O 1
ATOM 5326 N N . GLU A 1 685 ? -12.256 10.724 10.622 1.00 92.94 685 GLU A N 1
ATOM 5327 C CA . GLU A 1 685 ? -12.621 9.913 11.791 1.00 92.94 685 GLU A CA 1
ATOM 5328 C C . GLU A 1 685 ? -13.081 10.756 12.996 1.00 92.94 685 GLU A C 1
ATOM 5330 O O . GLU A 1 685 ? -13.338 10.203 14.060 1.00 92.94 685 GLU A O 1
ATOM 5335 N N . GLY A 1 686 ? -13.222 12.080 12.842 1.00 93.44 686 GLY A N 1
ATOM 5336 C CA . GLY A 1 686 ? -13.748 12.976 13.879 1.00 93.44 686 GLY A CA 1
ATOM 5337 C C . GLY A 1 686 ? -12.748 13.380 14.971 1.00 93.44 686 GLY A C 1
ATOM 5338 O O . GLY A 1 686 ? -13.142 13.996 15.962 1.00 93.44 686 GLY A O 1
ATOM 5339 N N . ILE A 1 687 ? -11.458 13.069 14.807 1.00 97.81 687 ILE A N 1
ATOM 5340 C CA . ILE A 1 687 ? -10.405 13.487 15.741 1.00 97.81 687 ILE A CA 1
ATOM 5341 C C . ILE A 1 687 ? -10.161 14.988 15.581 1.00 97.81 687 ILE A C 1
ATOM 5343 O O . ILE A 1 687 ? -9.856 15.474 14.491 1.00 97.81 687 ILE A O 1
ATOM 5347 N N . THR A 1 688 ? -10.221 15.727 16.688 1.00 97.88 688 THR A N 1
ATOM 5348 C CA . THR A 1 688 ? -9.782 17.126 16.717 1.00 97.88 688 THR A CA 1
ATOM 5349 C C . THR A 1 688 ? -8.264 17.170 16.883 1.00 97.88 688 THR A C 1
ATOM 5351 O O . THR A 1 688 ? -7.760 16.903 17.972 1.00 97.88 688 THR A O 1
ATOM 5354 N N . LEU A 1 689 ? -7.537 17.500 15.813 1.00 97.56 689 LEU A N 1
ATOM 5355 C CA . LEU A 1 689 ? -6.104 17.800 15.876 1.00 97.56 689 LEU A CA 1
ATOM 5356 C C . LEU A 1 689 ? -5.884 19.215 16.429 1.00 97.56 689 LEU A C 1
ATOM 5358 O O . LEU A 1 689 ? -6.498 20.168 15.950 1.00 97.56 689 LEU A O 1
ATOM 5362 N N . VAL A 1 690 ? -4.964 19.360 17.382 1.00 97.25 690 VAL A N 1
ATOM 5363 C CA . VAL A 1 690 ? -4.441 20.652 17.846 1.00 97.25 690 VAL A CA 1
ATOM 5364 C C . VAL A 1 690 ? -2.919 20.675 17.708 1.00 97.25 690 VAL A C 1
ATOM 5366 O O . VAL A 1 690 ? -2.231 19.722 18.071 1.00 97.25 690 VAL A O 1
ATOM 5369 N N . ARG A 1 691 ? -2.406 21.786 17.171 1.00 96.75 691 ARG A N 1
ATOM 5370 C CA . ARG A 1 691 ? -0.980 22.048 16.958 1.00 96.75 691 ARG A CA 1
ATOM 5371 C C . ARG A 1 691 ? -0.389 22.823 18.125 1.00 96.75 691 ARG A C 1
ATOM 5373 O O . ARG A 1 691 ? -0.798 23.959 18.364 1.00 96.75 691 ARG A O 1
ATOM 5380 N N . GLY A 1 692 ? 0.555 22.225 18.844 1.00 95.19 692 GLY A N 1
ATOM 5381 C CA . GLY A 1 692 ? 1.191 22.872 19.990 1.00 95.19 692 GLY A CA 1
ATOM 5382 C C . GLY A 1 692 ? 1.778 21.912 21.019 1.00 95.19 692 GLY A C 1
ATOM 5383 O O . GLY A 1 692 ? 1.556 20.705 20.961 1.00 95.19 692 GLY A O 1
ATOM 5384 N N . SER A 1 693 ? 2.501 22.484 21.982 1.00 95.38 693 SER A N 1
ATOM 5385 C CA . SER A 1 693 ? 3.084 21.765 23.122 1.00 95.38 693 SER A CA 1
ATOM 5386 C C . SER A 1 693 ? 2.074 21.669 24.267 1.00 95.38 693 SER A C 1
ATOM 5388 O O . SER A 1 693 ? 1.366 22.646 24.531 1.00 95.38 693 SER A O 1
ATOM 5390 N N . ALA A 1 694 ? 1.990 20.521 24.942 1.00 96.44 694 ALA A N 1
ATOM 5391 C CA . ALA A 1 694 ? 0.987 20.244 25.973 1.00 96.44 694 ALA A CA 1
ATOM 5392 C C . ALA A 1 694 ? 1.616 19.940 27.335 1.00 96.44 694 ALA A C 1
ATOM 5394 O O . ALA A 1 694 ? 2.499 19.092 27.421 1.00 96.44 694 ALA A O 1
ATOM 5395 N N . ASN A 1 695 ? 1.087 20.547 28.398 1.00 96.81 695 ASN A N 1
ATOM 5396 C CA . ASN A 1 695 ? 1.509 20.304 29.777 1.00 96.81 695 ASN A CA 1
ATOM 5397 C C . ASN A 1 695 ? 0.303 20.100 30.711 1.00 96.81 695 ASN A C 1
ATOM 5399 O O . ASN A 1 695 ? -0.785 20.644 30.487 1.00 96.81 695 ASN A O 1
ATOM 5403 N N . PHE A 1 696 ? 0.467 19.290 31.756 1.00 96.88 696 PHE A N 1
ATOM 5404 C CA . PHE A 1 696 ? -0.585 19.041 32.736 1.00 96.88 696 PHE A CA 1
ATOM 5405 C C . PHE A 1 696 ? -0.742 20.224 33.699 1.00 96.88 696 PHE A C 1
ATOM 5407 O O . PHE A 1 696 ? 0.219 20.692 34.298 1.00 96.88 696 PHE A O 1
ATOM 5414 N N . ILE A 1 697 ? -1.987 20.664 33.910 1.00 95.69 697 ILE A N 1
ATOM 5415 C CA . ILE A 1 697 ? -2.325 21.682 34.924 1.00 95.69 697 ILE A CA 1
ATOM 5416 C C . ILE A 1 697 ? -3.261 21.152 36.022 1.00 95.69 697 ILE A C 1
ATOM 5418 O O . ILE A 1 697 ? -3.426 21.794 37.057 1.00 95.69 697 ILE A O 1
ATOM 5422 N N . ALA A 1 698 ? -3.877 19.984 35.809 1.00 91.38 698 ALA A N 1
ATOM 5423 C CA . ALA A 1 698 ? -4.552 19.172 36.823 1.00 91.38 698 ALA A CA 1
ATOM 5424 C C . ALA A 1 698 ? -4.695 17.721 36.322 1.00 91.38 698 ALA A C 1
ATOM 5426 O O . ALA A 1 698 ? -4.571 17.467 35.127 1.00 91.38 698 ALA A O 1
ATOM 5427 N N . SER A 1 699 ? -5.040 16.778 37.211 1.00 84.81 699 SER A N 1
ATOM 5428 C CA . SER A 1 699 ? -5.158 15.328 36.919 1.00 84.81 699 SER A CA 1
ATOM 5429 C C . SER A 1 699 ? -5.907 14.973 35.621 1.00 84.81 699 SER A C 1
ATOM 5431 O O . SER A 1 699 ? -5.505 14.045 34.926 1.00 84.81 699 SER A O 1
ATOM 5433 N N . LYS A 1 700 ? -6.960 15.726 35.277 1.00 91.06 700 LYS A N 1
ATOM 5434 C CA . LYS A 1 700 ? -7.788 15.529 34.073 1.00 91.06 700 LYS A CA 1
ATOM 5435 C C . LYS A 1 700 ? -7.795 16.736 33.120 1.00 91.06 700 LYS A C 1
ATOM 5437 O O . LYS A 1 700 ? -8.687 16.850 32.281 1.00 91.06 700 LYS A O 1
ATOM 5442 N N . THR A 1 701 ? -6.816 17.639 33.237 1.00 95.81 701 THR A N 1
ATOM 5443 C CA . THR A 1 701 ? -6.777 18.911 32.493 1.00 95.81 701 THR A CA 1
ATOM 5444 C C . THR A 1 701 ? -5.366 19.248 32.015 1.00 95.81 701 THR A C 1
ATOM 5446 O O . THR A 1 701 ? -4.444 19.377 32.824 1.00 95.81 701 THR A O 1
ATOM 5449 N N . ILE A 1 702 ? -5.221 19.492 30.712 1.00 97.31 702 ILE A N 1
ATOM 5450 C CA . ILE A 1 702 ? -3.990 20.010 30.104 1.00 97.31 702 ILE A CA 1
ATOM 5451 C C . ILE A 1 702 ? -4.167 21.455 29.637 1.00 97.31 702 ILE A C 1
ATOM 5453 O O . ILE A 1 702 ? -5.256 21.873 29.227 1.00 97.31 702 ILE A O 1
ATOM 5457 N N . ALA A 1 703 ? -3.070 22.199 29.661 1.00 96.69 703 ALA A N 1
ATOM 5458 C CA . ALA A 1 703 ? -2.894 23.388 28.848 1.00 96.69 703 ALA A CA 1
ATOM 5459 C C . ALA A 1 703 ? -2.148 23.005 27.559 1.00 96.69 703 ALA A C 1
ATOM 5461 O O . ALA A 1 703 ? -1.319 22.096 27.558 1.00 96.69 703 ALA A O 1
ATOM 5462 N N . VAL A 1 704 ? -2.462 23.678 26.452 1.00 97.12 704 VAL A N 1
ATOM 5463 C CA . VAL A 1 704 ? -1.764 23.523 25.171 1.00 97.12 704 VAL A CA 1
ATOM 5464 C C . VAL A 1 704 ? -1.355 24.897 24.669 1.00 97.12 704 VAL A C 1
ATOM 5466 O O . VAL A 1 704 ? -2.207 25.742 24.393 1.00 97.12 704 VAL A O 1
ATOM 5469 N N . LYS A 1 705 ? -0.049 25.118 24.547 1.00 95.69 705 LYS A N 1
ATOM 5470 C CA . LYS A 1 705 ? 0.542 26.313 23.944 1.00 95.69 705 LYS A CA 1
ATOM 5471 C C . LYS A 1 705 ? 0.552 26.133 22.428 1.00 95.69 705 LYS A C 1
ATOM 5473 O O . LYS A 1 705 ? 1.291 25.291 21.919 1.00 95.69 705 LYS A O 1
ATOM 5478 N N . LEU A 1 706 ? -0.267 26.912 21.728 1.00 94.00 706 LEU A N 1
ATOM 5479 C CA . LEU A 1 706 ? -0.530 26.725 20.302 1.00 94.00 706 LEU A CA 1
ATOM 5480 C C . LEU A 1 706 ? 0.659 27.151 19.424 1.00 94.00 706 LEU A C 1
ATOM 5482 O O . LEU A 1 706 ? 1.311 28.165 19.682 1.00 94.00 706 LEU A O 1
ATOM 5486 N N . GLU A 1 707 ? 0.927 26.365 18.377 1.00 91.50 707 GLU A N 1
ATOM 5487 C CA . GLU A 1 707 ? 2.043 26.572 17.435 1.00 91.50 707 GLU A CA 1
ATOM 5488 C C . GLU A 1 707 ? 1.896 27.876 16.629 1.00 91.50 707 GLU A C 1
ATOM 5490 O O . GLU A 1 707 ? 2.882 28.547 16.334 1.00 91.50 707 GLU A O 1
ATOM 5495 N N . ASP A 1 708 ? 0.656 28.285 16.340 1.00 86.56 708 ASP A N 1
ATOM 5496 C CA . ASP A 1 708 ? 0.326 29.519 15.615 1.00 86.56 708 ASP A CA 1
ATOM 5497 C C . ASP A 1 708 ? 0.579 30.812 16.421 1.00 86.56 708 ASP A C 1
ATOM 5499 O O . ASP A 1 708 ? 0.418 31.918 15.901 1.00 86.56 708 ASP A O 1
ATOM 5503 N N . GLY A 1 709 ? 0.971 30.687 17.694 1.00 85.38 709 GLY A N 1
ATOM 5504 C CA . GLY A 1 709 ? 1.228 31.807 18.595 1.00 85.38 709 GLY A CA 1
ATOM 5505 C C . GLY A 1 709 ? -0.028 32.521 19.108 1.00 85.38 709 GLY A C 1
ATOM 5506 O O . GLY A 1 709 ? 0.105 33.539 19.787 1.00 85.38 709 GLY A O 1
ATOM 5507 N N . SER A 1 710 ? -1.233 32.007 18.832 1.00 85.81 710 SER A N 1
ATOM 5508 C CA . SER A 1 710 ? -2.501 32.614 19.268 1.00 85.81 710 SER A CA 1
ATOM 5509 C C . SER A 1 710 ? -2.708 32.585 20.789 1.00 85.81 710 SER A C 1
ATOM 5511 O O . SER A 1 710 ? -3.432 33.426 21.326 1.00 85.81 710 SER A O 1
ATOM 5513 N N . GLY A 1 711 ? -2.034 31.675 21.503 1.00 92.00 711 GLY A N 1
ATOM 5514 C CA . GLY A 1 711 ? -1.952 31.686 22.961 1.00 92.00 711 GLY A CA 1
ATOM 5515 C C . GLY A 1 711 ? -1.824 30.299 23.588 1.00 92.00 711 GLY A C 1
ATOM 5516 O O . GLY A 1 711 ? -1.102 29.431 23.098 1.00 92.00 711 GLY A O 1
ATOM 5517 N N . VAL A 1 712 ? -2.525 30.120 24.708 1.00 93.38 712 VAL A N 1
ATOM 5518 C CA . VAL A 1 712 ? -2.645 28.851 25.431 1.00 93.38 712 VAL A CA 1
ATOM 5519 C C . VAL A 1 712 ? -4.128 28.523 25.572 1.00 93.38 712 VAL A C 1
ATOM 5521 O O . VAL A 1 712 ? -4.889 29.334 26.098 1.00 93.38 712 VAL A O 1
ATOM 5524 N N . GLU A 1 713 ? -4.537 27.337 25.130 1.00 95.00 713 GLU A N 1
ATOM 5525 C CA . GLU A 1 713 ? -5.889 26.814 25.341 1.00 95.00 713 GLU A CA 1
ATOM 5526 C C . GLU A 1 713 ? -5.909 25.718 26.412 1.00 95.00 713 GLU A C 1
ATOM 5528 O O . GLU A 1 713 ? -4.904 25.067 26.682 1.00 95.00 713 GLU A O 1
ATOM 5533 N N . THR A 1 714 ? -7.064 25.513 27.049 1.00 96.75 714 THR A N 1
ATOM 5534 C CA . THR A 1 714 ? -7.240 24.527 28.127 1.00 96.75 714 THR A CA 1
ATOM 5535 C C . THR A 1 714 ? -8.256 23.462 27.732 1.00 96.75 714 THR A C 1
ATOM 5537 O O . THR A 1 714 ? -9.378 23.779 27.325 1.00 96.75 714 THR A O 1
ATOM 5540 N N . PHE A 1 715 ? -7.882 22.197 27.908 1.00 97.25 715 PHE A N 1
ATOM 5541 C CA . PHE A 1 715 ? -8.673 21.027 27.532 1.00 97.25 715 PHE A CA 1
ATOM 5542 C C . PHE A 1 715 ? -8.783 20.056 28.708 1.00 97.25 715 PHE A C 1
ATOM 5544 O O . PHE A 1 715 ? -7.828 19.897 29.468 1.00 97.25 715 PHE A O 1
ATOM 5551 N N . LYS A 1 716 ? -9.929 19.384 28.849 1.00 97.19 716 LYS A N 1
ATOM 5552 C CA . LYS A 1 716 ? -10.131 18.333 29.857 1.00 97.19 716 LYS A CA 1
ATOM 5553 C C . LYS A 1 716 ? -10.886 17.125 29.306 1.00 97.19 716 LYS A C 1
ATOM 5555 O O . LYS A 1 716 ? -11.755 17.275 28.443 1.00 97.19 716 LYS A O 1
ATOM 5560 N N . ALA A 1 717 ? -10.558 15.952 29.835 1.00 97.31 717 ALA A N 1
ATOM 5561 C CA . ALA A 1 717 ? -11.189 14.675 29.512 1.00 97.31 717 ALA A CA 1
ATOM 5562 C C . ALA A 1 717 ? -11.055 13.691 30.678 1.00 97.31 717 ALA A C 1
ATOM 5564 O O . ALA A 1 717 ? -10.143 13.812 31.495 1.00 97.31 717 ALA A O 1
ATOM 5565 N N . ASP A 1 718 ? -11.934 12.690 30.735 1.00 94.62 718 ASP A N 1
ATOM 5566 C CA . ASP A 1 718 ? -11.852 11.633 31.750 1.00 94.62 718 ASP A CA 1
ATOM 5567 C C . ASP A 1 718 ? -10.703 10.643 31.520 1.00 94.62 718 ASP A C 1
ATOM 5569 O O . ASP A 1 718 ? -10.274 9.979 32.465 1.00 94.62 718 ASP A O 1
ATOM 5573 N N . HIS A 1 719 ? -10.180 10.590 30.293 1.00 98.12 719 HIS A N 1
ATOM 5574 C CA . HIS A 1 719 ? -9.079 9.727 29.883 1.00 98.12 719 HIS A CA 1
ATOM 5575 C C . HIS A 1 719 ? -8.004 10.545 29.149 1.00 98.12 719 HIS A C 1
ATOM 5577 O O . HIS A 1 719 ? -8.314 11.283 28.210 1.00 98.12 719 HIS A O 1
ATOM 5583 N N . ILE A 1 720 ? -6.734 10.393 29.536 1.00 98.50 720 ILE A N 1
ATOM 5584 C CA . ILE A 1 720 ? -5.585 11.088 28.934 1.00 98.50 720 ILE A CA 1
ATOM 5585 C C . ILE A 1 720 ? -4.464 10.081 28.650 1.00 98.50 720 ILE A C 1
ATOM 5587 O O . ILE A 1 720 ? -4.066 9.325 29.530 1.00 98.50 720 ILE A O 1
ATOM 5591 N N . CYS A 1 721 ? -3.941 10.056 27.424 1.00 98.50 721 CYS A N 1
ATOM 5592 C CA . CYS A 1 721 ? -2.876 9.146 27.005 1.00 98.50 721 CYS A CA 1
ATOM 5593 C C . CYS A 1 721 ? -1.607 9.899 26.598 1.00 98.50 721 CYS A C 1
ATOM 5595 O O . CYS A 1 721 ? -1.621 10.687 25.652 1.00 98.50 721 CYS A O 1
ATOM 5597 N N . ILE A 1 722 ? -0.497 9.594 27.267 1.00 98.44 722 ILE A N 1
ATOM 5598 C CA . ILE A 1 722 ? 0.844 10.083 26.952 1.00 98.44 722 ILE A CA 1
ATOM 5599 C C . ILE A 1 722 ? 1.458 9.152 25.896 1.00 98.44 722 ILE A C 1
ATOM 5601 O O . ILE A 1 722 ? 1.755 7.987 26.161 1.00 98.44 722 ILE A O 1
ATOM 5605 N N . ALA A 1 723 ? 1.629 9.657 24.679 1.00 98.06 723 ALA A N 1
ATOM 5606 C CA . ALA A 1 723 ? 2.186 8.939 23.532 1.00 98.06 723 ALA A CA 1
ATOM 5607 C C . ALA A 1 723 ? 3.229 9.791 22.774 1.00 98.06 723 ALA A C 1
ATOM 5609 O O . ALA A 1 723 ? 3.435 9.608 21.573 1.00 98.06 723 ALA A O 1
ATOM 5610 N N . THR A 1 724 ? 3.891 10.710 23.488 1.00 97.31 724 THR A N 1
ATOM 5611 C CA . THR A 1 724 ? 4.934 11.625 22.986 1.00 97.31 724 THR A CA 1
ATOM 5612 C C . THR A 1 724 ? 6.137 10.892 22.392 1.00 97.31 724 THR A C 1
ATOM 5614 O O . THR A 1 724 ? 6.742 11.359 21.432 1.00 97.31 724 THR A O 1
ATOM 5617 N N . GLY A 1 725 ? 6.453 9.705 22.911 1.00 96.50 725 GLY A N 1
ATOM 5618 C CA . GLY A 1 725 ? 7.540 8.872 22.413 1.00 96.50 725 GLY A CA 1
ATOM 5619 C C . GLY A 1 725 ? 8.885 9.245 23.036 1.00 96.50 725 GLY A C 1
ATOM 5620 O O . GLY A 1 725 ? 9.043 9.182 24.256 1.00 96.50 725 GLY A O 1
ATOM 5621 N N . GLY A 1 726 ? 9.872 9.568 22.201 1.00 95.06 726 GLY A N 1
ATOM 5622 C CA . GLY A 1 726 ? 11.241 9.804 22.649 1.00 95.06 726 GLY A CA 1
ATOM 5623 C C . GLY A 1 726 ? 12.153 10.427 21.593 1.00 95.06 726 GLY A C 1
ATOM 5624 O O . GLY A 1 726 ? 11.911 10.338 20.382 1.00 95.06 726 GLY A O 1
ATOM 5625 N N . LYS A 1 727 ? 13.261 10.984 22.077 1.00 94.44 727 LYS A N 1
ATOM 5626 C CA . LYS A 1 727 ? 14.256 11.775 21.340 1.00 94.44 727 LYS A CA 1
ATOM 5627 C C . LYS A 1 727 ? 15.663 11.163 21.432 1.00 94.44 727 LYS A C 1
ATOM 5629 O O . LYS A 1 727 ? 15.940 10.433 22.386 1.00 94.44 727 LYS A O 1
ATOM 5634 N N . PRO A 1 728 ? 16.573 11.401 20.469 1.00 95.75 728 PRO A N 1
ATOM 5635 C CA . PRO A 1 728 ? 17.941 10.882 20.544 1.00 95.75 728 PRO A CA 1
ATOM 5636 C C . PRO A 1 728 ? 18.774 11.547 21.650 1.00 95.75 728 PRO A C 1
ATOM 5638 O O . PRO A 1 728 ? 18.656 12.745 21.901 1.00 95.75 728 PRO A O 1
ATOM 5641 N N . ILE A 1 729 ? 19.666 10.782 22.283 1.00 94.81 729 ILE A N 1
ATOM 5642 C CA . ILE A 1 729 ? 20.568 11.298 23.322 1.00 94.81 729 ILE A CA 1
ATOM 5643 C C . ILE A 1 729 ? 21.823 11.904 22.681 1.00 94.81 729 ILE A C 1
ATOM 5645 O O . ILE A 1 729 ? 22.616 11.193 22.062 1.00 94.81 729 ILE A O 1
ATOM 5649 N N . VAL A 1 730 ? 22.062 13.196 22.917 1.00 94.50 730 VAL A N 1
ATOM 5650 C CA . VAL A 1 730 ? 23.337 13.866 22.602 1.00 94.50 730 VAL A CA 1
ATOM 5651 C C . VAL A 1 730 ? 24.259 13.824 23.836 1.00 94.50 730 VAL A C 1
ATOM 5653 O O . VAL A 1 730 ? 23.841 14.249 24.918 1.00 94.50 730 VAL A O 1
ATOM 5656 N N . PRO A 1 731 ? 25.506 13.318 23.736 1.00 92.12 731 PRO A N 1
ATOM 5657 C CA . PRO A 1 731 ? 26.436 13.285 24.868 1.00 92.12 731 PRO A CA 1
ATOM 5658 C C . PRO A 1 731 ? 26.818 14.680 25.382 1.00 92.12 731 PRO A C 1
ATOM 5660 O O . PRO A 1 731 ? 27.079 15.592 24.605 1.00 92.12 731 PRO A O 1
ATOM 5663 N N . LYS A 1 732 ? 26.940 14.841 26.704 1.00 91.62 732 LYS A N 1
ATOM 5664 C CA . LYS A 1 732 ? 27.368 16.100 27.343 1.00 91.62 732 LYS A CA 1
ATOM 5665 C C . LYS A 1 732 ? 28.899 16.253 27.315 1.00 91.62 732 LYS A C 1
ATOM 5667 O O . LYS A 1 732 ? 29.543 16.165 28.356 1.00 91.62 732 LYS A O 1
ATOM 5672 N N . ILE A 1 733 ? 29.471 16.449 26.123 1.00 92.12 733 ILE A N 1
ATOM 5673 C CA . ILE A 1 733 ? 30.915 16.666 25.901 1.00 92.12 733 ILE A CA 1
ATOM 5674 C C . ILE A 1 733 ? 31.190 17.990 25.157 1.00 92.12 733 ILE A C 1
ATOM 5676 O O . ILE A 1 733 ? 30.310 18.471 24.436 1.00 92.12 733 ILE A O 1
ATOM 5680 N N . PRO A 1 734 ? 32.395 18.583 25.270 1.00 92.38 734 PRO A N 1
ATOM 5681 C CA . PRO A 1 734 ? 32.766 19.769 24.498 1.00 92.38 734 PRO A CA 1
ATOM 5682 C C . PRO A 1 734 ? 32.693 19.508 22.986 1.00 92.38 734 PRO A C 1
ATOM 5684 O O . PRO A 1 734 ? 33.367 18.615 22.474 1.00 92.38 734 PRO A O 1
ATOM 5687 N N . GLY A 1 735 ? 31.877 20.291 22.275 1.00 91.06 735 GLY A N 1
ATOM 5688 C CA . GLY A 1 735 ? 31.697 20.163 20.825 1.00 91.06 735 GLY A CA 1
ATOM 5689 C C . GLY A 1 735 ? 30.635 19.152 20.382 1.00 91.06 735 GLY A C 1
ATOM 5690 O O . GLY A 1 735 ? 30.470 18.951 19.181 1.00 91.06 735 GLY A O 1
ATOM 5691 N N . ALA A 1 736 ? 29.884 18.534 21.303 1.00 92.62 736 ALA A N 1
ATOM 5692 C CA . ALA A 1 736 ? 28.828 17.577 20.953 1.00 92.62 736 ALA A CA 1
ATOM 5693 C C . ALA A 1 736 ? 27.786 18.141 19.970 1.00 92.62 736 ALA A C 1
ATOM 5695 O O . ALA A 1 736 ? 27.292 17.419 19.105 1.00 92.62 736 ALA A O 1
ATOM 5696 N N . GLN A 1 737 ? 27.505 19.444 20.077 1.00 92.69 737 GLN A N 1
ATOM 5697 C CA . GLN A 1 737 ? 26.572 20.190 19.231 1.00 92.69 737 GLN A CA 1
ATOM 5698 C C . GLN A 1 737 ? 27.010 20.326 17.762 1.00 92.69 737 GLN A C 1
ATOM 5700 O O . GLN A 1 737 ? 26.234 20.811 16.944 1.00 92.69 737 GLN A O 1
ATOM 5705 N N . PHE A 1 738 ? 28.243 19.939 17.420 1.00 93.25 738 PHE A N 1
ATOM 5706 C CA . PHE A 1 738 ? 28.714 19.897 16.034 1.00 93.25 738 PHE A CA 1
ATOM 5707 C C . PHE A 1 738 ? 28.353 18.585 15.315 1.00 93.25 738 PHE A C 1
ATOM 5709 O O . PHE A 1 738 ? 28.457 18.532 14.090 1.00 93.25 738 PHE A O 1
ATOM 5716 N N . GLY A 1 739 ? 27.935 17.549 16.053 1.00 94.12 739 GLY A N 1
ATOM 5717 C CA . GLY A 1 739 ? 27.418 16.293 15.503 1.00 94.12 739 GLY A CA 1
ATOM 5718 C C . GLY A 1 739 ? 25.890 16.263 15.409 1.00 94.12 739 GLY A C 1
ATOM 5719 O O . GLY A 1 739 ? 25.189 16.975 16.129 1.00 94.12 739 GLY A O 1
ATOM 5720 N N . ILE A 1 740 ? 25.380 15.401 14.536 1.00 97.19 740 ILE A N 1
ATOM 5721 C CA . ILE A 1 740 ? 23.960 15.189 14.235 1.00 97.19 740 ILE A CA 1
ATOM 5722 C C . ILE A 1 740 ? 23.370 13.979 14.976 1.00 97.19 740 ILE A C 1
ATOM 5724 O O . ILE A 1 740 ? 24.084 13.092 15.437 1.00 97.19 740 ILE A O 1
ATOM 5728 N N . THR A 1 741 ? 22.042 13.915 15.063 1.00 97.75 741 THR A N 1
ATOM 5729 C CA . THR A 1 741 ? 21.279 12.726 15.494 1.00 97.75 741 THR A CA 1
ATOM 5730 C C . THR A 1 741 ? 20.763 11.938 14.278 1.00 97.75 741 THR A C 1
ATOM 5732 O O . THR A 1 741 ? 21.012 12.326 13.135 1.00 97.75 741 THR A O 1
ATOM 5735 N N . SER A 1 742 ? 19.984 10.869 14.494 1.00 94.69 742 SE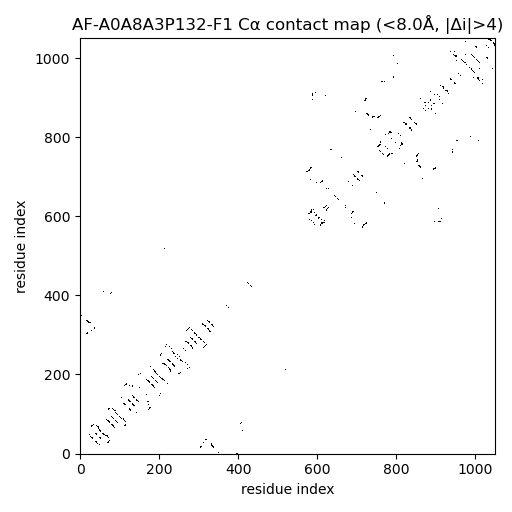R A N 1
ATOM 5736 C CA . SER A 1 742 ? 19.175 10.218 13.440 1.00 94.69 742 SER A CA 1
ATOM 5737 C C . SER A 1 742 ? 18.335 11.208 12.628 1.00 94.69 742 SER A C 1
ATOM 5739 O O . SER A 1 742 ? 18.145 11.047 11.426 1.00 94.69 742 SER A O 1
ATOM 5741 N N . ASP A 1 743 ? 17.857 12.255 13.285 1.00 94.31 743 ASP A N 1
ATOM 5742 C CA . ASP A 1 743 ? 16.942 13.240 12.717 1.00 94.31 743 ASP A CA 1
ATOM 5743 C C . ASP A 1 743 ? 17.725 14.184 11.791 1.00 94.31 743 ASP A C 1
ATOM 5745 O O . ASP A 1 743 ? 17.310 14.468 10.667 1.00 94.31 743 ASP A O 1
ATOM 5749 N N . GLY A 1 744 ? 18.931 14.571 12.225 1.00 94.88 744 GLY A N 1
ATOM 5750 C CA . GLY A 1 744 ? 19.899 15.302 11.407 1.00 94.88 744 GLY A CA 1
ATOM 5751 C C . GLY A 1 744 ? 20.480 14.480 10.250 1.00 94.88 744 GLY A C 1
ATOM 5752 O O . GLY A 1 744 ? 20.752 15.053 9.201 1.00 94.88 744 GLY A O 1
ATOM 5753 N N . PHE A 1 745 ? 20.594 13.151 10.380 1.00 96.50 745 PHE A N 1
ATOM 5754 C CA . PHE A 1 745 ? 21.004 12.261 9.280 1.00 96.50 745 PHE A CA 1
ATOM 5755 C C . PHE A 1 745 ? 20.020 12.333 8.107 1.00 96.50 745 PHE A C 1
ATOM 5757 O O . PHE A 1 745 ? 20.429 12.514 6.961 1.00 96.50 745 PHE A O 1
ATOM 5764 N N . PHE A 1 746 ? 18.712 12.287 8.377 1.00 95.44 746 PHE A N 1
ATOM 5765 C CA . PHE A 1 746 ? 17.717 12.524 7.328 1.00 95.44 746 PHE A CA 1
ATOM 5766 C C . PHE A 1 746 ? 17.710 13.988 6.860 1.00 95.44 746 PHE A C 1
ATOM 5768 O O . PHE A 1 746 ? 17.425 14.253 5.691 1.00 95.44 746 PHE A O 1
ATOM 5775 N N . GLY A 1 747 ? 18.088 14.923 7.735 1.00 92.94 747 GLY A N 1
ATOM 5776 C CA . GLY A 1 747 ? 18.283 16.336 7.417 1.00 92.94 747 GLY A CA 1
ATOM 5777 C C . GLY A 1 747 ? 19.440 16.654 6.458 1.00 92.94 747 GLY A C 1
ATOM 5778 O O . GLY A 1 747 ? 19.370 17.699 5.812 1.00 92.94 747 GLY A O 1
ATOM 5779 N N . LEU A 1 748 ? 20.451 15.785 6.309 1.00 93.25 748 LEU A N 1
ATOM 5780 C CA . LEU A 1 748 ? 21.617 15.993 5.430 1.00 93.25 748 LEU A CA 1
ATOM 5781 C C . LEU A 1 748 ? 21.205 16.421 4.012 1.00 93.25 748 LEU A C 1
ATOM 5783 O O . LEU A 1 748 ? 20.380 15.754 3.393 1.00 93.25 748 LEU A O 1
ATOM 5787 N N . GLU A 1 749 ? 21.761 17.527 3.507 1.00 89.56 749 GLU A N 1
ATOM 5788 C CA . GLU A 1 749 ? 21.530 18.030 2.137 1.00 89.56 749 GLU A CA 1
ATOM 5789 C C . GLU A 1 749 ? 22.422 17.290 1.116 1.00 89.56 749 GLU A C 1
ATOM 5791 O O . GLU A 1 749 ? 21.952 16.920 0.040 1.00 89.56 749 GLU A O 1
ATOM 5796 N N . GLU A 1 750 ? 23.661 16.978 1.505 1.00 90.69 750 GLU A N 1
ATOM 5797 C CA . GLU A 1 750 ? 24.656 16.195 0.758 1.00 90.69 750 GLU A CA 1
ATOM 5798 C C . GLU A 1 750 ? 25.231 15.082 1.657 1.00 90.69 750 GLU A C 1
ATOM 5800 O O . GLU A 1 750 ? 25.056 15.112 2.879 1.00 90.69 750 GLU A O 1
ATOM 5805 N N . LEU A 1 751 ? 25.903 14.083 1.073 1.00 93.88 751 LEU A N 1
ATOM 5806 C CA . LEU A 1 751 ? 26.531 12.998 1.837 1.00 93.88 751 LEU A CA 1
ATOM 5807 C C . LEU A 1 751 ? 27.967 13.378 2.253 1.00 93.88 751 LEU A C 1
ATOM 5809 O O . LEU A 1 751 ? 28.721 13.869 1.412 1.00 93.88 751 LEU A O 1
ATOM 5813 N N . PRO A 1 752 ? 28.379 13.141 3.514 1.00 94.31 752 PRO A N 1
ATOM 5814 C CA . PRO A 1 752 ? 29.746 13.411 3.958 1.00 94.31 752 PRO A CA 1
ATOM 5815 C C . PRO A 1 752 ? 30.740 12.439 3.310 1.00 94.31 752 PRO A C 1
ATOM 5817 O O . PRO A 1 752 ? 30.452 11.248 3.227 1.00 94.31 752 PRO A O 1
ATOM 5820 N N . GLN A 1 753 ? 31.942 12.905 2.946 1.00 94.00 753 GLN A N 1
ATOM 5821 C CA . GLN A 1 753 ? 33.018 12.019 2.467 1.00 94.00 753 GLN A CA 1
ATOM 5822 C C . GLN A 1 753 ? 33.493 11.060 3.573 1.00 94.00 753 GLN A C 1
ATOM 5824 O O . GLN A 1 753 ? 33.899 9.931 3.303 1.00 94.00 753 GLN A O 1
ATOM 5829 N N . LYS A 1 754 ? 33.443 11.507 4.835 1.00 97.38 754 LYS A N 1
ATOM 5830 C CA . LYS A 1 754 ? 33.877 10.748 6.012 1.00 97.38 754 LYS A CA 1
ATOM 5831 C C . LYS A 1 754 ? 32.998 11.022 7.230 1.00 97.38 754 LYS A C 1
ATOM 5833 O O . LYS A 1 754 ? 32.732 12.181 7.555 1.00 97.38 754 LYS A O 1
ATOM 5838 N N . ILE A 1 755 ? 32.595 9.969 7.942 1.00 97.75 755 ILE A N 1
ATOM 5839 C CA . ILE A 1 755 ? 31.675 10.057 9.087 1.00 97.75 755 ILE A CA 1
ATOM 5840 C C . ILE A 1 755 ? 32.128 9.209 10.284 1.00 97.75 755 ILE A C 1
ATOM 5842 O O . ILE A 1 755 ? 32.610 8.086 10.131 1.00 97.75 755 ILE A O 1
ATOM 5846 N N . ALA A 1 756 ? 31.910 9.727 11.494 1.00 97.88 756 ALA A N 1
ATOM 5847 C CA . ALA A 1 756 ? 32.037 8.979 12.742 1.00 97.88 756 ALA A CA 1
ATOM 5848 C C . ALA A 1 756 ? 30.652 8.654 13.330 1.00 97.88 756 ALA A C 1
ATOM 5850 O O . ALA A 1 756 ? 29.969 9.525 13.866 1.00 97.88 756 ALA A O 1
ATOM 5851 N N . VAL A 1 757 ? 30.230 7.392 13.258 1.00 98.19 757 VAL A N 1
ATOM 5852 C CA . VAL A 1 757 ? 28.971 6.896 13.833 1.00 98.19 757 VAL A CA 1
ATOM 5853 C C . VAL A 1 757 ? 29.225 6.375 15.246 1.00 98.19 757 VAL A C 1
ATOM 5855 O O . VAL A 1 757 ? 29.978 5.426 15.449 1.00 98.19 757 VAL A O 1
ATOM 5858 N N . VAL A 1 758 ? 28.598 6.982 16.251 1.00 97.62 758 VAL A N 1
ATOM 5859 C CA . VAL A 1 758 ? 28.847 6.674 17.666 1.00 97.62 758 VAL A CA 1
ATOM 5860 C C . VAL A 1 758 ? 27.680 5.876 18.238 1.00 97.62 758 VAL A C 1
ATOM 5862 O O . VAL A 1 758 ? 26.638 6.437 18.576 1.00 97.62 758 VAL A O 1
ATOM 5865 N N . GLY A 1 759 ? 27.855 4.561 18.366 1.00 96.19 759 GLY A N 1
ATOM 5866 C CA . GLY A 1 759 ? 26.830 3.654 18.879 1.00 96.19 759 GLY A CA 1
ATOM 5867 C C . GLY A 1 759 ? 26.979 2.214 18.384 1.00 96.19 759 GLY A C 1
ATOM 5868 O O . GLY A 1 759 ? 27.593 1.956 17.356 1.00 96.19 759 GLY A O 1
ATOM 5869 N N . ALA A 1 760 ? 26.388 1.272 19.124 1.00 96.44 760 ALA A N 1
ATOM 5870 C CA . ALA A 1 760 ? 26.366 -0.164 18.796 1.00 96.44 760 ALA A CA 1
ATOM 5871 C C . ALA A 1 760 ? 24.937 -0.750 18.724 1.00 96.44 760 ALA A C 1
ATOM 5873 O O . ALA A 1 760 ? 24.767 -1.966 18.652 1.00 96.44 760 ALA A O 1
ATOM 5874 N N . GLY A 1 761 ? 23.907 0.101 18.825 1.00 96.12 761 GLY A N 1
ATOM 5875 C CA . GLY A 1 761 ? 22.500 -0.286 18.671 1.00 96.12 761 GLY A CA 1
ATOM 5876 C C . GLY A 1 761 ? 22.074 -0.323 17.203 1.00 96.12 761 GLY A C 1
ATOM 5877 O O . GLY A 1 761 ? 22.821 0.126 16.337 1.00 96.12 761 GLY A O 1
ATOM 5878 N N . TYR A 1 762 ? 20.861 -0.814 16.930 1.00 96.31 762 TYR A N 1
ATOM 5879 C CA . TYR A 1 762 ? 20.363 -1.002 15.562 1.00 96.31 762 TYR A CA 1
ATOM 5880 C C . TYR A 1 762 ? 20.478 0.272 14.709 1.00 96.31 762 TYR A C 1
ATOM 5882 O O . TYR A 1 762 ? 21.061 0.204 13.638 1.00 96.31 762 TYR A O 1
ATOM 5890 N N . ILE A 1 763 ? 20.077 1.445 15.222 1.00 97.19 763 ILE A N 1
ATOM 5891 C CA . ILE A 1 763 ? 20.197 2.734 14.509 1.00 97.19 763 ILE A CA 1
ATOM 5892 C C . ILE A 1 763 ? 21.636 2.985 14.026 1.00 97.19 763 ILE A C 1
ATOM 5894 O O . ILE A 1 763 ? 21.839 3.366 12.881 1.00 97.19 763 ILE A O 1
ATOM 5898 N N . ALA A 1 764 ? 22.648 2.743 14.865 1.00 97.75 764 ALA A N 1
ATOM 5899 C CA . ALA A 1 764 ? 24.045 2.953 14.481 1.00 97.75 764 ALA A CA 1
ATOM 5900 C C . ALA A 1 764 ? 24.467 2.021 13.334 1.00 97.75 764 ALA A C 1
ATOM 5902 O O . ALA A 1 764 ? 25.140 2.449 12.401 1.00 97.75 764 ALA A O 1
ATOM 5903 N N . VAL A 1 765 ? 24.044 0.757 13.402 1.00 98.06 765 VAL A N 1
ATOM 5904 C CA . VAL A 1 765 ? 24.369 -0.286 12.420 1.00 98.06 765 VAL A CA 1
ATOM 5905 C C . VAL A 1 765 ? 23.647 -0.039 11.092 1.00 98.06 765 VAL A C 1
ATOM 5907 O O . VAL A 1 765 ? 24.280 -0.118 10.043 1.00 98.06 765 VAL A O 1
ATOM 5910 N N . GLU A 1 766 ? 22.366 0.335 11.117 1.00 98.25 766 GLU A N 1
ATOM 5911 C CA . GLU A 1 766 ? 21.586 0.677 9.919 1.00 98.25 766 GLU A CA 1
ATOM 5912 C C . GLU A 1 766 ? 22.188 1.888 9.191 1.00 98.25 766 GLU A C 1
ATOM 5914 O O . GLU A 1 766 ? 22.460 1.812 7.996 1.00 98.25 766 GLU A O 1
ATOM 5919 N N . MET A 1 767 ? 22.466 2.991 9.900 1.00 97.62 767 MET A N 1
ATOM 5920 C CA . MET A 1 767 ? 22.998 4.209 9.267 1.00 97.62 767 MET A CA 1
ATOM 5921 C C . MET A 1 767 ? 24.429 4.018 8.743 1.00 97.62 767 MET A C 1
ATOM 5923 O O . MET A 1 767 ? 24.738 4.476 7.645 1.00 97.62 767 MET A O 1
ATOM 5927 N N . ALA A 1 768 ? 25.295 3.314 9.485 1.00 98.00 768 ALA A N 1
ATOM 5928 C CA . ALA A 1 768 ? 26.648 2.991 9.025 1.00 98.00 768 ALA A CA 1
ATOM 5929 C C . ALA A 1 768 ? 26.634 2.073 7.789 1.00 98.00 768 ALA A C 1
ATOM 5931 O O . ALA A 1 768 ? 27.363 2.325 6.831 1.00 98.00 768 ALA A O 1
ATOM 5932 N N . GLY A 1 769 ? 25.766 1.055 7.792 1.00 97.06 769 GLY A N 1
ATOM 5933 C CA . GLY A 1 769 ? 25.589 0.140 6.666 1.00 97.06 769 GLY A CA 1
ATOM 5934 C C . GLY A 1 769 ? 25.106 0.858 5.412 1.00 97.06 769 GLY A C 1
ATOM 5935 O O . GLY A 1 769 ? 25.740 0.736 4.371 1.00 97.06 769 GLY A O 1
ATOM 5936 N N . MET A 1 770 ? 24.045 1.669 5.519 1.00 97.00 770 MET A N 1
ATOM 5937 C CA . MET A 1 770 ? 23.500 2.411 4.376 1.00 97.00 770 MET A CA 1
ATOM 5938 C C . MET A 1 770 ? 24.542 3.331 3.723 1.00 97.00 770 MET A C 1
ATOM 5940 O O . MET A 1 770 ? 24.649 3.344 2.500 1.00 97.00 770 MET A O 1
ATOM 5944 N N . LEU A 1 771 ? 25.340 4.066 4.508 1.00 96.56 771 LEU A N 1
ATOM 5945 C CA . LEU A 1 771 ? 26.383 4.941 3.958 1.00 96.56 771 LEU A CA 1
ATOM 5946 C C . LEU A 1 771 ? 27.503 4.154 3.260 1.00 96.56 771 LEU A C 1
ATOM 5948 O O . LEU A 1 771 ? 27.917 4.529 2.164 1.00 96.56 771 LEU A O 1
ATOM 5952 N N . ASN A 1 772 ? 27.947 3.036 3.841 1.00 96.06 772 ASN A N 1
ATOM 5953 C CA . ASN A 1 772 ? 28.955 2.172 3.221 1.00 96.06 772 ASN A CA 1
ATOM 5954 C C . ASN A 1 772 ? 28.429 1.506 1.932 1.00 96.06 772 ASN A C 1
ATOM 5956 O O . ASN A 1 772 ? 29.142 1.404 0.936 1.00 96.06 772 ASN A O 1
ATOM 5960 N N . ALA A 1 773 ? 27.155 1.100 1.929 1.00 94.50 773 ALA A N 1
ATOM 5961 C CA . ALA A 1 773 ? 26.486 0.458 0.802 1.00 94.50 773 ALA A CA 1
ATOM 5962 C C . ALA A 1 773 ? 26.205 1.416 -0.376 1.00 94.50 773 ALA A C 1
ATOM 5964 O O . ALA A 1 773 ? 26.306 0.991 -1.531 1.00 94.50 773 ALA A O 1
ATOM 5965 N N . ILE A 1 774 ? 25.942 2.706 -0.117 1.00 93.31 774 ILE A N 1
ATOM 5966 C CA . ILE A 1 774 ? 25.909 3.752 -1.161 1.00 93.31 774 ILE A CA 1
ATOM 5967 C C . ILE A 1 774 ? 27.267 3.841 -1.875 1.00 93.31 774 ILE A C 1
ATOM 5969 O O . ILE A 1 774 ? 27.305 3.904 -3.105 1.00 93.31 774 ILE A O 1
ATOM 5973 N N . GLY A 1 775 ? 28.360 3.771 -1.107 1.00 86.00 775 GLY A N 1
ATOM 5974 C CA . GLY A 1 775 ? 29.737 3.833 -1.593 1.00 86.00 775 GLY A CA 1
ATOM 5975 C C . GLY A 1 775 ? 30.298 5.258 -1.668 1.00 86.00 775 GLY A C 1
ATOM 5976 O O . GLY A 1 775 ? 29.561 6.240 -1.717 1.00 86.00 775 GLY A O 1
ATOM 5977 N N . GLY A 1 776 ? 31.631 5.369 -1.666 1.00 86.50 776 GLY A N 1
ATOM 5978 C CA . GLY A 1 776 ? 32.340 6.658 -1.698 1.00 86.50 776 GLY A CA 1
ATOM 5979 C C . GLY A 1 776 ? 32.419 7.395 -0.354 1.00 86.50 776 GLY A C 1
ATOM 5980 O O . GLY A 1 776 ? 32.793 8.563 -0.339 1.00 86.50 776 GLY A O 1
ATOM 5981 N N . ILE A 1 777 ? 32.080 6.729 0.756 1.00 94.94 777 ILE A N 1
ATOM 5982 C CA . ILE A 1 777 ? 32.028 7.308 2.107 1.00 94.94 777 ILE A CA 1
ATOM 5983 C C . ILE A 1 777 ? 32.888 6.470 3.054 1.00 94.94 777 ILE A C 1
ATOM 5985 O O . ILE A 1 777 ? 32.684 5.264 3.170 1.00 94.94 777 ILE A O 1
ATOM 5989 N N . GLU A 1 778 ? 33.825 7.098 3.764 1.00 97.81 778 GLU A N 1
ATOM 5990 C CA . GLU A 1 778 ? 34.642 6.428 4.780 1.00 97.81 778 GLU A CA 1
ATOM 5991 C C . GLU A 1 778 ? 33.907 6.427 6.133 1.00 97.81 778 GLU A C 1
ATOM 5993 O O . GLU A 1 778 ? 33.716 7.472 6.767 1.00 97.81 778 GLU A O 1
ATOM 5998 N N . VAL A 1 779 ? 33.449 5.247 6.565 1.00 98.38 779 VAL A N 1
ATOM 5999 C CA . VAL A 1 779 ? 32.609 5.082 7.760 1.00 98.38 779 VAL A CA 1
ATOM 6000 C C . VAL A 1 779 ? 33.425 4.531 8.930 1.00 98.38 779 VAL A C 1
ATOM 6002 O O . VAL A 1 779 ? 33.962 3.425 8.872 1.00 98.38 779 VAL A O 1
ATOM 6005 N N . HIS A 1 780 ? 33.460 5.274 10.037 1.00 97.88 780 HIS A N 1
ATOM 6006 C CA . HIS A 1 780 ? 34.057 4.835 11.298 1.00 97.88 780 HIS A CA 1
ATOM 6007 C C . HIS A 1 780 ? 32.969 4.622 12.357 1.00 97.88 780 HIS A C 1
ATOM 6009 O O . HIS A 1 780 ? 32.216 5.546 12.658 1.00 97.88 780 HIS A O 1
ATOM 6015 N N . MET A 1 781 ? 32.896 3.438 12.969 1.00 97.88 781 MET A N 1
ATOM 6016 C CA . MET A 1 781 ? 31.976 3.146 14.075 1.00 97.88 781 MET A CA 1
ATOM 6017 C C . MET A 1 781 ? 32.705 3.163 15.420 1.00 97.88 781 MET A C 1
ATOM 6019 O O . MET A 1 781 ? 33.674 2.437 15.605 1.00 97.88 781 MET A O 1
ATOM 6023 N N . PHE A 1 782 ? 32.219 3.944 16.385 1.00 96.50 782 PHE A N 1
ATOM 6024 C CA . PHE A 1 782 ? 32.797 4.060 17.729 1.00 96.50 782 PHE A CA 1
ATOM 6025 C C . PHE A 1 782 ? 31.928 3.343 18.766 1.00 96.50 782 PHE A C 1
ATOM 6027 O O . PHE A 1 782 ? 30.787 3.749 19.019 1.00 96.50 782 PHE A O 1
ATOM 6034 N N . ILE A 1 783 ? 32.463 2.281 19.385 1.00 95.62 783 ILE A N 1
ATOM 6035 C CA . ILE A 1 783 ? 31.695 1.379 20.254 1.00 95.62 783 ILE A CA 1
ATOM 6036 C C . ILE A 1 783 ? 32.363 1.107 21.614 1.00 95.62 783 ILE A C 1
ATOM 6038 O O . ILE A 1 783 ? 33.558 0.857 21.726 1.00 95.62 783 ILE A O 1
ATOM 6042 N N . ARG A 1 784 ? 31.547 1.108 22.679 1.00 92.75 784 ARG A N 1
ATOM 6043 C CA . ARG A 1 784 ? 31.948 0.906 24.093 1.00 92.75 784 ARG A CA 1
ATOM 6044 C C . ARG A 1 784 ? 32.302 -0.548 24.469 1.00 92.75 784 ARG A C 1
ATOM 6046 O O . ARG A 1 784 ? 32.242 -0.910 25.641 1.00 92.75 784 ARG A O 1
ATOM 6053 N N . GLY A 1 785 ? 32.559 -1.414 23.498 1.00 91.94 785 GLY A N 1
ATOM 6054 C CA . GLY A 1 785 ? 32.851 -2.835 23.699 1.00 91.94 785 GLY A CA 1
ATOM 6055 C C . GLY A 1 785 ? 33.168 -3.513 22.371 1.00 91.94 785 GLY A C 1
ATOM 6056 O O . GLY A 1 785 ? 33.393 -2.827 21.381 1.00 91.94 785 GLY A O 1
ATOM 6057 N N . GLU A 1 786 ? 33.150 -4.844 22.335 1.00 94.06 786 GLU A N 1
ATOM 6058 C CA . GLU A 1 786 ? 33.838 -5.580 21.259 1.00 94.06 786 GLU A CA 1
ATOM 6059 C C . GLU A 1 786 ? 32.991 -5.891 20.015 1.00 94.06 786 GLU A C 1
ATOM 6061 O O . GLU A 1 786 ? 33.548 -6.250 18.976 1.00 94.06 786 GLU A O 1
ATOM 6066 N N . LYS A 1 787 ? 31.659 -5.791 20.121 1.00 95.94 787 LYS A N 1
ATOM 6067 C CA . LYS A 1 787 ? 30.695 -6.232 19.097 1.00 95.94 787 LYS A CA 1
ATOM 6068 C C . LYS A 1 787 ? 29.562 -5.222 18.893 1.00 95.94 787 LYS A C 1
ATOM 6070 O O . LYS A 1 787 ? 29.140 -4.544 19.838 1.00 95.94 787 LYS A O 1
ATOM 6075 N N . LEU A 1 788 ? 29.042 -5.174 17.670 1.00 96.50 788 LEU A N 1
ATOM 6076 C CA . LEU A 1 788 ? 27.776 -4.538 17.298 1.00 96.50 788 LEU A CA 1
ATOM 6077 C C . LEU A 1 788 ? 26.580 -5.338 17.852 1.00 96.50 788 LEU A C 1
ATOM 6079 O O . LEU A 1 788 ? 26.725 -6.488 18.257 1.00 96.50 788 LEU A O 1
ATOM 6083 N N . LEU A 1 789 ? 25.390 -4.728 17.891 1.00 96.56 789 LEU A N 1
ATOM 6084 C CA . LEU A 1 789 ? 24.114 -5.385 18.222 1.00 96.56 789 LEU A CA 1
ATOM 6085 C C . LEU A 1 789 ? 24.117 -6.215 19.528 1.00 96.56 789 LEU A C 1
ATOM 6087 O O . LEU A 1 789 ? 23.456 -7.240 19.613 1.00 96.56 789 LEU A O 1
ATOM 6091 N N . ARG A 1 790 ? 24.797 -5.754 20.590 1.00 93.81 790 ARG A N 1
ATOM 6092 C CA . ARG A 1 790 ? 25.039 -6.494 21.862 1.00 93.81 790 ARG A CA 1
ATOM 6093 C C . ARG A 1 790 ? 23.809 -6.989 22.667 1.00 93.81 790 ARG A C 1
ATOM 6095 O O . ARG A 1 790 ? 23.993 -7.497 23.766 1.00 93.81 790 ARG A O 1
ATOM 6102 N N . LYS A 1 791 ? 22.580 -6.767 22.188 1.00 93.19 791 LYS A N 1
ATOM 6103 C CA . LYS A 1 791 ? 21.318 -7.310 22.742 1.00 93.19 791 LYS A CA 1
ATOM 6104 C C . LYS A 1 791 ? 20.725 -8.449 21.891 1.00 93.19 791 LYS A C 1
ATOM 6106 O O . LYS A 1 791 ? 19.701 -9.004 22.259 1.00 93.19 791 LYS A O 1
ATOM 6111 N N . PHE A 1 792 ? 21.308 -8.723 20.729 1.00 97.25 792 PHE A N 1
ATOM 6112 C CA . PHE A 1 792 ? 20.914 -9.795 19.821 1.00 97.25 792 PHE A CA 1
ATOM 6113 C C . PHE A 1 792 ? 21.753 -11.039 20.132 1.00 97.25 792 PHE A C 1
ATOM 6115 O O . PHE A 1 792 ? 22.726 -10.965 20.887 1.00 97.25 792 PHE A O 1
ATOM 6122 N N . ASP A 1 793 ? 21.384 -12.179 19.548 1.00 98.38 793 ASP A N 1
ATOM 6123 C CA . ASP A 1 793 ? 22.100 -13.435 19.762 1.00 98.38 793 ASP A CA 1
ATOM 6124 C C . ASP A 1 793 ? 23.601 -13.303 19.417 1.00 98.38 793 ASP A C 1
ATOM 6126 O O . ASP A 1 793 ? 23.938 -12.594 18.457 1.00 98.38 793 ASP A O 1
ATOM 6130 N N . PRO A 1 794 ? 24.514 -13.971 20.156 1.00 97.81 794 PRO A N 1
ATOM 6131 C CA . PRO A 1 794 ? 25.945 -13.930 19.874 1.00 97.81 794 PRO A CA 1
ATOM 6132 C C . PRO A 1 794 ? 26.297 -14.150 18.398 1.00 97.81 794 PRO A C 1
ATOM 6134 O O . PRO A 1 794 ? 27.116 -13.389 17.882 1.00 97.81 794 PRO A O 1
ATOM 6137 N N . MET A 1 795 ? 25.610 -15.072 17.708 1.00 97.50 795 MET A N 1
ATOM 6138 C CA . MET A 1 795 ? 25.775 -15.336 16.271 1.00 97.50 795 MET A CA 1
ATOM 6139 C C . MET A 1 795 ? 25.585 -14.064 15.435 1.00 97.50 795 MET A C 1
ATOM 6141 O O . MET A 1 795 ? 26.474 -13.669 14.682 1.00 97.50 795 MET A O 1
ATOM 6145 N N . ILE A 1 796 ? 24.464 -13.366 15.641 1.00 98.06 796 ILE A N 1
ATOM 6146 C CA . ILE A 1 796 ? 24.142 -12.110 14.957 1.00 98.06 796 ILE A CA 1
ATOM 6147 C C . ILE A 1 796 ? 25.196 -11.045 15.277 1.00 98.06 796 ILE A C 1
ATOM 6149 O O . ILE A 1 796 ? 25.682 -10.366 14.376 1.00 98.06 796 ILE A O 1
ATOM 6153 N N . SER A 1 797 ? 25.576 -10.907 16.552 1.00 97.38 797 SER A N 1
ATOM 6154 C CA . SER A 1 797 ? 26.532 -9.881 16.989 1.00 97.38 797 SER A CA 1
ATOM 6155 C C . SER A 1 797 ? 27.937 -10.080 16.402 1.00 97.38 797 SER A C 1
ATOM 6157 O O . SER A 1 797 ? 28.604 -9.108 16.047 1.00 97.38 797 SER A O 1
ATOM 6159 N N . GLU A 1 798 ? 28.389 -11.328 16.271 1.00 96.19 798 GLU A N 1
ATOM 6160 C CA . GLU A 1 798 ? 29.705 -11.694 15.741 1.00 96.19 798 GLU A CA 1
ATOM 6161 C C . GLU A 1 798 ? 29.748 -11.552 14.226 1.00 96.19 798 GLU A C 1
ATOM 6163 O O . GLU A 1 798 ? 30.600 -10.832 13.702 1.00 96.19 798 GLU A O 1
ATOM 6168 N N . THR A 1 799 ? 28.792 -12.178 13.539 1.00 96.19 799 THR A N 1
ATOM 6169 C CA . THR A 1 799 ? 28.701 -12.162 12.080 1.00 96.19 799 THR A CA 1
ATOM 6170 C C . THR A 1 799 ? 28.493 -10.737 11.564 1.00 96.19 799 THR A C 1
ATOM 6172 O O . THR A 1 799 ? 29.224 -10.320 10.674 1.00 96.19 799 THR A O 1
ATOM 6175 N N . MET A 1 800 ? 27.620 -9.932 12.187 1.00 96.69 800 MET A N 1
ATOM 6176 C CA . MET A 1 800 ? 27.430 -8.521 11.816 1.00 96.69 800 MET A CA 1
ATOM 6177 C C . MET A 1 800 ? 28.699 -7.679 12.014 1.00 96.69 800 MET A C 1
ATOM 6179 O O . MET A 1 800 ? 29.077 -6.918 11.127 1.00 96.69 800 MET A O 1
ATOM 6183 N N . THR A 1 801 ? 29.382 -7.821 13.160 1.00 96.75 801 THR A N 1
ATOM 6184 C CA . THR A 1 801 ? 30.614 -7.052 13.430 1.00 96.75 801 THR A CA 1
ATOM 6185 C C . THR A 1 801 ? 31.686 -7.372 12.395 1.00 96.75 801 THR A C 1
ATOM 6187 O O . THR A 1 801 ? 32.242 -6.455 11.795 1.00 96.75 801 THR A O 1
ATOM 6190 N N . ARG A 1 802 ? 31.916 -8.665 12.133 1.00 95.50 802 ARG A N 1
ATOM 6191 C CA . ARG A 1 802 ? 32.887 -9.101 11.133 1.00 95.50 802 ARG A CA 1
ATOM 6192 C C . ARG A 1 802 ? 32.506 -8.639 9.728 1.00 95.50 802 ARG A C 1
ATOM 6194 O O . ARG A 1 802 ? 33.378 -8.156 9.022 1.00 95.50 802 ARG A O 1
ATOM 6201 N N . THR A 1 803 ? 31.249 -8.780 9.306 1.00 94.62 803 THR A N 1
ATOM 6202 C CA . THR A 1 803 ? 30.834 -8.372 7.953 1.00 94.62 803 THR A CA 1
ATOM 6203 C C . THR A 1 803 ? 31.029 -6.878 7.728 1.00 94.62 803 THR A C 1
ATOM 6205 O O . THR A 1 803 ? 31.419 -6.489 6.635 1.00 94.62 803 THR A O 1
ATOM 6208 N N . TYR A 1 804 ? 30.837 -6.040 8.749 1.00 96.44 804 TYR A N 1
ATOM 6209 C CA . TYR A 1 804 ? 31.102 -4.604 8.633 1.00 96.44 804 TYR A CA 1
ATOM 6210 C C . TYR A 1 804 ? 32.606 -4.306 8.505 1.00 96.44 804 TYR A C 1
ATOM 6212 O O . TYR A 1 804 ? 32.982 -3.493 7.663 1.00 96.44 804 TYR A O 1
ATOM 6220 N N . GLU A 1 805 ? 33.469 -4.998 9.254 1.00 95.44 805 GLU A N 1
ATOM 6221 C CA . GLU A 1 805 ? 34.931 -4.886 9.105 1.00 95.44 805 GLU A CA 1
ATOM 6222 C C . GLU A 1 805 ? 35.419 -5.395 7.736 1.00 95.44 805 GLU A C 1
ATOM 6224 O O . GLU A 1 805 ? 36.148 -4.689 7.041 1.00 95.44 805 GLU A O 1
ATOM 6229 N N . ASP A 1 806 ? 34.959 -6.579 7.316 1.00 93.38 806 ASP A N 1
ATOM 6230 C CA . ASP A 1 806 ? 35.251 -7.188 6.010 1.00 93.38 806 ASP A CA 1
ATOM 6231 C C . ASP A 1 806 ? 34.728 -6.307 4.843 1.00 93.38 806 ASP A C 1
ATOM 6233 O O . ASP A 1 806 ? 35.315 -6.297 3.761 1.00 93.38 806 ASP A O 1
ATOM 6237 N N . ALA A 1 807 ? 33.665 -5.519 5.062 1.00 91.50 807 ALA A N 1
ATOM 6238 C CA . ALA A 1 807 ? 33.110 -4.546 4.112 1.00 91.50 807 ALA A CA 1
ATOM 6239 C C . ALA A 1 807 ? 33.746 -3.137 4.183 1.00 91.50 807 ALA A C 1
ATOM 6241 O O . ALA A 1 807 ? 33.266 -2.224 3.506 1.00 91.50 807 ALA A O 1
ATOM 6242 N N . GLY A 1 808 ? 34.809 -2.943 4.975 1.00 93.88 808 GLY A N 1
ATOM 6243 C CA . GLY A 1 808 ? 35.591 -1.699 5.027 1.00 93.88 808 GLY A CA 1
ATOM 6244 C C . GLY A 1 808 ? 35.157 -0.660 6.070 1.00 93.88 808 GLY A C 1
ATOM 6245 O O . GLY A 1 808 ? 35.703 0.442 6.082 1.00 93.88 808 GLY A O 1
ATOM 6246 N N . ILE A 1 809 ? 34.215 -0.983 6.963 1.00 97.25 809 ILE A N 1
ATOM 6247 C CA . ILE A 1 809 ? 33.788 -0.088 8.049 1.00 97.25 809 ILE A CA 1
ATOM 6248 C C . ILE A 1 809 ? 34.759 -0.215 9.231 1.00 97.25 809 ILE A C 1
ATOM 6250 O O . ILE A 1 809 ? 34.942 -1.288 9.807 1.00 97.25 809 ILE A O 1
ATOM 6254 N N . PHE A 1 810 ? 35.356 0.900 9.650 1.00 96.94 810 PHE A N 1
ATOM 6255 C CA . PHE A 1 810 ? 36.361 0.915 10.717 1.00 96.94 810 PHE A CA 1
ATOM 6256 C C . PHE A 1 810 ? 35.712 0.860 12.110 1.00 96.94 810 PHE A C 1
ATOM 6258 O O . PHE A 1 810 ? 35.207 1.872 12.602 1.00 96.94 810 PHE A O 1
ATOM 6265 N N . VAL A 1 811 ? 35.744 -0.301 12.771 1.00 96.56 811 VAL A N 1
ATOM 6266 C CA . VAL A 1 811 ? 35.139 -0.506 14.102 1.00 96.56 811 VAL A CA 1
ATOM 6267 C C . VAL A 1 811 ? 36.134 -0.208 15.237 1.00 96.56 811 VAL A C 1
ATOM 6269 O O . VAL A 1 811 ? 36.949 -1.044 15.631 1.00 96.56 811 VAL A O 1
ATOM 6272 N N . HIS A 1 812 ? 36.027 0.984 15.826 1.00 94.38 812 HIS A N 1
ATOM 6273 C CA . HIS A 1 812 ? 36.788 1.420 17.002 1.00 94.38 812 HIS A CA 1
ATOM 6274 C C . HIS A 1 812 ? 36.195 0.821 18.288 1.00 94.38 812 HIS A C 1
ATOM 6276 O O . HIS A 1 812 ? 35.255 1.366 18.882 1.00 94.38 812 HIS A O 1
ATOM 6282 N N . ARG A 1 813 ? 36.746 -0.327 18.704 1.00 93.50 813 ARG A N 1
ATOM 6283 C CA . ARG A 1 813 ? 36.395 -1.058 19.939 1.00 93.50 813 ARG A CA 1
ATOM 6284 C C . ARG A 1 813 ? 36.877 -0.346 21.207 1.00 93.50 813 ARG A C 1
ATOM 6286 O O . ARG A 1 813 ? 37.786 0.479 21.169 1.00 93.50 813 ARG A O 1
ATOM 6293 N N . GLY A 1 814 ? 36.266 -0.675 22.348 1.00 89.31 814 GLY A N 1
ATOM 6294 C CA . GLY A 1 814 ? 36.672 -0.176 23.672 1.00 89.31 814 GLY A CA 1
ATOM 6295 C C . GLY A 1 814 ? 36.562 1.345 23.893 1.00 89.31 814 GLY A C 1
ATOM 6296 O O . GLY A 1 814 ? 37.011 1.844 24.927 1.00 89.31 814 GLY A O 1
ATOM 6297 N N . TYR A 1 815 ? 35.963 2.092 22.959 1.00 87.56 815 TYR A N 1
ATOM 6298 C CA . TYR A 1 815 ? 35.876 3.554 22.982 1.00 87.56 815 TYR A CA 1
ATOM 6299 C C . TYR A 1 815 ? 35.101 4.053 24.21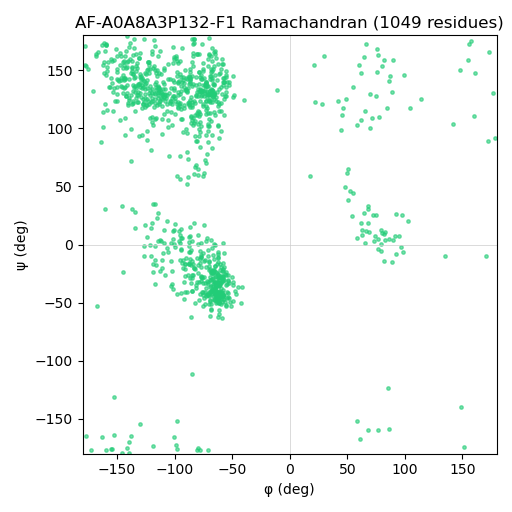3 1.00 87.56 815 TYR A C 1
ATOM 6301 O O . TYR A 1 815 ? 33.931 3.722 24.415 1.00 87.56 815 TYR A O 1
ATOM 6309 N N . LYS A 1 816 ? 35.754 4.873 25.046 1.00 87.00 816 LYS A N 1
ATOM 6310 C CA . LYS A 1 816 ? 35.195 5.369 26.320 1.00 87.00 816 LYS A CA 1
ATOM 6311 C C . LYS A 1 816 ? 34.318 6.614 26.131 1.00 87.00 816 LYS A C 1
ATOM 6313 O O . LYS A 1 816 ? 33.243 6.717 26.732 1.00 87.00 816 LYS A O 1
ATOM 6318 N N . GLY A 1 817 ? 34.751 7.518 25.255 1.00 88.00 817 GLY A N 1
ATOM 6319 C CA . GLY A 1 817 ? 34.104 8.788 24.931 1.00 88.00 817 GLY A CA 1
ATOM 6320 C C . GLY A 1 817 ? 35.092 9.745 24.261 1.00 88.00 817 GLY A C 1
ATOM 6321 O O . GLY A 1 817 ? 36.280 9.711 24.578 1.00 88.00 817 GLY A O 1
ATOM 6322 N N . PHE A 1 818 ? 34.620 10.598 23.349 1.00 90.06 818 PHE A N 1
ATOM 6323 C CA . PHE A 1 818 ? 35.415 11.728 22.871 1.00 90.06 818 PHE A CA 1
ATOM 6324 C C . PHE A 1 818 ? 35.616 12.728 24.021 1.00 90.06 818 PHE A C 1
ATOM 6326 O O . PHE A 1 818 ? 34.658 13.100 24.701 1.00 90.06 818 PHE A O 1
ATOM 6333 N N . SER A 1 819 ? 36.855 13.167 24.228 1.00 88.38 819 SER A N 1
ATOM 6334 C CA . SER A 1 819 ? 37.225 14.203 25.193 1.00 88.38 819 SER A CA 1
ATOM 6335 C C . SER A 1 819 ? 36.881 15.602 24.674 1.00 88.38 819 SER A C 1
ATOM 6337 O O . SER A 1 819 ? 36.520 16.477 25.462 1.00 88.38 819 SER A O 1
ATOM 6339 N N . ARG A 1 820 ? 36.929 15.805 23.348 1.00 88.44 820 ARG A N 1
ATOM 6340 C CA . ARG A 1 820 ? 36.423 17.003 22.657 1.00 88.44 820 ARG A CA 1
ATOM 6341 C C . ARG A 1 820 ? 36.206 16.773 21.159 1.00 88.44 820 ARG A C 1
ATOM 6343 O O . ARG A 1 820 ? 36.850 15.916 20.552 1.00 88.44 820 ARG A O 1
ATOM 6350 N N . ILE A 1 821 ? 35.344 17.602 20.575 1.00 92.38 821 ILE A N 1
ATOM 6351 C CA . ILE A 1 821 ? 35.148 17.759 19.130 1.00 92.38 821 ILE A CA 1
ATOM 6352 C C . ILE A 1 821 ? 35.400 19.227 18.773 1.00 92.38 821 ILE A C 1
ATOM 6354 O O . ILE A 1 821 ? 34.855 20.128 19.411 1.00 92.38 821 ILE A O 1
ATOM 6358 N N . GLU A 1 822 ? 36.226 19.474 17.760 1.00 91.06 822 GLU A N 1
ATOM 6359 C CA . GLU A 1 822 ? 36.584 20.819 17.298 1.00 91.06 822 GLU A CA 1
ATOM 6360 C C . GLU A 1 822 ? 36.172 21.007 15.835 1.00 91.06 822 GLU A C 1
ATOM 6362 O O . GLU A 1 822 ? 36.518 20.183 14.991 1.00 91.06 822 GLU A O 1
ATOM 6367 N N . MET A 1 823 ? 35.470 22.099 15.526 1.00 89.56 823 MET A N 1
ATOM 6368 C CA . MET A 1 823 ? 35.249 22.540 14.146 1.00 89.56 823 MET A CA 1
ATOM 6369 C C . MET A 1 823 ? 36.546 23.164 13.611 1.00 89.56 823 MET A C 1
ATOM 6371 O O . MET A 1 823 ? 37.113 24.046 14.255 1.00 89.56 823 MET A O 1
ATOM 6375 N N . TRP A 1 824 ? 37.025 22.706 12.455 1.00 88.56 824 TRP A N 1
ATOM 6376 C CA . TRP A 1 824 ? 38.204 23.253 11.764 1.00 88.56 824 TRP A CA 1
ATOM 6377 C C . TRP A 1 824 ? 37.837 24.027 10.487 1.00 88.56 824 TRP A C 1
ATOM 6379 O O . TRP A 1 824 ? 38.575 24.922 10.086 1.00 88.56 824 TRP A O 1
ATOM 6389 N N . SER A 1 825 ? 36.701 23.706 9.862 1.00 83.00 825 SER A N 1
ATOM 6390 C CA . SER A 1 825 ? 36.127 24.401 8.699 1.00 83.00 825 SER A CA 1
ATOM 6391 C C . SER A 1 825 ? 34.621 24.122 8.627 1.00 83.00 825 SER A C 1
ATOM 6393 O O . SER A 1 825 ? 34.170 23.108 9.162 1.00 83.00 825 SER A O 1
ATOM 6395 N N . GLY A 1 826 ? 33.848 24.994 7.968 1.00 72.25 826 GLY A N 1
ATOM 6396 C CA . GLY A 1 826 ? 32.410 24.793 7.734 1.00 72.25 826 GLY A CA 1
ATOM 6397 C C . GLY A 1 826 ? 31.462 25.588 8.637 1.00 72.25 826 GLY A C 1
ATOM 6398 O O . GLY A 1 826 ? 30.295 25.226 8.755 1.00 72.25 826 GLY A O 1
ATOM 6399 N N . GLU A 1 827 ? 31.914 26.681 9.266 1.00 65.31 827 GLU A N 1
ATOM 6400 C CA . GLU A 1 827 ? 30.996 27.611 9.955 1.00 65.31 827 GLU A CA 1
ATOM 6401 C C . GLU A 1 827 ? 30.076 28.361 8.971 1.00 65.31 827 GLU A C 1
ATOM 6403 O O . GLU A 1 827 ? 28.997 28.824 9.347 1.00 65.31 827 GLU A O 1
ATOM 6408 N N . LYS A 1 828 ? 30.479 28.472 7.698 1.00 64.94 828 LYS A N 1
ATOM 6409 C CA . LYS A 1 828 ? 29.657 29.016 6.608 1.00 64.94 828 LYS A CA 1
ATOM 6410 C C . LYS A 1 828 ? 29.141 27.878 5.730 1.00 64.94 828 LYS A C 1
ATOM 6412 O O . LYS A 1 828 ? 29.905 26.990 5.375 1.00 64.94 828 LYS A O 1
ATOM 6417 N N . LYS A 1 829 ? 27.893 27.983 5.249 1.00 60.25 829 LYS A N 1
ATOM 6418 C CA . LYS A 1 829 ? 27.282 27.044 4.275 1.00 60.25 829 LYS A CA 1
ATOM 6419 C C . LYS A 1 829 ? 28.049 26.882 2.941 1.00 60.25 829 LYS A C 1
ATOM 6421 O O . LYS A 1 829 ? 27.659 26.056 2.129 1.00 60.25 829 LYS A O 1
ATOM 6426 N N . THR A 1 830 ? 29.089 27.678 2.690 1.00 59.72 830 THR A N 1
ATOM 6427 C CA . THR A 1 830 ? 29.937 27.641 1.483 1.00 59.72 830 THR A CA 1
ATOM 6428 C C . THR A 1 830 ? 31.299 26.974 1.707 1.00 59.72 830 THR A C 1
ATOM 6430 O O . THR A 1 830 ? 32.129 26.982 0.805 1.00 59.72 830 THR A O 1
ATOM 6433 N N . GLU A 1 831 ? 31.572 26.478 2.914 1.00 73.31 831 GLU A N 1
ATOM 6434 C CA . GLU A 1 831 ? 32.839 25.856 3.307 1.00 73.31 831 GLU A CA 1
ATOM 6435 C C . GLU A 1 831 ? 32.593 24.385 3.655 1.00 73.31 831 GLU A C 1
ATOM 6437 O O . GLU A 1 831 ? 31.593 24.061 4.294 1.00 73.31 831 GLU A O 1
ATOM 6442 N N . GLU A 1 832 ? 33.500 23.487 3.259 1.00 78.62 832 GLU A N 1
ATOM 6443 C CA . GLU A 1 832 ? 33.375 22.074 3.623 1.00 78.62 832 GLU A CA 1
ATOM 6444 C C . GLU A 1 832 ? 33.471 21.917 5.148 1.00 78.62 832 GLU A C 1
ATOM 6446 O O . GLU A 1 832 ? 34.384 22.454 5.789 1.00 78.62 832 GLU A O 1
ATOM 6451 N N . LYS A 1 833 ? 32.519 21.178 5.728 1.00 88.81 833 LYS A N 1
ATOM 6452 C CA . LYS A 1 833 ? 32.494 20.858 7.156 1.00 88.81 833 LYS A CA 1
ATOM 6453 C C . LYS A 1 833 ? 33.621 19.884 7.486 1.00 88.81 833 LYS A C 1
ATOM 6455 O O . LYS A 1 833 ? 33.698 18.806 6.899 1.00 88.81 833 LYS A O 1
ATOM 6460 N N . VAL A 1 834 ? 34.474 20.260 8.438 1.00 92.25 834 VAL A N 1
ATOM 6461 C CA . VAL A 1 834 ? 35.614 19.456 8.903 1.00 92.25 834 VAL A CA 1
ATOM 6462 C C . VAL A 1 834 ? 35.683 19.502 10.427 1.00 92.25 834 VAL A C 1
ATOM 6464 O O . VAL A 1 834 ? 35.811 20.574 11.021 1.00 92.25 834 VAL A O 1
ATOM 6467 N N . LEU A 1 835 ? 35.626 18.327 11.053 1.00 93.56 835 LEU A N 1
ATOM 6468 C CA . LEU A 1 835 ? 35.653 18.111 12.496 1.00 93.56 835 LEU A CA 1
ATOM 6469 C C . LEU A 1 835 ? 36.906 17.323 12.900 1.00 93.56 835 LEU A C 1
ATOM 6471 O O . LEU A 1 835 ? 37.191 16.277 12.321 1.00 93.56 835 LEU A O 1
ATOM 6475 N N . ASN A 1 836 ? 37.614 17.777 13.934 1.00 92.19 836 ASN A N 1
ATOM 6476 C CA . ASN A 1 836 ? 38.673 17.028 14.618 1.00 92.19 836 ASN A CA 1
ATOM 6477 C C . ASN A 1 836 ? 38.102 16.363 15.877 1.00 92.19 836 ASN A C 1
ATOM 6479 O O . ASN A 1 836 ? 37.630 17.041 16.793 1.00 92.19 836 ASN A O 1
ATOM 6483 N N . LEU A 1 837 ? 38.146 15.033 15.908 1.00 92.56 837 LEU A N 1
ATOM 6484 C CA . LEU A 1 837 ? 37.563 14.177 16.936 1.00 92.56 837 LEU A CA 1
ATOM 6485 C C . LEU A 1 837 ? 38.677 13.569 17.789 1.00 92.56 837 LEU A C 1
ATOM 6487 O O . LEU A 1 837 ? 39.573 12.901 17.267 1.00 92.56 837 LEU A O 1
ATOM 6491 N N . ARG A 1 838 ? 38.617 13.786 19.106 1.00 89.12 838 ARG A N 1
ATOM 6492 C CA . ARG A 1 838 ? 39.650 13.357 20.061 1.00 89.12 838 ARG A CA 1
ATOM 6493 C C . ARG A 1 838 ? 39.050 12.563 21.205 1.00 89.12 838 ARG A C 1
ATOM 6495 O O . ARG A 1 838 ? 38.017 12.956 21.734 1.00 89.12 838 ARG A O 1
ATOM 6502 N N . TRP A 1 839 ? 39.678 11.449 21.577 1.00 88.56 839 TRP A N 1
ATOM 6503 C CA . TRP A 1 839 ? 39.239 10.553 22.653 1.00 88.56 839 TRP A CA 1
ATOM 6504 C C . TRP A 1 839 ? 40.419 10.061 23.489 1.00 88.56 839 TRP A C 1
ATOM 6506 O O . TRP A 1 839 ? 41.565 10.065 23.042 1.00 88.56 839 TRP A O 1
ATOM 6516 N N . ASP A 1 840 ? 40.125 9.613 24.707 1.00 76.50 840 ASP A N 1
ATOM 6517 C CA . ASP A 1 840 ? 41.140 9.085 25.614 1.00 76.50 840 ASP A CA 1
ATOM 6518 C C . ASP A 1 840 ? 41.643 7.726 25.105 1.00 76.50 840 ASP A C 1
ATOM 6520 O O . ASP A 1 840 ? 40.897 6.741 25.090 1.00 76.50 840 ASP A O 1
ATOM 6524 N N . GLY A 1 841 ? 42.912 7.678 24.695 1.00 69.62 841 GLY A N 1
ATOM 6525 C CA . GLY A 1 841 ? 43.503 6.520 24.021 1.00 69.62 841 GLY A CA 1
ATOM 6526 C C . GLY A 1 841 ? 43.429 6.575 22.492 1.00 69.62 841 GLY A C 1
ATOM 6527 O O . GLY A 1 841 ? 43.420 5.518 21.862 1.00 69.62 841 GLY A O 1
ATOM 6528 N N . ASP A 1 842 ? 43.368 7.768 21.887 1.00 72.69 842 ASP A N 1
ATOM 6529 C CA . ASP A 1 842 ? 43.815 7.932 20.498 1.00 72.69 842 ASP A CA 1
ATOM 6530 C C . ASP A 1 842 ? 45.340 7.700 20.376 1.00 72.69 842 ASP A C 1
ATOM 6532 O O . ASP A 1 842 ? 46.072 7.643 21.368 1.00 72.69 842 ASP A O 1
ATOM 6536 N N . ASP A 1 843 ? 45.838 7.529 19.152 1.00 71.12 843 ASP A N 1
ATOM 6537 C CA . ASP A 1 843 ? 47.266 7.337 18.862 1.00 71.12 843 ASP A CA 1
ATOM 6538 C C . ASP A 1 843 ? 48.051 8.667 18.782 1.00 71.12 843 ASP A C 1
ATOM 6540 O O . ASP A 1 843 ? 49.114 8.746 18.162 1.00 71.12 843 ASP A O 1
ATOM 6544 N N . GLY A 1 844 ? 47.495 9.744 19.343 1.00 69.62 844 GLY A N 1
ATOM 6545 C CA . GLY A 1 844 ? 47.954 11.118 19.175 1.00 69.62 844 GLY A CA 1
ATOM 6546 C C . GLY A 1 844 ? 47.470 11.800 17.889 1.00 69.62 844 GLY A C 1
ATOM 6547 O O . GLY A 1 844 ? 47.536 13.032 17.813 1.00 69.62 844 GLY A O 1
ATOM 6548 N N . LYS A 1 845 ? 46.933 11.077 16.891 1.00 72.50 845 LYS A N 1
ATOM 6549 C CA . LYS A 1 845 ? 46.424 11.679 15.639 1.00 72.50 845 LYS A CA 1
ATOM 6550 C C . LYS A 1 845 ? 44.937 12.024 15.697 1.00 72.50 845 LYS A C 1
ATOM 6552 O O . LYS A 1 845 ? 44.539 13.030 15.110 1.00 72.50 845 LYS A O 1
ATOM 6557 N N . GLY A 1 846 ? 44.145 11.245 16.434 1.00 84.00 846 GLY A N 1
ATOM 6558 C CA . GLY A 1 846 ? 42.687 11.379 16.471 1.00 84.00 846 GLY A CA 1
ATOM 6559 C C . GLY A 1 846 ? 42.038 11.003 15.138 1.00 84.00 846 GLY A C 1
ATOM 6560 O O . GLY A 1 846 ? 42.642 10.318 14.312 1.00 84.00 846 GLY A O 1
ATOM 6561 N N . LEU A 1 847 ? 40.811 11.472 14.909 1.00 92.31 847 LEU A N 1
ATOM 6562 C CA . LEU A 1 847 ? 40.112 11.303 13.634 1.00 92.31 847 LEU A CA 1
ATOM 6563 C C . LEU A 1 847 ? 39.626 12.657 13.115 1.00 92.31 847 LEU A C 1
ATOM 6565 O O . LEU A 1 847 ? 38.888 13.354 13.803 1.00 92.31 847 LEU A O 1
ATOM 6569 N N . VAL A 1 848 ? 39.996 13.004 11.883 1.00 94.25 848 VAL A N 1
ATOM 6570 C CA . VAL A 1 848 ? 39.337 14.079 11.130 1.00 94.25 848 VAL A CA 1
ATOM 6571 C C . VAL A 1 848 ? 38.182 13.459 10.345 1.00 94.25 848 VAL A C 1
ATOM 6573 O O . VAL A 1 848 ? 38.390 12.437 9.700 1.00 94.25 848 VAL A O 1
ATOM 6576 N N . ALA A 1 849 ? 36.987 14.049 10.395 1.00 95.69 849 ALA A N 1
ATOM 6577 C CA . ALA A 1 849 ? 35.795 13.608 9.659 1.00 95.69 849 ALA A CA 1
ATOM 6578 C C . ALA A 1 849 ? 34.927 14.812 9.255 1.00 95.69 849 ALA A C 1
ATOM 6580 O O . ALA A 1 849 ? 35.059 15.884 9.841 1.00 95.69 849 ALA A O 1
ATOM 6581 N N . ASN A 1 850 ? 34.015 14.658 8.292 1.00 95.81 850 ASN A N 1
ATOM 6582 C CA . ASN A 1 850 ? 33.074 15.730 7.947 1.00 95.81 850 ASN A CA 1
ATOM 6583 C C . ASN A 1 850 ? 31.885 15.790 8.917 1.00 95.81 850 ASN A C 1
ATOM 6585 O O . ASN A 1 850 ? 31.355 16.866 9.186 1.00 95.81 850 ASN A O 1
ATOM 6589 N N . GLU A 1 851 ? 31.455 14.640 9.446 1.00 96.31 851 GLU A N 1
ATOM 6590 C CA . GLU A 1 851 ? 30.245 14.537 10.266 1.00 96.31 851 GLU A CA 1
ATOM 6591 C C . GLU A 1 851 ? 30.379 13.521 11.416 1.00 96.31 851 GLU A C 1
ATOM 6593 O O . GLU A 1 851 ? 31.152 12.563 11.340 1.00 96.31 851 GLU A O 1
ATOM 6598 N N . VAL A 1 852 ? 29.604 13.722 12.487 1.00 97.56 852 VAL A N 1
ATOM 6599 C CA . VAL A 1 852 ? 29.495 12.816 13.642 1.00 97.56 852 VAL A CA 1
ATOM 6600 C C . VAL A 1 852 ? 28.029 12.473 13.877 1.00 97.56 852 VAL A C 1
ATOM 6602 O O . VAL A 1 852 ? 27.230 13.367 14.129 1.00 97.56 852 VAL A O 1
ATOM 6605 N N . LEU A 1 853 ? 27.673 11.189 13.857 1.00 98.00 853 LEU A N 1
ATOM 6606 C CA . LEU A 1 853 ? 26.312 10.713 14.115 1.00 98.00 853 LEU A CA 1
ATOM 6607 C C . LEU A 1 853 ? 26.180 10.131 15.530 1.00 98.00 853 LEU A C 1
ATOM 6609 O O . LEU A 1 853 ? 26.722 9.068 15.840 1.00 98.00 853 LEU A O 1
ATOM 6613 N N . TRP A 1 854 ? 25.393 10.793 16.375 1.00 97.81 854 TRP A N 1
ATOM 6614 C CA . TRP A 1 854 ? 25.018 10.328 17.707 1.00 97.81 854 TRP A CA 1
ATOM 6615 C C . TRP A 1 854 ? 23.900 9.279 17.635 1.00 97.81 854 TRP A C 1
ATOM 6617 O O . TRP A 1 854 ? 22.717 9.604 17.550 1.00 97.81 854 TRP A O 1
ATOM 6627 N N . ALA A 1 855 ? 24.281 8.003 17.725 1.00 96.69 855 ALA A N 1
ATOM 6628 C CA . ALA A 1 855 ? 23.380 6.848 17.774 1.00 96.69 855 ALA A CA 1
ATOM 6629 C C . ALA A 1 855 ? 23.546 6.057 19.094 1.00 96.69 855 ALA A C 1
ATOM 6631 O O . ALA A 1 855 ? 23.465 4.826 19.134 1.00 96.69 855 ALA A O 1
ATOM 6632 N N . VAL A 1 856 ? 23.814 6.778 20.192 1.00 93.81 856 VAL A N 1
ATOM 6633 C CA . VAL A 1 856 ? 24.168 6.209 21.508 1.00 93.81 856 VAL A CA 1
ATOM 6634 C C . VAL A 1 856 ? 22.969 5.706 22.323 1.00 93.81 856 VAL A C 1
ATOM 6636 O O . VAL A 1 856 ? 23.161 4.929 23.257 1.00 93.81 856 VAL A O 1
ATOM 6639 N N . GLY A 1 857 ? 21.751 6.137 21.983 1.00 92.38 857 GLY A N 1
ATOM 6640 C CA . GLY A 1 857 ? 20.503 5.774 22.657 1.00 92.38 857 GLY A CA 1
ATOM 6641 C C . GLY A 1 857 ? 19.394 6.805 22.430 1.00 92.38 857 GLY A C 1
ATOM 6642 O O . GLY A 1 857 ? 19.631 7.861 21.837 1.00 92.38 857 GLY A O 1
ATOM 6643 N N . ARG A 1 858 ? 18.192 6.498 22.922 1.00 94.50 858 ARG A N 1
ATOM 6644 C CA . ARG A 1 858 ? 17.029 7.394 22.971 1.00 94.50 858 ARG A CA 1
ATOM 6645 C C . ARG A 1 858 ? 16.623 7.625 24.430 1.00 94.50 858 ARG A C 1
ATOM 6647 O O . ARG A 1 858 ? 16.920 6.801 25.292 1.00 94.50 858 ARG A O 1
ATOM 6654 N N . SER A 1 859 ? 15.996 8.763 24.695 1.00 95.19 859 SER A N 1
ATOM 6655 C CA . SER A 1 859 ? 15.405 9.132 25.984 1.00 95.19 859 SER A CA 1
ATOM 6656 C C . SER A 1 859 ? 13.931 9.502 25.787 1.00 95.19 859 SER A C 1
ATOM 6658 O O . SER A 1 859 ? 13.597 10.071 24.744 1.00 95.19 859 SER A O 1
ATOM 6660 N N . PRO A 1 860 ? 13.053 9.222 26.758 1.00 96.75 860 PRO A N 1
ATOM 6661 C CA . PRO A 1 860 ? 11.624 9.499 26.653 1.00 96.75 860 PRO A CA 1
ATOM 6662 C C . PRO A 1 860 ? 11.333 11.005 26.614 1.00 96.75 860 PRO A C 1
ATOM 6664 O O . PRO A 1 860 ? 12.074 11.822 27.159 1.00 96.75 860 PRO A O 1
ATOM 6667 N N . GLU A 1 861 ? 10.239 11.375 25.953 1.00 95.44 861 GLU A N 1
ATOM 6668 C CA . GLU A 1 861 ? 9.833 12.768 25.741 1.00 95.44 861 GLU A CA 1
ATOM 6669 C C . GLU A 1 861 ? 8.818 13.197 26.820 1.00 95.44 861 GLU A C 1
ATOM 6671 O O . GLU A 1 861 ? 7.609 13.224 26.585 1.00 95.44 861 GLU A O 1
ATOM 6676 N N . THR A 1 862 ? 9.309 13.454 28.038 1.00 95.06 862 THR A N 1
ATOM 6677 C CA . THR A 1 862 ? 8.480 13.753 29.231 1.00 95.06 862 THR A CA 1
ATOM 6678 C C . THR A 1 862 ? 8.715 15.133 29.855 1.00 95.06 862 THR A C 1
ATOM 6680 O O . THR A 1 862 ? 7.870 15.609 30.607 1.00 95.06 862 THR A O 1
ATOM 6683 N N . GLU A 1 863 ? 9.824 15.801 29.524 1.00 91.31 863 GLU A N 1
ATOM 6684 C CA . GLU A 1 863 ? 10.312 17.029 30.186 1.00 91.31 863 GLU A CA 1
ATOM 6685 C C . GLU A 1 863 ? 9.362 18.237 30.117 1.00 91.31 863 GLU A C 1
ATOM 6687 O O . GLU A 1 863 ? 9.404 19.080 31.006 1.00 91.31 863 GLU A O 1
ATOM 6692 N N . ALA A 1 864 ? 8.534 18.340 29.074 1.00 90.62 864 ALA A N 1
ATOM 6693 C CA . ALA A 1 864 ? 7.616 19.464 28.857 1.00 90.62 864 ALA A CA 1
ATOM 6694 C C . ALA A 1 864 ? 6.185 19.206 29.370 1.00 90.62 864 ALA A C 1
ATOM 6696 O O . ALA A 1 864 ? 5.306 20.041 29.174 1.00 90.62 864 ALA A O 1
ATOM 6697 N N . LEU A 1 865 ? 5.929 18.039 29.976 1.00 94.31 865 LEU A N 1
ATOM 6698 C CA . LEU A 1 865 ? 4.578 17.603 30.338 1.00 94.31 865 LEU A CA 1
ATOM 6699 C C . LEU A 1 865 ? 4.132 18.035 31.746 1.00 94.31 865 LEU A C 1
ATOM 6701 O O . LEU A 1 865 ? 2.952 17.881 32.049 1.00 94.31 865 LEU A O 1
ATOM 6705 N N . ASP A 1 866 ? 5.030 18.533 32.602 1.00 95.44 866 ASP A N 1
ATOM 6706 C CA . ASP A 1 866 ? 4.779 18.840 34.025 1.00 95.44 866 ASP A CA 1
ATOM 6707 C C . ASP A 1 866 ? 4.159 17.645 34.802 1.00 95.44 866 ASP A C 1
ATOM 6709 O O . ASP A 1 866 ? 3.168 17.771 35.527 1.00 95.44 866 ASP A O 1
ATOM 6713 N N . LEU A 1 867 ? 4.711 16.434 34.620 1.00 94.25 867 LEU A N 1
ATOM 6714 C CA . LEU A 1 867 ? 4.159 15.175 35.164 1.00 94.25 867 LEU A CA 1
ATOM 6715 C C . LEU A 1 867 ? 4.008 15.167 36.696 1.00 94.25 867 LEU A C 1
ATOM 6717 O O . LEU A 1 867 ? 3.140 14.476 37.237 1.00 94.25 867 LEU A O 1
ATOM 6721 N N . GLU A 1 868 ? 4.824 15.942 37.404 1.00 93.00 868 GLU A N 1
ATOM 6722 C CA . GLU A 1 868 ? 4.767 16.123 38.851 1.00 93.00 868 GLU A CA 1
ATOM 6723 C C . GLU A 1 868 ? 3.505 16.860 39.328 1.00 93.00 868 GLU A C 1
ATOM 6725 O O . GLU A 1 868 ? 3.065 16.620 40.451 1.00 93.00 868 GLU A O 1
ATOM 6730 N N . VAL A 1 869 ? 2.861 17.672 38.476 1.00 92.31 869 VAL A N 1
ATOM 6731 C CA . VAL A 1 869 ? 1.576 18.342 38.777 1.00 92.31 869 VAL A CA 1
ATOM 6732 C C . VAL A 1 869 ? 0.446 17.324 38.961 1.00 92.31 869 VAL A C 1
ATOM 6734 O O . VAL A 1 869 ? -0.513 17.571 39.695 1.00 92.31 869 VAL A O 1
ATOM 6737 N N . VAL A 1 870 ? 0.564 16.161 38.314 1.00 92.69 870 VAL A N 1
ATOM 6738 C CA . VAL A 1 870 ? -0.411 15.061 38.382 1.00 92.69 870 VAL A CA 1
ATOM 6739 C C . VAL A 1 870 ? 0.101 13.835 39.134 1.00 92.69 870 VAL A C 1
ATOM 6741 O O . VAL A 1 870 ? -0.678 12.926 39.409 1.00 92.69 870 VAL A O 1
ATOM 6744 N N . GLY A 1 871 ? 1.380 13.816 39.514 1.00 94.38 871 GLY A N 1
ATOM 6745 C CA . GLY A 1 871 ? 1.997 12.727 40.270 1.00 94.38 871 GLY A CA 1
ATOM 6746 C C . GLY A 1 871 ? 2.272 11.462 39.451 1.00 94.38 871 GLY A C 1
ATOM 6747 O O . GLY A 1 871 ? 2.323 10.376 40.029 1.00 94.38 871 GLY A O 1
ATOM 6748 N N . VAL A 1 872 ? 2.438 11.568 38.127 1.00 96.62 872 VAL A N 1
ATOM 6749 C CA . VAL A 1 872 ? 2.816 10.424 37.275 1.00 96.62 872 VAL A CA 1
ATOM 6750 C C . VAL A 1 872 ? 4.286 10.063 37.519 1.00 96.62 872 VAL A C 1
ATOM 6752 O O . VAL A 1 872 ? 5.179 10.894 37.374 1.00 96.62 872 VAL A O 1
ATOM 6755 N N . VAL A 1 873 ? 4.543 8.810 37.897 1.00 96.75 873 VAL A N 1
ATOM 6756 C CA . VAL A 1 873 ? 5.863 8.327 38.323 1.00 96.75 873 VAL A CA 1
ATOM 6757 C C . VAL A 1 873 ? 6.684 7.817 37.139 1.00 96.75 873 VAL A C 1
ATOM 6759 O O . VAL A 1 873 ? 6.245 6.956 36.373 1.00 96.75 873 VAL A O 1
ATOM 6762 N N . THR A 1 874 ? 7.932 8.277 37.047 1.00 96.75 874 THR A N 1
ATOM 6763 C CA . THR A 1 874 ? 8.918 7.807 36.067 1.00 96.75 874 THR A CA 1
ATOM 6764 C C . THR A 1 874 ? 9.936 6.813 36.652 1.00 96.75 874 THR A C 1
ATOM 6766 O O . THR A 1 874 ? 9.987 6.563 37.864 1.00 96.75 874 THR A O 1
ATOM 6769 N N . ASP A 1 875 ? 10.733 6.174 35.791 1.00 94.75 875 ASP A N 1
ATOM 6770 C CA . ASP A 1 875 ? 11.975 5.481 36.156 1.00 94.75 875 ASP A CA 1
ATOM 6771 C C . ASP A 1 875 ? 13.177 6.446 36.262 1.00 94.75 875 ASP A C 1
ATOM 6773 O O . ASP A 1 875 ? 13.078 7.639 35.979 1.00 94.75 875 ASP A O 1
ATOM 6777 N N . GLU A 1 876 ? 14.342 5.919 36.651 1.00 93.00 876 GLU A N 1
ATOM 6778 C CA . GLU A 1 876 ? 15.603 6.675 36.775 1.00 93.00 876 GLU A CA 1
ATOM 6779 C C . GLU A 1 876 ? 16.117 7.271 35.447 1.00 93.00 876 GLU A C 1
ATOM 6781 O O . GLU A 1 876 ? 17.088 8.027 35.435 1.00 93.00 876 GLU A O 1
ATOM 6786 N N . ARG A 1 877 ? 15.494 6.916 34.316 1.00 90.62 877 ARG A N 1
ATOM 6787 C CA . ARG A 1 877 ? 15.820 7.370 32.958 1.00 90.62 877 ARG A CA 1
ATOM 6788 C C . ARG A 1 877 ? 14.724 8.268 32.366 1.00 90.62 877 ARG A C 1
ATOM 6790 O O . ARG A 1 877 ? 14.856 8.690 31.221 1.00 90.62 877 ARG A O 1
ATOM 6797 N N . GLY A 1 878 ? 13.678 8.575 33.139 1.00 94.00 878 GLY A N 1
ATOM 6798 C CA . GLY A 1 878 ? 12.564 9.443 32.758 1.00 94.00 878 GLY A CA 1
ATOM 6799 C C . GLY A 1 878 ? 11.377 8.746 32.083 1.00 94.00 878 GLY A C 1
ATOM 6800 O O . GLY A 1 878 ? 10.450 9.445 31.674 1.00 94.00 878 GLY A O 1
ATOM 6801 N N . HIS A 1 879 ? 11.369 7.412 31.948 1.00 97.25 879 HIS A N 1
ATOM 6802 C CA . HIS A 1 879 ? 10.271 6.684 31.295 1.00 97.25 879 HIS A CA 1
ATOM 6803 C C . HIS A 1 879 ? 9.062 6.624 32.214 1.00 97.25 879 HIS A C 1
ATOM 6805 O O . HIS A 1 879 ? 9.210 6.328 33.399 1.00 97.25 879 HIS A O 1
ATOM 6811 N N . VAL A 1 880 ? 7.862 6.841 31.680 1.00 97.75 880 VAL A N 1
ATOM 6812 C CA . VAL A 1 880 ? 6.622 6.718 32.454 1.00 97.75 880 VAL A CA 1
ATOM 6813 C C . VAL A 1 880 ? 6.397 5.254 32.827 1.00 97.75 880 VAL A C 1
ATOM 6815 O O . VAL A 1 880 ? 6.316 4.392 31.949 1.00 97.75 880 VAL A O 1
ATOM 6818 N N . LYS A 1 881 ? 6.281 4.964 34.128 1.00 97.94 881 LYS A N 1
ATOM 6819 C CA . LYS A 1 881 ? 5.989 3.609 34.607 1.00 97.94 881 LYS A CA 1
ATOM 6820 C C . LYS A 1 881 ? 4.526 3.270 34.348 1.00 97.94 881 LYS A C 1
ATOM 6822 O O . LYS A 1 881 ? 3.634 4.042 34.703 1.00 97.94 881 LYS A O 1
ATOM 6827 N N . VAL A 1 882 ? 4.298 2.092 33.775 1.00 97.62 882 VAL A N 1
ATOM 6828 C CA . VAL A 1 882 ? 2.963 1.559 33.496 1.00 97.62 882 VAL A CA 1
ATOM 6829 C C . VAL A 1 882 ? 2.848 0.081 33.856 1.00 97.62 882 VAL A C 1
ATOM 6831 O O . VAL A 1 882 ? 3.853 -0.630 33.928 1.00 97.62 882 VAL A O 1
ATOM 6834 N N . ASP A 1 883 ? 1.617 -0.374 34.074 1.00 96.19 883 ASP A N 1
ATOM 6835 C CA . ASP A 1 883 ? 1.283 -1.797 34.173 1.00 96.19 883 ASP A CA 1
ATOM 6836 C C . ASP A 1 883 ? 1.148 -2.466 32.786 1.00 96.19 883 ASP A C 1
ATOM 6838 O O . ASP A 1 883 ? 1.350 -1.840 31.745 1.00 96.19 883 ASP A O 1
ATOM 6842 N N . ALA A 1 884 ? 0.782 -3.752 32.754 1.00 95.00 884 ALA A N 1
ATOM 6843 C CA . ALA A 1 884 ? 0.570 -4.507 31.510 1.00 95.00 884 ALA A CA 1
ATOM 6844 C C . ALA A 1 884 ? -0.627 -4.016 30.663 1.00 95.00 884 ALA A C 1
ATOM 6846 O O . ALA A 1 884 ? -0.781 -4.415 29.509 1.00 95.00 884 ALA A O 1
ATOM 6847 N N . PHE A 1 885 ? -1.480 -3.160 31.228 1.00 96.50 885 PHE A N 1
ATOM 6848 C CA . PHE A 1 885 ? -2.647 -2.570 30.580 1.00 96.50 885 PHE A CA 1
ATOM 6849 C C . PHE A 1 885 ? -2.392 -1.127 30.114 1.00 96.50 885 PHE A C 1
ATOM 6851 O O . PHE A 1 885 ? -3.309 -0.485 29.589 1.00 96.50 885 PHE A O 1
ATOM 6858 N N . GLN A 1 886 ? -1.159 -0.628 30.261 1.00 97.88 886 GLN A N 1
ATOM 6859 C CA . GLN A 1 886 ? -0.724 0.735 29.949 1.00 97.88 886 GLN A CA 1
ATOM 6860 C C . GLN A 1 886 ? -1.314 1.821 30.877 1.00 97.88 886 GLN A C 1
ATOM 6862 O O . GLN A 1 886 ? -1.296 3.005 30.533 1.00 97.88 886 GLN A O 1
ATOM 6867 N N . ASN A 1 887 ? -1.832 1.445 32.055 1.00 97.94 887 ASN A N 1
ATOM 6868 C CA . ASN A 1 887 ? -2.215 2.397 33.104 1.00 97.94 887 ASN A CA 1
ATOM 6869 C C . ASN A 1 887 ? -0.954 2.975 33.760 1.00 97.94 887 ASN A C 1
ATOM 6871 O O . ASN A 1 887 ? -0.044 2.218 34.093 1.00 97.94 887 ASN A O 1
ATOM 6875 N N . THR A 1 888 ? -0.916 4.287 34.008 1.00 97.88 888 THR A N 1
ATOM 6876 C CA . THR A 1 888 ? 0.055 4.867 34.955 1.00 97.88 888 THR A CA 1
ATOM 6877 C C . THR A 1 888 ? -0.407 4.633 36.402 1.00 97.88 888 THR A C 1
ATOM 6879 O O . THR A 1 888 ? -1.455 4.038 36.648 1.00 97.88 888 THR A O 1
ATOM 6882 N N . ASN A 1 889 ? 0.329 5.151 37.387 1.00 96.94 889 ASN A N 1
ATOM 6883 C CA . ASN A 1 889 ? -0.120 5.187 38.785 1.00 96.94 889 ASN A CA 1
ATOM 6884 C C . ASN A 1 889 ? -1.244 6.215 39.071 1.00 96.94 889 ASN A C 1
ATOM 6886 O O . ASN A 1 889 ? -1.599 6.397 40.235 1.00 96.94 889 ASN A O 1
ATOM 6890 N N . VAL A 1 890 ? -1.755 6.919 38.054 1.00 96.94 890 VAL A N 1
ATOM 6891 C CA . VAL A 1 890 ? -2.804 7.944 38.170 1.00 96.94 890 VAL A CA 1
ATOM 6892 C C . VAL A 1 890 ? -4.036 7.496 37.383 1.00 96.94 890 VAL A C 1
ATOM 6894 O O . VAL A 1 890 ? -3.954 7.192 36.193 1.00 96.94 890 VAL A O 1
ATOM 6897 N N . GLU A 1 891 ? -5.194 7.454 38.045 1.00 96.19 891 GLU A N 1
ATOM 6898 C CA . GLU A 1 891 ? -6.445 7.009 37.425 1.00 96.19 891 GLU A CA 1
ATOM 6899 C C . GLU A 1 891 ? -6.845 7.909 36.242 1.00 96.19 891 GLU A C 1
ATOM 6901 O O . GLU A 1 891 ? -6.807 9.137 36.325 1.00 96.19 891 GLU A O 1
ATOM 6906 N N . GLY A 1 892 ? -7.223 7.287 35.123 1.00 95.75 892 GLY A N 1
ATOM 6907 C CA . GLY A 1 892 ? -7.544 7.983 33.874 1.00 95.75 892 GLY A CA 1
ATOM 6908 C C . GLY A 1 892 ? -6.326 8.426 33.054 1.00 95.75 892 GLY A C 1
ATOM 6909 O O . GLY A 1 892 ? -6.518 8.886 31.929 1.00 95.75 892 GLY A O 1
ATOM 6910 N N . VAL A 1 893 ? -5.093 8.262 33.553 1.00 98.00 893 VAL A N 1
ATOM 6911 C CA . VAL A 1 893 ? -3.863 8.607 32.822 1.00 98.00 893 VAL A CA 1
ATOM 6912 C C . VAL A 1 893 ? -3.109 7.344 32.393 1.00 98.00 893 VAL A C 1
ATOM 6914 O O . VAL A 1 893 ? -2.777 6.475 33.203 1.00 98.00 893 VAL A O 1
ATOM 6917 N N . TYR A 1 894 ? -2.810 7.263 31.099 1.00 98.38 894 TYR A N 1
ATOM 6918 C CA . TYR A 1 894 ? -2.183 6.121 30.425 1.00 98.38 894 TYR A CA 1
ATOM 6919 C C . TYR A 1 894 ? -0.894 6.555 29.720 1.00 98.38 894 TYR A C 1
ATOM 6921 O O . TYR A 1 894 ? -0.765 7.725 29.354 1.00 98.38 894 TYR A O 1
ATOM 6929 N N . ALA A 1 895 ? 0.036 5.633 29.461 1.00 98.31 895 ALA A N 1
ATOM 6930 C CA . ALA A 1 895 ? 1.218 5.918 28.639 1.00 98.31 895 ALA A CA 1
ATOM 6931 C C . ALA A 1 895 ? 1.630 4.719 27.773 1.00 98.31 895 ALA A C 1
ATOM 6933 O O . ALA A 1 895 ? 1.504 3.576 28.204 1.00 98.31 895 ALA A O 1
ATOM 6934 N N . LEU A 1 896 ? 2.103 4.955 26.542 1.00 97.62 896 LEU A N 1
ATOM 6935 C CA . LEU A 1 896 ? 2.457 3.876 25.605 1.00 97.62 896 LEU A CA 1
ATOM 6936 C C . LEU A 1 896 ? 3.493 4.269 24.541 1.00 97.62 896 LEU A C 1
ATOM 6938 O O . LEU A 1 896 ? 3.677 5.441 24.218 1.00 97.62 896 LEU A O 1
ATOM 6942 N N . GLY A 1 897 ? 4.146 3.256 23.961 1.00 96.75 897 GLY A N 1
ATOM 6943 C CA . GLY A 1 897 ? 5.269 3.433 23.034 1.00 96.75 897 GLY A CA 1
ATOM 6944 C C . GLY A 1 897 ? 6.565 3.797 23.764 1.00 96.75 897 GLY A C 1
ATOM 6945 O O . GLY A 1 897 ? 6.685 3.561 24.968 1.00 96.75 897 GLY A O 1
ATOM 6946 N N . ASP A 1 898 ? 7.526 4.377 23.041 1.00 97.00 898 ASP A N 1
ATOM 6947 C CA . ASP A 1 898 ? 8.893 4.671 23.503 1.00 97.00 898 ASP A CA 1
ATOM 6948 C C . ASP A 1 898 ? 8.952 5.388 24.867 1.00 97.00 898 ASP A C 1
ATOM 6950 O O . ASP A 1 898 ? 9.843 5.110 25.665 1.00 97.00 898 ASP A O 1
ATOM 6954 N N . VAL A 1 899 ? 7.962 6.232 25.189 1.00 97.56 899 VAL A N 1
ATOM 6955 C CA . VAL A 1 899 ? 7.881 6.979 26.461 1.00 97.56 899 VAL A CA 1
ATOM 6956 C C . VAL A 1 899 ? 7.834 6.075 27.709 1.00 97.56 899 VAL A C 1
ATOM 6958 O O . VAL A 1 899 ? 8.136 6.525 28.812 1.00 97.56 899 VAL A O 1
ATOM 6961 N N . THR A 1 900 ? 7.476 4.797 27.540 1.00 96.62 900 THR A N 1
ATOM 6962 C CA . THR A 1 900 ? 7.420 3.773 28.602 1.00 96.62 900 THR A CA 1
ATOM 6963 C C . THR A 1 900 ? 8.681 2.912 28.705 1.00 96.62 900 THR A C 1
ATOM 6965 O O . THR A 1 900 ? 8.825 2.155 29.661 1.00 96.62 900 THR A O 1
ATOM 6968 N N . GLY A 1 901 ? 9.573 2.955 27.708 1.00 92.75 901 GLY A N 1
ATOM 6969 C CA . GLY A 1 901 ? 10.770 2.108 27.645 1.00 92.75 901 GLY A CA 1
ATOM 6970 C C . GLY A 1 901 ? 10.521 0.596 27.495 1.00 92.75 901 GLY A C 1
ATOM 6971 O O . GLY A 1 901 ? 11.491 -0.158 27.448 1.00 92.75 901 GLY A O 1
ATOM 6972 N N . GLN A 1 902 ? 9.263 0.130 27.404 1.00 90.94 902 GLN A N 1
ATOM 6973 C CA . GLN A 1 902 ? 8.926 -1.303 27.331 1.00 90.94 902 GLN A CA 1
ATOM 6974 C C . GLN A 1 902 ? 9.535 -1.980 26.089 1.00 90.94 902 GLN A C 1
ATOM 6976 O O . GLN A 1 902 ? 10.262 -2.963 26.215 1.00 90.94 902 GLN A O 1
ATOM 6981 N N . LEU A 1 903 ? 9.231 -1.463 24.889 1.00 91.12 903 LEU A N 1
ATOM 6982 C CA . LEU A 1 903 ? 9.817 -1.902 23.616 1.00 91.12 903 LEU A CA 1
ATOM 6983 C C . LEU A 1 903 ? 9.593 -0.826 22.532 1.00 91.12 903 LEU A C 1
ATOM 6985 O O . LEU A 1 903 ? 8.457 -0.558 22.142 1.00 91.12 903 LEU A O 1
ATOM 6989 N N . GLU A 1 904 ? 10.679 -0.209 22.058 1.00 92.69 904 GLU A N 1
ATOM 6990 C CA . GLU A 1 904 ? 10.713 0.954 21.143 1.00 92.69 904 GLU A CA 1
ATOM 6991 C C . GLU A 1 904 ? 10.387 0.581 19.676 1.00 92.69 904 GLU A C 1
ATOM 6993 O O . GLU A 1 904 ? 11.201 0.752 18.768 1.00 92.69 904 GLU A O 1
ATOM 6998 N N . LEU A 1 905 ? 9.203 0.009 19.421 1.00 94.00 905 LEU A N 1
ATOM 6999 C CA . LEU A 1 905 ? 8.778 -0.439 18.087 1.00 94.00 905 LEU A CA 1
ATOM 7000 C C . LEU A 1 905 ? 7.401 0.114 17.692 1.00 94.00 905 LEU A C 1
ATOM 7002 O O . LEU A 1 905 ? 6.436 0.089 18.454 1.00 94.00 905 LEU A O 1
ATOM 7006 N N . THR A 1 906 ? 7.269 0.556 16.438 1.00 94.06 906 THR A N 1
ATOM 7007 C CA . THR A 1 906 ? 6.012 1.128 15.921 1.00 94.06 906 THR A CA 1
ATOM 7008 C C . THR A 1 906 ? 4.826 0.151 15.905 1.00 94.06 906 THR A C 1
ATOM 7010 O O . THR A 1 906 ? 3.755 0.556 16.364 1.00 94.06 906 THR A O 1
ATOM 7013 N N . PRO A 1 907 ? 4.964 -1.119 15.466 1.00 93.88 907 PRO A N 1
ATOM 7014 C CA . PRO A 1 907 ? 3.870 -2.090 15.553 1.00 93.88 907 PRO A CA 1
ATOM 7015 C C . PRO A 1 907 ? 3.397 -2.323 16.994 1.00 93.88 907 PRO A C 1
ATOM 7017 O O . PRO A 1 907 ? 2.195 -2.406 17.237 1.00 93.88 907 PRO A O 1
ATOM 7020 N N . VAL A 1 908 ? 4.329 -2.339 17.956 1.00 95.88 908 VAL A N 1
ATOM 7021 C CA . VAL A 1 908 ? 4.047 -2.459 19.396 1.00 95.88 908 VAL A CA 1
ATOM 7022 C C . VAL A 1 908 ? 3.250 -1.254 19.890 1.00 95.88 908 VAL A C 1
ATOM 7024 O O . VAL A 1 908 ? 2.188 -1.431 20.477 1.00 95.88 908 VAL A O 1
ATOM 7027 N N . ALA A 1 909 ? 3.695 -0.030 19.591 1.00 97.06 909 ALA A N 1
ATOM 7028 C CA . ALA A 1 909 ? 2.988 1.188 19.989 1.00 97.06 909 ALA A CA 1
ATOM 7029 C C . ALA A 1 909 ? 1.561 1.258 19.404 1.00 97.06 909 ALA A C 1
ATOM 7031 O O . ALA A 1 909 ? 0.615 1.588 20.122 1.00 97.06 909 ALA A O 1
ATOM 7032 N N . ILE A 1 910 ? 1.383 0.900 18.124 1.00 95.56 910 ILE A N 1
ATOM 7033 C CA . ILE A 1 910 ? 0.065 0.842 17.464 1.00 95.56 910 ILE A CA 1
ATOM 7034 C C . ILE A 1 910 ? -0.825 -0.227 18.109 1.00 95.56 910 ILE A C 1
ATOM 7036 O O . ILE A 1 910 ? -2.000 0.035 18.375 1.00 95.56 910 ILE A O 1
ATOM 7040 N N . ALA A 1 911 ? -0.292 -1.425 18.363 1.00 95.50 911 ALA A N 1
ATOM 7041 C CA . ALA A 1 911 ? -1.049 -2.514 18.967 1.00 95.50 911 ALA A CA 1
ATOM 7042 C C . ALA A 1 911 ? -1.455 -2.182 20.411 1.00 95.50 911 ALA A C 1
ATOM 7044 O O . ALA A 1 911 ? -2.633 -2.299 20.743 1.00 95.50 911 ALA A O 1
ATOM 7045 N N . ALA A 1 912 ? -0.532 -1.675 21.234 1.00 97.38 912 ALA A N 1
ATOM 7046 C CA . ALA A 1 912 ? -0.811 -1.234 22.600 1.00 97.38 912 ALA A CA 1
ATOM 7047 C C . ALA A 1 912 ? -1.893 -0.143 22.634 1.00 97.38 912 ALA A C 1
ATOM 7049 O O . ALA A 1 912 ? -2.834 -0.245 23.416 1.00 97.38 912 ALA A O 1
ATOM 7050 N N . GLY A 1 913 ? -1.826 0.850 21.737 1.00 97.19 913 GLY A N 1
ATOM 7051 C CA . GLY A 1 913 ? -2.857 1.886 21.618 1.00 97.19 913 GLY A CA 1
ATOM 7052 C C . GLY A 1 913 ? -4.231 1.344 21.214 1.00 97.19 913 GLY A C 1
ATOM 7053 O O . GLY A 1 913 ? -5.252 1.733 21.782 1.00 97.19 913 GLY A O 1
ATOM 7054 N N . ARG A 1 914 ? -4.275 0.390 20.278 1.00 96.56 914 ARG A N 1
ATOM 7055 C CA . ARG A 1 914 ? -5.525 -0.271 19.871 1.00 96.56 914 ARG A CA 1
ATOM 7056 C C . ARG A 1 914 ? -6.144 -1.101 21.000 1.00 96.56 914 ARG A C 1
ATOM 7058 O O . ARG A 1 914 ? -7.359 -1.043 21.167 1.00 96.56 914 ARG A O 1
ATOM 7065 N N . GLN A 1 915 ? -5.340 -1.839 21.770 1.00 97.19 915 GLN A N 1
ATOM 7066 C CA . GLN A 1 915 ? -5.829 -2.613 22.920 1.00 97.19 915 GLN A CA 1
ATOM 7067 C C . GLN A 1 915 ? -6.257 -1.684 24.076 1.00 97.19 915 GLN A C 1
ATOM 7069 O O . GLN A 1 915 ? -7.337 -1.857 24.631 1.00 97.19 915 GLN A O 1
ATOM 7074 N N . LEU A 1 916 ? -5.505 -0.612 24.364 1.00 98.00 916 LEU A N 1
ATOM 7075 C CA . LEU A 1 916 ? -5.900 0.399 25.354 1.00 98.00 916 LEU A CA 1
ATOM 7076 C C . LEU A 1 916 ? -7.286 0.987 25.043 1.00 98.00 916 LEU A C 1
ATOM 7078 O O . LEU A 1 916 ? -8.168 0.954 25.897 1.00 98.00 916 LEU A O 1
ATOM 7082 N N . SER A 1 917 ? -7.504 1.472 23.815 1.00 97.62 917 SER A N 1
ATOM 7083 C CA . SER A 1 917 ? -8.809 2.019 23.418 1.00 97.62 917 SER A CA 1
ATOM 7084 C C . SER A 1 917 ? -9.930 0.972 23.417 1.00 97.62 917 SER A C 1
ATOM 7086 O O . SER A 1 917 ? -11.057 1.299 23.781 1.00 97.62 917 SER A O 1
ATOM 7088 N N . ASN A 1 918 ? -9.642 -0.288 23.063 1.00 96.44 918 ASN A N 1
ATOM 7089 C CA . ASN A 1 918 ? -10.594 -1.395 23.229 1.00 96.44 918 ASN A CA 1
ATOM 7090 C C . ASN A 1 918 ? -11.006 -1.580 24.695 1.00 96.44 918 ASN A C 1
ATOM 7092 O O . ASN A 1 918 ? -12.192 -1.740 24.969 1.00 96.44 918 ASN A O 1
ATOM 7096 N N . ARG A 1 919 ? -10.049 -1.529 25.626 1.00 97.12 919 ARG A N 1
ATOM 7097 C CA . ARG A 1 919 ? -10.291 -1.721 27.059 1.00 97.12 919 ARG A CA 1
ATOM 7098 C C . ARG A 1 919 ? -11.119 -0.609 27.695 1.00 97.12 919 ARG A C 1
ATOM 7100 O O . ARG A 1 919 ? -11.977 -0.904 28.519 1.00 97.12 919 ARG A O 1
ATOM 7107 N N . ILE A 1 920 ? -10.847 0.652 27.349 1.00 96.75 920 ILE A N 1
ATOM 7108 C CA . ILE A 1 920 ? -11.465 1.809 28.024 1.00 96.75 920 ILE A CA 1
ATOM 7109 C C . ILE A 1 920 ? -12.768 2.294 27.366 1.00 96.75 920 ILE A C 1
ATOM 7111 O O . ILE A 1 920 ? -13.570 2.933 28.040 1.00 96.75 920 ILE A O 1
ATOM 7115 N N . PHE A 1 921 ? -13.012 1.981 26.083 1.00 96.69 921 PHE A N 1
ATOM 7116 C CA . PHE A 1 921 ? -14.218 2.425 25.357 1.00 96.69 921 PHE A CA 1
ATOM 7117 C C . PHE A 1 921 ? -15.029 1.306 24.678 1.00 96.69 921 PHE A C 1
ATOM 7119 O O . PHE A 1 921 ? -16.138 1.565 24.202 1.00 96.69 921 PHE A O 1
ATOM 7126 N N . GLY A 1 922 ? -14.507 0.078 24.619 1.00 93.44 922 GLY A N 1
ATOM 7127 C CA . GLY A 1 922 ? -15.204 -1.077 24.052 1.00 93.44 922 GLY A CA 1
ATOM 7128 C C . GLY A 1 922 ? -16.172 -1.768 25.027 1.00 93.44 922 GLY A C 1
ATOM 7129 O O . GLY A 1 922 ? -16.225 -1.439 26.212 1.00 93.44 922 GLY A O 1
ATOM 7130 N N . PRO A 1 923 ? -16.961 -2.749 24.546 1.00 92.62 923 PRO A N 1
ATOM 7131 C CA . PRO A 1 923 ? -17.792 -3.601 25.398 1.00 92.62 923 PRO A CA 1
ATOM 7132 C C . PRO A 1 923 ? -16.957 -4.469 26.356 1.00 92.62 923 PRO A C 1
ATOM 7134 O O . PRO A 1 923 ? -15.788 -4.760 26.101 1.00 92.62 923 PRO A O 1
ATOM 7137 N N . SER A 1 924 ? -17.598 -4.955 27.423 1.00 90.94 924 SER A N 1
ATOM 7138 C CA . SER A 1 924 ? -16.993 -5.690 28.552 1.00 90.94 924 SER A CA 1
ATOM 7139 C C . SER A 1 924 ? -16.074 -6.862 28.178 1.00 90.94 924 SER A C 1
ATOM 7141 O O . SER A 1 924 ? -15.125 -7.132 28.918 1.00 90.94 924 SER A O 1
ATOM 7143 N N . ARG A 1 925 ? -16.282 -7.512 27.022 1.00 93.44 925 ARG A N 1
ATOM 7144 C CA . ARG A 1 925 ? -15.385 -8.557 26.488 1.00 93.44 925 ARG A CA 1
ATOM 7145 C C . ARG A 1 925 ? -13.938 -8.086 26.267 1.00 93.44 925 ARG A C 1
ATOM 7147 O O . ARG A 1 925 ? -13.026 -8.899 26.290 1.00 93.44 925 ARG A O 1
ATOM 7154 N N . TYR A 1 926 ? -13.711 -6.779 26.117 1.00 92.56 926 TYR A N 1
ATOM 7155 C CA . TYR A 1 926 ? -12.375 -6.180 26.017 1.00 92.56 926 TYR A CA 1
ATOM 7156 C C . TYR A 1 926 ? -11.828 -5.650 27.354 1.00 92.56 926 TYR A C 1
ATOM 7158 O O . TYR A 1 926 ? -10.770 -5.031 27.367 1.00 92.56 926 TYR A O 1
ATOM 7166 N N . SER A 1 927 ? -12.480 -5.898 28.494 1.00 90.81 927 SER A N 1
ATOM 7167 C CA . SER A 1 927 ? -12.005 -5.423 29.811 1.00 90.81 927 SER A CA 1
ATOM 7168 C C . SER A 1 927 ? -10.589 -5.899 30.178 1.00 90.81 927 SER A C 1
ATOM 7170 O O . SER A 1 927 ? -9.870 -5.184 30.871 1.00 90.81 927 SER A O 1
ATOM 7172 N N . GLN A 1 928 ? -10.164 -7.059 29.662 1.00 93.50 928 GLN A N 1
ATOM 7173 C CA . GLN A 1 928 ? -8.808 -7.613 29.809 1.00 93.50 928 GLN A CA 1
ATOM 7174 C C . GLN A 1 928 ? -7.913 -7.378 28.571 1.00 93.50 928 GLN A C 1
ATOM 7176 O O . GLN A 1 928 ? -6.903 -8.051 28.383 1.00 93.50 928 GLN A O 1
ATOM 7181 N N . SER A 1 929 ? -8.275 -6.434 27.696 1.00 93.00 929 SER A N 1
ATOM 7182 C CA . SER A 1 929 ? -7.529 -6.121 26.471 1.00 93.00 929 SER A CA 1
ATOM 7183 C C . SER A 1 929 ? -6.183 -5.454 26.794 1.00 93.00 929 SER A C 1
ATOM 7185 O O . SER A 1 929 ? -6.116 -4.334 27.305 1.00 93.00 929 SER A O 1
ATOM 7187 N N . ALA A 1 930 ? -5.104 -6.174 26.486 1.00 94.81 930 ALA A N 1
ATOM 7188 C CA . ALA A 1 930 ? -3.707 -5.795 26.690 1.00 94.81 930 ALA A CA 1
ATOM 7189 C C . ALA A 1 930 ? -2.847 -6.274 25.507 1.00 94.81 930 ALA A C 1
ATOM 7191 O O . ALA A 1 930 ? -3.287 -7.094 24.698 1.00 94.81 930 ALA A O 1
ATOM 7192 N N . LEU A 1 931 ? -1.609 -5.783 25.398 1.00 95.12 931 LEU A N 1
ATOM 7193 C CA . LEU A 1 931 ? -0.640 -6.289 24.422 1.00 95.12 931 LEU A CA 1
ATOM 7194 C C . LEU A 1 931 ? 0.297 -7.310 25.079 1.00 95.12 931 LEU A C 1
ATOM 7196 O O . LEU A 1 931 ? 0.944 -7.006 26.076 1.00 95.12 931 LEU A O 1
ATOM 7200 N N . SER A 1 932 ? 0.443 -8.493 24.476 1.00 92.81 932 SER A N 1
ATOM 7201 C CA . SER A 1 932 ? 1.534 -9.407 24.827 1.00 92.81 932 SER A CA 1
ATOM 7202 C C . SER A 1 932 ? 2.847 -8.946 24.187 1.00 92.81 932 SER A C 1
ATOM 7204 O O . SER A 1 932 ? 3.012 -9.003 22.966 1.00 92.81 932 SER A O 1
ATOM 7206 N N . TYR A 1 933 ? 3.786 -8.516 25.034 1.00 93.31 933 TYR A N 1
ATOM 7207 C CA . TYR A 1 933 ? 5.153 -8.131 24.659 1.00 93.31 933 TYR A CA 1
ATOM 7208 C C . TYR A 1 933 ? 6.078 -9.341 24.422 1.00 93.31 933 TYR A C 1
ATOM 7210 O O . TYR A 1 933 ? 7.210 -9.177 23.971 1.00 93.31 933 TYR A O 1
ATOM 7218 N N . SER A 1 934 ? 5.613 -10.566 24.689 1.00 91.81 934 SER A N 1
ATOM 7219 C CA . SER A 1 934 ? 6.350 -11.794 24.376 1.00 91.81 934 SER A CA 1
ATOM 7220 C C . SER A 1 934 ? 6.310 -12.101 22.877 1.00 91.81 934 SER A C 1
ATOM 7222 O O . SER A 1 934 ? 5.280 -11.915 22.225 1.00 91.81 934 SER A O 1
ATOM 7224 N N . PHE A 1 935 ? 7.418 -12.622 22.338 1.00 94.31 935 PHE A N 1
ATOM 7225 C CA . PHE A 1 935 ? 7.549 -13.023 20.930 1.00 94.31 935 PHE A CA 1
ATOM 7226 C C . PHE A 1 935 ? 7.082 -11.916 19.965 1.00 94.31 935 PHE A C 1
ATOM 7228 O O . PHE A 1 935 ? 6.102 -12.061 19.231 1.00 94.31 935 PHE A O 1
ATOM 7235 N N . VAL A 1 936 ? 7.761 -10.768 20.026 1.00 96.25 936 VAL A N 1
ATOM 7236 C CA . VAL A 1 936 ? 7.630 -9.678 19.050 1.00 96.25 936 VAL A CA 1
ATOM 7237 C C . VAL A 1 936 ? 8.776 -9.816 18.039 1.00 96.25 936 VAL A C 1
ATOM 7239 O O . VAL A 1 936 ? 9.934 -9.732 18.454 1.00 96.25 936 VAL A O 1
ATOM 7242 N N . PRO A 1 937 ? 8.502 -10.044 16.741 1.00 97.00 937 PRO A N 1
ATOM 7243 C CA . PRO A 1 937 ? 9.550 -10.078 15.729 1.00 97.00 937 PRO A CA 1
ATOM 7244 C C . PRO A 1 937 ? 10.175 -8.694 15.546 1.00 97.00 937 PRO A C 1
ATOM 7246 O O . PRO A 1 937 ? 9.492 -7.671 15.601 1.00 97.00 937 PRO A O 1
ATOM 7249 N N . THR A 1 938 ? 11.485 -8.665 15.320 1.00 96.75 938 THR A N 1
ATOM 7250 C CA . THR A 1 938 ? 12.262 -7.447 15.074 1.00 96.75 938 THR A CA 1
ATOM 7251 C C . THR A 1 938 ? 13.183 -7.659 13.880 1.00 96.75 938 THR A C 1
ATOM 7253 O O . THR A 1 938 ? 13.873 -8.674 13.799 1.00 96.75 938 THR A O 1
ATOM 7256 N N . VAL A 1 939 ? 13.224 -6.676 12.982 1.00 97.88 939 VAL A N 1
ATOM 7257 C CA . VAL A 1 939 ? 14.138 -6.629 11.835 1.00 97.88 939 VAL A CA 1
ATOM 7258 C C . VAL A 1 939 ? 15.057 -5.418 11.973 1.00 97.88 939 VAL A C 1
ATOM 7260 O O . VAL A 1 939 ? 14.609 -4.332 12.349 1.00 97.88 939 VAL A O 1
ATOM 7263 N N . VAL A 1 940 ? 16.337 -5.606 11.656 1.00 97.94 940 VAL A N 1
ATOM 7264 C CA . VAL A 1 940 ? 17.335 -4.541 11.520 1.00 97.94 940 VAL A CA 1
ATOM 7265 C C . VAL A 1 940 ? 17.788 -4.503 10.064 1.00 97.94 940 VAL A C 1
ATOM 7267 O O . VAL A 1 940 ? 18.332 -5.480 9.548 1.00 97.94 940 VAL A O 1
ATOM 7270 N N . PHE A 1 941 ? 17.588 -3.359 9.413 1.00 97.50 941 PHE A N 1
ATOM 7271 C CA . PHE A 1 941 ? 17.975 -3.108 8.022 1.00 97.50 941 PHE A CA 1
ATOM 7272 C C . PHE A 1 941 ? 19.453 -2.705 7.940 1.00 97.50 941 PHE A C 1
ATOM 7274 O O . PHE A 1 941 ? 19.817 -1.592 7.560 1.00 97.50 941 PHE A O 1
ATOM 7281 N N . ALA A 1 942 ? 20.296 -3.627 8.395 1.00 96.06 942 ALA A N 1
ATOM 7282 C CA . ALA A 1 942 ? 21.732 -3.622 8.178 1.00 96.06 942 ALA A CA 1
ATOM 7283 C C . ALA A 1 942 ? 22.060 -4.146 6.763 1.00 96.06 942 ALA A C 1
ATOM 7285 O O . ALA A 1 942 ? 21.159 -4.408 5.960 1.00 96.06 942 ALA A O 1
ATOM 7286 N N . HIS A 1 943 ? 23.350 -4.290 6.462 1.00 94.31 943 HIS A N 1
ATOM 7287 C CA . HIS A 1 943 ? 23.840 -4.871 5.210 1.00 94.31 943 HIS A CA 1
ATOM 7288 C C . HIS A 1 943 ? 24.780 -6.057 5.525 1.00 94.31 943 HIS A C 1
ATOM 7290 O O . HIS A 1 943 ? 25.949 -5.822 5.833 1.00 94.31 943 HIS A O 1
ATOM 7296 N N . PRO A 1 944 ? 24.312 -7.325 5.498 1.00 94.81 944 PRO A N 1
ATOM 7297 C CA . PRO A 1 944 ? 22.963 -7.801 5.153 1.00 94.81 944 PRO A CA 1
ATOM 7298 C C . PRO A 1 944 ? 21.912 -7.576 6.260 1.00 94.81 944 PRO A C 1
ATOM 7300 O O . PRO A 1 944 ? 22.240 -7.183 7.379 1.00 94.81 944 PRO A O 1
ATOM 7303 N N . GLU A 1 945 ? 20.638 -7.848 5.955 1.00 97.06 945 GLU A N 1
ATOM 7304 C CA . GLU A 1 945 ? 19.530 -7.729 6.912 1.00 97.06 945 GLU A CA 1
ATOM 7305 C C . GLU A 1 945 ? 19.643 -8.740 8.067 1.00 97.06 945 GLU A C 1
ATOM 7307 O O . GLU A 1 945 ? 20.200 -9.832 7.925 1.00 97.06 945 GLU A O 1
ATOM 7312 N N . VAL A 1 946 ? 19.063 -8.383 9.215 1.00 98.12 946 VAL A N 1
ATOM 7313 C CA . VAL A 1 946 ? 18.972 -9.227 10.416 1.00 98.12 946 VAL A CA 1
ATOM 7314 C C . VAL A 1 946 ? 17.517 -9.339 10.856 1.00 98.12 946 VAL A C 1
ATOM 7316 O O . VAL A 1 946 ? 16.833 -8.324 10.986 1.00 98.12 946 VAL A O 1
ATOM 7319 N N . GLY A 1 947 ? 17.065 -10.555 11.157 1.00 98.00 947 GLY A N 1
ATOM 7320 C CA . GLY A 1 947 ? 15.738 -10.859 11.689 1.00 98.00 947 GLY A CA 1
ATOM 7321 C C . GLY A 1 947 ? 15.835 -11.647 12.994 1.00 98.00 947 GLY A C 1
ATOM 7322 O O . GLY A 1 947 ? 16.681 -12.527 13.134 1.00 98.00 947 GLY A O 1
ATOM 7323 N N . THR A 1 948 ? 14.994 -11.330 13.978 1.00 98.25 948 THR A N 1
ATOM 7324 C CA . THR A 1 948 ? 15.003 -12.008 15.281 1.00 98.25 948 THR A CA 1
ATOM 7325 C C . THR A 1 948 ? 13.621 -12.065 15.928 1.00 98.25 948 THR A C 1
ATOM 7327 O O . THR A 1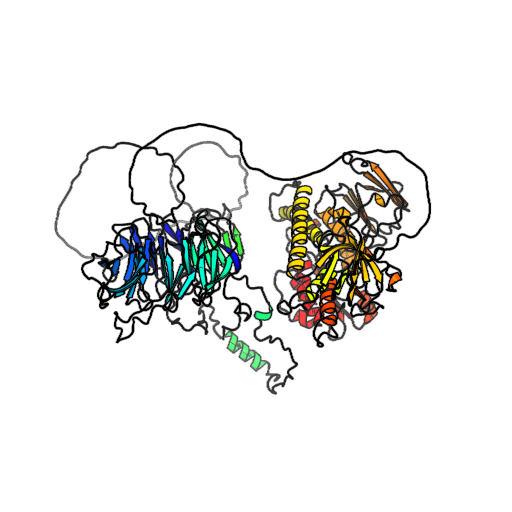 948 ? 12.870 -11.089 15.899 1.00 98.25 948 THR A O 1
ATOM 7330 N N . ILE A 1 949 ? 13.303 -13.182 16.579 1.00 98.06 949 ILE A N 1
ATOM 7331 C CA . ILE A 1 949 ? 12.161 -13.322 17.491 1.00 98.06 949 ILE A CA 1
ATOM 7332 C C . ILE A 1 949 ? 12.521 -14.269 18.644 1.00 98.06 949 ILE A C 1
ATOM 7334 O O . ILE A 1 949 ? 13.257 -15.233 18.457 1.00 98.06 949 ILE A O 1
ATOM 7338 N N . GLY A 1 950 ? 11.986 -14.001 19.838 1.00 97.06 950 GLY A N 1
ATOM 7339 C CA . GLY A 1 950 ? 12.201 -14.839 21.020 1.00 97.06 950 GLY A CA 1
ATOM 7340 C C . GLY A 1 950 ? 13.465 -14.488 21.810 1.00 97.06 950 GLY A C 1
ATOM 7341 O O . GLY A 1 950 ? 13.943 -13.357 21.750 1.00 97.06 950 GLY A O 1
ATOM 7342 N N . LEU A 1 951 ? 13.945 -15.450 22.596 1.00 97.69 951 LEU A N 1
ATOM 7343 C CA . LEU A 1 951 ? 15.110 -15.344 23.478 1.00 97.69 951 LEU A CA 1
ATOM 7344 C C . LEU A 1 951 ? 16.395 -15.665 22.715 1.00 97.69 951 LEU A C 1
ATOM 7346 O O . LEU A 1 951 ? 16.413 -16.605 21.926 1.00 97.69 951 LEU A O 1
ATOM 7350 N N . THR A 1 952 ? 17.475 -14.946 23.011 1.00 98.19 952 THR A N 1
ATOM 7351 C CA . THR A 1 952 ? 18.830 -15.316 22.569 1.00 98.19 952 THR A CA 1
ATOM 7352 C C . THR A 1 952 ? 19.335 -16.569 23.294 1.00 98.19 952 THR A C 1
ATOM 7354 O O . THR A 1 952 ? 18.823 -16.920 24.358 1.00 98.19 952 THR A O 1
ATOM 7357 N N . GLU A 1 953 ? 20.375 -17.238 22.777 1.00 97.81 953 GLU A N 1
ATOM 7358 C CA . GLU A 1 953 ? 20.941 -18.431 23.436 1.00 97.81 953 GLU A CA 1
ATOM 7359 C C . GLU A 1 953 ? 21.347 -18.178 24.901 1.00 97.81 953 GLU A C 1
ATOM 7361 O O . GLU A 1 953 ? 20.949 -18.978 25.746 1.00 97.81 953 GLU A O 1
ATOM 7366 N N . PRO A 1 954 ? 22.046 -17.081 25.264 1.00 97.69 954 PRO A N 1
ATOM 7367 C CA . PRO A 1 954 ? 22.366 -16.799 26.665 1.00 97.69 954 PRO A CA 1
ATOM 7368 C C . PRO A 1 954 ? 21.134 -16.599 27.562 1.00 97.69 954 PRO A C 1
ATOM 7370 O O . PRO A 1 954 ? 21.152 -17.005 28.722 1.00 97.69 954 PRO A O 1
ATOM 7373 N N . GLU A 1 955 ? 20.054 -16.005 27.044 1.00 97.56 955 GLU A N 1
ATOM 7374 C CA . GLU A 1 955 ? 18.808 -15.790 27.795 1.00 97.56 955 GLU A CA 1
ATOM 7375 C C . GLU A 1 955 ? 18.012 -17.092 27.954 1.00 97.56 955 GLU A C 1
ATOM 7377 O O . GLU A 1 955 ? 17.501 -17.381 29.037 1.00 97.56 955 GLU A O 1
ATOM 7382 N N . ALA A 1 956 ? 17.944 -17.913 26.902 1.00 97.06 956 ALA A N 1
ATOM 7383 C CA . ALA A 1 956 ? 17.366 -19.251 26.962 1.00 97.06 956 ALA A CA 1
ATOM 7384 C C . ALA A 1 956 ? 18.152 -20.142 27.941 1.00 97.06 956 ALA A C 1
ATOM 7386 O O . ALA A 1 956 ? 17.550 -20.808 28.783 1.00 97.06 956 ALA A O 1
ATOM 7387 N N . LEU A 1 957 ? 19.488 -20.091 27.896 1.00 96.88 957 LEU A N 1
ATOM 7388 C CA . LEU A 1 957 ? 20.393 -20.805 28.799 1.00 96.88 957 LEU A CA 1
ATOM 7389 C C . LEU A 1 957 ? 20.189 -20.387 30.259 1.00 96.88 957 LEU A C 1
ATOM 7391 O O . LEU A 1 957 ? 20.122 -21.247 31.135 1.00 96.88 957 LEU A O 1
ATOM 7395 N N . GLN A 1 958 ? 20.038 -19.086 30.523 1.00 96.94 958 GLN A N 1
ATOM 7396 C CA . GLN A 1 958 ? 19.737 -18.570 31.859 1.00 96.94 958 GLN A CA 1
ATOM 7397 C C . GLN A 1 958 ? 18.342 -18.991 32.354 1.00 96.94 958 GLN A C 1
ATOM 7399 O O . GLN A 1 958 ? 18.161 -19.192 33.555 1.00 96.94 958 GLN A O 1
ATOM 7404 N N . LYS A 1 959 ? 17.357 -19.105 31.454 1.00 96.75 959 LYS A N 1
ATOM 7405 C CA . LYS A 1 959 ? 15.956 -19.380 31.803 1.00 96.75 959 LYS A CA 1
ATOM 7406 C C . LYS A 1 959 ? 15.635 -20.871 31.967 1.00 96.75 959 LYS A C 1
ATOM 7408 O O . LYS A 1 959 ? 14.860 -21.214 32.856 1.00 96.75 959 LYS A O 1
ATOM 7413 N N . TYR A 1 960 ? 16.188 -21.729 31.111 1.00 95.94 960 TYR A N 1
ATOM 7414 C CA . TYR A 1 960 ? 15.837 -23.155 31.025 1.00 95.94 960 TYR A CA 1
ATOM 7415 C C . TYR A 1 960 ? 16.995 -24.101 31.391 1.00 95.94 960 TYR A C 1
ATOM 7417 O O . TYR A 1 960 ? 16.755 -25.261 31.715 1.00 95.94 960 TYR A O 1
ATOM 7425 N N . GLY A 1 961 ? 18.241 -23.615 31.393 1.00 94.38 961 GLY A N 1
ATOM 7426 C CA . GLY A 1 961 ? 19.431 -24.415 31.688 1.00 94.38 961 GLY A CA 1
ATOM 7427 C C . GLY A 1 961 ? 19.919 -25.264 30.507 1.00 94.38 961 GLY A C 1
ATOM 7428 O O . GLY A 1 961 ? 19.157 -25.655 29.628 1.00 94.38 961 GLY A O 1
ATOM 7429 N N . ALA A 1 962 ? 21.222 -25.569 30.492 1.00 90.25 962 ALA A N 1
ATOM 7430 C CA . ALA A 1 962 ? 21.889 -26.206 29.349 1.00 90.25 962 ALA A CA 1
ATOM 7431 C C . ALA A 1 962 ? 21.314 -27.582 28.964 1.00 90.25 962 ALA A C 1
ATOM 7433 O O . ALA A 1 962 ? 21.311 -27.934 27.792 1.00 90.25 962 ALA A O 1
ATOM 7434 N N . GLY A 1 963 ? 20.833 -28.356 29.943 1.00 91.31 963 GLY A N 1
ATOM 7435 C CA . GLY A 1 963 ? 20.293 -29.701 29.717 1.00 91.31 963 GLY A CA 1
ATOM 7436 C C . GLY A 1 963 ? 18.881 -29.745 29.123 1.00 91.31 963 GLY A C 1
ATOM 7437 O O . GLY A 1 963 ? 18.438 -30.825 28.759 1.00 91.31 963 GLY A O 1
ATOM 7438 N N . ASN A 1 964 ? 18.185 -28.606 29.024 1.00 94.12 964 ASN A N 1
ATOM 7439 C CA . ASN A 1 964 ? 16.819 -28.505 28.490 1.00 94.12 964 ASN A CA 1
ATOM 7440 C C . ASN A 1 964 ? 16.768 -27.682 27.188 1.00 94.12 964 ASN A C 1
ATOM 7442 O O . ASN A 1 964 ? 15.735 -27.098 26.864 1.00 94.12 964 ASN A O 1
ATOM 7446 N N . LEU A 1 965 ? 17.891 -27.573 26.469 1.00 97.31 965 LEU A N 1
ATOM 7447 C CA . LEU A 1 965 ? 18.006 -26.794 25.238 1.00 97.31 965 LEU A CA 1
ATOM 7448 C C . LEU A 1 965 ? 18.610 -27.607 24.101 1.00 97.31 965 LEU A C 1
ATOM 7450 O O . LEU A 1 965 ? 19.571 -28.352 24.291 1.00 97.31 965 LEU A O 1
ATOM 7454 N N . LYS A 1 966 ? 18.102 -27.364 22.894 1.00 97.44 966 LYS A N 1
ATOM 7455 C CA . LYS A 1 966 ? 18.686 -27.841 21.641 1.00 97.44 966 LYS A CA 1
ATOM 7456 C C . LYS A 1 966 ? 18.774 -26.681 20.658 1.00 97.44 966 LYS A C 1
ATOM 7458 O O . LYS A 1 966 ? 17.873 -25.847 20.590 1.00 97.44 966 LYS A O 1
ATOM 7463 N N . ILE A 1 967 ? 19.888 -26.593 19.938 1.00 97.88 967 ILE A N 1
ATOM 7464 C CA . ILE A 1 967 ? 20.202 -25.450 19.079 1.00 97.88 967 ILE A CA 1
ATOM 7465 C C . ILE A 1 967 ? 20.536 -25.971 17.689 1.00 97.88 967 ILE A C 1
ATOM 7467 O O . ILE A 1 967 ? 21.487 -26.730 17.523 1.00 97.88 967 ILE A O 1
ATOM 7471 N N . TYR A 1 968 ? 19.769 -25.519 16.705 1.00 98.38 968 TYR A N 1
ATOM 7472 C CA . TYR A 1 968 ? 20.005 -25.783 15.292 1.00 98.38 968 TYR A CA 1
ATOM 7473 C C . TYR A 1 968 ? 20.653 -24.559 14.653 1.00 98.38 968 TYR A C 1
ATOM 7475 O O . TYR A 1 968 ? 20.311 -23.422 14.990 1.00 98.38 968 TYR A O 1
ATOM 7483 N N . ARG A 1 969 ? 21.601 -24.777 13.740 1.00 97.19 969 ARG A N 1
ATOM 7484 C CA . ARG A 1 969 ? 22.326 -23.708 13.046 1.00 97.19 969 ARG A CA 1
ATOM 7485 C C . ARG A 1 969 ? 22.730 -24.172 11.656 1.00 97.19 969 ARG A C 1
ATOM 7487 O O . ARG A 1 969 ? 23.393 -25.196 11.527 1.00 97.19 969 ARG A O 1
ATOM 7494 N N . THR A 1 970 ? 22.416 -23.369 10.648 1.00 96.94 970 THR A N 1
ATOM 7495 C CA . THR A 1 970 ? 22.929 -23.532 9.282 1.00 96.94 970 THR A CA 1
ATOM 7496 C C . THR A 1 970 ? 23.662 -22.270 8.846 1.00 96.94 970 THR A C 1
ATOM 7498 O O . THR A 1 970 ? 23.326 -21.156 9.261 1.00 96.94 970 THR A O 1
ATOM 7501 N N . ARG A 1 971 ? 24.697 -22.452 8.023 1.00 95.44 971 ARG A N 1
ATOM 7502 C CA . ARG A 1 971 ? 25.461 -21.377 7.398 1.00 95.44 971 ARG A CA 1
ATOM 7503 C C . ARG A 1 971 ? 25.727 -21.734 5.946 1.00 95.44 971 ARG A C 1
ATOM 7505 O O . ARG A 1 971 ? 26.422 -22.705 5.659 1.00 95.44 971 ARG A O 1
ATOM 7512 N N . PHE A 1 972 ? 25.253 -20.880 5.056 1.00 93.81 972 PHE A N 1
ATOM 7513 C CA . PHE A 1 972 ? 25.345 -21.047 3.616 1.00 93.81 972 PHE A CA 1
ATOM 7514 C C . PHE A 1 972 ? 25.668 -19.700 2.953 1.00 93.81 972 PHE A C 1
ATOM 7516 O O . PHE A 1 972 ? 26.019 -18.713 3.611 1.00 93.81 972 PHE A O 1
ATOM 7523 N N . THR A 1 973 ? 25.577 -19.651 1.629 1.00 92.38 973 THR A N 1
ATOM 7524 C CA . THR A 1 973 ? 25.546 -18.395 0.882 1.00 92.38 973 THR A CA 1
ATOM 7525 C C . THR A 1 973 ? 24.308 -18.413 0.003 1.00 92.38 973 THR A C 1
ATOM 7527 O O . THR A 1 973 ? 24.097 -19.385 -0.716 1.00 92.38 973 THR A O 1
ATOM 7530 N N . ALA A 1 974 ? 23.491 -17.359 0.052 1.00 94.81 974 ALA A N 1
ATOM 7531 C CA . ALA A 1 974 ? 22.329 -17.246 -0.824 1.00 94.81 974 ALA A CA 1
ATOM 7532 C C . ALA A 1 974 ? 22.736 -17.296 -2.313 1.00 94.81 974 ALA A C 1
ATOM 7534 O O . ALA A 1 974 ? 23.718 -16.664 -2.711 1.00 94.81 974 ALA A O 1
ATOM 7535 N N . MET A 1 975 ? 21.939 -17.992 -3.131 1.00 94.88 975 MET A N 1
ATOM 7536 C CA . MET A 1 975 ? 22.187 -18.266 -4.560 1.00 94.88 975 MET A CA 1
ATOM 7537 C C . MET A 1 975 ? 22.471 -17.006 -5.407 1.00 94.88 975 MET A C 1
ATOM 7539 O O . MET A 1 975 ? 23.210 -17.055 -6.388 1.00 94.88 975 MET A O 1
ATOM 7543 N N . PHE A 1 976 ? 21.965 -15.840 -4.989 1.00 95.12 976 PHE A N 1
ATOM 7544 C CA . PHE A 1 976 ? 22.273 -14.535 -5.595 1.00 95.12 976 PHE A CA 1
ATOM 7545 C C . PHE A 1 976 ? 23.784 -14.208 -5.656 1.00 95.12 976 PHE A C 1
ATOM 7547 O O . PHE A 1 976 ? 24.222 -13.421 -6.493 1.00 95.12 976 PHE A O 1
ATOM 7554 N N . TYR A 1 977 ? 24.601 -14.816 -4.792 1.00 94.38 977 TYR A N 1
ATOM 7555 C CA . TYR A 1 977 ? 26.052 -14.618 -4.768 1.00 94.38 977 TYR A CA 1
ATOM 7556 C C . TYR A 1 977 ? 26.837 -15.751 -5.455 1.00 94.38 977 TYR A C 1
ATOM 7558 O O . TYR A 1 977 ? 28.055 -15.826 -5.302 1.00 94.38 977 TYR A O 1
ATOM 7566 N N . ASP A 1 978 ? 26.191 -16.653 -6.206 1.00 93.19 978 ASP A N 1
ATOM 7567 C CA . ASP A 1 978 ? 26.884 -17.795 -6.824 1.00 93.19 978 ASP A CA 1
ATOM 7568 C C . ASP A 1 978 ? 27.835 -17.410 -7.962 1.00 93.19 978 ASP A C 1
ATOM 7570 O O . ASP A 1 978 ? 28.882 -18.039 -8.110 1.00 93.19 978 ASP A O 1
ATOM 7574 N N . PHE A 1 979 ? 27.532 -16.337 -8.696 1.00 94.38 979 PHE A N 1
ATOM 7575 C CA . PHE A 1 979 ? 28.389 -15.806 -9.765 1.00 94.38 979 PHE A CA 1
ATOM 7576 C C . PHE A 1 979 ? 29.447 -14.802 -9.269 1.00 94.38 979 PHE A C 1
ATOM 7578 O O . PHE A 1 979 ? 30.243 -14.299 -10.062 1.00 94.38 979 PHE A O 1
ATOM 7585 N N . PHE A 1 980 ? 29.482 -14.495 -7.967 1.00 94.25 980 PHE A N 1
ATOM 7586 C CA . PHE A 1 980 ? 30.480 -13.585 -7.397 1.00 94.25 980 PHE A CA 1
ATOM 7587 C C . PHE A 1 980 ? 31.854 -14.279 -7.290 1.00 94.25 980 PHE A C 1
ATOM 7589 O O . PHE A 1 980 ? 31.924 -15.482 -7.019 1.00 94.25 980 PHE A O 1
ATOM 7596 N N . PRO A 1 981 ? 32.971 -13.533 -7.409 1.00 92.44 981 PRO A N 1
ATOM 7597 C CA . PRO A 1 981 ? 34.305 -14.047 -7.122 1.00 92.44 981 PRO A CA 1
ATOM 7598 C C . PRO A 1 981 ? 34.379 -14.687 -5.733 1.00 92.44 981 PRO A C 1
ATOM 7600 O O . PRO A 1 981 ? 33.855 -14.141 -4.763 1.00 92.44 981 PRO A O 1
ATOM 7603 N N . VAL A 1 982 ? 35.096 -15.810 -5.621 1.00 88.50 982 VAL A N 1
ATOM 7604 C CA . VAL A 1 982 ? 35.217 -16.598 -4.377 1.00 88.50 982 VAL A CA 1
ATOM 7605 C C . VAL A 1 982 ? 35.669 -15.753 -3.178 1.00 88.50 982 VAL A C 1
ATOM 7607 O O . VAL A 1 982 ? 35.219 -15.996 -2.061 1.00 88.50 982 VAL A O 1
ATOM 7610 N N . GLU A 1 983 ? 36.509 -14.738 -3.398 1.00 85.88 983 GLU A N 1
ATOM 7611 C CA . GLU A 1 983 ? 36.929 -13.820 -2.335 1.00 85.88 983 GLU A CA 1
ATOM 7612 C C . GLU A 1 983 ? 35.810 -12.858 -1.906 1.00 85.88 983 GLU A C 1
ATOM 7614 O O . GLU A 1 983 ? 35.563 -12.747 -0.711 1.00 85.88 983 GLU A O 1
ATOM 7619 N N . GLU A 1 984 ? 35.055 -12.250 -2.833 1.00 85.50 984 GLU A N 1
ATOM 7620 C CA . GLU A 1 984 ? 33.873 -11.441 -2.475 1.00 85.50 984 GLU A CA 1
ATOM 7621 C C . GLU A 1 984 ? 32.827 -12.299 -1.736 1.00 85.50 984 GLU A C 1
ATOM 7623 O O . GLU A 1 984 ? 32.309 -11.901 -0.693 1.00 85.50 984 GLU A O 1
ATOM 7628 N N . LYS A 1 985 ? 32.576 -13.520 -2.226 1.00 84.31 985 LYS A N 1
ATOM 7629 C CA . LYS A 1 985 ? 31.565 -14.444 -1.689 1.00 84.31 985 LYS A CA 1
ATOM 7630 C C . LYS A 1 985 ? 31.823 -14.851 -0.229 1.00 84.31 985 LYS A C 1
ATOM 7632 O O . LYS A 1 985 ? 30.878 -14.983 0.544 1.00 84.31 985 LYS A O 1
ATOM 7637 N N . LYS A 1 986 ? 33.089 -15.005 0.187 1.00 82.88 986 LYS A N 1
ATOM 7638 C CA . LYS A 1 986 ? 33.477 -15.364 1.573 1.00 82.88 986 LYS A CA 1
ATOM 7639 C C . LYS A 1 986 ? 33.029 -14.348 2.628 1.00 82.88 986 LYS A C 1
ATOM 7641 O O . LYS A 1 986 ? 32.858 -14.726 3.789 1.00 82.88 986 LYS A O 1
ATOM 7646 N N . HIS A 1 987 ? 32.876 -13.082 2.243 1.00 81.50 987 HIS A N 1
ATOM 7647 C CA . HIS A 1 987 ? 32.591 -11.972 3.155 1.00 81.50 987 HIS A CA 1
ATOM 7648 C C . HIS A 1 987 ? 31.092 -11.658 3.295 1.00 81.50 987 HIS A C 1
ATOM 7650 O O . HIS A 1 987 ? 30.718 -10.832 4.127 1.00 81.50 987 HIS A O 1
ATOM 7656 N N . ILE A 1 988 ? 30.229 -12.352 2.542 1.00 85.06 988 ILE A N 1
ATOM 7657 C CA . ILE A 1 988 ? 28.776 -12.140 2.531 1.00 85.06 988 ILE A CA 1
ATOM 7658 C C . ILE A 1 988 ? 28.078 -13.361 3.165 1.00 85.06 988 ILE A C 1
ATOM 7660 O O . ILE A 1 988 ? 27.856 -14.371 2.493 1.00 85.06 988 ILE A O 1
ATOM 7664 N N . PRO A 1 989 ? 27.760 -13.328 4.472 1.00 87.44 989 PRO A N 1
ATOM 7665 C CA . PRO A 1 989 ? 27.170 -14.467 5.163 1.00 87.44 989 PRO A CA 1
ATOM 7666 C C . PRO A 1 989 ? 25.668 -14.600 4.891 1.00 87.44 989 PRO A C 1
ATOM 7668 O O . PRO A 1 989 ? 24.937 -13.617 4.774 1.00 87.44 989 PRO A O 1
ATOM 7671 N N . THR A 1 990 ? 25.179 -15.837 4.894 1.00 95.81 990 THR A N 1
ATOM 7672 C CA . THR A 1 990 ? 23.787 -16.145 5.233 1.00 95.81 990 THR A CA 1
ATOM 7673 C C . THR A 1 990 ? 23.814 -17.217 6.318 1.00 95.81 990 THR A C 1
ATOM 7675 O O . THR A 1 990 ? 24.456 -18.254 6.154 1.00 95.81 990 THR A O 1
ATOM 7678 N N . GLU A 1 991 ? 23.235 -16.923 7.480 1.00 97.31 991 GLU A N 1
ATOM 7679 C CA . GLU A 1 991 ? 23.394 -17.762 8.667 1.00 97.31 991 GLU A CA 1
ATOM 7680 C C . GLU A 1 991 ? 22.171 -17.689 9.580 1.00 97.31 991 GLU A C 1
ATOM 7682 O O . GLU A 1 991 ? 21.770 -16.610 10.022 1.00 97.31 991 GLU A O 1
ATOM 7687 N N . PHE A 1 992 ? 21.574 -18.845 9.862 1.00 98.31 992 PHE A N 1
ATOM 7688 C CA . PHE A 1 992 ? 20.313 -18.970 10.589 1.00 98.31 992 PHE A CA 1
ATOM 7689 C C . PHE A 1 992 ? 20.475 -19.874 11.811 1.00 98.31 992 PHE A C 1
ATOM 7691 O O . PHE A 1 992 ? 21.290 -20.798 11.817 1.00 98.31 992 PHE A O 1
ATOM 7698 N N . LYS A 1 993 ? 19.682 -19.608 12.853 1.00 98.56 993 LYS A N 1
ATOM 7699 C CA . LYS A 1 993 ? 19.739 -20.304 14.139 1.00 98.56 993 LYS A CA 1
ATOM 7700 C C . LYS A 1 993 ? 18.349 -20.451 14.756 1.00 98.56 993 LYS A C 1
ATOM 7702 O O . LYS A 1 993 ? 17.639 -19.455 14.898 1.00 98.56 993 LYS A O 1
ATOM 7707 N N . ILE A 1 994 ? 18.006 -21.665 15.180 1.00 98.56 994 ILE A N 1
ATOM 7708 C CA . ILE A 1 994 ? 16.786 -21.990 15.935 1.00 98.56 994 ILE A CA 1
ATOM 7709 C C . ILE A 1 994 ? 17.200 -22.446 17.335 1.00 98.56 994 ILE A C 1
ATOM 7711 O O . ILE A 1 994 ? 18.128 -23.241 17.481 1.00 98.56 994 ILE A O 1
ATOM 7715 N N . ILE A 1 995 ? 16.518 -21.950 18.364 1.00 98.50 995 ILE A N 1
ATOM 7716 C CA . ILE A 1 995 ? 16.722 -22.331 19.763 1.00 98.50 995 ILE A CA 1
ATOM 7717 C C . ILE A 1 995 ? 15.428 -22.958 20.268 1.00 98.50 995 ILE A C 1
ATOM 7719 O O . ILE A 1 995 ? 14.385 -22.298 20.314 1.00 98.50 995 ILE A O 1
ATOM 7723 N N . CYS A 1 996 ? 15.521 -24.223 20.662 1.00 98.25 996 CYS A N 1
ATOM 7724 C CA . CYS A 1 996 ? 14.414 -25.035 21.138 1.00 98.25 996 CYS A CA 1
ATOM 7725 C C . CYS A 1 996 ? 14.590 -25.381 22.623 1.00 98.25 996 CYS A C 1
ATOM 7727 O O . CYS A 1 996 ? 15.719 -25.570 23.079 1.00 98.25 996 CYS A O 1
ATOM 7729 N N . GLU A 1 997 ? 13.486 -25.499 23.362 1.00 97.44 997 GLU A N 1
ATOM 7730 C CA . GLU A 1 997 ? 13.464 -25.968 24.755 1.00 97.44 997 GLU A CA 1
ATOM 7731 C C . GLU A 1 997 ? 12.560 -27.188 24.961 1.00 97.44 997 GLU A C 1
ATOM 7733 O O . GLU A 1 997 ? 11.574 -27.374 24.243 1.00 97.44 997 GLU A O 1
ATOM 7738 N N . GLY A 1 998 ? 12.922 -28.012 25.947 1.00 95.56 998 GLY A N 1
ATOM 7739 C CA . GLY A 1 998 ? 12.209 -29.238 26.307 1.00 95.56 998 GLY A CA 1
ATOM 7740 C C . GLY A 1 998 ? 12.440 -30.412 25.350 1.00 95.56 998 GLY A C 1
ATOM 7741 O O . GLY A 1 998 ? 12.966 -30.259 24.249 1.00 95.56 998 GLY A O 1
ATOM 7742 N N . GLU A 1 999 ? 12.001 -31.600 25.771 1.00 94.00 999 GLU A N 1
ATOM 7743 C CA . GLU A 1 999 ? 12.026 -32.834 24.961 1.00 94.00 999 GLU A CA 1
ATOM 7744 C C . GLU A 1 999 ? 11.155 -32.723 23.695 1.00 94.00 999 GLU A C 1
ATOM 7746 O O . GLU A 1 999 ? 11.428 -33.353 22.680 1.00 94.00 999 GLU A O 1
ATOM 7751 N N . GLU A 1 1000 ? 10.132 -31.868 23.745 1.00 94.38 1000 GLU A N 1
ATOM 7752 C CA . GLU A 1 1000 ? 9.220 -31.542 22.640 1.00 94.38 1000 GLU A CA 1
ATOM 7753 C C . GLU A 1 1000 ? 9.757 -30.441 21.706 1.00 94.38 1000 GLU A C 1
ATOM 7755 O O . GLU A 1 1000 ? 9.066 -30.021 20.779 1.00 94.38 1000 GLU A O 1
ATOM 7760 N N . GLU A 1 1001 ? 10.976 -29.953 21.955 1.00 97.62 1001 GLU A N 1
ATOM 7761 C CA . GLU A 1 1001 ? 11.699 -28.977 21.136 1.00 97.62 1001 GLU A CA 1
ATOM 7762 C C . GLU A 1 1001 ? 10.867 -27.744 20.734 1.00 97.62 1001 GLU A C 1
ATOM 7764 O O . GLU A 1 1001 ? 10.829 -27.337 19.567 1.00 97.62 1001 GLU A O 1
ATOM 7769 N N . ARG A 1 1002 ? 10.204 -27.117 21.711 1.00 98.12 1002 ARG A N 1
ATOM 7770 C CA . ARG A 1 1002 ? 9.444 -25.881 21.499 1.00 98.12 1002 ARG A CA 1
ATOM 7771 C C . ARG A 1 1002 ? 10.382 -24.752 21.080 1.00 98.12 1002 ARG A C 1
ATOM 7773 O O . ARG A 1 1002 ? 11.319 -24.429 21.808 1.00 98.12 1002 ARG A O 1
ATOM 7780 N N . ILE A 1 1003 ? 10.093 -24.084 19.967 1.00 98.38 1003 ILE A N 1
ATOM 7781 C CA . ILE A 1 1003 ? 10.915 -22.976 19.476 1.00 98.38 1003 ILE A CA 1
ATOM 7782 C C . ILE A 1 1003 ? 10.711 -21.751 20.377 1.00 98.38 1003 ILE A C 1
ATOM 7784 O O . ILE A 1 1003 ? 9.608 -21.218 20.512 1.00 98.38 1003 ILE A O 1
ATOM 7788 N N . VAL A 1 1004 ? 11.800 -21.293 20.996 1.00 98.06 1004 VAL A N 1
ATOM 7789 C CA . VAL A 1 1004 ? 11.832 -20.132 21.902 1.00 98.06 1004 VAL A CA 1
ATOM 7790 C C . VAL A 1 1004 ? 12.767 -19.018 21.442 1.00 98.06 1004 VAL A C 1
ATOM 7792 O O . VAL A 1 1004 ? 12.685 -17.918 21.988 1.00 98.06 1004 VAL A O 1
ATOM 7795 N N . GLY A 1 1005 ? 13.587 -19.264 20.420 1.00 98.25 1005 GLY A N 1
ATOM 7796 C CA . GLY A 1 1005 ? 14.388 -18.259 19.725 1.00 98.25 1005 GLY A CA 1
ATOM 7797 C C . GLY A 1 1005 ? 14.571 -18.620 18.251 1.00 98.25 1005 GLY A C 1
ATOM 7798 O O . GLY A 1 1005 ? 14.762 -19.787 17.913 1.00 98.25 1005 GLY A O 1
ATOM 7799 N N . LEU A 1 1006 ? 14.507 -17.623 17.372 1.00 98.50 1006 LEU A N 1
ATOM 7800 C CA . LEU A 1 1006 ? 14.813 -17.744 15.946 1.00 98.50 1006 LEU A CA 1
ATOM 7801 C C . LEU A 1 1006 ? 15.576 -16.488 15.518 1.00 98.50 1006 LEU A C 1
ATOM 7803 O O . LEU A 1 1006 ? 15.064 -15.372 15.645 1.00 98.50 1006 LEU A O 1
ATOM 7807 N N . HIS A 1 1007 ? 16.803 -16.670 15.029 1.00 98.56 1007 HIS A N 1
ATOM 7808 C CA . HIS A 1 1007 ? 17.723 -15.585 14.684 1.00 98.56 1007 HIS A CA 1
ATOM 7809 C C . HIS A 1 1007 ? 18.322 -15.819 13.300 1.00 98.56 1007 HIS A C 1
ATOM 7811 O O . HIS A 1 1007 ? 18.853 -16.892 13.016 1.00 98.56 1007 HIS A O 1
ATOM 7817 N N . LEU A 1 1008 ? 18.237 -14.805 12.447 1.00 98.38 1008 LEU A N 1
ATOM 7818 C CA . LEU A 1 1008 ? 18.512 -14.887 11.020 1.00 98.38 1008 LEU A CA 1
ATOM 7819 C C . LEU A 1 1008 ? 19.388 -13.697 10.596 1.00 98.38 1008 LEU A C 1
ATOM 7821 O O . LEU A 1 1008 ? 19.108 -12.561 10.984 1.00 98.38 1008 LEU A O 1
ATOM 7825 N N . ILE A 1 1009 ? 20.409 -13.930 9.772 1.00 98.06 1009 ILE A N 1
ATOM 7826 C CA . ILE A 1 1009 ? 21.179 -12.878 9.089 1.00 98.06 1009 ILE A CA 1
ATOM 7827 C C . ILE A 1 1009 ? 21.409 -13.265 7.623 1.00 98.06 1009 ILE A C 1
ATOM 7829 O O . ILE A 1 1009 ? 21.793 -14.399 7.337 1.00 98.06 1009 ILE A O 1
ATOM 7833 N N . GLY A 1 1010 ? 21.157 -12.343 6.688 1.00 96.44 1010 GLY A N 1
ATOM 7834 C CA . GLY A 1 1010 ? 21.306 -12.596 5.252 1.00 96.44 1010 GLY A CA 1
ATOM 7835 C C . GLY A 1 1010 ? 20.388 -11.766 4.349 1.00 96.44 1010 GLY A C 1
ATOM 7836 O O . GLY A 1 1010 ? 19.671 -10.873 4.796 1.00 96.44 1010 GLY A O 1
ATOM 7837 N N . LEU A 1 1011 ? 20.426 -12.060 3.049 1.00 94.62 1011 LEU A N 1
ATOM 7838 C CA . LEU A 1 1011 ? 19.626 -11.378 2.027 1.00 94.62 1011 LEU A CA 1
ATOM 7839 C C . LEU A 1 1011 ? 18.135 -11.756 2.129 1.00 94.62 1011 LEU A C 1
ATOM 7841 O O . LEU A 1 1011 ? 17.804 -12.940 2.153 1.00 94.62 1011 LEU A O 1
ATOM 7845 N N . GLY A 1 1012 ? 17.245 -10.756 2.157 1.00 93.31 1012 GLY A N 1
ATOM 7846 C CA . GLY A 1 1012 ? 15.781 -10.928 2.175 1.00 93.31 1012 GLY A CA 1
ATOM 7847 C C . GLY A 1 1012 ? 15.188 -11.337 3.529 1.00 93.31 1012 GLY A C 1
ATOM 7848 O O . GLY A 1 1012 ? 13.989 -11.606 3.633 1.00 93.31 1012 GLY A O 1
ATOM 7849 N N . VAL A 1 1013 ? 16.014 -11.412 4.577 1.00 95.94 1013 VAL A N 1
ATOM 7850 C CA . VAL A 1 1013 ? 15.619 -11.877 5.915 1.00 95.94 1013 VAL A CA 1
ATOM 7851 C C . VAL A 1 1013 ? 14.551 -10.981 6.551 1.00 95.94 1013 VAL A C 1
ATOM 7853 O O . VAL A 1 1013 ? 13.767 -11.463 7.373 1.00 95.94 1013 VAL A O 1
ATOM 7856 N N . GLY A 1 1014 ? 14.482 -9.706 6.154 1.00 92.94 1014 GLY A N 1
ATOM 7857 C CA . GLY A 1 1014 ? 13.475 -8.769 6.642 1.00 92.94 1014 GLY A CA 1
ATOM 7858 C C . GLY A 1 1014 ? 12.036 -9.192 6.341 1.00 92.94 1014 GLY A C 1
ATOM 7859 O O . GLY A 1 1014 ? 11.166 -8.983 7.184 1.00 92.94 1014 GLY A O 1
ATOM 7860 N N . GLU A 1 1015 ? 11.799 -9.843 5.200 1.00 96.12 1015 GLU A N 1
ATOM 7861 C CA . GLU A 1 1015 ? 10.468 -10.329 4.811 1.00 96.12 1015 GLU A CA 1
ATOM 7862 C C . GLU A 1 1015 ? 10.216 -11.760 5.329 1.00 96.12 1015 GLU A C 1
ATOM 7864 O O . GLU A 1 1015 ? 9.143 -12.048 5.864 1.00 96.12 1015 GLU A O 1
ATOM 7869 N N . MET A 1 1016 ? 11.224 -12.648 5.264 1.00 95.56 1016 MET A N 1
ATOM 7870 C CA . MET A 1 1016 ? 11.101 -14.059 5.685 1.00 95.56 1016 MET A CA 1
ATOM 7871 C C . MET A 1 1016 ? 10.597 -14.226 7.127 1.00 95.56 1016 MET A C 1
ATOM 7873 O O . MET A 1 1016 ? 9.779 -15.103 7.408 1.00 95.56 1016 MET A O 1
ATOM 7877 N N . LEU A 1 1017 ? 11.080 -13.392 8.058 1.00 97.81 1017 LEU A N 1
ATOM 7878 C CA . LEU A 1 1017 ? 10.808 -13.535 9.493 1.00 97.81 1017 LEU A CA 1
ATOM 7879 C C . LEU A 1 1017 ? 9.306 -13.506 9.831 1.00 97.81 1017 LEU A C 1
ATOM 7881 O O . LEU A 1 1017 ? 8.892 -14.134 10.806 1.00 97.81 1017 LEU A O 1
ATOM 7885 N N . GLN A 1 1018 ? 8.486 -12.778 9.066 1.00 97.75 1018 GLN A N 1
ATOM 7886 C CA . GLN A 1 1018 ? 7.103 -12.493 9.454 1.00 97.75 1018 GLN A CA 1
ATOM 7887 C C . GLN A 1 1018 ? 6.201 -13.742 9.443 1.00 97.75 1018 GLN A C 1
ATOM 7889 O O . GLN A 1 1018 ? 5.305 -13.826 10.284 1.00 97.75 1018 GLN A O 1
ATOM 7894 N N . GLY A 1 1019 ? 6.456 -14.727 8.575 1.00 95.94 1019 GLY A N 1
ATOM 7895 C CA . GLY A 1 1019 ? 5.732 -16.006 8.584 1.00 95.94 1019 GLY A CA 1
ATOM 7896 C C . GLY A 1 1019 ? 6.066 -16.842 9.823 1.00 95.94 1019 GLY A C 1
ATOM 7897 O O . GLY A 1 1019 ? 5.195 -17.144 10.640 1.00 95.94 1019 GLY A O 1
ATOM 7898 N N . PHE A 1 1020 ? 7.355 -17.124 10.036 1.00 97.56 1020 PHE A N 1
ATOM 7899 C CA . PHE A 1 1020 ? 7.832 -17.882 11.200 1.00 97.56 1020 PHE A CA 1
ATOM 7900 C C . PHE A 1 1020 ? 7.484 -17.210 12.537 1.00 97.56 1020 PHE A C 1
ATOM 7902 O O . PHE A 1 1020 ? 7.255 -17.892 13.535 1.00 97.56 1020 PHE A O 1
ATOM 7909 N N . ALA A 1 1021 ? 7.373 -15.879 12.566 1.00 96.88 1021 ALA A N 1
ATOM 7910 C CA . ALA A 1 1021 ? 6.919 -15.139 13.737 1.00 96.88 1021 ALA A CA 1
ATOM 7911 C C . ALA A 1 1021 ? 5.483 -15.487 14.170 1.00 96.88 1021 ALA A C 1
ATOM 7913 O O . ALA A 1 1021 ? 5.193 -15.426 15.365 1.00 96.88 1021 ALA A O 1
ATOM 7914 N N . VAL A 1 1022 ? 4.599 -15.868 13.238 1.00 97.50 1022 VAL A N 1
ATOM 7915 C CA . VAL A 1 1022 ? 3.253 -16.371 13.563 1.00 97.50 1022 VAL A CA 1
ATOM 7916 C C . VAL A 1 1022 ? 3.361 -17.754 14.205 1.00 97.50 1022 VAL A C 1
ATOM 7918 O O . VAL A 1 1022 ? 2.870 -17.940 15.316 1.00 97.50 1022 VAL A O 1
ATOM 7921 N N . ALA A 1 1023 ? 4.093 -18.681 13.579 1.00 97.44 1023 ALA A N 1
ATOM 7922 C CA . ALA A 1 1023 ? 4.280 -20.046 14.079 1.00 97.44 1023 ALA A CA 1
ATOM 7923 C C . ALA A 1 1023 ? 4.910 -20.084 15.489 1.00 97.44 1023 ALA A C 1
ATOM 7925 O O . ALA A 1 1023 ? 4.384 -20.726 16.399 1.00 97.44 1023 ALA A O 1
ATOM 7926 N N . VAL A 1 1024 ? 5.979 -19.316 15.728 1.00 97.06 1024 VAL A N 1
ATOM 7927 C CA . VAL A 1 1024 ? 6.601 -19.189 17.063 1.00 97.06 1024 VAL A CA 1
ATOM 7928 C C . VAL A 1 1024 ? 5.618 -18.609 18.091 1.00 97.06 1024 VAL A C 1
ATOM 7930 O O . VAL A 1 1024 ? 5.624 -19.021 19.252 1.00 97.06 1024 VAL A O 1
ATOM 7933 N N . LYS A 1 1025 ? 4.722 -17.696 17.685 1.00 94.81 1025 LYS A N 1
ATOM 7934 C CA . LYS A 1 1025 ? 3.708 -17.109 18.577 1.00 94.81 1025 LYS A CA 1
ATOM 7935 C C . LYS A 1 1025 ? 2.518 -18.043 18.844 1.00 94.81 1025 LYS A C 1
ATOM 7937 O O . LYS A 1 1025 ? 1.950 -17.965 19.930 1.00 94.81 1025 LYS A O 1
ATOM 7942 N N . MET A 1 1026 ? 2.205 -18.956 17.921 1.00 96.50 1026 MET A N 1
ATOM 7943 C CA . MET A 1 1026 ? 1.319 -20.112 18.147 1.00 96.50 1026 MET A CA 1
ATOM 7944 C C . MET A 1 1026 ? 1.964 -21.173 19.058 1.00 96.50 1026 MET A C 1
ATOM 7946 O O . MET A 1 1026 ? 1.260 -21.977 19.659 1.00 96.50 1026 MET A O 1
ATOM 7950 N N . GLY A 1 1027 ? 3.292 -21.142 19.221 1.00 96.81 1027 GLY A N 1
ATOM 7951 C CA . GLY A 1 1027 ? 4.044 -22.048 20.093 1.00 96.81 1027 GLY A CA 1
ATOM 7952 C C . GLY A 1 1027 ? 4.669 -23.249 19.382 1.00 96.81 1027 GLY A C 1
ATOM 7953 O O . GLY A 1 1027 ? 4.893 -24.262 20.042 1.00 96.81 1027 GLY A O 1
ATOM 7954 N N . ALA A 1 1028 ? 4.948 -23.126 18.079 1.00 97.69 1028 ALA A N 1
ATOM 7955 C CA . ALA A 1 1028 ? 5.513 -24.181 17.240 1.00 97.69 1028 ALA A CA 1
ATOM 7956 C C . ALA A 1 1028 ? 6.759 -24.864 17.835 1.00 97.69 1028 ALA A C 1
ATOM 7958 O O . ALA A 1 1028 ? 7.612 -24.246 18.484 1.00 97.69 1028 ALA A O 1
ATOM 7959 N N . ARG A 1 1029 ? 6.859 -26.161 17.563 1.00 98.19 1029 ARG A N 1
ATOM 7960 C CA . ARG A 1 1029 ? 7.963 -27.066 17.883 1.00 98.19 1029 ARG A CA 1
ATOM 7961 C C . ARG A 1 1029 ? 8.827 -27.286 16.644 1.00 98.19 1029 ARG A C 1
ATOM 7963 O O . ARG A 1 1029 ? 8.369 -27.089 15.521 1.00 98.19 1029 ARG A O 1
ATOM 7970 N N . LYS A 1 1030 ? 10.063 -27.757 16.824 1.00 98.19 1030 LYS A N 1
ATOM 7971 C CA . LYS A 1 1030 ? 10.974 -28.072 15.707 1.00 98.19 1030 LYS A CA 1
ATOM 7972 C C . LYS A 1 1030 ? 10.346 -29.023 14.679 1.00 98.19 1030 LYS A C 1
ATOM 7974 O O . LYS A 1 1030 ? 10.434 -28.765 13.484 1.00 98.19 1030 LYS A O 1
ATOM 7979 N N . ARG A 1 1031 ? 9.633 -30.052 15.148 1.00 97.56 1031 ARG A N 1
ATOM 7980 C CA . ARG A 1 1031 ? 8.903 -31.011 14.299 1.00 97.56 1031 ARG A CA 1
ATOM 7981 C C . ARG A 1 1031 ? 7.862 -30.347 13.381 1.00 97.56 1031 ARG A C 1
ATOM 7983 O O . ARG A 1 1031 ? 7.602 -30.855 12.300 1.00 97.56 1031 ARG A O 1
ATOM 7990 N N . ASP A 1 1032 ? 7.286 -29.218 13.800 1.00 97.94 1032 ASP A N 1
ATOM 7991 C CA . ASP A 1 1032 ? 6.256 -28.501 13.043 1.00 97.94 1032 ASP A CA 1
ATOM 7992 C C . ASP A 1 1032 ? 6.897 -27.662 11.916 1.00 97.94 1032 ASP A C 1
ATOM 7994 O O . ASP A 1 1032 ? 6.261 -27.394 10.900 1.00 97.94 1032 ASP A O 1
ATOM 7998 N N . PHE A 1 1033 ? 8.175 -27.279 12.069 1.00 98.12 1033 PHE A N 1
ATOM 7999 C CA . PHE A 1 1033 ? 8.989 -26.743 10.972 1.00 98.12 1033 PHE A CA 1
ATOM 8000 C C . PHE A 1 1033 ? 9.420 -27.876 10.028 1.00 98.12 1033 PHE A C 1
ATOM 8002 O O . PHE A 1 1033 ? 9.292 -27.720 8.822 1.00 98.12 1033 PHE A O 1
ATOM 8009 N N . ASP A 1 1034 ? 9.852 -29.026 10.556 1.00 97.31 1034 ASP A N 1
ATOM 8010 C CA . ASP A 1 1034 ? 10.319 -30.171 9.749 1.00 97.31 1034 ASP A CA 1
ATOM 8011 C C . ASP A 1 1034 ? 9.208 -30.861 8.938 1.00 97.31 1034 ASP A C 1
ATOM 8013 O O . ASP A 1 1034 ? 9.482 -31.506 7.927 1.00 97.31 1034 ASP A O 1
ATOM 8017 N N . ALA A 1 1035 ? 7.951 -30.727 9.368 1.00 96.88 1035 ALA A N 1
ATOM 8018 C CA . ALA A 1 1035 ? 6.775 -31.168 8.619 1.00 96.88 1035 ALA A CA 1
ATOM 8019 C C . ALA A 1 1035 ? 6.382 -30.206 7.477 1.00 96.88 1035 ALA A C 1
ATOM 8021 O O . ALA A 1 1035 ? 5.557 -30.557 6.633 1.00 96.88 1035 ALA A O 1
ATOM 8022 N N . CYS A 1 1036 ? 6.942 -28.992 7.440 1.00 97.56 1036 CYS A N 1
ATOM 8023 C CA . CYS A 1 1036 ? 6.646 -27.997 6.417 1.00 97.56 1036 CYS A CA 1
ATOM 8024 C C . CYS A 1 1036 ? 7.522 -28.230 5.177 1.00 97.56 1036 CYS A C 1
ATOM 8026 O O . CYS A 1 1036 ? 8.749 -28.154 5.241 1.00 97.56 1036 CYS A O 1
ATOM 8028 N N . VAL A 1 1037 ? 6.896 -28.507 4.030 1.00 97.62 1037 VAL A N 1
ATOM 8029 C CA . VAL A 1 1037 ? 7.621 -28.779 2.780 1.00 97.62 1037 VAL A CA 1
ATOM 8030 C C . VAL A 1 1037 ? 8.376 -27.529 2.309 1.00 97.62 1037 VAL A C 1
ATOM 8032 O O . VAL A 1 1037 ? 7.809 -26.445 2.178 1.00 97.62 1037 VAL A O 1
ATOM 8035 N N . ALA A 1 1038 ? 9.668 -27.704 2.034 1.00 96.81 1038 ALA A N 1
ATOM 8036 C CA . ALA A 1 1038 ? 10.573 -26.665 1.554 1.00 96.81 1038 ALA A CA 1
ATOM 8037 C C . ALA A 1 1038 ? 10.116 -26.016 0.231 1.00 96.81 1038 ALA A C 1
ATOM 8039 O O . ALA A 1 1038 ? 9.748 -26.705 -0.720 1.00 96.81 1038 ALA A O 1
ATOM 8040 N N . ILE A 1 1039 ? 10.231 -24.685 0.143 1.00 97.62 1039 ILE A N 1
ATOM 8041 C CA . ILE A 1 1039 ? 10.063 -23.928 -1.107 1.00 97.62 1039 ILE A CA 1
ATOM 8042 C C . ILE A 1 1039 ? 11.449 -23.724 -1.728 1.00 97.62 1039 ILE A C 1
ATOM 8044 O O . ILE A 1 1039 ? 12.238 -22.928 -1.220 1.00 97.62 1039 ILE A O 1
ATOM 8048 N N . HIS A 1 1040 ? 11.735 -24.427 -2.823 1.00 96.25 1040 HIS A N 1
ATOM 8049 C CA . HIS A 1 1040 ? 13.056 -24.452 -3.457 1.00 96.25 1040 HIS A CA 1
ATOM 8050 C C . HIS A 1 1040 ? 13.073 -23.727 -4.821 1.00 96.25 1040 HIS A C 1
ATOM 8052 O O . HIS A 1 1040 ? 12.146 -23.932 -5.609 1.00 96.25 1040 HIS A O 1
ATOM 8058 N N . PRO A 1 1041 ? 14.123 -22.953 -5.168 1.00 95.19 1041 PRO A N 1
ATOM 8059 C CA . PRO A 1 1041 ? 15.238 -22.530 -4.319 1.00 95.19 1041 PRO A CA 1
ATOM 8060 C C . PRO A 1 1041 ? 14.910 -21.230 -3.569 1.00 95.19 1041 PRO A C 1
ATOM 8062 O O . PRO A 1 1041 ? 14.696 -20.185 -4.187 1.00 95.19 1041 PRO A O 1
ATOM 8065 N N . THR A 1 1042 ? 14.921 -21.247 -2.236 1.00 97.50 1042 THR A N 1
ATOM 8066 C CA . THR A 1 1042 ? 14.790 -20.025 -1.425 1.00 97.50 1042 THR A CA 1
ATOM 8067 C C . THR A 1 1042 ? 15.659 -20.102 -0.180 1.00 97.50 1042 THR A C 1
ATOM 8069 O O . THR A 1 1042 ? 15.708 -21.126 0.484 1.00 97.50 1042 THR A O 1
ATOM 8072 N N . SER A 1 1043 ? 16.272 -18.990 0.238 1.00 97.00 1043 SER A N 1
ATOM 8073 C CA . SER A 1 1043 ? 16.981 -18.960 1.527 1.00 97.00 1043 SER A CA 1
ATOM 8074 C C . SER A 1 1043 ? 16.096 -19.428 2.692 1.00 97.00 1043 SER A C 1
ATOM 8076 O O . SER A 1 1043 ? 16.613 -20.022 3.624 1.00 97.00 1043 SER A O 1
ATOM 8078 N N . ALA A 1 1044 ? 14.778 -19.195 2.645 1.00 97.50 1044 ALA A N 1
ATOM 8079 C CA . ALA A 1 1044 ? 13.840 -19.585 3.699 1.00 97.50 1044 ALA A CA 1
ATOM 8080 C C . ALA A 1 1044 ? 13.726 -21.109 3.904 1.00 97.50 1044 ALA A C 1
ATOM 8082 O O . ALA A 1 1044 ? 13.364 -21.533 5.002 1.00 97.50 1044 ALA A O 1
ATOM 8083 N N . GLU A 1 1045 ? 14.051 -21.927 2.896 1.00 97.44 1045 GLU A N 1
ATOM 8084 C CA . GLU A 1 1045 ? 13.980 -23.391 2.997 1.00 97.44 1045 GLU A CA 1
ATOM 8085 C C . GLU A 1 1045 ? 14.919 -23.948 4.077 1.00 97.44 1045 GLU A C 1
ATOM 8087 O O . GLU A 1 1045 ? 14.562 -24.867 4.807 1.00 97.44 1045 GLU A O 1
ATOM 8092 N N . GLU A 1 1046 ? 16.066 -23.297 4.274 1.00 97.62 1046 GLU A N 1
ATOM 8093 C CA . GLU A 1 1046 ? 17.072 -23.620 5.292 1.00 97.62 1046 GLU A CA 1
ATOM 8094 C C . GLU A 1 1046 ? 16.554 -23.487 6.738 1.00 97.62 1046 GLU A C 1
ATOM 8096 O O . GLU A 1 1046 ? 17.220 -23.919 7.675 1.00 97.62 1046 GLU A O 1
ATOM 8101 N N . ILE A 1 1047 ? 15.365 -22.909 6.959 1.00 97.12 1047 ILE A N 1
ATOM 8102 C CA . ILE A 1 1047 ? 14.715 -22.850 8.280 1.00 97.12 1047 ILE A CA 1
ATOM 8103 C C . ILE A 1 1047 ? 13.909 -24.130 8.569 1.00 97.12 1047 ILE A C 1
ATOM 8105 O O . ILE A 1 1047 ? 13.804 -24.525 9.730 1.00 97.12 1047 ILE A O 1
ATOM 8109 N N . VAL A 1 1048 ? 13.388 -24.801 7.535 1.00 97.69 1048 VAL A N 1
ATOM 8110 C CA . VAL A 1 1048 ? 12.567 -26.027 7.643 1.00 97.69 1048 VAL A CA 1
ATOM 8111 C C . VAL A 1 1048 ? 13.350 -27.317 7.358 1.00 97.69 1048 VAL A C 1
ATOM 8113 O O . VAL A 1 1048 ? 12.799 -28.408 7.442 1.00 97.69 1048 VAL A O 1
ATOM 8116 N N . THR A 1 1049 ? 14.651 -27.220 7.054 1.00 96.44 1049 THR A N 1
ATOM 8117 C CA . THR A 1 1049 ? 15.513 -28.375 6.729 1.00 96.44 1049 THR A CA 1
ATOM 8118 C C . THR A 1 1049 ? 16.678 -28.619 7.701 1.00 96.44 1049 THR A C 1
ATOM 8120 O O . THR A 1 1049 ? 17.411 -29.598 7.522 1.00 96.44 1049 THR A O 1
ATOM 8123 N N . MET A 1 1050 ? 16.864 -27.784 8.739 1.00 94.62 1050 MET A N 1
ATOM 8124 C CA . MET A 1 1050 ? 17.962 -27.942 9.715 1.00 94.62 1050 MET A CA 1
ATOM 8125 C C . MET A 1 1050 ? 17.887 -29.276 10.479 1.00 94.62 1050 MET A C 1
ATOM 8127 O O . MET A 1 1050 ? 16.799 -29.743 10.814 1.00 94.62 1050 MET A O 1
ATOM 8131 N N . LYS A 1 1051 ? 19.038 -29.858 10.835 1.00 82.00 1051 LYS A N 1
ATOM 8132 C CA . LYS A 1 1051 ? 19.157 -31.143 11.556 1.00 82.00 1051 LYS A CA 1
ATOM 8133 C C . LYS A 1 1051 ? 20.181 -31.070 12.686 1.00 82.00 1051 LYS A C 1
ATOM 8135 O O . LYS A 1 1051 ? 21.013 -30.137 12.644 1.00 82.00 1051 LYS A O 1
#